Protein AF-0000000080780438 (afdb_homodimer)

Structure (mmCIF, N/CA/C/O backbone):
data_AF-0000000080780438-model_v1
#
loop_
_entity.id
_entity.type
_entity.pdbx_description
1 polymer 'aromatic-amino-acid transaminase'
#
loop_
_atom_site.group_PDB
_atom_site.id
_atom_site.type_symbol
_atom_site.label_atom_id
_atom_site.label_alt_id
_atom_site.label_comp_id
_atom_site.label_asym_id
_atom_site.label_entity_id
_atom_site.label_seq_id
_atom_site.pdbx_PDB_ins_code
_atom_site.Cartn_x
_atom_site.Cartn_y
_atom_site.Cartn_z
_atom_site.occupancy
_atom_site.B_iso_or_equiv
_atom_site.auth_seq_id
_atom_site.auth_comp_id
_atom_site.auth_asym_id
_atom_site.auth_atom_id
_atom_site.pdbx_PDB_model_num
ATOM 1 N N . MET A 1 1 ? -1.448 -32.781 14.266 1 20.44 1 MET A N 1
ATOM 2 C CA . MET A 1 1 ? -2.486 -31.969 14.883 1 20.44 1 MET A CA 1
ATOM 3 C C . MET A 1 1 ? -2.885 -30.812 13.977 1 20.44 1 MET A C 1
ATOM 5 O O . MET A 1 1 ? -2.029 -30.062 13.516 1 20.44 1 MET A O 1
ATOM 9 N N . SER A 1 2 ? -4.113 -30.984 13.312 1 22.3 2 SER A N 1
ATOM 10 C CA . SER A 1 2 ? -4.82 -30.5 12.133 1 22.3 2 SER A CA 1
ATOM 11 C C . SER A 1 2 ? -5.215 -29.031 12.289 1 22.3 2 SER A C 1
ATOM 13 O O . SER A 1 2 ? -5.73 -28.625 13.336 1 22.3 2 SER A O 1
ATOM 15 N N . PRO A 1 3 ? -4.547 -28.172 11.516 1 26.2 3 PRO A N 1
ATOM 16 C CA . PRO A 1 3 ? -4.676 -26.734 11.742 1 26.2 3 PRO A CA 1
ATOM 17 C C . PRO A 1 3 ? -6.129 -26.266 11.758 1 26.2 3 PRO A C 1
ATOM 19 O O . PRO A 1 3 ? -6.934 -26.734 10.945 1 26.2 3 PRO A O 1
ATOM 22 N N . HIS A 1 4 ? -6.723 -25.938 12.977 1 24.77 4 HIS A N 1
ATOM 23 C CA . HIS A 1 4 ? -8.016 -25.562 13.531 1 24.77 4 HIS A CA 1
ATOM 24 C C . HIS A 1 4 ? -8.609 -24.359 12.789 1 24.77 4 HIS A C 1
ATOM 26 O O . HIS A 1 4 ? -7.902 -23.391 12.516 1 24.77 4 HIS A O 1
ATOM 32 N N . ALA A 1 5 ? -9.625 -24.656 11.914 1 30.38 5 ALA A N 1
ATOM 33 C CA . ALA A 1 5 ? -10.586 -23.719 11.328 1 30.38 5 ALA A CA 1
ATOM 34 C C . ALA A 1 5 ? -11.016 -22.672 12.344 1 30.38 5 ALA A C 1
ATOM 36 O O . ALA A 1 5 ? -11.383 -23 13.469 1 30.38 5 ALA A O 1
ATOM 37 N N . ALA A 1 6 ? -10.695 -21.5 12.039 1 32.06 6 ALA A N 1
ATOM 38 C CA . ALA A 1 6 ? -11.266 -20.391 12.805 1 32.06 6 ALA A CA 1
ATOM 39 C C . ALA A 1 6 ? -12.773 -20.547 12.938 1 32.06 6 ALA A C 1
ATOM 41 O O . ALA A 1 6 ? -13.5 -20.594 11.938 1 32.06 6 ALA A O 1
ATOM 42 N N . GLN A 1 7 ? -13.336 -21.219 14.016 1 26.55 7 GLN A N 1
ATOM 43 C CA . GLN A 1 7 ? -14.727 -21.188 14.438 1 26.55 7 GLN A CA 1
ATOM 44 C C . GLN A 1 7 ? -15.281 -19.766 14.383 1 26.55 7 GLN A C 1
ATOM 46 O O . GLN A 1 7 ? -14.719 -18.844 14.992 1 26.55 7 GLN A O 1
ATOM 51 N N . ASP A 1 8 ? -15.828 -19.5 13.328 1 30.28 8 ASP A N 1
ATOM 52 C CA . ASP A 1 8 ? -16.594 -18.25 13.344 1 30.28 8 ASP A CA 1
ATOM 53 C C . ASP A 1 8 ? -17.562 -18.219 14.516 1 30.28 8 ASP A C 1
ATOM 55 O O . ASP A 1 8 ? -18.5 -19.016 14.57 1 30.28 8 ASP A O 1
ATOM 59 N N . ALA A 1 9 ? -17.234 -18.047 15.703 1 30.19 9 ALA A N 1
ATOM 60 C CA . ALA A 1 9 ? -18.156 -17.75 16.797 1 30.19 9 ALA A CA 1
ATOM 61 C C . ALA A 1 9 ? -19.188 -16.703 16.375 1 30.19 9 ALA A C 1
ATOM 63 O O . ALA A 1 9 ? -18.844 -15.578 16.016 1 30.19 9 ALA A O 1
ATOM 64 N N . ALA A 1 10 ? -20.312 -17.047 15.844 1 31.53 10 ALA A N 1
ATOM 65 C CA . ALA A 1 10 ? -21.469 -16.156 15.781 1 31.53 10 ALA A CA 1
ATOM 66 C C . ALA A 1 10 ? -21.547 -15.258 17.016 1 31.53 10 ALA A C 1
ATOM 68 O O . ALA A 1 10 ? -21.5 -15.75 18.141 1 31.53 10 ALA A O 1
ATOM 69 N N . VAL A 1 11 ? -21.297 -14.023 16.812 1 33.41 11 VAL A N 1
ATOM 70 C CA . VAL A 1 11 ? -21.531 -12.984 17.812 1 33.41 11 VAL A CA 1
ATOM 71 C C . VAL A 1 11 ? -22.906 -13.156 18.438 1 33.41 11 VAL A C 1
ATOM 73 O O . VAL A 1 11 ? -23.922 -12.93 17.766 1 33.41 11 VAL A O 1
ATOM 76 N N . GLN A 1 12 ? -23.219 -14.234 19.25 1 31.86 12 GLN A N 1
ATOM 77 C CA . GLN A 1 12 ? -24.516 -14.375 19.891 1 31.86 12 GLN A CA 1
ATOM 78 C C . GLN A 1 12 ? -24.938 -13.078 20.578 1 31.86 12 GLN A C 1
ATOM 80 O O . GLN A 1 12 ? -26.125 -12.75 20.641 1 31.86 12 GLN A O 1
ATOM 85 N N . GLY A 1 13 ? -24.156 -12.703 21.562 1 29.69 13 GLY A N 1
ATOM 86 C CA . GLY A 1 13 ? -24.781 -12.203 22.766 1 29.69 13 GLY A CA 1
ATOM 87 C C . GLY A 1 13 ? -25.344 -10.805 22.609 1 29.69 13 GLY A C 1
ATOM 88 O O . GLY A 1 13 ? -24.594 -9.852 22.406 1 29.69 13 GLY A O 1
ATOM 89 N N . ALA A 1 14 ? -26.516 -10.727 21.969 1 32.31 14 ALA A N 1
ATOM 90 C CA . ALA A 1 14 ? -27.203 -9.461 22.203 1 32.31 14 ALA A CA 1
ATOM 91 C C . ALA A 1 14 ? -27.156 -9.078 23.688 1 32.31 14 ALA A C 1
ATOM 93 O O . ALA A 1 14 ? -27.656 -9.805 24.547 1 32.31 14 ALA A O 1
ATOM 94 N N . VAL A 1 15 ? -26.094 -8.289 24.031 1 35.47 15 VAL A N 1
ATOM 95 C CA . VAL A 1 15 ? -26.094 -7.699 25.359 1 35.47 15 VAL A CA 1
ATOM 96 C C . VAL A 1 15 ? -27.484 -7.141 25.688 1 35.47 15 VAL A C 1
ATOM 98 O O . VAL A 1 15 ? -28.109 -6.488 24.844 1 35.47 15 VAL A O 1
ATOM 101 N N . ASP A 1 16 ? -28.156 -7.762 26.438 1 33.44 16 ASP A N 1
ATOM 102 C CA . ASP A 1 16 ? -29.312 -7.168 27.094 1 33.44 16 ASP A CA 1
ATOM 103 C C . ASP A 1 16 ? -29.016 -5.758 27.594 1 33.44 16 ASP A C 1
ATOM 105 O O . ASP A 1 16 ? -28.297 -5.578 28.578 1 33.44 16 ASP A O 1
ATOM 109 N N . ILE A 1 17 ? -28.969 -4.742 26.75 1 39.31 17 ILE A N 1
ATOM 110 C CA . ILE A 1 17 ? -28.734 -3.328 27.016 1 39.31 17 ILE A CA 1
ATOM 111 C C . ILE A 1 17 ? -29.797 -2.789 27.969 1 39.31 17 ILE A C 1
ATOM 113 O O . ILE A 1 17 ? -30.781 -2.189 27.531 1 39.31 17 ILE A O 1
ATOM 117 N N . THR A 1 18 ? -30.312 -3.473 28.875 1 38.44 18 THR A N 1
ATOM 118 C CA . THR A 1 18 ? -31.375 -2.902 29.688 1 38.44 18 THR A CA 1
ATOM 119 C C . THR A 1 18 ? -31.031 -1.475 30.109 1 38.44 18 THR A C 1
ATOM 121 O O . THR A 1 18 ? -31.75 -0.533 29.766 1 38.44 18 THR A O 1
ATOM 124 N N . LYS A 1 19 ? -30.812 -1.229 31.656 1 41.66 19 LYS A N 1
ATOM 125 C CA . LYS A 1 19 ? -31.125 -0.04 32.438 1 41.66 19 LYS A CA 1
ATOM 126 C C . LYS A 1 19 ? -30.125 1.083 32.156 1 41.66 19 LYS A C 1
ATOM 128 O O . LYS A 1 19 ? -30.406 2.254 32.406 1 41.66 19 LYS A O 1
ATOM 133 N N . GLU A 1 20 ? -28.844 0.999 32.594 1 46.31 20 GLU A N 1
ATOM 134 C CA . GLU A 1 20 ? -27.938 2.145 32.719 1 46.31 20 GLU A CA 1
ATOM 135 C C . GLU A 1 20 ? -27.375 2.527 31.344 1 46.31 20 GLU A C 1
ATOM 137 O O . GLU A 1 20 ? -27 1.657 30.547 1 46.31 20 GLU A O 1
ATOM 142 N N . THR A 1 21 ? -27.766 3.67 30.875 1 57.09 21 THR A N 1
ATOM 143 C CA . THR A 1 21 ? -27.203 4.246 29.656 1 57.09 21 THR A CA 1
ATOM 144 C C . THR A 1 21 ? -25.688 4.047 29.609 1 57.09 21 THR A C 1
ATOM 146 O O . THR A 1 21 ? -24.969 4.559 30.469 1 57.09 21 THR A O 1
ATOM 149 N N . PRO A 1 22 ? -25.188 3.248 28.688 1 77.38 22 PRO A N 1
ATOM 150 C CA . PRO A 1 22 ? -23.75 2.945 28.656 1 77.38 22 PRO A CA 1
ATOM 151 C C . PRO A 1 22 ? -22.906 4.176 28.359 1 77.38 22 PRO A C 1
ATOM 153 O O . PRO A 1 22 ? -23.328 5.062 27.609 1 77.38 22 PRO A O 1
ATOM 156 N N . GLU A 1 23 ? -22 4.547 29.219 1 83 23 GLU A N 1
ATOM 157 C CA . GLU A 1 23 ? -21.047 5.645 29.078 1 83 23 GLU A CA 1
ATOM 158 C C . GLU A 1 23 ? -20.047 5.387 27.953 1 83 23 GLU A C 1
ATOM 160 O O . GLU A 1 23 ? -19.75 4.234 27.641 1 83 23 GLU A O 1
ATOM 165 N N . PRO A 1 24 ? -19.703 6.578 27.312 1 86.69 24 PRO A N 1
ATOM 166 C CA . PRO A 1 24 ? -18.688 6.418 26.281 1 86.69 24 PRO A CA 1
ATOM 167 C C . PRO A 1 24 ? -17.406 5.746 26.812 1 86.69 24 PRO A C 1
ATOM 169 O O . PRO A 1 24 ? -17.125 5.832 28 1 86.69 24 PRO A O 1
ATOM 172 N N . LEU A 1 25 ? -16.734 5.16 25.953 1 94.31 25 LEU A N 1
ATOM 173 C CA . LEU A 1 25 ? -15.508 4.457 26.312 1 94.31 25 LEU A CA 1
ATOM 174 C C . LEU A 1 25 ? -14.445 5.438 26.797 1 94.31 25 LEU A C 1
ATOM 176 O O . LEU A 1 25 ? -14.227 6.484 26.172 1 94.31 25 LEU A O 1
ATOM 180 N N . THR A 1 26 ? -13.891 5.211 27.922 1 95.19 26 THR A N 1
ATOM 181 C CA . THR A 1 26 ? -12.727 5.93 28.422 1 95.19 26 THR A CA 1
ATOM 182 C C . THR A 1 26 ? -11.508 5.012 28.469 1 95.19 26 THR A C 1
ATOM 184 O O . THR A 1 26 ? -11.641 3.791 28.375 1 95.19 26 THR A O 1
ATOM 187 N N . VAL A 1 27 ? -10.336 5.621 28.562 1 96.88 27 VAL A N 1
ATOM 188 C CA . VAL A 1 27 ? -9.102 4.848 28.656 1 96.88 27 VAL A CA 1
ATOM 189 C C . VAL A 1 27 ? -9.203 3.857 29.812 1 96.88 27 VAL A C 1
ATOM 191 O O . VAL A 1 27 ? -8.812 2.695 29.672 1 96.88 27 VAL A O 1
ATOM 194 N N . ALA A 1 28 ? -9.781 4.266 30.875 1 94.69 28 ALA A N 1
ATOM 195 C CA . ALA A 1 28 ? -9.852 3.473 32.094 1 94.69 28 ALA A CA 1
ATOM 196 C C . ALA A 1 28 ? -10.758 2.256 31.922 1 94.69 28 ALA A C 1
ATOM 198 O O . ALA A 1 28 ? -10.547 1.217 32.531 1 94.69 28 ALA A O 1
ATOM 199 N N . ASN A 1 29 ? -11.711 2.303 31.047 1 94.44 29 ASN A N 1
ATOM 200 C CA . ASN A 1 29 ? -12.711 1.244 30.906 1 94.44 29 ASN A CA 1
ATOM 201 C C . ASN A 1 29 ? -12.359 0.288 29.766 1 94.44 29 ASN A C 1
ATOM 203 O O . ASN A 1 29 ? -13.078 -0.684 29.531 1 94.44 29 ASN A O 1
ATOM 207 N N . VAL A 1 30 ? -11.258 0.476 29.078 1 96.5 30 VAL A N 1
ATOM 208 C CA . VAL A 1 30 ? -10.867 -0.342 27.938 1 96.5 30 VAL A CA 1
ATOM 209 C C . VAL A 1 30 ? -10.688 -1.792 28.375 1 96.5 30 VAL A C 1
ATOM 211 O O . VAL A 1 30 ? -11.219 -2.711 27.75 1 96.5 30 VAL A O 1
ATOM 214 N N . PRO A 1 31 ? -9.961 -2.068 29.516 1 95.69 31 PRO A N 1
ATOM 215 C CA . PRO A 1 31 ? -9.781 -3.467 29.906 1 95.69 31 PRO A CA 1
ATOM 216 C C . PRO A 1 31 ? -11.102 -4.18 30.172 1 95.69 31 PRO A C 1
ATOM 218 O O . PRO A 1 31 ? -11.273 -5.336 29.781 1 95.69 31 PRO A O 1
ATOM 221 N N . ALA A 1 32 ? -12.023 -3.486 30.828 1 94.06 32 ALA A N 1
ATOM 222 C CA . ALA A 1 32 ? -13.32 -4.094 31.125 1 94.06 32 ALA A CA 1
ATOM 223 C C . ALA A 1 32 ? -14.094 -4.395 29.844 1 94.06 32 ALA A C 1
ATOM 225 O O . ALA A 1 32 ? -14.766 -5.422 29.75 1 94.06 32 ALA A O 1
ATOM 226 N N . ARG A 1 33 ? -14.039 -3.5 28.922 1 93.19 33 ARG A N 1
ATOM 227 C CA . ARG A 1 33 ? -14.695 -3.715 27.641 1 93.19 33 ARG A CA 1
ATOM 228 C C . ARG A 1 33 ? -14.07 -4.895 26.891 1 93.19 33 ARG A C 1
ATOM 230 O O . ARG A 1 33 ? -14.781 -5.727 26.328 1 93.19 33 ARG A O 1
ATOM 237 N N . ARG A 1 34 ? -12.734 -4.961 26.891 1 95.56 34 ARG A N 1
ATOM 238 C CA . ARG A 1 34 ? -12.023 -6.02 26.188 1 95.56 34 ARG A CA 1
ATOM 239 C C . ARG A 1 34 ? -12.328 -7.383 26.797 1 95.56 34 ARG A C 1
ATOM 241 O O . ARG A 1 34 ? -12.359 -8.391 26.078 1 95.56 34 ARG A O 1
ATOM 248 N N . ALA A 1 35 ? -12.539 -7.41 28.047 1 93.56 35 ALA A N 1
ATOM 249 C CA . ALA A 1 35 ? -12.852 -8.664 28.734 1 93.56 35 ALA A CA 1
ATOM 250 C C . ALA A 1 35 ? -14.18 -9.234 28.25 1 93.56 35 ALA A C 1
ATOM 252 O O . ALA A 1 35 ? -14.422 -10.438 28.359 1 93.56 35 ALA A O 1
ATOM 253 N N . LYS A 1 36 ? -14.961 -8.406 27.656 1 90.25 36 LYS A N 1
ATOM 254 C CA . LYS A 1 36 ? -16.281 -8.82 27.203 1 90.25 36 LYS A CA 1
ATOM 255 C C . LYS A 1 36 ? -16.312 -9.062 25.703 1 90.25 36 LYS A C 1
ATOM 257 O O . LYS A 1 36 ? -17.359 -9.312 25.125 1 90.25 36 LYS A O 1
ATOM 262 N N . THR A 1 37 ? -15.258 -8.859 25.125 1 90.56 37 THR A N 1
ATOM 263 C CA . THR A 1 37 ? -15.164 -8.984 23.672 1 90.56 37 THR A CA 1
ATOM 264 C C . THR A 1 37 ? -14.289 -10.18 23.297 1 90.56 37 THR A C 1
ATOM 266 O O . THR A 1 37 ? -13.266 -10.43 23.922 1 90.56 37 THR A O 1
ATOM 269 N N . THR A 1 38 ? -14.742 -10.898 22.281 1 90.56 38 THR A N 1
ATOM 270 C CA . THR A 1 38 ? -13.945 -12 21.75 1 90.56 38 THR A CA 1
ATOM 271 C C . THR A 1 38 ? -13.133 -11.555 20.547 1 90.56 38 THR A C 1
ATOM 273 O O . THR A 1 38 ? -13.68 -10.969 19.609 1 90.56 38 THR A O 1
ATOM 276 N N . MET A 1 39 ? -11.875 -11.812 20.578 1 94.31 39 MET A N 1
ATOM 277 C CA . MET A 1 39 ? -10.984 -11.469 19.484 1 94.31 39 MET A CA 1
ATOM 278 C C . MET A 1 39 ? -11.031 -12.531 18.391 1 94.31 39 MET A C 1
ATOM 280 O O . MET A 1 39 ? -10.836 -13.719 18.656 1 94.31 39 MET A O 1
ATOM 284 N N . PRO A 1 40 ? -11.438 -12.109 17.172 1 90.56 40 PRO A N 1
ATOM 285 C CA . PRO A 1 40 ? -11.289 -13.078 16.078 1 90.56 40 PRO A CA 1
ATOM 286 C C . PRO A 1 40 ? -9.867 -13.617 15.961 1 90.56 40 PRO A C 1
ATOM 288 O O . PRO A 1 40 ? -8.898 -12.852 16.047 1 90.56 40 PRO A O 1
ATOM 291 N N . THR A 1 41 ? -9.93 -14.938 15.922 1 85.31 41 THR A N 1
ATOM 292 C CA . THR A 1 41 ? -8.633 -15.586 15.797 1 85.31 41 THR A CA 1
ATOM 293 C C . THR A 1 41 ? -8.523 -16.344 14.484 1 85.31 41 THR A C 1
ATOM 295 O O . THR A 1 41 ? -9.531 -16.578 13.805 1 85.31 41 THR A O 1
ATOM 298 N N . GLY A 1 42 ? -7.512 -16.422 13.68 1 86.44 42 GLY A N 1
ATOM 299 C CA . GLY A 1 42 ? -7.293 -17.156 12.445 1 86.44 42 GLY A CA 1
ATOM 300 C C . GLY A 1 42 ? -6.73 -16.297 11.328 1 86.44 42 GLY A C 1
ATOM 301 O O . GLY A 1 42 ? -6.742 -15.062 11.43 1 86.44 42 GLY A O 1
ATOM 302 N N . VAL A 1 43 ? -6.391 -17 10.375 1 87.75 43 VAL A N 1
ATOM 303 C CA . VAL A 1 43 ? -5.855 -16.312 9.203 1 87.75 43 VAL A CA 1
ATOM 304 C C . VAL A 1 43 ? -6.992 -15.648 8.43 1 87.75 43 VAL A C 1
ATOM 306 O O . VAL A 1 43 ? -8.008 -16.281 8.141 1 87.75 43 VAL A O 1
ATOM 309 N N . ALA A 1 44 ? -6.871 -14.328 8.117 1 87.44 44 ALA A N 1
ATOM 310 C CA . ALA A 1 44 ? -7.84 -13.539 7.355 1 87.44 44 ALA A CA 1
ATOM 311 C C . ALA A 1 44 ? -9.227 -13.609 7.992 1 87.44 44 ALA A C 1
ATOM 313 O O . ALA A 1 44 ? -10.227 -13.742 7.293 1 87.44 44 ALA A O 1
ATOM 314 N N . ALA A 1 45 ? -9.242 -13.531 9.289 1 87.88 45 ALA A N 1
ATOM 315 C CA . ALA A 1 45 ? -10.523 -13.578 9.992 1 87.88 45 ALA A CA 1
ATOM 316 C C . ALA A 1 45 ? -11.328 -12.305 9.742 1 87.88 45 ALA A C 1
ATOM 318 O O . ALA A 1 45 ? -10.781 -11.203 9.75 1 87.88 45 ALA A O 1
ATOM 319 N N . SER A 1 46 ? -12.625 -12.461 9.516 1 88.94 46 SER A N 1
ATOM 320 C CA . SER A 1 46 ? -13.5 -11.312 9.336 1 88.94 46 SER A CA 1
ATOM 321 C C . SER A 1 46 ? -13.633 -10.508 10.625 1 88.94 46 SER A C 1
ATOM 323 O O . SER A 1 46 ? -13.688 -11.078 11.719 1 88.94 46 SER A O 1
ATOM 325 N N . CYS A 1 47 ? -13.625 -9.195 10.484 1 93.44 47 CYS A N 1
ATOM 326 C CA . CYS A 1 47 ? -13.82 -8.312 11.633 1 93.44 47 CYS A CA 1
ATOM 327 C C . CYS A 1 47 ? -14.352 -6.953 11.188 1 93.44 47 CYS A C 1
ATOM 329 O O . CYS A 1 47 ? -14.305 -6.625 10.008 1 93.44 47 CYS A O 1
ATOM 331 N N . HIS A 1 48 ? -14.977 -6.254 12.016 1 95.75 48 HIS A N 1
ATOM 332 C CA . HIS A 1 48 ? -15.414 -4.875 11.828 1 95.75 48 HIS A CA 1
ATOM 333 C C . HIS A 1 48 ? -15.5 -4.137 13.156 1 95.75 48 HIS A C 1
ATOM 335 O O . HIS A 1 48 ? -15.508 -4.762 14.219 1 95.75 48 HIS A O 1
ATOM 341 N N . SER A 1 49 ? -15.656 -2.861 13.125 1 97.62 49 SER A N 1
ATOM 342 C CA . SER A 1 49 ? -15.523 -1.995 14.289 1 97.62 49 SER A CA 1
ATOM 343 C C . SER A 1 49 ? -16.625 -2.266 15.305 1 97.62 49 SER A C 1
ATOM 345 O O . SER A 1 49 ? -16.438 -2.07 16.516 1 97.62 49 SER A O 1
ATOM 347 N N . ASP A 1 50 ? -17.812 -2.684 14.898 1 96.75 50 ASP A N 1
ATOM 348 C CA . ASP A 1 50 ? -18.938 -2.934 15.805 1 96.75 50 ASP A CA 1
ATOM 349 C C . ASP A 1 50 ? -18.562 -3.996 16.844 1 96.75 50 ASP A C 1
ATOM 351 O O . ASP A 1 50 ? -19.172 -4.059 17.922 1 96.75 50 ASP A O 1
ATOM 355 N N . MET A 1 51 ? -17.625 -4.832 16.5 1 95.06 51 MET A N 1
ATOM 356 C CA . MET A 1 51 ? -17.188 -5.875 17.422 1 95.06 51 MET A CA 1
ATOM 357 C C . MET A 1 51 ? -16.453 -5.27 18.625 1 95.06 51 MET A C 1
ATOM 359 O O . MET A 1 51 ? -16.312 -5.918 19.656 1 95.06 51 MET A O 1
ATOM 363 N N . PHE A 1 52 ? -15.977 -4.008 18.484 1 96.5 52 PHE A N 1
ATOM 364 C CA . PHE A 1 52 ? -15.031 -3.473 19.453 1 96.5 52 PHE A CA 1
ATOM 365 C C . PHE A 1 52 ? -15.57 -2.189 20.078 1 96.5 52 PHE A C 1
ATOM 367 O O . PHE A 1 52 ? -15.055 -1.729 21.094 1 96.5 52 PHE A O 1
ATOM 374 N N . LYS A 1 53 ? -16.594 -1.575 19.531 1 96.19 53 LYS A N 1
ATOM 375 C CA . LYS A 1 53 ? -17.203 -0.353 20.062 1 96.19 53 LYS A CA 1
ATOM 376 C C . LYS A 1 53 ? -17.906 -0.608 21.391 1 96.19 53 LYS A C 1
ATOM 378 O O . LYS A 1 53 ? -18.375 -1.719 21.641 1 96.19 53 LYS A O 1
ATOM 383 N N . SER A 1 54 ? -17.938 0.427 22.219 1 94.31 54 SER A N 1
ATOM 384 C CA . SER A 1 54 ? -18.688 0.334 23.453 1 94.31 54 SER A CA 1
ATOM 385 C C . SER A 1 54 ? -20.188 0.303 23.188 1 94.31 54 SER A C 1
ATOM 387 O O . SER A 1 54 ? -20.641 0.671 22.109 1 94.31 54 SER A O 1
ATOM 389 N N . LEU A 1 55 ? -20.922 -0.053 24.156 1 91 55 LEU A N 1
ATOM 390 C CA . LEU A 1 55 ? -22.375 -0.148 24.047 1 91 55 LEU A CA 1
ATOM 391 C C . LEU A 1 55 ? -23 1.233 23.859 1 91 55 LEU A C 1
ATOM 393 O O . LEU A 1 55 ? -24.109 1.356 23.328 1 91 55 LEU A O 1
ATOM 397 N N . ALA A 1 56 ? -22.266 2.223 24.359 1 92.19 56 ALA A N 1
ATOM 398 C CA . ALA A 1 56 ? -22.766 3.592 24.234 1 92.19 56 ALA A CA 1
ATOM 399 C C . ALA A 1 56 ? -22.953 3.982 22.766 1 92.19 56 ALA A C 1
ATOM 401 O O . ALA A 1 56 ? -23.844 4.781 22.438 1 92.19 56 ALA A O 1
ATOM 402 N N . CYS A 1 57 ? -22.219 3.436 21.875 1 93.38 57 CYS A N 1
ATOM 403 C CA . CYS A 1 57 ? -22.281 3.756 20.453 1 93.38 57 CYS A CA 1
ATOM 404 C C . CYS A 1 57 ? -23.578 3.262 19.844 1 93.38 57 CYS A C 1
ATOM 406 O O . CYS A 1 57 ? -24.141 3.904 18.953 1 93.38 57 CYS A O 1
ATOM 408 N N . ALA A 1 58 ? -24.062 2.178 20.328 1 90.94 58 ALA A N 1
ATOM 409 C CA . ALA A 1 58 ? -25.219 1.518 19.734 1 90.94 58 ALA A CA 1
ATOM 410 C C . ALA A 1 58 ? -26.5 2.32 19.984 1 90.94 58 ALA A C 1
ATOM 412 O O . ALA A 1 58 ? -27.5 2.125 19.297 1 90.94 58 ALA A O 1
ATOM 413 N N . THR A 1 59 ? -26.5 3.199 20.922 1 91.56 59 THR A N 1
ATOM 414 C CA . THR A 1 59 ? -27.688 3.965 21.297 1 91.56 59 THR A CA 1
ATOM 415 C C . THR A 1 59 ? -27.828 5.199 20.406 1 91.56 59 THR A C 1
ATOM 417 O O . THR A 1 59 ? -28.859 5.867 20.438 1 91.56 59 THR A O 1
ATOM 420 N N . LYS A 1 60 ? -26.844 5.496 19.672 1 95.88 60 LYS A N 1
ATOM 421 C CA . LYS A 1 60 ? -26.844 6.691 18.844 1 95.88 60 LYS A CA 1
ATOM 422 C C . LYS A 1 60 ? -27.578 6.453 17.531 1 95.88 60 LYS A C 1
ATOM 424 O O . LYS A 1 60 ? -27.781 5.309 17.125 1 95.88 60 LYS A O 1
ATOM 429 N N . PRO A 1 61 ? -28.047 7.543 16.875 1 96.94 61 PRO A N 1
ATOM 430 C CA . PRO A 1 61 ? -28.688 7.379 15.578 1 96.94 61 PRO A CA 1
ATOM 431 C C . PRO A 1 61 ? -27.734 6.859 14.508 1 96.94 61 PRO A C 1
ATOM 433 O O . PRO A 1 61 ? -26.516 6.91 14.68 1 96.94 61 PRO A O 1
ATOM 436 N N . LYS A 1 62 ? -28.312 6.395 13.414 1 97.56 62 LYS A N 1
ATOM 437 C CA . LYS A 1 62 ? -27.516 5.965 12.266 1 97.56 62 LYS A CA 1
ATOM 438 C C . LYS A 1 62 ? -27.156 7.148 11.367 1 97.56 62 LYS A C 1
ATOM 440 O O . LYS A 1 62 ? -27.828 8.18 11.398 1 97.56 62 LYS A O 1
ATOM 445 N N . ALA A 1 63 ? -26.172 7.008 10.594 1 97.81 63 ALA A N 1
ATOM 446 C CA . ALA A 1 63 ? -25.75 8 9.609 1 97.81 63 ALA A CA 1
ATOM 447 C C . ALA A 1 63 ? -26.719 8.062 8.438 1 97.81 63 ALA A C 1
ATOM 449 O O . ALA A 1 63 ? -27.5 7.125 8.219 1 97.81 63 ALA A O 1
ATOM 450 N N . LYS A 1 64 ? -26.641 9.18 7.699 1 97.12 64 LYS A N 1
ATOM 451 C CA . LYS A 1 64 ? -27.312 9.258 6.406 1 97.12 64 LYS A CA 1
ATOM 452 C C . LYS A 1 64 ? -26.672 8.312 5.395 1 97.12 64 LYS A C 1
ATOM 454 O O . LYS A 1 64 ? -25.562 7.824 5.613 1 97.12 64 LYS A O 1
ATOM 459 N N . ARG A 1 65 ? -27.406 8.008 4.336 1 96.19 65 ARG A N 1
ATOM 460 C CA . ARG A 1 65 ? -26.875 7.219 3.229 1 96.19 65 ARG A CA 1
ATOM 461 C C . ARG A 1 65 ? -26.406 8.125 2.092 1 96.19 65 ARG A C 1
ATOM 463 O O . ARG A 1 65 ? -27.031 9.148 1.81 1 96.19 65 ARG A O 1
ATOM 470 N N . TRP A 1 66 ? -25.375 7.754 1.429 1 96.38 66 TRP A N 1
ATOM 471 C CA . TRP A 1 66 ? -24.734 8.617 0.437 1 96.38 66 TRP A CA 1
ATOM 472 C C . TRP A 1 66 ? -24.688 7.934 -0.924 1 96.38 66 TRP A C 1
ATOM 474 O O . TRP A 1 66 ? -23.797 8.219 -1.732 1 96.38 66 TRP A O 1
ATOM 484 N N . ASP A 1 67 ? -25.547 7.055 -1.294 1 96.12 67 ASP A N 1
ATOM 485 C CA . ASP A 1 67 ? -25.578 6.242 -2.506 1 96.12 67 ASP A CA 1
ATOM 486 C C . ASP A 1 67 ? -25.453 7.109 -3.754 1 96.12 67 ASP A C 1
ATOM 488 O O . ASP A 1 67 ? -24.766 6.738 -4.707 1 96.12 67 ASP A O 1
ATOM 492 N N . LYS A 1 68 ? -26.094 8.281 -3.756 1 94.62 68 LYS A N 1
ATOM 493 C CA . LYS A 1 68 ? -26.172 9.117 -4.949 1 94.62 68 LYS A CA 1
ATOM 494 C C . LYS A 1 68 ? -24.828 9.766 -5.262 1 94.62 68 LYS A C 1
ATOM 496 O O . LYS A 1 68 ? -24.625 10.297 -6.355 1 94.62 68 LYS A O 1
ATOM 501 N N . TYR A 1 69 ? -23.922 9.68 -4.336 1 95.12 69 TYR A N 1
ATOM 502 C CA . TYR A 1 69 ? -22.656 10.391 -4.508 1 95.12 69 TYR A CA 1
ATOM 503 C C . TYR A 1 69 ? -21.531 9.43 -4.863 1 95.12 69 TYR A C 1
ATOM 505 O O . TYR A 1 69 ? -20.406 9.852 -5.137 1 95.12 69 TYR A O 1
ATOM 513 N N . LEU A 1 70 ? -21.797 8.117 -4.918 1 97.56 70 LEU A N 1
ATOM 514 C CA . LEU A 1 70 ? -20.766 7.145 -5.266 1 97.56 70 LEU A CA 1
ATOM 515 C C . LEU A 1 70 ? -20.406 7.234 -6.746 1 97.56 70 LEU A C 1
ATOM 517 O O . LEU A 1 70 ? -21.297 7.406 -7.59 1 97.56 70 LEU A O 1
ATOM 521 N N . SER A 1 71 ? -19.156 7.168 -7.078 1 98.31 71 SER A N 1
ATOM 522 C CA . SER A 1 71 ? -18.672 7.219 -8.453 1 98.31 71 SER A CA 1
ATOM 523 C C . SER A 1 71 ? -19.109 5.98 -9.234 1 98.31 71 SER A C 1
ATOM 525 O O . SER A 1 71 ? -19.547 4.988 -8.648 1 98.31 71 SER A O 1
ATOM 527 N N . VAL A 1 72 ? -18.953 6.023 -10.547 1 97.56 72 VAL A N 1
ATOM 528 C CA . VAL A 1 72 ? -19.25 4.895 -11.414 1 97.56 72 VAL A CA 1
ATOM 529 C C . VAL A 1 72 ? -18.359 3.705 -11.039 1 97.56 72 VAL A C 1
ATOM 531 O O . VAL A 1 72 ? -18.844 2.572 -10.961 1 97.56 72 VAL A O 1
ATOM 534 N N . GLU A 1 73 ? -17.109 3.963 -10.828 1 97.31 73 GLU A N 1
ATOM 535 C CA . GLU A 1 73 ? -16.172 2.908 -10.445 1 97.31 73 GLU A CA 1
ATOM 536 C C . GLU A 1 73 ? -16.594 2.252 -9.133 1 97.31 73 GLU A C 1
ATOM 538 O O . GLU A 1 73 ? -16.656 1.025 -9.031 1 97.31 73 GLU A O 1
ATOM 543 N N . SER A 1 74 ? -16.906 3.047 -8.141 1 97.06 74 SER A N 1
ATOM 544 C CA . SER A 1 74 ? -17.266 2.543 -6.82 1 97.06 74 SER A CA 1
ATOM 545 C C . SER A 1 74 ? -18.531 1.698 -6.883 1 97.06 74 SER A C 1
ATOM 547 O O . SER A 1 74 ? -18.609 0.63 -6.273 1 97.06 74 SER A O 1
ATOM 549 N N . LYS A 1 75 ? -19.531 2.162 -7.586 1 96.12 75 LYS A N 1
ATOM 550 C CA . LYS A 1 75 ? -20.781 1.439 -7.719 1 96.12 75 LYS A CA 1
ATOM 551 C C . LYS A 1 75 ? -20.578 0.087 -8.398 1 96.12 75 LYS A C 1
ATOM 553 O O . LYS A 1 75 ? -21.328 -0.86 -8.148 1 96.12 75 LYS A O 1
ATOM 558 N N . SER A 1 76 ? -19.562 0.015 -9.188 1 94.69 76 SER A N 1
ATOM 559 C CA . SER A 1 76 ? -19.312 -1.181 -9.992 1 94.69 76 SER A CA 1
ATOM 560 C C . SER A 1 76 ? -18.609 -2.256 -9.18 1 94.69 76 SER A C 1
ATOM 562 O O . SER A 1 76 ? -18.578 -3.424 -9.57 1 94.69 76 SER A O 1
ATOM 564 N N . ARG A 1 77 ? -18.016 -1.955 -8.109 1 94 77 ARG A N 1
ATOM 565 C CA . ARG A 1 77 ? -17.25 -2.914 -7.32 1 94 77 ARG A CA 1
ATOM 566 C C . ARG A 1 77 ? -18.172 -3.814 -6.508 1 94 77 ARG A C 1
ATOM 568 O O . ARG A 1 77 ? -19.141 -3.344 -5.918 1 94 77 ARG A O 1
ATOM 575 N N . LYS A 1 78 ? -17.859 -5.078 -6.598 1 88 78 LYS A N 1
ATOM 576 C CA . LYS A 1 78 ? -18.609 -6.094 -5.867 1 88 78 LYS A CA 1
ATOM 577 C C . LYS A 1 78 ? -17.719 -6.855 -4.898 1 88 78 LYS A C 1
ATOM 579 O O . LYS A 1 78 ? -16.484 -6.719 -4.941 1 88 78 LYS A O 1
ATOM 584 N N . ALA A 1 79 ? -18.391 -7.551 -4.008 1 82.88 79 ALA A N 1
ATOM 585 C CA . ALA A 1 79 ? -17.625 -8.406 -3.109 1 82.88 79 ALA A CA 1
ATOM 586 C C . ALA A 1 79 ? -16.859 -9.469 -3.889 1 82.88 79 ALA A C 1
ATOM 588 O O . ALA A 1 79 ? -17.281 -9.875 -4.98 1 82.88 79 ALA A O 1
ATOM 589 N N . SER A 1 80 ? -15.773 -9.836 -3.322 1 81.44 80 SER A N 1
ATOM 590 C CA . SER A 1 80 ? -14.898 -10.82 -3.961 1 81.44 80 SER A CA 1
ATOM 591 C C . SER A 1 80 ? -15.641 -12.125 -4.215 1 81.44 80 SER A C 1
ATOM 593 O O . SER A 1 80 ? -16.359 -12.625 -3.34 1 81.44 80 SER A O 1
ATOM 595 N N . THR A 1 81 ? -15.477 -12.625 -5.336 1 78 81 THR A N 1
ATOM 596 C CA . THR A 1 81 ? -16.062 -13.906 -5.719 1 78 81 THR A CA 1
ATOM 597 C C . THR A 1 81 ? -15.516 -15.031 -4.852 1 78 81 THR A C 1
ATOM 599 O O . THR A 1 81 ? -16.266 -15.898 -4.398 1 78 81 THR A O 1
ATOM 602 N N . LEU A 1 82 ? -14.25 -14.992 -4.633 1 77.81 82 LEU A N 1
ATOM 603 C CA . LEU A 1 82 ? -13.594 -16.062 -3.889 1 77.81 82 LEU A CA 1
ATOM 604 C C . LEU A 1 82 ? -13.984 -16.031 -2.416 1 77.81 82 LEU A C 1
ATOM 606 O O . LEU A 1 82 ? -13.977 -17.047 -1.736 1 77.81 82 LEU A O 1
ATOM 610 N N . LYS A 1 83 ? -14.273 -14.828 -1.968 1 70.94 83 LYS A N 1
ATOM 611 C CA . LYS A 1 83 ? -14.633 -14.703 -0.558 1 70.94 83 LYS A CA 1
ATOM 612 C C . LYS A 1 83 ? -16.062 -15.164 -0.306 1 70.94 83 LYS A C 1
ATOM 614 O O . LYS A 1 83 ? -16.453 -15.398 0.84 1 70.94 83 LYS A O 1
ATOM 619 N N . GLN A 1 84 ? -16.844 -15.367 -1.396 1 70.19 84 GLN A N 1
ATOM 620 C CA . GLN A 1 84 ? -18.188 -15.906 -1.272 1 70.19 84 GLN A CA 1
ATOM 621 C C . GLN A 1 84 ? -18.172 -17.297 -0.639 1 70.19 84 GLN A C 1
ATOM 623 O O . GLN A 1 84 ? -19.094 -17.656 0.085 1 70.19 84 GLN A O 1
ATOM 628 N N . ALA A 1 85 ? -17.047 -17.922 -0.886 1 75.06 85 ALA A N 1
ATOM 629 C CA . ALA A 1 85 ? -16.906 -19.281 -0.361 1 75.06 85 ALA A CA 1
ATOM 630 C C . ALA A 1 85 ? -16.641 -19.266 1.142 1 75.06 85 ALA A C 1
ATOM 632 O O . ALA A 1 85 ? -16.812 -20.281 1.819 1 75.06 85 ALA A O 1
ATOM 633 N N . ALA A 1 86 ? -16.297 -18.094 1.565 1 70.31 86 ALA A N 1
ATOM 634 C CA . ALA A 1 86 ? -15.93 -17.969 2.971 1 70.31 86 ALA A CA 1
ATOM 635 C C . ALA A 1 86 ? -17.109 -18.266 3.887 1 70.31 86 ALA A C 1
ATOM 637 O O . ALA A 1 86 ? -16.922 -18.672 5.035 1 70.31 86 ALA A O 1
ATOM 638 N N . GLU A 1 87 ? -18.328 -18.125 3.361 1 73.31 87 GLU A N 1
ATOM 639 C CA . GLU A 1 87 ? -19.516 -18.359 4.18 1 73.31 87 GLU A CA 1
ATOM 640 C C . GLU A 1 87 ? -19.609 -19.812 4.625 1 73.31 87 GLU A C 1
ATOM 642 O O . GLU A 1 87 ? -20.219 -20.125 5.648 1 73.31 87 GLU A O 1
ATOM 647 N N . TYR A 1 88 ? -18.938 -20.688 3.904 1 83.12 88 TYR A N 1
ATOM 648 C CA . TYR A 1 88 ? -19.047 -22.109 4.195 1 83.12 88 TYR A CA 1
ATOM 649 C C . TYR A 1 88 ? -17.969 -22.547 5.176 1 83.12 88 TYR A C 1
ATOM 651 O O . TYR A 1 88 ? -18.031 -23.656 5.719 1 83.12 88 TYR A O 1
ATOM 659 N N . LEU A 1 89 ? -17.031 -21.656 5.398 1 79.12 89 LEU A N 1
ATOM 660 C CA . LEU A 1 89 ? -15.883 -22.016 6.23 1 79.12 89 LEU A CA 1
ATOM 661 C C . LEU A 1 89 ? -16.312 -22.25 7.672 1 79.12 89 LEU A C 1
ATOM 663 O O . LEU A 1 89 ? -15.586 -22.875 8.445 1 79.12 89 LEU A O 1
ATOM 667 N N . LYS A 1 90 ? -17.469 -21.828 7.965 1 75 90 LYS A N 1
ATOM 668 C CA . LYS A 1 90 ? -17.984 -21.969 9.32 1 75 90 LYS A CA 1
ATOM 669 C C . LYS A 1 90 ? -18.5 -23.391 9.562 1 75 90 LYS A C 1
ATOM 671 O O . LYS A 1 90 ? -18.766 -23.781 10.703 1 75 90 LYS A O 1
ATOM 676 N N . ASN A 1 91 ? -18.672 -24.125 8.477 1 84.31 91 ASN A N 1
ATOM 677 C CA . ASN A 1 91 ? -19.172 -25.5 8.625 1 84.31 91 ASN A CA 1
ATOM 678 C C . ASN A 1 91 ? -18.172 -26.375 9.359 1 84.31 91 ASN A C 1
ATOM 680 O O . ASN A 1 91 ? -17.031 -26.531 8.922 1 84.31 91 ASN A O 1
ATOM 684 N N . PRO A 1 92 ? -18.625 -26.906 10.453 1 85.56 92 PRO A N 1
ATOM 685 C CA . PRO A 1 92 ? -17.703 -27.734 11.227 1 85.56 92 PRO A CA 1
ATOM 686 C C . PRO A 1 92 ? -17.156 -28.922 10.43 1 85.56 92 PRO A C 1
ATOM 688 O O . PRO A 1 92 ? -17.906 -29.578 9.695 1 85.56 92 PRO A O 1
ATOM 691 N N . GLY A 1 93 ? -15.93 -29.141 10.523 1 88.12 93 GLY A N 1
ATOM 692 C CA . GLY A 1 93 ? -15.312 -30.297 9.898 1 88.12 93 GLY A CA 1
ATOM 693 C C . GLY A 1 93 ? -14.977 -30.078 8.438 1 88.12 93 GLY A C 1
ATOM 694 O O . GLY A 1 93 ? -14.352 -30.922 7.797 1 88.12 93 GLY A O 1
ATOM 695 N N . LEU A 1 94 ? -15.375 -28.984 7.953 1 92.31 94 LEU A N 1
ATOM 696 C CA . LEU A 1 94 ? -15.109 -28.688 6.555 1 92.31 94 LEU A CA 1
ATOM 697 C C . LEU A 1 94 ? -13.609 -28.547 6.309 1 92.31 94 LEU A C 1
ATOM 699 O O . LEU A 1 94 ? -12.898 -27.922 7.102 1 92.31 94 LEU A O 1
ATOM 703 N N . ILE A 1 95 ? -13.062 -29.266 5.34 1 93.5 95 ILE A N 1
ATOM 704 C CA . ILE A 1 95 ? -11.695 -29.078 4.875 1 93.5 95 ILE A CA 1
ATOM 705 C C . ILE A 1 95 ? -11.68 -28.188 3.643 1 93.5 95 ILE A C 1
ATOM 707 O O . ILE A 1 95 ? -12.25 -28.531 2.607 1 93.5 95 ILE A O 1
ATOM 711 N N . SER A 1 96 ? -11.055 -27.047 3.785 1 91.12 96 SER A N 1
ATOM 712 C CA . SER A 1 96 ? -11.039 -26.094 2.674 1 91.12 96 SER A CA 1
ATOM 713 C C . SER A 1 96 ? -9.82 -26.312 1.783 1 91.12 96 SER A C 1
ATOM 715 O O . SER A 1 96 ? -8.68 -26.219 2.248 1 91.12 96 SER A O 1
ATOM 717 N N . LEU A 1 97 ? -10.023 -26.578 0.542 1 92.88 97 LEU A N 1
ATOM 718 C CA . LEU A 1 97 ? -9.008 -26.578 -0.503 1 92.88 97 LEU A CA 1
ATOM 719 C C . LEU A 1 97 ? -9.25 -25.438 -1.49 1 92.88 97 LEU A C 1
ATOM 721 O O . LEU A 1 97 ? -8.758 -25.484 -2.621 1 92.88 97 LEU A O 1
ATOM 725 N N . GLY A 1 98 ? -10.055 -24.453 -1.043 1 86.19 98 GLY A N 1
ATOM 726 C CA . GLY A 1 98 ? -10.461 -23.406 -1.962 1 86.19 98 GLY A CA 1
ATOM 727 C C . GLY A 1 98 ? -9.586 -22.172 -1.872 1 86.19 98 GLY A C 1
ATOM 728 O O . GLY A 1 98 ? -9.523 -21.375 -2.816 1 86.19 98 GLY A O 1
ATOM 729 N N . GLY A 1 99 ? -8.977 -21.891 -0.747 1 78.19 99 GLY A N 1
ATOM 730 C CA . GLY A 1 99 ? -8.242 -20.656 -0.583 1 78.19 99 GLY A CA 1
ATOM 731 C C . GLY A 1 99 ? -6.746 -20.812 -0.789 1 78.19 99 GLY A C 1
ATOM 732 O O . GLY A 1 99 ? -6.141 -21.75 -0.263 1 78.19 99 GLY A O 1
ATOM 733 N N . GLY A 1 100 ? -6.121 -20.109 -1.644 1 80.38 100 GLY A N 1
ATOM 734 C CA . GLY A 1 100 ? -4.703 -20.172 -1.956 1 80.38 100 GLY A CA 1
ATOM 735 C C . GLY A 1 100 ? -3.834 -19.484 -0.924 1 80.38 100 GLY A C 1
ATOM 736 O O . GLY A 1 100 ? -2.973 -18.672 -1.273 1 80.38 100 GLY A O 1
ATOM 737 N N . LEU A 1 101 ? -4 -19.875 0.383 1 86.62 101 LEU A N 1
ATOM 738 C CA . LEU A 1 101 ? -3.203 -19.297 1.459 1 86.62 101 LEU A CA 1
ATOM 739 C C . LEU A 1 101 ? -1.975 -20.141 1.748 1 86.62 101 LEU A C 1
ATOM 741 O O . LEU A 1 101 ? -2.096 -21.344 2.014 1 86.62 101 LEU A O 1
ATOM 745 N N . PRO A 1 102 ? -0.822 -19.516 1.729 1 92.12 102 PRO A N 1
ATOM 746 C CA . PRO A 1 102 ? 0.372 -20.297 2.059 1 92.12 102 PRO A CA 1
ATOM 747 C C . PRO A 1 102 ? 0.38 -20.781 3.508 1 92.12 102 PRO A C 1
ATOM 749 O O . PRO A 1 102 ? -0.185 -20.125 4.383 1 92.12 102 PRO A O 1
ATOM 752 N N . SER A 1 103 ? 1.018 -21.922 3.717 1 92.75 103 SER A N 1
ATOM 753 C CA . SER A 1 103 ? 1.222 -22.422 5.07 1 92.75 103 SER A CA 1
ATOM 754 C C . SER A 1 103 ? 2.26 -21.594 5.82 1 92.75 103 SER A C 1
ATOM 756 O O . SER A 1 103 ? 3.283 -21.203 5.25 1 92.75 103 SER A O 1
ATOM 758 N N . PRO A 1 104 ? 1.993 -21.312 7.094 1 93.69 104 PRO A N 1
ATOM 759 C CA . PRO A 1 104 ? 2.967 -20.547 7.871 1 93.69 104 PRO A CA 1
ATOM 760 C C . PRO A 1 104 ? 4.312 -21.266 7.996 1 93.69 104 PRO A C 1
ATOM 762 O O . PRO A 1 104 ? 5.324 -20.625 8.297 1 93.69 104 PRO A O 1
ATOM 765 N N . GLU A 1 105 ? 4.355 -22.578 7.73 1 93.5 105 GLU A N 1
ATOM 766 C CA . GLU A 1 105 ? 5.605 -23.328 7.789 1 93.5 105 GLU A CA 1
ATOM 767 C C . GLU A 1 105 ? 6.617 -22.797 6.777 1 93.5 105 GLU A C 1
ATOM 769 O O . GLU A 1 105 ? 7.82 -23 6.93 1 93.5 105 GLU A O 1
ATOM 774 N N . TYR A 1 106 ? 6.121 -22.094 5.816 1 93.94 106 TYR A N 1
ATOM 775 C CA . TYR A 1 106 ? 6.996 -21.641 4.738 1 93.94 106 TYR A CA 1
ATOM 776 C C . TYR A 1 106 ? 7.27 -20.141 4.852 1 93.94 106 TYR A C 1
ATOM 778 O O . TYR A 1 106 ? 7.648 -19.5 3.869 1 93.94 106 TYR A O 1
ATOM 786 N N . PHE A 1 107 ? 7 -19.516 5.98 1 97.56 107 PHE A N 1
ATOM 787 C CA . PHE A 1 107 ? 7.457 -18.172 6.309 1 97.56 107 PHE A CA 1
ATOM 788 C C . PHE A 1 107 ? 8.773 -18.219 7.078 1 97.56 107 PHE A C 1
ATOM 790 O O . PHE A 1 107 ? 8.82 -18.719 8.211 1 97.56 107 PHE A O 1
ATOM 797 N N . PRO A 1 108 ? 9.82 -17.672 6.543 1 98.44 108 PRO A N 1
ATOM 798 C CA . PRO A 1 108 ? 11.141 -17.859 7.148 1 98.44 108 PRO A CA 1
ATOM 799 C C . PRO A 1 108 ? 11.414 -16.875 8.281 1 98.44 108 PRO A C 1
ATOM 801 O O . PRO A 1 108 ? 12.531 -16.359 8.398 1 98.44 108 PRO A O 1
ATOM 804 N N . ILE A 1 109 ? 10.477 -16.5 9.07 1 98.75 109 ILE A N 1
ATOM 805 C CA . ILE A 1 109 ? 10.625 -15.617 10.219 1 98.75 109 ILE A CA 1
ATOM 806 C C . ILE A 1 109 ? 9.922 -16.234 11.43 1 98.75 109 ILE A C 1
ATOM 808 O O . ILE A 1 109 ? 8.695 -16.375 11.438 1 98.75 109 ILE A O 1
ATOM 812 N N . ASP A 1 110 ? 10.68 -16.562 12.398 1 98.5 110 ASP A N 1
ATOM 813 C CA . ASP A 1 110 ? 10.164 -17.219 13.594 1 98.5 110 ASP A CA 1
ATOM 814 C C . ASP A 1 110 ? 9.75 -16.203 14.648 1 98.5 110 ASP A C 1
ATOM 816 O O . ASP A 1 110 ? 8.82 -16.453 15.422 1 98.5 110 ASP A O 1
ATOM 820 N N . GLU A 1 111 ? 10.5 -15.094 14.727 1 98.69 111 GLU A N 1
ATOM 821 C CA . GLU A 1 111 ? 10.25 -14.039 15.703 1 98.69 111 GLU A CA 1
ATOM 822 C C . GLU A 1 111 ? 10.562 -12.664 15.125 1 98.69 111 GLU A C 1
ATOM 824 O O . GLU A 1 111 ? 11.469 -12.531 14.297 1 98.69 111 GLU A O 1
ATOM 829 N N . ILE A 1 112 ? 9.844 -11.688 15.531 1 98.88 112 ILE A N 1
ATOM 830 C CA . ILE A 1 112 ? 10.164 -10.273 15.367 1 98.88 112 ILE A CA 1
ATOM 831 C C . ILE A 1 112 ? 10.156 -9.578 16.734 1 98.88 112 ILE A C 1
ATOM 833 O O . ILE A 1 112 ? 9.18 -9.664 17.469 1 98.88 112 ILE A O 1
ATOM 837 N N . SER A 1 113 ? 11.219 -8.914 17.047 1 98.88 113 SER A N 1
ATOM 838 C CA . SER A 1 113 ? 11.336 -8.156 18.297 1 98.88 113 SER A CA 1
ATOM 839 C C . SER A 1 113 ? 11.609 -6.684 18.031 1 98.88 113 SER A C 1
ATOM 841 O O . SER A 1 113 ? 12.328 -6.344 17.078 1 98.88 113 SER A O 1
ATOM 843 N N . ILE A 1 114 ? 11.062 -5.859 18.859 1 98.88 114 ILE A N 1
ATOM 844 C CA . ILE A 1 114 ? 11.344 -4.434 18.766 1 98.88 114 ILE A CA 1
ATOM 845 C C . ILE A 1 114 ? 11.742 -3.898 20.141 1 98.88 114 ILE A C 1
ATOM 847 O O . ILE A 1 114 ? 11.227 -4.352 21.172 1 98.88 114 ILE A O 1
ATOM 851 N N . LYS A 1 115 ? 12.672 -2.98 20.219 1 98.81 115 LYS A N 1
ATOM 852 C CA . LYS A 1 115 ? 13.031 -2.236 21.422 1 98.81 115 LYS A CA 1
ATOM 853 C C . LYS A 1 115 ? 12.383 -0.853 21.422 1 98.81 115 LYS A C 1
ATOM 855 O O . LYS A 1 115 ? 12.602 -0.058 20.516 1 98.81 115 LYS A O 1
ATOM 860 N N . VAL A 1 116 ? 11.609 -0.494 22.453 1 98.81 116 VAL A N 1
ATOM 861 C CA . VAL A 1 116 ? 10.773 0.7 22.453 1 98.81 116 VAL A CA 1
ATOM 862 C C . VAL A 1 116 ? 10.891 1.426 23.781 1 98.81 116 VAL A C 1
ATOM 864 O O . VAL A 1 116 ? 11.367 0.853 24.766 1 98.81 116 VAL A O 1
ATOM 867 N N . PRO A 1 117 ? 10.445 2.686 23.891 1 98.56 117 PRO A N 1
ATOM 868 C CA . PRO A 1 117 ? 10.562 3.449 25.125 1 98.56 117 PRO A CA 1
ATOM 869 C C . PRO A 1 117 ? 9.641 2.924 26.234 1 98.56 117 PRO A C 1
ATOM 871 O O . PRO A 1 117 ? 8.578 2.373 25.938 1 98.56 117 PRO A O 1
ATOM 874 N N . VAL A 1 118 ? 10.07 3.146 27.453 1 98.25 118 VAL A N 1
ATOM 875 C CA . VAL A 1 118 ? 9.242 2.887 28.625 1 98.25 118 VAL A CA 1
ATOM 876 C C . VAL A 1 118 ? 8.727 4.203 29.203 1 98.25 118 VAL A C 1
ATOM 878 O O . VAL A 1 118 ? 9.516 5.051 29.641 1 98.25 118 VAL A O 1
ATOM 881 N N . ALA A 1 119 ? 7.48 4.438 29.125 1 95.44 119 ALA A N 1
ATOM 882 C CA . ALA A 1 119 ? 6.863 5.652 29.656 1 95.44 119 ALA A CA 1
ATOM 883 C C . ALA A 1 119 ? 7.246 5.879 31.109 1 95.44 119 ALA A C 1
ATOM 885 O O . ALA A 1 119 ? 7.309 4.93 31.906 1 95.44 119 ALA A O 1
ATOM 886 N N . PRO A 1 120 ? 7.516 7.078 31.469 1 94.19 120 PRO A N 1
ATOM 887 C CA . PRO A 1 120 ? 7.387 8.328 30.719 1 94.19 120 PRO A CA 1
ATOM 888 C C . PRO A 1 120 ? 8.695 8.758 30.062 1 94.19 120 PRO A C 1
ATOM 890 O O . PRO A 1 120 ? 8.844 9.922 29.672 1 94.19 120 PRO A O 1
ATOM 893 N N . ASN A 1 121 ? 9.688 7.852 30.125 1 97.12 121 ASN A N 1
ATOM 894 C CA . ASN A 1 121 ? 10.977 8.172 29.531 1 97.12 121 ASN A CA 1
ATOM 895 C C . ASN A 1 121 ? 10.992 7.879 28.031 1 97.12 121 ASN A C 1
ATOM 897 O O . ASN A 1 121 ? 11.375 6.781 27.609 1 97.12 121 ASN A O 1
ATOM 901 N N . PHE A 1 122 ? 10.789 8.93 27.234 1 97.69 122 PHE A N 1
ATOM 902 C CA . PHE A 1 122 ? 10.555 8.711 25.812 1 97.69 122 PHE A CA 1
ATOM 903 C C . PHE A 1 122 ? 11.75 9.18 24.984 1 97.69 122 PHE A C 1
ATOM 905 O O . PHE A 1 122 ? 11.742 9.086 23.75 1 97.69 122 PHE A O 1
ATOM 912 N N . SER A 1 123 ? 12.836 9.672 25.578 1 96.31 123 SER A N 1
ATOM 913 C CA . SER A 1 123 ? 13.984 10.172 24.812 1 96.31 123 SER A CA 1
ATOM 914 C C . SER A 1 123 ? 14.695 9.039 24.078 1 96.31 123 SER A C 1
ATOM 916 O O . SER A 1 123 ? 14.617 7.875 24.5 1 96.31 123 SER A O 1
ATOM 918 N N . GLU A 1 124 ? 15.344 9.359 23.047 1 95.19 124 GLU A N 1
ATOM 919 C CA . GLU A 1 124 ? 16.109 8.367 22.297 1 95.19 124 GLU A CA 1
ATOM 920 C C . GLU A 1 124 ? 17.172 7.707 23.188 1 95.19 124 GLU A C 1
ATOM 922 O O . GLU A 1 124 ? 17.359 6.492 23.125 1 95.19 124 GLU A O 1
ATOM 927 N N . GLU A 1 125 ? 17.859 8.555 23.938 1 96.31 125 GLU A N 1
ATOM 928 C CA . GLU A 1 125 ? 18.906 8.055 24.828 1 96.31 125 GLU A CA 1
ATOM 929 C C . GLU A 1 125 ? 18.328 7.07 25.844 1 96.31 125 GLU A C 1
ATOM 931 O O . GLU A 1 125 ? 18.891 5.996 26.078 1 96.31 125 GLU A O 1
ATOM 936 N N . ALA A 1 126 ? 17.234 7.453 26.453 1 97.38 126 ALA A N 1
ATOM 937 C CA . ALA A 1 126 ? 16.609 6.582 27.438 1 97.38 126 ALA A CA 1
ATOM 938 C C . ALA A 1 126 ? 16.156 5.273 26.797 1 97.38 126 ALA A C 1
ATOM 940 O O . ALA A 1 126 ? 16.25 4.207 27.422 1 97.38 126 ALA A O 1
ATOM 941 N N . THR A 1 127 ? 15.633 5.328 25.641 1 97.69 127 THR A N 1
ATOM 942 C CA . THR A 1 127 ? 15.172 4.137 24.938 1 97.69 127 THR A CA 1
ATOM 943 C C . THR A 1 127 ? 16.344 3.205 24.625 1 97.69 127 THR A C 1
ATOM 945 O O . THR A 1 127 ? 16.234 1.988 24.797 1 97.69 127 THR A O 1
ATOM 948 N N . HIS A 1 128 ? 17.406 3.803 24.094 1 97 128 HIS A N 1
ATOM 949 C CA . HIS A 1 128 ? 18.594 3.02 23.766 1 97 128 HIS A CA 1
ATOM 950 C C . HIS A 1 128 ? 19.156 2.312 25 1 97 128 HIS A C 1
ATOM 952 O O . HIS A 1 128 ? 19.5 1.134 24.938 1 97 128 HIS A O 1
ATOM 958 N N . GLU A 1 129 ? 19.172 2.939 26.109 1 97.5 129 GLU A N 1
ATOM 959 C CA . GLU A 1 129 ? 19.844 2.449 27.312 1 97.5 129 GLU A CA 1
ATOM 960 C C . GLU A 1 129 ? 18.922 1.51 28.094 1 97.5 129 GLU A C 1
ATOM 962 O O . GLU A 1 129 ? 19.391 0.499 28.625 1 97.5 129 GLU A O 1
ATOM 967 N N . SER A 1 130 ? 17.641 1.881 28.188 1 97.56 130 SER A N 1
ATOM 968 C CA . SER A 1 130 ? 16.797 1.182 29.156 1 97.56 130 SER A CA 1
ATOM 969 C C . SER A 1 130 ? 15.422 0.865 28.562 1 97.56 130 SER A C 1
ATOM 971 O O . SER A 1 130 ? 14.461 0.627 29.297 1 97.56 130 SER A O 1
ATOM 973 N N . GLY A 1 131 ? 15.281 0.95 27.297 1 98.31 131 GLY A N 1
ATOM 974 C CA . GLY A 1 131 ? 14.016 0.597 26.672 1 98.31 131 GLY A CA 1
ATOM 975 C C . GLY A 1 131 ? 13.617 -0.849 26.906 1 98.31 131 GLY A C 1
ATOM 976 O O . GLY A 1 131 ? 14.414 -1.644 27.406 1 98.31 131 GLY A O 1
ATOM 977 N N . GLN A 1 132 ? 12.414 -1.202 26.609 1 98.62 132 GLN A N 1
ATOM 978 C CA . GLN A 1 132 ? 11.938 -2.576 26.734 1 98.62 132 GLN A CA 1
ATOM 979 C C . GLN A 1 132 ? 11.867 -3.271 25.391 1 98.62 132 GLN A C 1
ATOM 981 O O . GLN A 1 132 ? 11.633 -2.627 24.359 1 98.62 132 GLN A O 1
ATOM 986 N N . VAL A 1 133 ? 12.109 -4.531 25.375 1 98.56 133 VAL A N 1
ATOM 987 C CA . VAL A 1 133 ? 12 -5.359 24.188 1 98.56 133 VAL A CA 1
ATOM 988 C C . VAL A 1 133 ? 10.711 -6.176 24.234 1 98.56 133 VAL A C 1
ATOM 990 O O . VAL A 1 133 ? 10.445 -6.855 25.234 1 98.56 133 VAL A O 1
ATOM 993 N N . VAL A 1 134 ? 9.883 -6.07 23.234 1 98.62 134 VAL A N 1
ATOM 994 C CA . VAL A 1 134 ? 8.695 -6.902 23.094 1 98.62 134 VAL A CA 1
ATOM 995 C C . VAL A 1 134 ? 8.805 -7.746 21.828 1 98.62 134 VAL A C 1
ATOM 997 O O . VAL A 1 134 ? 9.328 -7.281 20.812 1 98.62 134 VAL A O 1
ATOM 1000 N N . THR A 1 135 ? 8.297 -8.984 21.906 1 98.69 135 THR A N 1
ATOM 1001 C CA . THR A 1 135 ? 8.562 -9.961 20.859 1 98.69 135 THR A CA 1
ATOM 1002 C C . THR A 1 135 ? 7.266 -10.602 20.375 1 98.69 135 THR A C 1
ATOM 1004 O O . THR A 1 135 ? 6.387 -10.922 21.172 1 98.69 135 THR A O 1
ATOM 1007 N N . ALA A 1 136 ? 7.125 -10.672 19.078 1 98.75 136 ALA A N 1
ATOM 1008 C CA . ALA A 1 136 ? 6.074 -11.469 18.438 1 98.75 136 ALA A CA 1
ATOM 1009 C C . ALA A 1 136 ? 6.621 -12.797 17.938 1 98.75 136 ALA A C 1
ATOM 1011 O O . ALA A 1 136 ? 7.625 -12.836 17.219 1 98.75 136 ALA A O 1
ATOM 1012 N N . GLY A 1 137 ? 5.984 -13.859 18.312 1 98.38 137 GLY A N 1
ATOM 1013 C CA . GLY A 1 137 ? 6.332 -15.188 17.812 1 98.38 137 GLY A CA 1
ATOM 1014 C C . GLY A 1 137 ? 5.332 -15.734 16.812 1 98.38 137 GLY A C 1
ATOM 1015 O O . GLY A 1 137 ? 4.23 -15.203 16.672 1 98.38 137 GLY A O 1
ATOM 1016 N N . LYS A 1 138 ? 5.699 -16.75 16.094 1 96.56 138 LYS A N 1
ATOM 1017 C CA . LYS A 1 138 ? 4.895 -17.312 15.016 1 96.56 138 LYS A CA 1
ATOM 1018 C C . LYS A 1 138 ? 3.582 -17.891 15.547 1 96.56 138 LYS A C 1
ATOM 1020 O O . LYS A 1 138 ? 2.539 -17.766 14.898 1 96.56 138 LYS A O 1
ATOM 1025 N N . TYR A 1 139 ? 3.469 -18.453 16.703 1 96.88 139 TYR A N 1
ATOM 1026 C CA . TYR A 1 139 ? 2.299 -19.156 17.219 1 96.88 139 TYR A CA 1
ATOM 1027 C C . TYR A 1 139 ? 1.929 -18.672 18.609 1 96.88 139 TYR A C 1
ATOM 1029 O O . TYR A 1 139 ? 1.53 -19.469 19.469 1 96.88 139 TYR A O 1
ATOM 1037 N N . ASP A 1 140 ? 2.061 -17.375 18.797 1 97.88 140 ASP A N 1
ATOM 1038 C CA . ASP A 1 140 ? 1.799 -16.766 20.094 1 97.88 140 ASP A CA 1
ATOM 1039 C C . ASP A 1 140 ? 0.343 -16.969 20.5 1 97.88 140 ASP A C 1
ATOM 1041 O O . ASP A 1 140 ? 0.045 -17.094 21.688 1 97.88 140 ASP A O 1
ATOM 1045 N N . ILE A 1 141 ? -0.618 -16.969 19.594 1 96.5 141 ILE A N 1
ATOM 1046 C CA . ILE A 1 141 ? -2.031 -17.109 19.922 1 96.5 141 ILE A CA 1
ATOM 1047 C C . ILE A 1 141 ? -2.287 -18.5 20.5 1 96.5 141 ILE A C 1
ATOM 1049 O O . ILE A 1 141 ? -2.867 -18.625 21.594 1 96.5 141 ILE A O 1
ATOM 1053 N N . ARG A 1 142 ? -1.845 -19.5 19.828 1 94.44 142 ARG A N 1
ATOM 1054 C CA . ARG A 1 142 ? -2.059 -20.875 20.266 1 94.44 142 ARG A CA 1
ATOM 1055 C C . ARG A 1 142 ? -1.383 -21.141 21.609 1 94.44 142 ARG A C 1
ATOM 1057 O O . ARG A 1 142 ? -1.863 -21.953 22.391 1 94.44 142 ARG A O 1
ATOM 1064 N N . GLU A 1 143 ? -0.311 -20.453 21.828 1 95.62 143 GLU A N 1
ATOM 1065 C CA . GLU A 1 143 ? 0.457 -20.656 23.047 1 95.62 143 GLU A CA 1
ATOM 1066 C C . GLU A 1 143 ? -0.003 -19.719 24.156 1 95.62 143 GLU A C 1
ATOM 1068 O O . GLU A 1 143 ? 0.565 -19.703 25.25 1 95.62 143 GLU A O 1
ATOM 1073 N N . GLY A 1 144 ? -0.974 -18.922 23.891 1 95.12 144 GLY A N 1
ATOM 1074 C CA . GLY A 1 144 ? -1.568 -18.031 24.875 1 95.12 144 GLY A CA 1
ATOM 1075 C C . GLY A 1 144 ? -0.679 -16.859 25.234 1 95.12 144 GLY A C 1
ATOM 1076 O O . GLY A 1 144 ? -0.794 -16.297 26.328 1 95.12 144 GLY A O 1
ATOM 1077 N N . ARG A 1 145 ? 0.225 -16.484 24.422 1 96.5 145 ARG A N 1
ATOM 1078 C CA . ARG A 1 145 ? 1.207 -15.445 24.734 1 96.5 145 ARG A CA 1
ATOM 1079 C C . ARG A 1 145 ? 0.761 -14.086 24.219 1 96.5 145 ARG A C 1
ATOM 1081 O O . ARG A 1 145 ? 1.238 -13.047 24.672 1 96.5 145 ARG A O 1
ATOM 1088 N N . SER A 1 146 ? -0.072 -14.047 23.234 1 97.44 146 SER A N 1
ATOM 1089 C CA . SER A 1 146 ? -0.539 -12.82 22.609 1 97.44 146 SER A CA 1
ATOM 1090 C C . SER A 1 146 ? -1.825 -13.062 21.812 1 97.44 146 SER A C 1
ATOM 1092 O O . SER A 1 146 ? -2.166 -14.203 21.5 1 97.44 146 SER A O 1
ATOM 1094 N N . GLU A 1 147 ? -2.541 -12.023 21.516 1 96.31 147 GLU A N 1
ATOM 1095 C CA . GLU A 1 147 ? -3.754 -12.109 20.703 1 96.31 147 GLU A CA 1
ATOM 1096 C C . GLU A 1 147 ? -3.436 -11.969 19.219 1 96.31 147 GLU A C 1
ATOM 1098 O O . GLU A 1 147 ? -4.324 -12.094 18.375 1 96.31 147 GLU A O 1
ATOM 1103 N N . TYR A 1 148 ? -2.289 -11.727 18.875 1 97.5 148 TYR A N 1
ATOM 1104 C CA . TYR A 1 148 ? -1.804 -11.539 17.516 1 97.5 148 TYR A CA 1
ATOM 1105 C C . TYR A 1 148 ? -0.431 -12.18 17.328 1 97.5 148 TYR A C 1
ATOM 1107 O O . TYR A 1 148 ? 0.405 -12.133 18.234 1 97.5 148 TYR A O 1
ATOM 1115 N N . ASP A 1 149 ? -0.196 -12.875 16.219 1 98.19 149 ASP A N 1
ATOM 1116 C CA . ASP A 1 149 ? 1.097 -13.531 16.078 1 98.19 149 ASP A CA 1
ATOM 1117 C C . ASP A 1 149 ? 1.533 -13.555 14.609 1 98.19 149 ASP A C 1
ATOM 1119 O O . ASP A 1 149 ? 0.891 -12.945 13.75 1 98.19 149 ASP A O 1
ATOM 1123 N N . LEU A 1 150 ? 2.699 -14.156 14.375 1 98.44 150 LEU A N 1
ATOM 1124 C CA . LEU A 1 150 ? 3.324 -14.078 13.062 1 98.44 150 LEU A CA 1
ATOM 1125 C C . LEU A 1 150 ? 2.66 -15.047 12.086 1 98.44 150 LEU A C 1
ATOM 1127 O O . LEU A 1 150 ? 2.756 -14.867 10.867 1 98.44 150 LEU A O 1
ATOM 1131 N N . GLU A 1 151 ? 1.958 -16.125 12.531 1 96.69 151 GLU A N 1
ATOM 1132 C CA . GLU A 1 151 ? 1.152 -16.969 11.641 1 96.69 151 GLU A CA 1
ATOM 1133 C C . GLU A 1 151 ? 0.114 -16.141 10.898 1 96.69 151 GLU A C 1
ATOM 1135 O O . GLU A 1 151 ? -0.102 -16.328 9.695 1 96.69 151 GLU A O 1
ATOM 1140 N N . ILE A 1 152 ? -0.459 -15.188 11.562 1 96.19 152 ILE A N 1
ATOM 1141 C CA . ILE A 1 152 ? -1.528 -14.352 11.023 1 96.19 152 ILE A CA 1
ATOM 1142 C C . ILE A 1 152 ? -0.929 -13.148 10.297 1 96.19 152 ILE A C 1
ATOM 1144 O O . ILE A 1 152 ? -1.256 -12.891 9.133 1 96.19 152 ILE A O 1
ATOM 1148 N N . ALA A 1 153 ? -0.001 -12.469 10.898 1 98.06 153 ALA A N 1
ATOM 1149 C CA . ALA A 1 153 ? 0.533 -11.211 10.391 1 98.06 153 ALA A CA 1
ATOM 1150 C C . ALA A 1 153 ? 1.288 -11.422 9.086 1 98.06 153 ALA A C 1
ATOM 1152 O O . ALA A 1 153 ? 1.305 -10.547 8.219 1 98.06 153 ALA A O 1
ATOM 1153 N N . LEU A 1 154 ? 1.96 -12.539 8.961 1 98.19 154 LEU A N 1
ATOM 1154 C CA . LEU A 1 154 ? 2.793 -12.781 7.785 1 98.19 154 LEU A CA 1
ATOM 1155 C C . LEU A 1 154 ? 1.979 -13.414 6.664 1 98.19 154 LEU A C 1
ATOM 1157 O O . LEU A 1 154 ? 2.496 -13.641 5.566 1 98.19 154 LEU A O 1
ATOM 1161 N N . ASN A 1 155 ? 0.714 -13.664 6.844 1 96.38 155 ASN A N 1
ATOM 1162 C CA . ASN A 1 155 ? -0.178 -14.219 5.832 1 96.38 155 ASN A CA 1
ATOM 1163 C C . ASN A 1 155 ? -1.095 -13.148 5.246 1 96.38 155 ASN A C 1
ATOM 1165 O O . ASN A 1 155 ? -0.966 -11.969 5.574 1 96.38 155 ASN A O 1
ATOM 1169 N N . TYR A 1 156 ? -1.946 -13.539 4.301 1 92.88 156 TYR A N 1
ATOM 1170 C CA . TYR A 1 156 ? -2.975 -12.648 3.77 1 92.88 156 TYR A CA 1
ATOM 1171 C C . TYR A 1 156 ? -3.963 -12.25 4.859 1 92.88 156 TYR A C 1
ATOM 1173 O O . TYR A 1 156 ? -4.16 -12.984 5.828 1 92.88 156 TYR A O 1
ATOM 1181 N N . GLY A 1 157 ? -4.496 -11.094 4.816 1 90.19 157 GLY A N 1
ATOM 1182 C CA . GLY A 1 157 ? -5.52 -10.586 5.715 1 90.19 157 GLY A CA 1
ATOM 1183 C C . GLY A 1 157 ? -6.699 -9.977 4.988 1 90.19 157 GLY A C 1
ATOM 1184 O O . GLY A 1 157 ? -6.805 -10.078 3.766 1 90.19 157 GLY A O 1
ATOM 1185 N N . GLN A 1 158 ? -7.602 -9.461 5.75 1 92.69 158 GLN A N 1
ATOM 1186 C CA . GLN A 1 158 ? -8.727 -8.711 5.195 1 92.69 158 GLN A CA 1
ATOM 1187 C C . GLN A 1 158 ? -8.32 -7.277 4.852 1 92.69 158 GLN A C 1
ATOM 1189 O O . GLN A 1 158 ? -7.367 -6.746 5.426 1 92.69 158 GLN A O 1
ATOM 1194 N N . SER A 1 159 ? -9.086 -6.73 3.945 1 94.69 159 SER A N 1
ATOM 1195 C CA . SER A 1 159 ? -8.781 -5.359 3.549 1 94.69 159 SER A CA 1
ATOM 1196 C C . SER A 1 159 ? -8.953 -4.395 4.719 1 94.69 159 SER A C 1
ATOM 1198 O O . SER A 1 159 ? -8.336 -3.33 4.75 1 94.69 159 SER A O 1
ATOM 1200 N N . VAL A 1 160 ? -9.758 -4.758 5.699 1 97.06 160 VAL A N 1
ATOM 1201 C CA . VAL A 1 160 ? -10 -3.918 6.867 1 97.06 160 VAL A CA 1
ATOM 1202 C C . VAL A 1 160 ? -8.758 -3.893 7.75 1 97.06 160 VAL A C 1
ATOM 1204 O O . VAL A 1 160 ? -8.586 -2.986 8.57 1 97.06 160 VAL A O 1
ATOM 1207 N N . GLY A 1 161 ? -7.84 -4.816 7.586 1 96.75 161 GLY A N 1
ATOM 1208 C CA . GLY A 1 161 ? -6.668 -4.973 8.43 1 96.75 161 GLY A CA 1
ATOM 1209 C C . GLY A 1 161 ? -6.844 -6.035 9.5 1 96.75 161 GLY A C 1
ATOM 1210 O O . GLY A 1 161 ? -7.867 -6.719 9.547 1 96.75 161 GLY A O 1
ATOM 1211 N N . ALA A 1 162 ? -5.816 -6.238 10.305 1 97.06 162 ALA A N 1
ATOM 1212 C CA . ALA A 1 162 ? -5.848 -7.215 11.391 1 97.06 162 ALA A CA 1
ATOM 1213 C C . ALA A 1 162 ? -6.852 -6.801 12.469 1 97.06 162 ALA A C 1
ATOM 1215 O O . ALA A 1 162 ? -6.918 -5.633 12.844 1 97.06 162 ALA A O 1
ATOM 1216 N N . ALA A 1 163 ? -7.574 -7.758 12.953 1 97.19 163 ALA A N 1
ATOM 1217 C CA . ALA A 1 163 ? -8.602 -7.496 13.961 1 97.19 163 ALA A CA 1
ATOM 1218 C C . ALA A 1 163 ? -8.008 -6.832 15.195 1 97.19 163 ALA A C 1
ATOM 1220 O O . ALA A 1 163 ? -8.625 -5.953 15.797 1 97.19 163 ALA A O 1
ATOM 1221 N N . GLN A 1 164 ? -6.867 -7.262 15.57 1 97.12 164 GLN A N 1
ATOM 1222 C CA . GLN A 1 164 ? -6.223 -6.832 16.797 1 97.12 164 GLN A CA 1
ATOM 1223 C C . GLN A 1 164 ? -5.867 -5.348 16.75 1 97.12 164 GLN A C 1
ATOM 1225 O O . GLN A 1 164 ? -6.16 -4.605 17.688 1 97.12 164 GLN A O 1
ATOM 1230 N N . LEU A 1 165 ? -5.254 -4.922 15.672 1 98 165 LEU A N 1
ATOM 1231 C CA . LEU A 1 165 ? -4.93 -3.506 15.539 1 98 165 LEU A CA 1
ATOM 1232 C C . LEU A 1 165 ? -6.184 -2.691 15.227 1 98 165 LEU A C 1
ATOM 1234 O O . LEU A 1 165 ? -6.293 -1.534 15.633 1 98 165 LEU A O 1
ATOM 1238 N N . LEU A 1 166 ? -7.152 -3.271 14.484 1 98.25 166 LEU A N 1
ATOM 1239 C CA . LEU A 1 166 ? -8.438 -2.621 14.258 1 98.25 166 LEU A CA 1
ATOM 1240 C C . LEU A 1 166 ? -9.125 -2.301 15.578 1 98.25 166 LEU A C 1
ATOM 1242 O O . LEU A 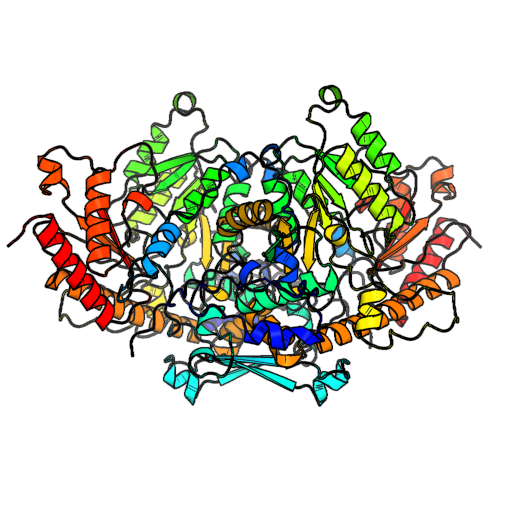1 166 ? -9.727 -1.234 15.727 1 98.25 166 LEU A O 1
ATOM 1246 N N . ARG A 1 167 ? -9.07 -3.248 16.516 1 98.12 167 ARG A N 1
ATOM 1247 C CA . ARG A 1 167 ? -9.633 -2.984 17.844 1 98.12 167 ARG A CA 1
ATOM 1248 C C . ARG A 1 167 ? -9.016 -1.736 18.469 1 98.12 167 ARG A C 1
ATOM 1250 O O . ARG A 1 167 ? -9.727 -0.87 18.969 1 98.12 167 ARG A O 1
ATOM 1257 N N . PHE A 1 168 ? -7.742 -1.641 18.422 1 98.56 168 PHE A N 1
ATOM 1258 C CA . PHE A 1 168 ? -7.043 -0.519 19.031 1 98.56 168 PHE A CA 1
ATOM 1259 C C . PHE A 1 168 ? -7.496 0.802 18.422 1 98.56 168 PHE A C 1
ATOM 1261 O O . PHE A 1 168 ? -7.812 1.748 19.156 1 98.56 168 PHE A O 1
ATOM 1268 N N . VAL A 1 169 ? -7.543 0.888 17.094 1 98.69 169 VAL A N 1
ATOM 1269 C CA . VAL A 1 169 ? -7.855 2.164 16.469 1 98.69 169 VAL A CA 1
ATOM 1270 C C . VAL A 1 169 ? -9.344 2.475 16.641 1 98.69 169 VAL A C 1
ATOM 1272 O O . VAL A 1 169 ? -9.734 3.643 16.703 1 98.69 169 VAL A O 1
ATOM 1275 N N . THR A 1 170 ? -10.172 1.445 16.656 1 98.5 170 THR A N 1
ATOM 1276 C CA . THR A 1 170 ? -11.586 1.655 16.953 1 98.5 170 THR A CA 1
ATOM 1277 C C . THR A 1 170 ? -11.773 2.266 18.328 1 98.5 170 THR A C 1
ATOM 1279 O O . THR A 1 170 ? -12.484 3.264 18.484 1 98.5 170 THR A O 1
ATOM 1282 N N . GLU A 1 171 ? -11.109 1.637 19.344 1 98.56 171 GLU A N 1
ATOM 1283 C CA . GLU A 1 171 ? -11.141 2.172 20.703 1 98.56 171 GLU A CA 1
ATOM 1284 C C . GLU A 1 171 ? -10.609 3.602 20.734 1 98.56 171 GLU A C 1
ATOM 1286 O O . GLU A 1 171 ? -11.219 4.477 21.359 1 98.56 171 GLU A O 1
ATOM 1291 N N . HIS A 1 172 ? -9.539 3.809 20.094 1 98.62 172 HIS A N 1
ATOM 1292 C CA . HIS A 1 172 ? -8.93 5.129 20.047 1 98.62 172 HIS A CA 1
ATOM 1293 C C . HIS A 1 172 ? -9.875 6.164 19.453 1 98.62 172 HIS A C 1
ATOM 1295 O O . HIS A 1 172 ? -9.984 7.281 19.953 1 98.62 172 HIS A O 1
ATOM 1301 N N . THR A 1 173 ? -10.531 5.82 18.359 1 98.56 173 THR A N 1
ATOM 1302 C CA . THR A 1 173 ? -11.484 6.707 17.703 1 98.56 173 THR A CA 1
ATOM 1303 C C . THR A 1 173 ? -12.625 7.074 18.641 1 98.56 173 THR A C 1
ATOM 1305 O O . THR A 1 173 ? -13.039 8.234 18.703 1 98.56 173 THR A O 1
ATOM 1308 N N . GLU A 1 174 ? -13.117 6.098 19.312 1 97.81 174 GLU A N 1
ATOM 1309 C CA . GLU A 1 174 ? -14.203 6.359 20.234 1 97.81 174 GLU A CA 1
ATOM 1310 C C . GLU A 1 174 ? -13.75 7.258 21.391 1 97.81 174 GLU A C 1
ATOM 1312 O O . GLU A 1 174 ? -14.461 8.195 21.766 1 97.81 174 GLU A O 1
ATOM 1317 N N . ILE A 1 175 ? -12.586 7.004 21.938 1 98 175 ILE A N 1
ATOM 1318 C CA . ILE A 1 175 ? -12.055 7.746 23.078 1 98 175 ILE A CA 1
ATOM 1319 C C . ILE A 1 175 ? -11.781 9.195 22.672 1 98 175 ILE A C 1
ATOM 1321 O O . ILE A 1 175 ? -12.133 10.125 23.406 1 98 175 ILE A O 1
ATOM 1325 N N . VAL A 1 176 ? -11.25 9.414 21.516 1 98.12 176 VAL A N 1
ATOM 1326 C CA . VAL A 1 176 ? -10.75 10.719 21.109 1 98.12 176 VAL A CA 1
ATOM 1327 C C . VAL A 1 176 ? -11.875 11.523 20.453 1 98.12 176 VAL A C 1
ATOM 1329 O O . VAL A 1 176 ? -12 12.727 20.688 1 98.12 176 VAL A O 1
ATOM 1332 N N . HIS A 1 177 ? -12.672 10.891 19.594 1 98 177 HIS A N 1
ATOM 1333 C CA . HIS A 1 177 ? -13.586 11.648 18.734 1 98 177 HIS A CA 1
ATOM 1334 C C . HIS A 1 177 ? -15.039 11.375 19.094 1 98 177 HIS A C 1
ATOM 1336 O O . HIS A 1 177 ? -15.906 12.227 18.906 1 98 177 HIS A O 1
ATOM 1342 N 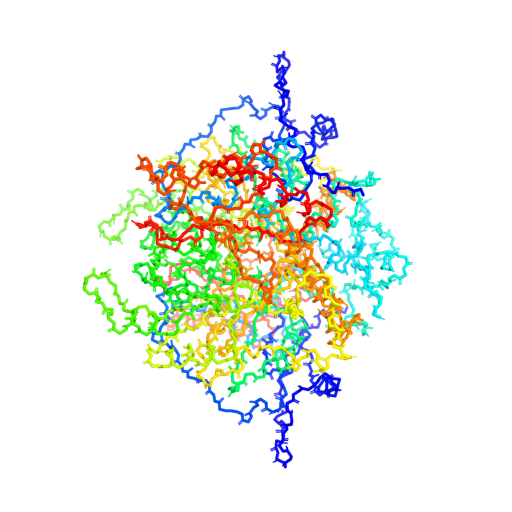N . ASN A 1 178 ? -15.336 10.125 19.5 1 97.25 178 ASN A N 1
ATOM 1343 C CA . ASN A 1 178 ? -16.688 9.758 19.906 1 97.25 178 ASN A CA 1
ATOM 1344 C C . ASN A 1 178 ? -17.719 10.242 18.891 1 97.25 178 ASN A C 1
ATOM 1346 O O . ASN A 1 178 ? -18.594 11.047 19.219 1 97.25 178 ASN A O 1
ATOM 1350 N N . PRO A 1 179 ? -17.688 9.695 17.625 1 98 179 PRO A N 1
ATOM 1351 C CA . PRO A 1 179 ? -18.625 10.156 16.609 1 98 179 PRO A CA 1
ATOM 1352 C C . PRO A 1 179 ? -20.078 10.117 17.062 1 98 179 PRO A C 1
ATOM 1354 O O . PRO A 1 179 ? -20.484 9.188 17.766 1 98 179 PRO A O 1
ATOM 1357 N N . PRO A 1 180 ? -20.969 11.094 16.656 1 97.88 180 PRO A N 1
ATOM 1358 C CA . PRO A 1 180 ? -22.344 11.203 17.172 1 97.88 180 PRO A CA 1
ATOM 1359 C C . PRO A 1 180 ? -23.328 10.312 16.422 1 97.88 180 PRO A C 1
ATOM 1361 O O . PRO A 1 180 ? -24.547 10.547 16.484 1 97.88 180 PRO A O 1
ATOM 1364 N N . TYR A 1 181 ? -22.953 9.367 15.609 1 98 181 TYR A N 1
ATOM 1365 C CA . TYR A 1 181 ? -23.781 8.352 14.961 1 98 181 TYR A CA 1
ATOM 1366 C C . TYR A 1 181 ? -23.219 6.957 15.211 1 98 181 TYR A C 1
ATOM 1368 O O . TYR A 1 181 ? -22.031 6.793 15.492 1 98 181 TYR A O 1
ATOM 1376 N N . SER A 1 182 ? -24.047 5.957 15.102 1 97.44 182 SER A N 1
ATOM 1377 C CA . SER A 1 182 ? -23.75 4.637 15.656 1 97.44 182 SER A CA 1
ATOM 1378 C C . SER A 1 182 ? -22.938 3.797 14.672 1 97.44 182 SER A C 1
ATOM 1380 O O . SER A 1 182 ? -22.094 3.006 15.086 1 97.44 182 SER A O 1
ATOM 1382 N N . ASP A 1 183 ? -23.234 3.957 13.414 1 98.38 183 ASP A N 1
ATOM 1383 C CA . ASP A 1 183 ? -22.703 3.021 12.43 1 98.38 183 ASP A CA 1
ATOM 1384 C C . ASP A 1 183 ? -21.438 3.58 11.766 1 98.38 183 ASP A C 1
ATOM 1386 O O . ASP A 1 183 ? -21.297 3.535 10.539 1 98.38 183 ASP A O 1
ATOM 1390 N N . TRP A 1 184 ? -20.594 4.164 12.609 1 98.62 184 TRP A N 1
ATOM 1391 C CA . TRP A 1 184 ? -19.266 4.488 12.102 1 98.62 184 TRP A CA 1
ATOM 1392 C C . TRP A 1 184 ? -18.344 3.27 12.164 1 98.62 184 TRP A C 1
ATOM 1394 O O . TRP A 1 184 ? -18.5 2.412 13.039 1 98.62 184 TRP A O 1
ATOM 1404 N N . HIS A 1 185 ? -17.406 3.15 11.195 1 98.75 185 HIS A N 1
ATOM 1405 C CA . HIS A 1 185 ? -16.406 2.092 11.125 1 98.75 185 HIS A CA 1
ATOM 1406 C C . HIS A 1 185 ? -15.023 2.66 10.844 1 98.75 185 HIS A C 1
ATOM 1408 O O . HIS A 1 185 ? -14.898 3.771 10.328 1 98.75 185 HIS A O 1
ATOM 1414 N N . CYS A 1 186 ? -14.055 1.913 11.289 1 98.81 186 CYS A N 1
ATOM 1415 C CA . CYS A 1 186 ? -12.672 2.146 10.906 1 98.81 186 CYS A CA 1
ATOM 1416 C C . CYS A 1 186 ? -12.195 1.102 9.906 1 98.81 186 CYS A C 1
ATOM 1418 O O . CYS A 1 186 ? -12.711 -0.019 9.883 1 98.81 186 CYS A O 1
ATOM 1420 N N . SER A 1 187 ? -11.273 1.453 9.086 1 98.62 187 SER A N 1
ATOM 1421 C CA . SER A 1 187 ? -10.453 0.551 8.289 1 98.62 187 SER A CA 1
ATOM 1422 C C . SER A 1 187 ? -8.977 0.935 8.359 1 98.62 187 SER A C 1
ATOM 1424 O O . SER A 1 187 ? -8.625 2.102 8.18 1 98.62 187 SER A O 1
ATOM 1426 N N . LEU A 1 188 ? -8.141 -0.058 8.711 1 98.62 188 LEU A N 1
ATOM 1427 C CA . LEU A 1 188 ? -6.711 0.192 8.562 1 98.62 188 LEU A CA 1
ATOM 1428 C C . LEU A 1 188 ? -6.344 0.428 7.098 1 98.62 188 LEU A C 1
ATOM 1430 O O . LEU A 1 188 ? -6.996 -0.109 6.199 1 98.62 188 LEU A O 1
ATOM 1434 N N . THR A 1 189 ? -5.34 1.274 6.883 1 98.19 189 THR A N 1
ATOM 1435 C CA . THR A 1 189 ? -4.988 1.663 5.523 1 98.19 189 THR A CA 1
ATOM 1436 C C . THR A 1 189 ? -3.473 1.668 5.34 1 98.19 189 THR A C 1
ATOM 1438 O O . THR A 1 189 ? -2.723 1.657 6.316 1 98.19 189 THR A O 1
ATOM 1441 N N . ALA A 1 190 ? -3.049 1.606 4.059 1 97.12 190 ALA A N 1
ATOM 1442 C CA . ALA A 1 190 ? -1.644 1.817 3.723 1 97.12 190 ALA A CA 1
ATOM 1443 C C . ALA A 1 190 ? -1.291 3.301 3.748 1 97.12 190 ALA A C 1
ATOM 1445 O O . ALA A 1 190 ? -0.708 3.824 2.795 1 97.12 190 ALA A O 1
ATOM 1446 N N . ALA A 1 191 ? -1.804 3.951 4.75 1 95.88 191 ALA A N 1
ATOM 1447 C CA . ALA A 1 191 ? -1.556 5.352 5.078 1 95.88 191 ALA A CA 1
ATOM 1448 C C . ALA A 1 191 ? -2.416 6.277 4.223 1 95.88 191 ALA A C 1
ATOM 1450 O O . ALA A 1 191 ? -3.152 5.816 3.346 1 95.88 191 ALA A O 1
ATOM 1451 N N . SER A 1 192 ? -2.314 7.547 4.43 1 96.56 192 SER A N 1
ATOM 1452 C CA . SER A 1 192 ? -3.307 8.523 3.994 1 96.56 192 SER A CA 1
ATOM 1453 C C . SER A 1 192 ? -3.209 8.781 2.494 1 96.56 192 SER A C 1
ATOM 1455 O O . SER A 1 192 ? -4.215 9.055 1.839 1 96.56 192 SER A O 1
ATOM 1457 N N . THR A 1 193 ? -2 8.758 1.902 1 96.25 193 THR A N 1
ATOM 1458 C CA . THR A 1 193 ? -1.876 8.969 0.465 1 96.25 193 THR A CA 1
ATOM 1459 C C . THR A 1 193 ? -2.697 7.945 -0.31 1 96.25 193 THR A C 1
ATOM 1461 O O . THR A 1 193 ? -3.449 8.305 -1.219 1 96.25 193 THR A O 1
ATOM 1464 N N . ALA A 1 194 ? -2.557 6.684 0.072 1 97.44 194 ALA A N 1
ATOM 1465 C CA . ALA A 1 194 ? -3.338 5.629 -0.57 1 97.44 194 ALA A CA 1
ATOM 1466 C C . ALA A 1 194 ? -4.832 5.824 -0.325 1 97.44 194 ALA A C 1
ATOM 1468 O O . ALA A 1 194 ? -5.648 5.617 -1.227 1 97.44 194 ALA A O 1
ATOM 1469 N N . SER A 1 195 ? -5.176 6.203 0.883 1 98.25 195 SER A N 1
ATOM 1470 C CA . SER A 1 195 ? -6.578 6.43 1.233 1 98.25 195 SER A CA 1
ATOM 1471 C C . SER A 1 195 ? -7.188 7.539 0.385 1 98.25 195 SER A C 1
ATOM 1473 O O . SER A 1 195 ? -8.32 7.414 -0.088 1 98.25 195 SER A O 1
ATOM 1475 N N . TRP A 1 196 ? -6.438 8.633 0.222 1 98.62 196 TRP A N 1
ATOM 1476 C CA . TRP A 1 196 ? -6.93 9.766 -0.553 1 98.62 196 TRP A CA 1
ATOM 1477 C C . TRP A 1 196 ? -7.164 9.367 -2.008 1 98.62 196 TRP A C 1
ATOM 1479 O O . TRP A 1 196 ? -8.195 9.711 -2.592 1 98.62 196 TRP A O 1
ATOM 1489 N N . ASP A 1 197 ? -6.262 8.656 -2.615 1 98.25 197 ASP A N 1
ATOM 1490 C CA . ASP A 1 197 ? -6.434 8.141 -3.971 1 98.25 197 ASP A CA 1
ATOM 1491 C C . ASP A 1 197 ? -7.734 7.348 -4.094 1 98.25 197 ASP A C 1
ATOM 1493 O O . ASP A 1 197 ? -8.492 7.535 -5.047 1 98.25 197 ASP A O 1
ATOM 1497 N N . MET A 1 198 ? -7.988 6.48 -3.137 1 98.31 198 MET A N 1
ATOM 1498 C CA . MET A 1 198 ? -9.164 5.617 -3.172 1 98.31 198 MET A CA 1
ATOM 1499 C C . MET A 1 198 ? -10.438 6.41 -2.887 1 98.31 198 MET A C 1
ATOM 1501 O O . MET A 1 198 ? -11.492 6.117 -3.441 1 98.31 198 MET A O 1
ATOM 1505 N N . VAL A 1 199 ? -10.344 7.398 -1.991 1 98.75 199 VAL A N 1
ATOM 1506 C CA . VAL A 1 199 ? -11.5 8.227 -1.677 1 98.75 199 VAL A CA 1
ATOM 1507 C C . VAL A 1 199 ? -11.938 9 -2.92 1 98.75 199 VAL A C 1
ATOM 1509 O O . VAL A 1 199 ? -13.133 9.141 -3.182 1 98.75 199 VAL A O 1
ATOM 1512 N N . LEU A 1 200 ? -10.953 9.523 -3.699 1 98.69 200 LEU A N 1
ATOM 1513 C CA . LEU A 1 200 ? -11.281 10.195 -4.953 1 98.69 200 LEU A CA 1
ATOM 1514 C C . LEU A 1 200 ? -12 9.25 -5.906 1 98.69 200 LEU A C 1
ATOM 1516 O O . LEU A 1 200 ? -13 9.625 -6.52 1 98.69 200 LEU A O 1
ATOM 1520 N N . ARG A 1 201 ? -11.531 8.023 -5.957 1 98.12 201 ARG A N 1
ATOM 1521 C CA . ARG A 1 201 ? -12.125 7.031 -6.844 1 98.12 201 ARG A CA 1
ATOM 1522 C C . ARG A 1 201 ? -13.5 6.602 -6.344 1 98.12 201 ARG A C 1
ATOM 1524 O O . ARG A 1 201 ? -14.352 6.18 -7.129 1 98.12 201 ARG A O 1
ATOM 1531 N N . LEU A 1 202 ? -13.773 6.703 -5.098 1 98.31 202 LEU A N 1
ATOM 1532 C CA . LEU A 1 202 ? -15.047 6.371 -4.473 1 98.31 202 LEU A CA 1
ATOM 1533 C C . LEU A 1 202 ? -16.125 7.375 -4.863 1 98.31 202 LEU A C 1
ATOM 1535 O O . LEU A 1 202 ? -17.281 7.004 -5.078 1 98.31 202 LEU A O 1
ATOM 1539 N N . PHE A 1 203 ? -15.734 8.672 -4.984 1 98.62 203 PHE A N 1
ATOM 1540 C CA . PHE A 1 203 ? -16.766 9.703 -5.027 1 98.62 203 PHE A CA 1
ATOM 1541 C C . PHE A 1 203 ? -16.75 10.438 -6.363 1 98.62 203 PHE A C 1
ATOM 1543 O O . PHE A 1 203 ? -17.75 11.039 -6.762 1 98.62 203 PHE A O 1
ATOM 1550 N N . CYS A 1 204 ? -15.594 10.438 -7.074 1 98.44 204 CYS A N 1
ATOM 1551 C CA . CYS A 1 204 ? -15.469 11.344 -8.211 1 98.44 204 CYS A CA 1
ATOM 1552 C C . CYS A 1 204 ? -15.344 10.562 -9.516 1 98.44 204 CYS A C 1
ATOM 1554 O O . CYS A 1 204 ? -14.844 9.438 -9.523 1 98.44 204 CYS A O 1
ATOM 1556 N N . ASN A 1 205 ? -15.828 11.109 -10.531 1 97.88 205 ASN A N 1
ATOM 1557 C CA . ASN A 1 205 ? -15.594 10.727 -11.922 1 97.88 205 ASN A CA 1
ATOM 1558 C C . ASN A 1 205 ? -14.758 11.766 -12.664 1 97.88 205 ASN A C 1
ATOM 1560 O O . ASN A 1 205 ? -14.664 12.914 -12.227 1 97.88 205 ASN A O 1
ATOM 1564 N N . ARG A 1 206 ? -14.031 11.32 -13.742 1 97.31 206 ARG A N 1
ATOM 1565 C CA . ARG A 1 206 ? -13.336 12.289 -14.586 1 97.31 206 ARG A CA 1
ATOM 1566 C C . ARG A 1 206 ? -14.273 13.422 -14.992 1 97.31 206 ARG A C 1
ATOM 1568 O O . ARG A 1 206 ? -15.391 13.18 -15.445 1 97.31 206 ARG A O 1
ATOM 1575 N N . GLY A 1 207 ? -13.789 14.664 -14.812 1 97.44 207 GLY A N 1
ATOM 1576 C CA . GLY A 1 207 ? -14.594 15.836 -15.125 1 97.44 207 GLY A CA 1
ATOM 1577 C C . GLY A 1 207 ? -15.156 16.516 -13.898 1 97.44 207 GLY A C 1
ATOM 1578 O O . GLY A 1 207 ? -15.5 17.703 -13.938 1 97.44 207 GLY A O 1
ATOM 1579 N N . ASP A 1 208 ? -15.266 15.812 -12.773 1 98.38 208 ASP A N 1
ATOM 1580 C CA . ASP A 1 208 ? -15.797 16.375 -11.539 1 98.38 208 ASP A CA 1
ATOM 1581 C C . ASP A 1 208 ? -14.836 17.406 -10.953 1 98.38 208 ASP A C 1
ATOM 1583 O O . ASP A 1 208 ? -13.664 17.453 -11.32 1 98.38 208 ASP A O 1
ATOM 1587 N N . TYR A 1 209 ? -15.391 18.312 -10.086 1 98.38 209 TYR A N 1
ATOM 1588 C CA . TYR A 1 209 ? -14.617 19.234 -9.266 1 98.38 209 TYR A CA 1
ATOM 1589 C C . TYR A 1 209 ? -14.594 18.781 -7.812 1 98.38 209 TYR A C 1
ATOM 1591 O O . TYR A 1 209 ? -15.562 18.188 -7.328 1 98.38 209 TYR A O 1
ATOM 1599 N N . ILE A 1 210 ? -13.508 19.062 -7.18 1 98.75 210 ILE A N 1
ATOM 1600 C CA . ILE A 1 210 ? -13.492 19 -5.723 1 98.75 210 ILE A CA 1
ATOM 1601 C C . ILE A 1 210 ? -13.18 20.375 -5.145 1 98.75 210 ILE A C 1
ATOM 1603 O O . ILE A 1 210 ? -12.539 21.203 -5.801 1 98.75 210 ILE A O 1
ATOM 1607 N N . LEU A 1 211 ? -13.742 20.625 -3.936 1 98.81 211 LEU A N 1
ATOM 1608 C CA . LEU A 1 211 ? -13.43 21.828 -3.182 1 98.81 211 LEU A CA 1
ATOM 1609 C C . LEU A 1 211 ? -12.141 21.656 -2.387 1 98.81 211 LEU A C 1
ATOM 1611 O O . LEU A 1 211 ? -11.914 20.594 -1.794 1 98.81 211 LEU A O 1
ATOM 1615 N N . THR A 1 212 ? -11.242 22.656 -2.422 1 98.31 212 THR A N 1
ATOM 1616 C CA . THR A 1 212 ? -10 22.656 -1.657 1 98.31 212 THR A CA 1
ATOM 1617 C C . THR A 1 212 ? -9.734 24.031 -1.063 1 98.31 212 THR A C 1
ATOM 1619 O O . THR A 1 212 ? -10.328 25.016 -1.489 1 98.31 212 THR A O 1
ATOM 1622 N N . GLU A 1 213 ? -8.883 24.109 -0.117 1 98.12 213 GLU A N 1
ATOM 1623 C CA . GLU A 1 213 ? -8.336 25.391 0.329 1 98.12 213 GLU A CA 1
ATOM 1624 C C . GLU A 1 213 ? -7.531 26.062 -0.777 1 98.12 213 GLU A C 1
ATOM 1626 O O . GLU A 1 213 ? -6.922 25.391 -1.608 1 98.12 213 GLU A O 1
ATOM 1631 N N . GLU A 1 214 ? -7.484 27.422 -0.767 1 96.62 214 GLU A N 1
ATOM 1632 C CA . GLU A 1 214 ? -6.793 28.188 -1.8 1 96.62 214 GLU A CA 1
ATOM 1633 C C . GLU A 1 214 ? -5.312 27.797 -1.869 1 96.62 214 GLU A C 1
ATOM 1635 O O . GLU A 1 214 ? -4.746 27.688 -2.959 1 96.62 214 GLU A O 1
ATOM 1640 N N . PHE A 1 215 ? -4.645 27.719 -0.708 1 97 215 PHE A N 1
ATOM 1641 C CA . PHE A 1 215 ? -3.35 27.078 -0.559 1 97 215 PHE A CA 1
ATOM 1642 C C . PHE A 1 215 ? -3.502 25.719 0.118 1 97 215 PHE A C 1
ATOM 1644 O O . PHE A 1 215 ? -4.086 25.609 1.199 1 97 215 PHE A O 1
ATOM 1651 N N . THR A 1 216 ? -3.059 24.672 -0.601 1 96.75 216 THR A N 1
ATOM 1652 C CA . THR A 1 216 ? -3.332 23.328 -0.083 1 96.75 216 THR A CA 1
ATOM 1653 C C . THR A 1 216 ? -2.156 22.391 -0.353 1 96.75 216 THR A C 1
ATOM 1655 O O . THR A 1 216 ? -1.164 22.797 -0.963 1 96.75 216 THR A O 1
ATOM 1658 N N . PHE A 1 217 ? -2.223 21.234 0.208 1 96 217 PHE A N 1
ATOM 1659 C CA . PHE A 1 217 ? -1.174 20.219 0.084 1 96 217 PHE A CA 1
ATOM 1660 C C . PHE A 1 217 ? -1.006 19.797 -1.368 1 96 217 PHE A C 1
ATOM 1662 O O . PHE A 1 217 ? -1.865 19.094 -1.919 1 96 217 PHE A O 1
ATOM 1669 N N . SER A 1 218 ? 0.113 20.078 -1.938 1 93.81 218 SER A N 1
ATOM 1670 C CA . SER A 1 218 ? 0.337 19.938 -3.373 1 93.81 218 SER A CA 1
ATOM 1671 C C . SER A 1 218 ? 0.206 18.484 -3.809 1 93.81 218 SER A C 1
ATOM 1673 O O . SER A 1 218 ? -0.366 18.188 -4.859 1 93.81 218 SER A O 1
ATOM 1675 N N . SER A 1 219 ? 0.718 17.516 -3.016 1 93.5 219 SER A N 1
ATOM 1676 C CA . SER A 1 219 ? 0.697 16.109 -3.404 1 93.5 219 SER A CA 1
ATOM 1677 C C . SER A 1 219 ? -0.729 15.57 -3.473 1 93.5 219 SER A C 1
ATOM 1679 O O . SER A 1 219 ? -1.028 14.688 -4.273 1 93.5 219 SER A O 1
ATOM 1681 N N . ALA A 1 220 ? -1.601 16.078 -2.598 1 96.5 220 ALA A N 1
ATOM 1682 C CA . ALA A 1 220 ? -3.004 15.688 -2.676 1 96.5 220 ALA A CA 1
ATOM 1683 C C . ALA A 1 220 ? -3.621 16.109 -4.008 1 96.5 220 ALA A C 1
ATOM 1685 O O . ALA A 1 220 ? -4.434 15.383 -4.582 1 96.5 220 ALA A O 1
ATOM 1686 N N . MET A 1 221 ? -3.246 17.281 -4.516 1 96.5 221 MET A N 1
ATOM 1687 C CA . MET A 1 221 ? -3.748 17.766 -5.801 1 96.5 221 MET A CA 1
ATOM 1688 C C . MET A 1 221 ? -3.129 16.984 -6.953 1 96.5 221 MET A C 1
ATOM 1690 O O . MET A 1 221 ? -3.791 16.719 -7.957 1 96.5 221 MET A O 1
ATOM 1694 N N . GLU A 1 222 ? -1.884 16.641 -6.738 1 95.31 222 GLU A N 1
ATOM 1695 C CA . GLU A 1 222 ? -1.195 15.844 -7.742 1 95.31 222 GLU A CA 1
ATOM 1696 C C . GLU A 1 222 ? -1.798 14.438 -7.836 1 95.31 222 GLU A C 1
ATOM 1698 O O . GLU A 1 222 ? -1.591 13.734 -8.82 1 95.31 222 GLU A O 1
ATOM 1703 N N . THR A 1 223 ? -2.508 13.984 -6.848 1 96.88 223 THR A N 1
ATOM 1704 C CA . THR A 1 223 ? -3.275 12.742 -6.887 1 96.88 223 THR A CA 1
ATOM 1705 C C . THR A 1 223 ? -4.562 12.93 -7.68 1 96.88 223 THR A C 1
ATOM 1707 O O . THR A 1 223 ? -4.93 12.078 -8.492 1 96.88 223 THR A O 1
ATOM 1710 N N . ALA A 1 224 ? -5.234 14.031 -7.543 1 97.75 224 ALA A N 1
ATOM 1711 C CA . ALA A 1 224 ? -6.566 14.289 -8.094 1 97.75 224 ALA A CA 1
ATOM 1712 C C . ALA A 1 224 ? -6.488 14.664 -9.57 1 97.75 224 ALA A C 1
ATOM 1714 O O . ALA A 1 224 ? -7.23 14.117 -10.391 1 97.75 224 ALA A O 1
ATOM 1715 N N . LEU A 1 225 ? -5.578 15.531 -9.93 1 97 225 LEU A N 1
ATOM 1716 C CA . LEU A 1 225 ? -5.555 16.188 -11.234 1 97 225 LEU A CA 1
ATOM 1717 C C . LEU A 1 225 ? -5.359 15.156 -12.352 1 97 225 LEU A C 1
ATOM 1719 O O . LEU A 1 225 ? -6.086 15.172 -13.344 1 97 225 LEU A O 1
ATOM 1723 N N . PRO A 1 226 ? -4.449 14.203 -12.164 1 97.06 226 PRO A N 1
ATOM 1724 C CA . PRO A 1 226 ? -4.266 13.227 -13.234 1 97.06 226 PRO A CA 1
ATOM 1725 C C . PRO A 1 226 ? -5.484 12.32 -13.43 1 97.06 226 PRO A C 1
ATOM 1727 O O . PRO A 1 226 ? -5.656 11.734 -14.492 1 97.06 226 PRO A O 1
ATOM 1730 N N . GLN A 1 227 ? -6.312 12.156 -12.453 1 97.38 227 GLN A N 1
ATOM 1731 C CA . GLN A 1 227 ? -7.543 11.383 -12.555 1 97.38 227 GLN A CA 1
ATOM 1732 C C . GLN A 1 227 ? -8.625 12.156 -13.289 1 97.38 227 GLN A C 1
ATOM 1734 O O . GLN A 1 227 ? -9.734 11.656 -13.492 1 97.38 227 GLN A O 1
ATOM 1739 N N . GLY A 1 228 ? -8.297 13.391 -13.727 1 97.31 228 GLY A N 1
ATOM 1740 C CA . GLY A 1 228 ? -9.227 14.234 -14.453 1 97.31 228 GLY A CA 1
ATOM 1741 C C . GLY A 1 228 ? -10.141 15.039 -13.555 1 97.31 228 GLY A C 1
ATOM 1742 O O . GLY A 1 228 ? -11.172 15.547 -13.992 1 97.31 228 GLY A O 1
ATOM 1743 N N . ILE A 1 229 ? -9.805 15.109 -12.281 1 98.12 229 ILE A N 1
ATOM 1744 C CA . ILE A 1 229 ? -10.586 15.875 -11.312 1 98.12 229 ILE A CA 1
ATOM 1745 C C . ILE A 1 229 ? -10.062 17.312 -11.25 1 98.12 229 ILE A C 1
ATOM 1747 O O . ILE A 1 229 ? -8.852 17.547 -11.203 1 98.12 229 ILE A O 1
ATOM 1751 N N . ARG A 1 230 ? -10.953 18.234 -11.297 1 97.31 230 ARG A N 1
ATOM 1752 C CA . ARG A 1 230 ? -10.625 19.641 -11.281 1 97.31 230 ARG A CA 1
ATOM 1753 C C . ARG A 1 230 ? -10.797 20.234 -9.883 1 97.31 230 ARG A C 1
ATOM 1755 O O . ARG A 1 230 ? -11.414 19.625 -9.016 1 97.31 230 ARG A O 1
ATOM 1762 N N . LEU A 1 231 ? -10.195 21.391 -9.68 1 97.62 231 LEU A N 1
ATOM 1763 C CA . LEU A 1 231 ? -10.18 21.984 -8.344 1 97.62 231 LEU A CA 1
ATOM 1764 C C . LEU A 1 231 ? -11.023 23.266 -8.297 1 97.62 231 LEU A C 1
ATOM 1766 O O . LEU A 1 231 ? -11.008 24.047 -9.242 1 97.62 231 LEU A O 1
ATOM 1770 N N . ALA A 1 232 ? -11.828 23.406 -7.332 1 97.88 232 ALA A N 1
ATOM 1771 C CA . ALA A 1 232 ? -12.531 24.625 -6.973 1 97.88 232 ALA A CA 1
ATOM 1772 C C . ALA A 1 232 ? -12 25.203 -5.66 1 97.88 232 ALA A C 1
ATOM 1774 O O . ALA A 1 232 ? -12.453 24.812 -4.578 1 97.88 232 ALA A O 1
ATOM 1775 N N . PRO A 1 233 ? -11.117 26.172 -5.707 1 97.12 233 PRO A N 1
ATOM 1776 C CA . PRO A 1 233 ? -10.477 26.672 -4.492 1 97.12 233 PRO A CA 1
ATOM 1777 C C . PRO A 1 233 ? -11.406 27.531 -3.641 1 97.12 233 PRO A C 1
ATOM 1779 O O . PRO A 1 233 ? -12.234 28.266 -4.18 1 97.12 233 PRO A O 1
ATOM 1782 N N . VAL A 1 234 ? -11.258 27.391 -2.383 1 98.12 234 VAL A N 1
ATOM 1783 C CA . VAL A 1 234 ? -11.945 28.172 -1.365 1 98.12 234 VAL A CA 1
ATOM 1784 C C . VAL A 1 234 ? -10.945 29.062 -0.637 1 98.12 234 VAL A C 1
ATOM 1786 O O . VAL A 1 234 ? -9.867 28.609 -0.238 1 98.12 234 VAL A O 1
ATOM 1789 N N . LYS A 1 235 ? -11.273 30.312 -0.417 1 97.31 235 LYS A N 1
ATOM 1790 C CA . LYS A 1 235 ? -10.375 31.25 0.235 1 97.31 235 LYS A CA 1
ATOM 1791 C C . LYS A 1 235 ? -10.125 30.859 1.688 1 97.31 235 LYS A C 1
ATOM 1793 O O . LYS A 1 235 ? -10.914 30.125 2.283 1 97.31 235 LYS A O 1
ATOM 1798 N N . MET A 1 236 ? -9.008 31.344 2.164 1 97 236 MET A N 1
ATOM 1799 C CA . MET A 1 236 ? -8.617 31.047 3.537 1 97 236 MET A CA 1
ATOM 1800 C C . MET A 1 236 ? -8.07 32.281 4.238 1 97 236 MET A C 1
ATOM 1802 O O . MET A 1 236 ? -7.73 33.281 3.586 1 97 236 MET A O 1
ATOM 1806 N N . ASP A 1 237 ? -8.047 32.25 5.523 1 96.62 237 ASP A N 1
ATOM 1807 C CA . ASP A 1 237 ? -7.332 33.219 6.352 1 96.62 237 ASP A CA 1
ATOM 1808 C C . ASP A 1 237 ? -6.406 32.531 7.34 1 96.62 237 ASP A C 1
ATOM 1810 O O . ASP A 1 237 ? -6 31.391 7.121 1 96.62 237 ASP A O 1
ATOM 1814 N N . GLU A 1 238 ? -5.914 33.188 8.328 1 95 238 GLU A N 1
ATOM 1815 C CA . GLU A 1 238 ? -4.926 32.656 9.266 1 95 238 GLU A CA 1
ATOM 1816 C C . GLU A 1 238 ? -5.492 31.484 10.055 1 95 238 GLU A C 1
ATOM 1818 O O . GLU A 1 238 ? -4.738 30.719 10.664 1 95 238 GLU A O 1
ATOM 1823 N N . GLN A 1 239 ? -6.816 31.281 9.992 1 96.12 239 GLN A N 1
ATOM 1824 C CA . GLN A 1 239 ? -7.457 30.172 10.68 1 96.12 239 GLN A CA 1
ATOM 1825 C C . GLN A 1 239 ? -7.891 29.094 9.695 1 96.12 239 GLN A C 1
ATOM 1827 O O . GLN A 1 239 ? -8.586 28.141 10.07 1 96.12 239 GLN A O 1
ATOM 1832 N N . GLY A 1 240 ? -7.508 29.234 8.461 1 96.75 240 GLY A N 1
ATOM 1833 C CA . GLY A 1 240 ? -7.812 28.203 7.484 1 96.75 240 GLY A CA 1
ATOM 1834 C C . GLY A 1 240 ? -9 28.547 6.605 1 96.75 240 GLY A C 1
ATOM 1835 O O . GLY A 1 240 ? -9.219 29.719 6.277 1 96.75 240 GLY A O 1
ATOM 1836 N N . LEU A 1 241 ? -9.719 27.594 6.164 1 97.56 241 LEU A N 1
ATOM 1837 C CA . LEU A 1 241 ? -10.805 27.641 5.195 1 97.56 241 LEU A CA 1
ATOM 1838 C C . LEU A 1 241 ? -11.914 28.578 5.668 1 97.56 241 LEU A C 1
ATOM 1840 O O . LEU A 1 241 ? -12.344 28.5 6.82 1 97.56 241 LEU A O 1
ATOM 1844 N N . LEU A 1 242 ? -12.391 29.516 4.758 1 98.62 242 LEU A N 1
ATOM 1845 C CA . LEU A 1 242 ? -13.469 30.438 5.098 1 98.62 242 LEU A CA 1
ATOM 1846 C C . LEU A 1 242 ? -14.828 29.844 4.746 1 98.62 242 LEU A C 1
ATOM 1848 O O . LEU A 1 242 ? -15.117 29.594 3.574 1 98.62 242 LEU A O 1
ATOM 1852 N N . PRO A 1 243 ? -15.703 29.672 5.758 1 98.69 243 PRO A N 1
ATOM 1853 C CA . PRO A 1 243 ? -17.031 29.125 5.469 1 98.69 243 PRO A CA 1
ATOM 1854 C C . PRO A 1 243 ? -17.828 30 4.492 1 98.69 243 PRO A C 1
ATOM 1856 O O . PRO A 1 243 ? -18.562 29.469 3.65 1 98.69 243 PRO A O 1
ATOM 1859 N N . SER A 1 244 ? -17.688 31.312 4.602 1 98.75 244 SER A N 1
ATOM 1860 C CA . SER A 1 244 ? -18.406 32.219 3.705 1 98.75 244 SER A CA 1
ATOM 1861 C C . SER A 1 244 ? -17.969 32.031 2.258 1 98.75 244 SER A C 1
ATOM 1863 O O . SER A 1 244 ? -18.797 32 1.348 1 98.75 244 SER A O 1
ATOM 1865 N N . SER A 1 245 ? -16.688 31.891 2.031 1 98.69 245 SER A N 1
ATOM 1866 C CA . SER A 1 245 ? -16.172 31.625 0.69 1 98.69 245 SER A CA 1
ATOM 1867 C C . SER A 1 245 ? -16.656 30.281 0.173 1 98.69 245 SER A C 1
ATOM 1869 O O . SER A 1 245 ? -17 30.141 -1.003 1 98.69 245 SER A O 1
ATOM 1871 N N . LEU A 1 246 ? -16.656 29.266 1.054 1 98.88 246 LEU A N 1
ATOM 1872 C CA . LEU A 1 246 ? -17.188 27.938 0.7 1 98.88 246 LEU A CA 1
ATOM 1873 C C . LEU A 1 246 ? -18.625 28.047 0.243 1 98.88 246 LEU A C 1
ATOM 1875 O O . LEU A 1 246 ? -19 27.5 -0.801 1 98.88 246 LEU A O 1
ATOM 1879 N N . ASP A 1 247 ? -19.422 28.719 1.033 1 98.88 247 ASP A N 1
ATOM 1880 C CA . ASP A 1 247 ? -20.828 28.906 0.703 1 98.88 247 ASP A CA 1
ATOM 1881 C C . ASP A 1 247 ? -20.984 29.656 -0.618 1 98.88 247 ASP A C 1
ATOM 1883 O O . ASP A 1 247 ? -21.859 29.328 -1.427 1 98.88 247 ASP A O 1
ATOM 1887 N N . GLU A 1 248 ? -20.172 30.641 -0.831 1 98.69 248 GLU A N 1
ATOM 1888 C CA . GLU A 1 248 ? -20.234 31.469 -2.035 1 98.69 248 GLU A CA 1
ATOM 1889 C C . GLU A 1 248 ? -19.922 30.641 -3.281 1 98.69 248 GLU A C 1
ATOM 1891 O O . GLU A 1 248 ? -20.641 30.719 -4.281 1 98.69 248 GLU A O 1
ATOM 1896 N N . VAL A 1 249 ? -18.828 29.875 -3.26 1 98.31 249 VAL A N 1
ATOM 1897 C CA . VAL A 1 249 ? -18.422 29.031 -4.387 1 98.31 249 VAL A CA 1
ATOM 1898 C C . VAL A 1 249 ? -19.562 28.078 -4.758 1 98.31 249 VAL A C 1
ATOM 1900 O O . VAL A 1 249 ? -19.875 27.906 -5.938 1 98.31 249 VAL A O 1
ATOM 1903 N N . LEU A 1 250 ? -20.219 27.5 -3.732 1 98.75 250 LEU A N 1
ATOM 1904 C CA . LEU A 1 250 ? -21.25 26.5 -3.951 1 98.75 250 LEU A CA 1
ATOM 1905 C C . LEU A 1 250 ? -22.547 27.141 -4.406 1 98.75 250 LEU A C 1
ATOM 1907 O O . LEU A 1 250 ? -23.203 26.641 -5.32 1 98.75 250 LEU A O 1
ATOM 1911 N N . THR A 1 251 ? -22.922 28.234 -3.75 1 98.69 251 THR A N 1
ATOM 1912 C CA . THR A 1 251 ? -24.172 28.922 -4.074 1 98.69 251 THR A CA 1
ATOM 1913 C C . THR A 1 251 ? -24.141 29.469 -5.496 1 98.69 251 THR A C 1
ATOM 1915 O O . THR A 1 251 ? -25.141 29.453 -6.199 1 98.69 251 THR A O 1
ATOM 1918 N N . ASN A 1 252 ? -23.031 29.891 -5.961 1 98.38 252 ASN A N 1
ATOM 1919 C CA . ASN A 1 252 ? -22.906 30.562 -7.25 1 98.38 252 ASN A CA 1
ATOM 1920 C C . ASN A 1 252 ? -22.359 29.625 -8.32 1 98.38 252 ASN A C 1
ATOM 1922 O O . ASN A 1 252 ? -21.938 30.062 -9.391 1 98.38 252 ASN A O 1
ATOM 1926 N N . TRP A 1 253 ? -22.375 28.359 -8.016 1 98.25 253 TRP A N 1
ATOM 1927 C CA . TRP A 1 253 ? -21.859 27.406 -8.984 1 98.25 253 TRP A CA 1
ATOM 1928 C C . TRP A 1 253 ? -22.703 27.375 -10.25 1 98.25 253 TRP A C 1
ATOM 1930 O O . TRP A 1 253 ? -23.922 27.188 -10.18 1 98.25 253 TRP A O 1
ATOM 1940 N N . ASP A 1 254 ? -22.078 27.594 -11.398 1 97.94 254 ASP A N 1
ATOM 1941 C CA . ASP A 1 254 ? -22.734 27.516 -12.703 1 97.94 254 ASP A CA 1
ATOM 1942 C C . ASP A 1 254 ? -22.281 26.266 -13.469 1 97.94 254 ASP A C 1
ATOM 1944 O O . ASP A 1 254 ? -21.266 26.312 -14.188 1 97.94 254 ASP A O 1
ATOM 1948 N N . ALA A 1 255 ? -23.047 25.234 -13.406 1 97.25 255 ALA A N 1
ATOM 1949 C CA . ALA A 1 255 ? -22.703 23.938 -14 1 97.25 255 ALA A CA 1
ATOM 1950 C C . ALA A 1 255 ? -22.438 24.078 -15.492 1 97.25 255 ALA A C 1
ATOM 1952 O O . ALA A 1 255 ? -21.562 23.391 -16.047 1 97.25 255 ALA A O 1
ATOM 1953 N N . SER A 1 256 ? -23.188 24.906 -16.125 1 97.62 256 SER A N 1
ATOM 1954 C CA . SER A 1 256 ? -23.016 25.109 -17.562 1 97.62 256 SER A CA 1
ATOM 1955 C C . SER A 1 256 ? -21.688 25.797 -17.875 1 97.62 256 SER A C 1
ATOM 1957 O O . SER A 1 256 ? -20.969 25.359 -18.766 1 97.62 256 SER A O 1
ATOM 1959 N N . ALA A 1 257 ? -21.422 26.812 -17.141 1 96.38 257 ALA A N 1
ATOM 1960 C CA . ALA A 1 257 ? -20.172 27.547 -17.359 1 96.38 257 ALA A CA 1
ATOM 1961 C C . ALA A 1 257 ? -18.953 26.719 -16.984 1 96.38 257 ALA A C 1
ATOM 1963 O O . ALA A 1 257 ? -17.906 26.812 -17.625 1 96.38 257 ALA A O 1
ATOM 1964 N N . ARG A 1 258 ? -19.094 25.922 -15.977 1 94.75 258 ARG A N 1
ATOM 1965 C CA . ARG A 1 258 ? -17.984 25.125 -15.445 1 94.75 258 ARG A CA 1
ATOM 1966 C C . ARG A 1 258 ? -17.859 23.797 -16.188 1 94.75 258 ARG A C 1
ATOM 1968 O O . ARG A 1 258 ? -16.812 23.141 -16.125 1 94.75 258 ARG A O 1
ATOM 1975 N N . GLY A 1 259 ? -18.922 23.406 -16.812 1 96.56 259 GLY A N 1
ATOM 1976 C CA . GLY A 1 259 ? -18.922 22.141 -17.531 1 96.56 259 GLY A CA 1
ATOM 1977 C C . GLY A 1 259 ? -18.953 20.938 -16.625 1 96.56 259 GLY A C 1
ATOM 1978 O O . GLY A 1 259 ? -18.422 19.875 -16.969 1 96.56 259 GLY A O 1
ATOM 1979 N N . ALA A 1 260 ? -19.453 21.047 -15.406 1 97.69 260 ALA A N 1
ATOM 1980 C CA . ALA A 1 260 ? -19.5 19.969 -14.422 1 97.69 260 ALA A CA 1
ATOM 1981 C C . ALA A 1 260 ? -20.562 20.25 -13.359 1 97.69 260 ALA A C 1
ATOM 1983 O O . ALA A 1 260 ? -20.875 21.406 -13.086 1 97.69 260 ALA A O 1
ATOM 1984 N N . ARG A 1 261 ? -21.047 19.172 -12.773 1 97.38 261 ARG A N 1
ATOM 1985 C CA . ARG A 1 261 ? -21.969 19.297 -11.656 1 97.38 261 ARG A CA 1
ATOM 1986 C C . ARG A 1 261 ? -21.312 20.016 -10.484 1 97.38 261 ARG A C 1
ATOM 1988 O O . ARG A 1 261 ? -20.094 20.109 -10.406 1 97.38 261 ARG A O 1
ATOM 1995 N N . LYS A 1 262 ? -22.188 20.594 -9.594 1 98.25 262 LYS A N 1
ATOM 1996 C CA . LYS A 1 262 ? -21.719 21.234 -8.359 1 98.25 262 LYS A CA 1
ATOM 1997 C C . LYS A 1 262 ? -20.844 20.281 -7.547 1 98.25 262 LYS A C 1
ATOM 1999 O O . LYS A 1 262 ? -21.219 19.125 -7.336 1 98.25 262 LYS A O 1
ATOM 2004 N N . PRO A 1 263 ? -19.609 20.766 -7.172 1 98.5 263 PRO A N 1
ATOM 2005 C CA . PRO A 1 263 ? -18.75 19.891 -6.375 1 98.5 263 PRO A CA 1
ATOM 2006 C C . PRO A 1 263 ? -19.391 19.484 -5.047 1 98.5 263 PRO A C 1
ATOM 2008 O O . PRO A 1 263 ? -20.125 20.281 -4.441 1 98.5 263 PRO A O 1
ATOM 2011 N N . PHE A 1 264 ? -19.078 18.297 -4.605 1 98.62 264 PHE A N 1
ATOM 2012 C CA . PHE A 1 264 ? -19.703 17.812 -3.383 1 98.62 264 PHE A CA 1
ATOM 2013 C C . PHE A 1 264 ? -18.688 17.141 -2.471 1 98.62 264 PHE A C 1
ATOM 2015 O O . PHE A 1 264 ? -19.047 16.531 -1.469 1 98.62 264 PHE A O 1
ATOM 2022 N N . VAL A 1 265 ? -17.422 17.141 -2.811 1 98.88 265 VAL A N 1
ATOM 2023 C CA . VAL A 1 265 ? -16.328 16.656 -1.966 1 98.88 265 VAL A CA 1
ATOM 2024 C C . VAL A 1 265 ? -15.414 17.812 -1.584 1 98.88 265 VAL A C 1
ATOM 2026 O O . VAL A 1 265 ? -14.898 18.516 -2.453 1 98.88 265 VAL A O 1
ATOM 2029 N N . LEU A 1 266 ? -15.227 18.047 -0.307 1 98.88 266 LEU A N 1
ATOM 2030 C CA . LEU A 1 266 ? -14.273 19.016 0.229 1 98.88 266 LEU A CA 1
ATOM 2031 C C . LEU A 1 266 ? -13.055 18.312 0.817 1 98.88 266 LEU A C 1
ATOM 2033 O O . LEU A 1 266 ? -13.195 17.469 1.713 1 98.88 266 LEU A O 1
ATOM 2037 N N . TYR A 1 267 ? -11.906 18.562 0.269 1 98.81 267 TYR A N 1
ATOM 2038 C CA . TYR A 1 267 ? -10.648 18.172 0.902 1 98.81 267 TYR A CA 1
ATOM 2039 C C . TYR A 1 267 ? -10.117 19.297 1.784 1 98.81 267 TYR A C 1
ATOM 2041 O O . TYR A 1 267 ? -9.898 20.422 1.311 1 98.81 267 TYR A O 1
ATOM 2049 N N . THR A 1 268 ? -9.875 19.047 3.094 1 98.81 268 THR A N 1
ATOM 2050 C CA . THR A 1 268 ? -9.359 20.078 3.994 1 98.81 268 THR A CA 1
ATOM 2051 C C . THR A 1 268 ? -8.406 19.469 5.02 1 98.81 268 THR A C 1
ATOM 2053 O O . THR A 1 268 ? -8.547 18.297 5.395 1 98.81 268 THR A O 1
ATOM 2056 N N . VAL A 1 269 ? -7.395 20.188 5.383 1 98.56 269 VAL A N 1
ATOM 2057 C CA . VAL A 1 269 ? -6.496 19.891 6.492 1 98.56 269 VAL A CA 1
ATOM 2058 C C . VAL A 1 269 ? -6.77 20.844 7.648 1 98.56 269 VAL A C 1
ATOM 2060 O O . VAL A 1 269 ? -6.129 21.891 7.762 1 98.56 269 VAL A O 1
ATOM 2063 N N . PRO A 1 270 ? -7.555 20.406 8.602 1 98.44 270 PRO A N 1
ATOM 2064 C CA . PRO A 1 270 ? -8.102 21.375 9.555 1 98.44 270 PRO A CA 1
ATOM 2065 C C . PRO A 1 270 ? -7.094 21.797 10.625 1 98.44 270 PRO A C 1
ATOM 2067 O O . PRO A 1 270 ? -7.254 22.844 11.258 1 98.44 270 PRO A O 1
ATOM 2070 N N . SER A 1 271 ? -6.121 20.953 10.922 1 98.31 271 SER A N 1
ATOM 2071 C CA . SER A 1 271 ? -5.125 21.25 11.953 1 98.31 271 SER A CA 1
ATOM 2072 C C . SER A 1 271 ? -3.719 21.297 11.359 1 98.31 271 SER A C 1
ATOM 2074 O O . SER A 1 271 ? -3.262 20.328 10.75 1 98.31 271 SER A O 1
ATOM 2076 N N . GLY A 1 272 ? -3.025 22.438 11.688 1 97.62 272 GLY A N 1
ATOM 2077 C CA . GLY A 1 272 ? -1.674 22.516 11.156 1 97.62 272 GLY A CA 1
ATOM 2078 C C . GLY A 1 272 ? -1.612 22.375 9.648 1 97.62 272 GLY A C 1
ATOM 2079 O O . GLY A 1 272 ? -0.801 21.625 9.125 1 97.62 272 GLY A O 1
ATOM 2080 N N . GLN A 1 273 ? -2.439 23.141 9.047 1 98 273 GLN A N 1
ATOM 2081 C CA . GLN A 1 273 ? -2.707 23.016 7.621 1 98 273 GLN A CA 1
ATOM 2082 C C . GLN A 1 273 ? -1.422 23.141 6.809 1 98 273 GLN A C 1
ATOM 2084 O O . GLN A 1 273 ? -0.591 24 7.078 1 98 273 GLN A O 1
ATOM 2089 N N . ASN A 1 274 ? -1.105 22.172 5.941 1 96.19 274 ASN A N 1
ATOM 2090 C CA . ASN A 1 274 ? -0.035 22.25 4.953 1 96.19 274 ASN A CA 1
ATOM 2091 C C . ASN A 1 274 ? -0.49 22.953 3.682 1 96.19 274 ASN A C 1
ATOM 2093 O O . ASN A 1 274 ? -1.352 22.453 2.959 1 96.19 274 ASN A O 1
ATOM 2097 N N . PRO A 1 275 ? -0.01 24.109 3.424 1 96.25 275 PRO A N 1
ATOM 2098 C CA . PRO A 1 275 ? 1.308 24.625 3.816 1 96.25 275 PRO A CA 1
ATOM 2099 C C . PRO A 1 275 ? 1.229 25.703 4.891 1 96.25 275 PRO A C 1
ATOM 2101 O O . PRO A 1 275 ? 2.258 26.109 5.434 1 96.25 275 PRO A O 1
ATOM 2104 N N . THR A 1 276 ? 0.107 26.203 5.281 1 97.19 276 THR A N 1
ATOM 2105 C CA . THR A 1 276 ? -0.015 27.516 5.891 1 97.19 276 THR A CA 1
ATOM 2106 C C . THR A 1 276 ? 0.228 27.438 7.398 1 97.19 276 THR A C 1
ATOM 2108 O O . THR A 1 276 ? 0.46 28.469 8.047 1 97.19 276 THR A O 1
ATOM 2111 N N . GLY A 1 277 ? 0.099 26.219 7.914 1 96.75 277 GLY A N 1
ATOM 2112 C CA . GLY A 1 277 ? 0.178 26.094 9.359 1 96.75 277 GLY A CA 1
ATOM 2113 C C . GLY A 1 277 ? -1.092 26.516 10.07 1 96.75 277 GLY A C 1
ATOM 2114 O O . GLY A 1 277 ? -1.187 26.438 11.297 1 96.75 277 GLY A O 1
ATOM 2115 N N . ALA A 1 278 ? -2.109 26.922 9.359 1 97.81 278 ALA A N 1
ATOM 2116 C CA . ALA A 1 278 ? -3.369 27.375 9.938 1 97.81 278 ALA A CA 1
ATOM 2117 C C . ALA A 1 278 ? -4.098 26.234 10.633 1 97.81 278 ALA A C 1
ATOM 2119 O O . ALA A 1 278 ? -4.004 25.078 10.211 1 97.81 278 ALA A O 1
ATOM 2120 N N . THR A 1 279 ? -4.824 26.562 11.672 1 98.44 279 THR A N 1
ATOM 2121 C CA . THR A 1 279 ? -5.691 25.625 12.383 1 98.44 279 THR A CA 1
ATOM 2122 C C . THR A 1 279 ? -7.098 26.219 12.531 1 98.44 279 THR A C 1
ATOM 2124 O O . THR A 1 279 ? -7.262 27.328 13.039 1 98.44 279 THR A O 1
ATOM 2127 N N . GLN A 1 280 ? -8.031 25.484 12.016 1 98.62 280 GLN A N 1
ATOM 2128 C CA . GLN A 1 280 ? -9.422 25.859 12.219 1 98.62 280 GLN A CA 1
ATOM 2129 C C . GLN A 1 280 ? -9.836 25.688 13.68 1 98.62 280 GLN A C 1
ATOM 2131 O O . GLN A 1 280 ? -9.695 24.594 14.234 1 98.62 280 GLN A O 1
ATOM 2136 N N . ASP A 1 281 ? -10.297 26.719 14.32 1 97.62 281 ASP A N 1
ATOM 2137 C CA . ASP A 1 281 ? -10.781 26.562 15.688 1 97.62 281 ASP A CA 1
ATOM 2138 C C . ASP A 1 281 ? -12.18 25.953 15.703 1 97.62 281 ASP A C 1
ATOM 2140 O O . ASP A 1 281 ? -12.719 25.594 14.656 1 97.62 281 ASP A O 1
ATOM 2144 N N . VAL A 1 282 ? -12.734 25.75 16.859 1 97.94 282 VAL A N 1
ATOM 2145 C CA . VAL A 1 282 ? -13.984 25.031 17.047 1 97.94 282 VAL A CA 1
ATOM 2146 C C . VAL A 1 282 ? -15.109 25.75 16.297 1 97.94 282 VAL A C 1
ATOM 2148 O O . VAL A 1 282 ? -15.891 25.109 15.586 1 97.94 282 VAL A O 1
ATOM 2151 N N . GLU A 1 283 ? -15.195 27.062 16.391 1 98.31 283 GLU A N 1
ATOM 2152 C CA . GLU A 1 283 ? -16.266 27.812 15.75 1 98.31 283 GLU A CA 1
ATOM 2153 C C . GLU A 1 283 ? -16.156 27.766 14.234 1 98.31 283 GLU A C 1
ATOM 2155 O O . GLU A 1 283 ? -17.172 27.609 13.539 1 98.31 283 GLU A O 1
ATOM 2160 N N . ARG A 1 284 ? -14.938 27.969 13.742 1 98.31 284 ARG A N 1
ATOM 2161 C CA . ARG A 1 284 ? -14.695 27.859 12.312 1 98.31 284 ARG A CA 1
ATOM 2162 C C . ARG A 1 284 ? -15.148 26.5 11.789 1 98.31 284 ARG A C 1
ATOM 2164 O O . ARG A 1 284 ? -15.789 26.406 10.742 1 98.31 284 ARG A O 1
ATOM 2171 N N . ARG A 1 285 ? -14.859 25.391 12.469 1 98.75 285 ARG A N 1
ATOM 2172 C CA . ARG A 1 285 ? -15.234 24.031 12.055 1 98.75 285 ARG A CA 1
ATOM 2173 C C . ARG A 1 285 ? -16.75 23.859 12.055 1 98.75 285 ARG A C 1
ATOM 2175 O O . ARG A 1 285 ? -17.312 23.25 11.141 1 98.75 285 ARG A O 1
ATOM 2182 N N . LYS A 1 286 ? -17.391 24.406 13.062 1 98.75 286 LYS A N 1
ATOM 2183 C CA . LYS A 1 286 ? -18.859 24.344 13.117 1 98.75 286 LYS A CA 1
ATOM 2184 C C . LYS A 1 286 ? -19.484 25.062 11.914 1 98.75 286 LYS A C 1
ATOM 2186 O O . LYS A 1 286 ? -20.438 24.562 11.328 1 98.75 286 LYS A O 1
ATOM 2191 N N . GLU A 1 287 ? -18.938 26.203 11.57 1 98.81 287 GLU A N 1
ATOM 2192 C CA . GLU A 1 287 ? -19.453 26.969 10.445 1 98.81 287 GLU A CA 1
ATOM 2193 C C . GLU A 1 287 ? -19.25 26.234 9.125 1 98.81 287 GLU A C 1
ATOM 2195 O O . GLU A 1 287 ? -20.141 26.203 8.273 1 98.81 287 GLU A O 1
ATOM 2200 N N . VAL A 1 288 ? -18.094 25.672 8.961 1 98.88 288 VAL A N 1
ATOM 2201 C CA . VAL A 1 288 ? -17.812 24.891 7.762 1 98.88 288 VAL A CA 1
ATOM 2202 C C . VAL A 1 288 ? -18.766 23.703 7.668 1 98.88 288 VAL A C 1
ATOM 2204 O O . VAL A 1 288 ? -19.312 23.422 6.594 1 98.88 288 VAL A O 1
ATOM 2207 N N . TYR A 1 289 ? -18.969 22.969 8.789 1 98.88 289 TYR A N 1
ATOM 2208 C CA . TYR A 1 289 ? -19.875 21.828 8.82 1 98.88 289 TYR A CA 1
ATOM 2209 C C . TYR A 1 289 ? -21.297 22.234 8.445 1 98.88 289 TYR A C 1
ATOM 2211 O O . TYR A 1 289 ? -21.984 21.516 7.723 1 98.88 289 TYR A O 1
ATOM 2219 N N . LYS A 1 290 ? -21.703 23.438 8.922 1 98.81 290 LYS A N 1
ATOM 2220 C CA . LYS A 1 290 ? -23.047 23.938 8.594 1 98.81 290 LYS A CA 1
ATOM 2221 C C . LYS A 1 290 ? -23.172 24.188 7.094 1 98.81 290 LYS A C 1
ATOM 2223 O O . LYS A 1 290 ? -24.219 23.906 6.508 1 98.81 290 LYS A O 1
ATOM 2228 N N . VAL A 1 291 ? -22.188 24.797 6.512 1 98.88 291 VAL A N 1
ATOM 2229 C CA . VAL A 1 291 ? -22.203 25 5.066 1 98.88 291 VAL A CA 1
ATOM 2230 C C . VAL A 1 291 ? -22.266 23.656 4.352 1 98.88 291 VAL A C 1
ATOM 2232 O O . VAL A 1 291 ? -22.953 23.5 3.346 1 98.88 291 VAL A O 1
ATOM 2235 N N . ALA A 1 292 ? -21.516 22.656 4.883 1 98.81 292 ALA A N 1
ATOM 2236 C CA . ALA A 1 292 ? -21.516 21.328 4.297 1 98.81 292 ALA A CA 1
ATOM 2237 C C . ALA A 1 292 ? -22.906 20.703 4.352 1 98.81 292 ALA A C 1
ATOM 2239 O O . ALA A 1 292 ? -23.328 20.031 3.408 1 98.81 292 ALA A O 1
ATOM 2240 N N . GLN A 1 293 ? -23.609 20.906 5.434 1 98.69 293 GLN A N 1
ATOM 2241 C CA . GLN A 1 293 ? -24.984 20.438 5.551 1 98.69 293 GLN A CA 1
ATOM 2242 C C . GLN A 1 293 ? -25.891 21.125 4.543 1 98.69 293 GLN A C 1
ATOM 2244 O O . GLN A 1 293 ? -26.703 20.484 3.877 1 98.69 293 GLN A O 1
ATOM 2249 N N . LYS A 1 294 ? -25.703 22.438 4.465 1 98.75 294 LYS A N 1
ATOM 2250 C CA . LYS A 1 294 ? -26.531 23.25 3.574 1 98.75 294 LYS A CA 1
ATOM 2251 C C . LYS A 1 294 ? -26.406 22.781 2.129 1 98.75 294 LYS A C 1
ATOM 2253 O O . LYS A 1 294 ? -27.406 22.719 1.401 1 98.75 294 LYS A O 1
ATOM 2258 N N . HIS A 1 295 ? -25.25 22.422 1.715 1 98.56 295 HIS A N 1
ATOM 2259 C CA . HIS A 1 295 ? -25.016 22.125 0.306 1 98.56 295 HIS A CA 1
ATOM 2260 C C . HIS A 1 295 ? -24.828 20.625 0.07 1 98.56 295 HIS A C 1
ATOM 2262 O O . HIS A 1 295 ? -24.516 20.203 -1.041 1 98.56 295 HIS A O 1
ATOM 2268 N N . ASP A 1 296 ? -24.938 19.812 1.09 1 98.06 296 ASP A N 1
ATOM 2269 C CA . ASP A 1 296 ? -24.891 18.359 1.021 1 98.06 296 ASP A CA 1
ATOM 2270 C C . ASP A 1 296 ? -23.547 17.875 0.489 1 98.06 296 ASP A C 1
ATOM 2272 O O . ASP A 1 296 ? -23.5 17.109 -0.48 1 98.06 296 ASP A O 1
ATOM 2276 N N . ILE A 1 297 ? -22.484 18.297 1.127 1 97.75 297 ILE A N 1
ATOM 2277 C CA . ILE A 1 297 ? -21.188 17.875 0.606 1 97.75 297 ILE A CA 1
ATOM 2278 C C . ILE A 1 297 ? -20.5 16.953 1.611 1 97.75 297 ILE A C 1
ATOM 2280 O O . ILE A 1 297 ? -20.828 16.969 2.799 1 97.75 297 ILE A O 1
ATOM 2284 N N . ILE A 1 298 ? -19.641 16.078 1.182 1 98.81 298 ILE A N 1
ATOM 2285 C CA . ILE A 1 298 ? -18.766 15.195 1.948 1 98.81 298 ILE A CA 1
ATOM 2286 C C . ILE A 1 298 ? -17.5 15.953 2.35 1 98.81 298 ILE A C 1
ATOM 2288 O O . ILE A 1 298 ? -16.906 16.656 1.529 1 98.81 298 ILE A O 1
ATOM 2292 N N . ILE A 1 299 ? -17.156 15.898 3.631 1 98.88 299 ILE A N 1
ATOM 2293 C CA . ILE A 1 299 ? -15.914 16.5 4.113 1 98.88 299 ILE A CA 1
ATOM 2294 C C . ILE A 1 299 ? -14.844 15.422 4.273 1 98.88 299 ILE A C 1
ATOM 2296 O O . ILE A 1 299 ? -14.992 14.508 5.082 1 98.88 299 ILE A O 1
ATOM 2300 N N . VAL A 1 300 ? -13.812 15.477 3.469 1 98.94 300 VAL A N 1
ATOM 2301 C CA . VAL A 1 300 ? -12.625 14.672 3.721 1 98.94 300 VAL A CA 1
ATOM 2302 C C . VAL A 1 300 ? -11.68 15.422 4.66 1 98.94 300 VAL A C 1
ATOM 2304 O O . VAL A 1 300 ? -11.039 16.391 4.258 1 98.94 300 VAL A O 1
ATOM 2307 N N . GLU A 1 301 ? -11.672 14.922 5.879 1 98.75 301 GLU A N 1
ATOM 2308 C CA . GLU A 1 301 ? -10.875 15.484 6.957 1 98.75 301 GLU A CA 1
ATOM 2309 C C . GLU A 1 301 ? -9.492 14.836 7.016 1 98.75 301 GLU A C 1
ATOM 2311 O O . GLU A 1 301 ? -9.32 13.797 7.652 1 98.75 301 GLU A O 1
ATOM 2316 N N . ASP A 1 302 ? -8.453 15.445 6.348 1 98.5 302 ASP A N 1
ATOM 2317 C CA . ASP A 1 302 ? -7.086 14.938 6.344 1 98.5 302 ASP A CA 1
ATOM 2318 C C . ASP A 1 302 ? -6.309 15.438 7.559 1 98.5 302 ASP A C 1
ATOM 2320 O O . ASP A 1 302 ? -5.941 16.609 7.629 1 98.5 302 ASP A O 1
ATOM 2324 N N . GLU A 1 303 ? -5.98 14.516 8.5 1 97.81 303 GLU A N 1
ATOM 2325 C CA . GLU A 1 303 ? -5.52 14.977 9.805 1 97.81 303 GLU A CA 1
ATOM 2326 C C . GLU A 1 303 ? -4.246 14.258 10.227 1 97.81 303 GLU A C 1
ATOM 2328 O O . GLU A 1 303 ? -4.207 13.625 11.281 1 97.81 303 GLU A O 1
ATOM 2333 N N . PRO A 1 304 ? -3.143 14.406 9.438 1 96.62 304 PRO A N 1
ATOM 2334 C CA . PRO A 1 304 ? -1.886 13.82 9.906 1 96.62 304 PRO A CA 1
ATOM 2335 C C . PRO A 1 304 ? -1.268 14.602 11.07 1 96.62 304 PRO A C 1
ATOM 2337 O O . PRO A 1 304 ? -0.396 14.078 11.766 1 96.62 304 PRO A O 1
ATOM 2340 N N . TYR A 1 305 ? -1.752 15.883 11.367 1 97.69 305 TYR A N 1
ATOM 2341 C CA . TYR A 1 305 ? -1.12 16.75 12.344 1 97.69 305 TYR A CA 1
ATOM 2342 C C . TYR A 1 305 ? -2.014 16.938 13.562 1 97.69 305 TYR A C 1
ATOM 2344 O O . TYR A 1 305 ? -1.729 17.781 14.43 1 97.69 305 TYR A O 1
ATOM 2352 N N . TYR A 1 306 ? -3.088 16.219 13.68 1 98.25 306 TYR A N 1
ATOM 2353 C CA . TYR A 1 306 ? -4.125 16.469 14.68 1 98.25 306 TYR A CA 1
ATOM 2354 C C . TYR A 1 306 ? -3.539 16.453 16.078 1 98.25 306 TYR A C 1
ATOM 2356 O O . TYR A 1 306 ? -3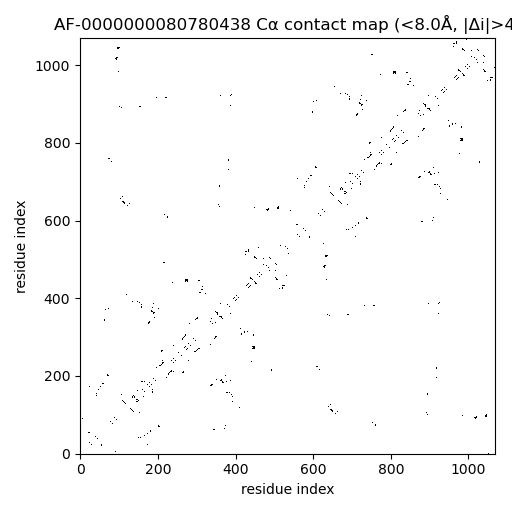.891 17.297 16.922 1 98.25 306 TYR A O 1
ATOM 2364 N N . PHE A 1 307 ? -2.623 15.594 16.344 1 98 307 PHE A N 1
ATOM 2365 C CA . PHE A 1 307 ? -2.105 15.422 17.703 1 98 307 PHE A CA 1
ATOM 2366 C C . PHE A 1 307 ? -0.87 16.281 17.922 1 98 307 PHE A C 1
ATOM 2368 O O . PHE A 1 307 ? -0.29 16.281 19.016 1 98 307 PHE A O 1
ATOM 2375 N N . LEU A 1 308 ? -0.502 17.031 16.891 1 97.5 308 LEU A N 1
ATOM 2376 C CA . LEU A 1 308 ? 0.603 17.969 17.016 1 97.5 308 LEU A CA 1
ATOM 2377 C C . LEU A 1 308 ? 0.091 19.375 17.344 1 97.5 308 LEU A C 1
ATOM 2379 O O . LEU A 1 308 ? 0.568 20.359 16.781 1 97.5 308 LEU A O 1
ATOM 2383 N N . GLN A 1 309 ? -0.975 19.469 18.078 1 97.5 309 GLN A N 1
ATOM 2384 C CA . GLN A 1 309 ? -1.466 20.75 18.578 1 97.5 309 GLN A CA 1
ATOM 2385 C C . GLN A 1 309 ? -0.578 21.266 19.703 1 97.5 309 GLN A C 1
ATOM 2387 O O . GLN A 1 309 ? -0.504 20.656 20.781 1 97.5 309 GLN A O 1
ATOM 2392 N N . MET A 1 310 ? 0.057 22.391 19.5 1 97.19 310 MET A N 1
ATOM 2393 C CA . MET A 1 310 ? 1.144 22.906 20.344 1 97.19 310 MET A CA 1
ATOM 2394 C C . MET A 1 310 ? 0.622 23.906 21.359 1 97.19 310 MET A C 1
ATOM 2396 O O . MET A 1 310 ? -0.48 24.438 21.203 1 97.19 31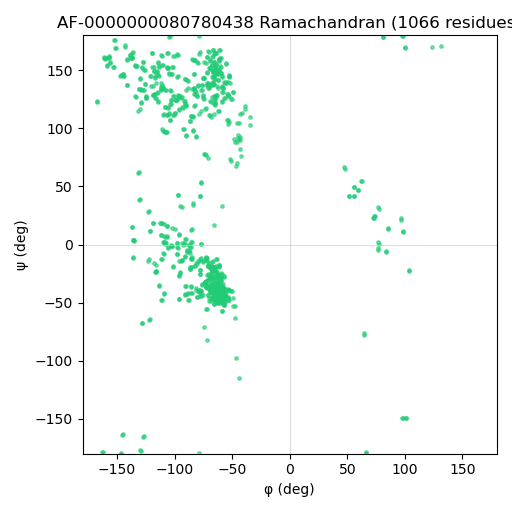0 MET A O 1
ATOM 2400 N N . GLN A 1 311 ? 1.443 24.156 22.375 1 95.56 311 GLN A N 1
ATOM 2401 C CA . GLN A 1 311 ? 1.147 25.219 23.328 1 95.56 311 GLN A CA 1
ATOM 2402 C C . GLN A 1 311 ? 1.156 26.594 22.641 1 95.56 311 GLN A C 1
ATOM 2404 O O . GLN A 1 311 ? 1.887 26.797 21.672 1 95.56 311 GLN A O 1
ATOM 2409 N N . PRO A 1 312 ? 0.315 27.469 23.109 1 94.62 312 PRO A N 1
ATOM 2410 C CA . PRO A 1 312 ? 0.313 28.812 22.5 1 94.62 312 PRO A CA 1
ATOM 2411 C C . PRO A 1 312 ? 1.688 29.469 22.531 1 94.62 312 PRO A C 1
ATOM 2413 O O . PRO A 1 312 ? 2.418 29.344 23.516 1 94.62 312 PRO A O 1
ATOM 2416 N N . TYR A 1 313 ? 2.018 30.109 21.5 1 96.12 313 TYR A N 1
ATOM 2417 C CA . TYR A 1 313 ? 3.238 30.922 21.453 1 96.12 313 TYR A CA 1
ATOM 2418 C C . TYR A 1 313 ? 3.018 32.281 22.109 1 96.12 313 TYR A C 1
ATOM 2420 O O . TYR A 1 313 ? 2.119 33.031 21.703 1 96.12 313 TYR A O 1
ATOM 2428 N N . LYS A 1 314 ? 3.826 32.719 23.047 1 94.06 314 LYS A N 1
ATOM 2429 C CA . LYS A 1 314 ? 3.633 33.938 23.812 1 94.06 314 LYS A CA 1
ATOM 2430 C C . LYS A 1 314 ? 4.789 34.906 23.594 1 94.06 314 LYS A C 1
ATOM 2432 O O . LYS A 1 314 ? 5.035 35.781 24.422 1 94.06 314 LYS A O 1
ATOM 2437 N N . GLY A 1 315 ? 5.543 34.719 22.531 1 92.19 315 GLY A N 1
ATOM 2438 C CA . GLY A 1 315 ? 6.641 35.625 22.203 1 92.19 315 GLY A CA 1
ATOM 2439 C C . GLY A 1 315 ? 7.996 35.062 22.625 1 92.19 315 GLY A C 1
ATOM 2440 O O . GLY A 1 315 ? 8.07 34.125 23.391 1 92.19 315 GLY A O 1
ATOM 2441 N N . ALA A 1 316 ? 8.969 35.812 22.094 1 88.5 316 ALA A N 1
ATOM 2442 C CA . ALA A 1 316 ? 10.336 35.375 22.406 1 88.5 316 ALA A CA 1
ATOM 2443 C C . ALA A 1 316 ? 10.602 35.469 23.906 1 88.5 316 ALA A C 1
ATOM 2445 O O . ALA A 1 316 ? 10.164 36.406 24.578 1 88.5 316 ALA A O 1
ATOM 2446 N N . ASN A 1 317 ? 11.195 34.562 24.531 1 85 317 ASN A N 1
ATOM 2447 C CA . ASN A 1 317 ? 11.664 34.531 25.922 1 85 317 ASN A CA 1
ATOM 2448 C C . ASN A 1 317 ? 10.508 34.312 26.891 1 85 317 ASN A C 1
ATOM 2450 O O . ASN A 1 317 ? 10.711 34.344 28.109 1 85 317 ASN A O 1
ATOM 2454 N N . ALA A 1 318 ? 9.281 34.281 26.328 1 90.69 318 ALA A N 1
ATOM 2455 C CA . ALA A 1 318 ? 8.172 33.938 27.234 1 90.69 318 ALA A CA 1
ATOM 2456 C C . ALA A 1 318 ? 8.266 32.5 27.719 1 90.69 318 ALA A C 1
ATOM 2458 O O . ALA A 1 318 ? 8.625 31.609 26.938 1 90.69 318 ALA A O 1
ATOM 2459 N N . PRO A 1 319 ? 7.992 32.375 28.953 1 90.62 319 PRO A N 1
ATOM 2460 C CA . PRO A 1 319 ? 8.008 31 29.422 1 90.62 319 PRO A CA 1
ATOM 2461 C C . PRO A 1 319 ? 6.953 30.141 28.734 1 90.62 319 PRO A C 1
ATOM 2463 O O . PRO A 1 319 ? 5.844 30.609 28.469 1 90.62 319 PRO A O 1
ATOM 2466 N N . GLN A 1 320 ? 7.281 28.938 28.438 1 89.88 320 GLN A N 1
ATOM 2467 C CA . GLN A 1 320 ? 6.367 27.984 27.812 1 89.88 320 GLN A CA 1
ATOM 2468 C C . GLN A 1 320 ? 5.371 27.438 28.844 1 89.88 320 GLN A C 1
ATOM 2470 O O . GLN A 1 320 ? 5.734 27.156 29.984 1 89.88 320 GLN A O 1
ATOM 2475 N N . ASP A 1 321 ? 4.113 27.328 28.469 1 92.19 321 ASP A N 1
ATOM 2476 C CA . ASP A 1 321 ? 3.133 26.688 29.328 1 92.19 321 ASP A CA 1
ATOM 2477 C C . ASP A 1 321 ? 3.539 25.25 29.625 1 92.19 321 ASP A C 1
ATOM 2479 O O . ASP A 1 321 ? 4.156 24.578 28.797 1 92.19 321 ASP A O 1
ATOM 2483 N N . PRO A 1 322 ? 3.252 24.781 30.828 1 92.19 322 PRO A N 1
ATOM 2484 C CA . PRO A 1 322 ? 3.562 23.391 31.141 1 92.19 322 PRO A CA 1
ATOM 2485 C C . PRO A 1 322 ? 2.764 22.406 30.297 1 92.19 322 PRO A C 1
ATOM 2487 O O . PRO A 1 322 ? 1.718 22.75 29.75 1 92.19 322 PRO A O 1
ATOM 2490 N N . PRO A 1 323 ? 3.291 21.234 30.141 1 93.88 323 PRO A N 1
ATOM 2491 C CA . PRO A 1 323 ? 2.488 20.203 29.484 1 93.88 323 PRO A CA 1
ATOM 2492 C C . PRO A 1 323 ? 1.2 19.891 30.234 1 93.88 323 PRO A C 1
ATOM 2494 O O . PRO A 1 323 ? 1.072 20.234 31.422 1 93.88 323 PRO A O 1
ATOM 2497 N N . PRO A 1 324 ? 0.237 19.281 29.5 1 94.19 324 PRO A N 1
ATOM 2498 C CA . PRO A 1 324 ? -0.924 18.781 30.25 1 94.19 324 PRO A CA 1
ATOM 2499 C C . PRO A 1 324 ? -0.537 17.875 31.422 1 94.19 324 PRO A C 1
ATOM 2501 O O . PRO A 1 324 ? 0.398 17.078 31.297 1 94.19 324 PRO A O 1
ATOM 2504 N N . ALA A 1 325 ? -1.286 17.969 32.469 1 93.25 325 ALA A N 1
ATOM 2505 C CA . ALA A 1 325 ? -0.955 17.234 33.688 1 93.25 325 ALA A CA 1
ATOM 2506 C C . ALA A 1 325 ? -1.105 15.734 33.5 1 93.25 325 ALA A C 1
ATOM 2508 O O . ALA A 1 325 ? -0.418 14.945 34.156 1 93.25 325 ALA A O 1
ATOM 2509 N N . ASN A 1 326 ? -2.025 15.375 32.781 1 93.5 326 ASN A N 1
ATOM 2510 C CA . ASN A 1 326 ? -2.287 13.969 32.469 1 93.5 326 ASN A CA 1
ATOM 2511 C C . ASN A 1 326 ? -2.963 13.82 31.094 1 93.5 326 ASN A C 1
ATOM 2513 O O . ASN A 1 326 ? -3.254 14.812 30.422 1 93.5 326 ASN A O 1
ATOM 2517 N N . TYR A 1 327 ? -3.18 12.578 30.672 1 93.12 327 TYR A N 1
ATOM 2518 C CA . TYR A 1 327 ? -3.711 12.312 29.344 1 93.12 327 TYR A CA 1
ATOM 2519 C C . TYR A 1 327 ? -5.145 12.82 29.219 1 93.12 327 TYR A C 1
ATOM 2521 O O . TYR A 1 327 ? -5.586 13.172 28.125 1 93.12 327 TYR A O 1
ATOM 2529 N N . ASN A 1 328 ? -5.879 12.883 30.312 1 94.69 328 ASN A N 1
ATOM 2530 C CA . ASN A 1 328 ? -7.23 13.43 30.266 1 94.69 328 ASN A CA 1
ATOM 2531 C C . ASN A 1 328 ? -7.223 14.914 29.906 1 94.69 328 ASN A C 1
ATOM 2533 O O . ASN A 1 328 ? -8.047 15.359 29.109 1 94.69 328 ASN A O 1
ATOM 2537 N N . GLU A 1 329 ? -6.324 15.648 30.562 1 96.12 329 GLU A N 1
ATOM 2538 C CA . GLU A 1 329 ? -6.18 17.062 30.234 1 96.12 329 GLU A CA 1
ATOM 2539 C C . GLU A 1 329 ? -5.715 17.25 28.797 1 96.12 329 GLU A C 1
ATOM 2541 O O . GLU A 1 329 ? -6.133 18.188 28.125 1 96.12 329 GLU A O 1
ATOM 2546 N N . PHE A 1 330 ? -4.84 16.422 28.391 1 96.94 330 PHE A N 1
ATOM 2547 C CA . PHE A 1 330 ? -4.398 16.438 27 1 96.94 330 PHE A CA 1
ATOM 2548 C C . PHE A 1 330 ? -5.582 16.266 26.047 1 96.94 330 PHE A C 1
ATOM 2550 O O . PHE A 1 330 ? -5.766 17.062 25.125 1 96.94 330 PHE A O 1
ATOM 2557 N N . LEU A 1 331 ? -6.402 15.203 26.266 1 97.19 331 LEU A N 1
ATOM 2558 C CA . LEU A 1 331 ? -7.555 14.906 25.422 1 97.19 331 LEU A CA 1
ATOM 2559 C C . LEU A 1 331 ? -8.539 16.078 25.406 1 97.19 331 LEU A C 1
ATOM 2561 O O . LEU A 1 331 ? -9.07 16.438 24.359 1 97.19 331 LEU A O 1
ATOM 2565 N N . LYS A 1 332 ? -8.734 16.703 26.562 1 95.62 332 LYS A N 1
ATOM 2566 C CA . LYS A 1 332 ? -9.68 17.812 26.703 1 95.62 332 LYS A CA 1
ATOM 2567 C C . LYS A 1 332 ? -9.195 19.047 25.953 1 95.62 332 LYS A C 1
ATOM 2569 O O . LYS A 1 332 ? -10.008 19.875 25.516 1 95.62 332 LYS A O 1
ATOM 2574 N N . ALA A 1 333 ? -7.91 19.125 25.844 1 95.69 333 ALA A N 1
ATOM 2575 C CA . ALA A 1 333 ? -7.312 20.328 25.234 1 95.69 333 ALA A CA 1
ATOM 2576 C C . ALA A 1 333 ? -7.359 20.25 23.719 1 95.69 333 ALA A C 1
ATOM 2578 O O . ALA A 1 333 ? -7.164 21.25 23.031 1 95.69 333 ALA A O 1
ATOM 2579 N N . LEU A 1 334 ? -7.586 19.094 23.141 1 97.62 334 LEU A N 1
ATOM 2580 C CA . LEU A 1 334 ? -7.629 18.953 21.688 1 97.62 334 LEU A CA 1
ATOM 2581 C C . LEU A 1 334 ? -8.859 19.641 21.109 1 97.62 334 LEU A C 1
ATOM 2583 O O . LEU A 1 334 ? -9.945 19.578 21.688 1 97.62 334 LEU A O 1
ATOM 2587 N N . ILE A 1 335 ? -8.672 20.359 20 1 97.94 335 ILE A N 1
ATOM 2588 C CA . ILE A 1 335 ? -9.789 20.938 19.281 1 97.94 335 ILE A CA 1
ATOM 2589 C C . ILE A 1 335 ? -10.688 19.828 18.734 1 97.94 335 ILE A C 1
ATOM 2591 O O . ILE A 1 335 ? -10.203 18.891 18.094 1 97.94 335 ILE A O 1
ATOM 2595 N N . PRO A 1 336 ? -11.977 19.875 18.984 1 98.19 336 PRO A N 1
ATOM 2596 C CA . PRO A 1 336 ? -12.852 18.828 18.438 1 98.19 336 PRO A CA 1
ATOM 2597 C C . PRO A 1 336 ? -12.742 18.688 16.922 1 98.19 336 PRO A C 1
ATOM 2599 O O . PRO A 1 336 ? -12.641 19.688 16.219 1 98.19 336 PRO A O 1
ATOM 2602 N N . SER A 1 337 ? -12.742 17.438 16.469 1 98.56 337 SER A N 1
ATOM 2603 C CA . SER A 1 337 ? -12.625 17.156 15.047 1 98.56 337 SER A CA 1
ATOM 2604 C C . SER A 1 337 ? -13.961 17.375 14.336 1 98.56 337 SER A C 1
ATOM 2606 O O . SER A 1 337 ? -15 17.5 14.977 1 98.56 337 SER A O 1
ATOM 2608 N N . PHE A 1 338 ? -13.977 17.484 12.938 1 98.88 338 PHE A N 1
ATOM 2609 C CA . PHE A 1 338 ? -15.211 17.406 12.164 1 98.88 338 PHE A CA 1
ATOM 2610 C C . PHE A 1 338 ? -15.961 16.125 12.469 1 98.88 338 PHE A C 1
ATOM 2612 O O . PHE A 1 338 ? -17.188 16.109 12.57 1 98.88 338 PHE A O 1
ATOM 2619 N N . LEU A 1 339 ? -15.195 15 12.594 1 98.88 339 LEU A N 1
ATOM 2620 C CA . LEU A 1 339 ? -15.797 13.703 12.875 1 98.88 339 LEU A CA 1
ATOM 2621 C C . LEU A 1 339 ? -16.609 13.75 14.172 1 98.88 339 LEU A C 1
ATOM 2623 O O . LEU A 1 339 ? -17.688 13.156 14.258 1 98.88 339 LEU A O 1
ATOM 2627 N N . SER A 1 340 ? -16.109 14.438 15.203 1 98.31 340 SER A N 1
ATOM 2628 C CA . SER A 1 340 ? -16.75 14.484 16.516 1 98.31 340 SER A CA 1
ATOM 2629 C C . SER A 1 340 ? -18.047 15.273 16.453 1 98.31 340 SER A C 1
ATOM 2631 O O . SER A 1 340 ? -18.906 15.141 17.344 1 98.31 340 SER A O 1
ATOM 2633 N N . MET A 1 341 ? -18.297 16.141 15.453 1 98.38 341 MET A N 1
ATOM 2634 C CA . MET A 1 341 ? -19.531 16.922 15.344 1 98.38 341 MET A CA 1
ATOM 2635 C C . MET A 1 341 ? -20.406 16.406 14.203 1 98.38 341 MET A C 1
ATOM 2637 O O . MET A 1 341 ? -21.391 17.047 13.852 1 98.38 341 MET A O 1
ATOM 2641 N N . ASP A 1 342 ? -20.047 15.32 13.586 1 98.81 342 ASP A N 1
ATOM 2642 C CA . ASP A 1 342 ? -20.672 14.797 12.375 1 98.81 342 ASP A CA 1
ATOM 2643 C C . ASP A 1 342 ? -21.938 14.023 12.711 1 98.81 342 ASP A C 1
ATOM 2645 O O . ASP A 1 342 ? -21.922 12.797 12.828 1 98.81 342 ASP A O 1
ATOM 2649 N N . VAL A 1 343 ? -23.047 14.664 12.68 1 98.31 343 VAL A N 1
ATOM 2650 C CA . VAL A 1 343 ? -24.312 14.016 13.016 1 98.31 343 VAL A CA 1
ATOM 2651 C C . VAL A 1 343 ? -24.875 13.328 11.781 1 98.31 343 VAL A C 1
ATOM 2653 O O . VAL A 1 343 ? -25.797 12.5 11.891 1 98.31 343 VAL A O 1
ATOM 2656 N N . ASP A 1 344 ? -24.359 13.578 10.555 1 98.44 344 ASP A N 1
ATOM 2657 C CA . ASP A 1 344 ? -24.938 13.086 9.305 1 98.44 344 ASP A CA 1
ATOM 2658 C C . ASP A 1 344 ? -24.172 11.875 8.781 1 98.44 344 ASP A C 1
ATOM 2660 O O . ASP A 1 344 ? -24.672 11.156 7.914 1 98.44 344 ASP A O 1
ATOM 2664 N N . GLY A 1 345 ? -22.969 11.641 9.211 1 98.62 345 GLY A N 1
ATOM 2665 C CA . GLY A 1 345 ? -22.094 10.633 8.625 1 98.62 345 GLY A CA 1
ATOM 2666 C C . GLY A 1 345 ? -21.484 11.07 7.305 1 98.62 345 GLY A C 1
ATOM 2667 O O . GLY A 1 345 ? -21.312 10.258 6.395 1 98.62 345 GLY A O 1
ATOM 2668 N N . ARG A 1 346 ? -21.234 12.477 7.191 1 98.62 346 ARG A N 1
ATOM 2669 C CA . ARG A 1 346 ? -20.734 13.023 5.934 1 98.62 346 ARG A CA 1
ATOM 2670 C C . ARG A 1 346 ? -19.219 13.203 5.977 1 98.62 346 ARG A C 1
ATOM 2672 O O . ARG A 1 346 ? -18.609 13.547 4.969 1 98.62 346 ARG A O 1
ATOM 2679 N N . VAL A 1 347 ? -18.531 12.906 7.117 1 98.94 347 VAL A N 1
ATOM 2680 C CA . VAL A 1 347 ? -17.094 13.133 7.285 1 98.94 347 VAL A CA 1
ATOM 2681 C C . VAL A 1 347 ? -16.344 11.844 7.012 1 98.94 347 VAL A C 1
ATOM 2683 O O . VAL A 1 347 ? -16.703 10.781 7.523 1 98.94 347 VAL A O 1
ATOM 2686 N N . VAL A 1 348 ? -15.367 11.867 6.133 1 98.94 348 VAL A N 1
ATOM 2687 C CA . VAL A 1 348 ? -14.344 10.844 5.953 1 98.94 348 VAL A CA 1
ATOM 2688 C C . VAL A 1 348 ? -13.023 11.32 6.559 1 98.94 348 VAL A C 1
ATOM 2690 O O . VAL A 1 348 ? -12.352 12.18 5.992 1 98.94 348 VAL A O 1
ATOM 2693 N N . ARG A 1 349 ? -12.688 10.742 7.656 1 98.88 349 ARG A N 1
ATOM 2694 C CA . ARG A 1 349 ? -11.469 11.164 8.336 1 98.88 349 ARG A CA 1
ATOM 2695 C C . ARG A 1 349 ? -10.297 10.258 7.977 1 98.88 349 ARG A C 1
ATOM 2697 O O . ARG A 1 349 ? -10.422 9.031 8.016 1 98.88 349 ARG A O 1
ATOM 2704 N N . LEU A 1 350 ? -9.227 10.844 7.562 1 98.75 350 LEU A N 1
ATOM 2705 C CA . LEU A 1 350 ? -7.965 10.148 7.312 1 98.75 350 LEU A CA 1
ATOM 2706 C C . LEU A 1 350 ? -6.992 10.352 8.469 1 98.75 350 LEU A C 1
ATOM 2708 O O . LEU A 1 350 ? -6.492 11.461 8.672 1 98.75 350 LEU A O 1
ATOM 2712 N N . GLU A 1 351 ? -6.746 9.219 9.203 1 97.38 351 GLU A N 1
ATOM 2713 C CA . GLU A 1 351 ? -5.797 9.195 10.312 1 97.38 351 GLU A CA 1
ATOM 2714 C C . GLU A 1 351 ? -4.484 8.547 9.898 1 97.38 351 GLU A C 1
ATOM 2716 O O . GLU A 1 351 ? -4.453 7.727 8.977 1 97.38 351 GLU A O 1
ATOM 2721 N N . SER A 1 352 ? -3.422 8.977 10.594 1 95.69 352 SER A N 1
ATOM 2722 C CA . SER A 1 352 ? -2.115 8.469 10.188 1 95.69 352 SER A CA 1
ATOM 2723 C C . SER A 1 352 ? -1.184 8.328 11.383 1 95.69 352 SER A C 1
ATOM 2725 O O . SER A 1 352 ? -1.217 9.141 12.312 1 95.69 352 SER A O 1
ATOM 2727 N N . PHE A 1 353 ? -0.341 7.344 11.391 1 97.94 353 PHE A N 1
ATOM 2728 C CA . PHE A 1 353 ? 0.729 7.199 12.367 1 97.94 353 PHE A CA 1
ATOM 2729 C C . PHE A 1 353 ? 2.004 7.875 11.883 1 97.94 353 PHE A C 1
ATOM 2731 O O . PHE A 1 353 ? 3.023 7.863 12.578 1 97.94 353 PHE A O 1
ATOM 2738 N N . SER A 1 354 ? 1.964 8.555 10.758 1 96.69 354 SER A N 1
ATOM 2739 C CA . SER A 1 354 ? 3.162 9 10.055 1 96.69 354 SER A CA 1
ATOM 2740 C C . SER A 1 354 ? 3.893 10.078 10.852 1 96.69 354 SER A C 1
ATOM 2742 O O . SER A 1 354 ? 5.125 10.102 10.898 1 96.69 354 SER A O 1
ATOM 2744 N N . LYS A 1 355 ? 3.111 11 11.445 1 96.75 355 LYS A N 1
ATOM 2745 C CA . LYS A 1 355 ? 3.738 12.172 12.039 1 96.75 355 LYS A CA 1
ATOM 2746 C C . LYS A 1 355 ? 3.924 12.008 13.539 1 96.75 355 LYS A C 1
ATOM 2748 O O . LYS A 1 355 ? 4.645 12.781 14.18 1 96.75 355 LYS A O 1
ATOM 2753 N N . VAL A 1 356 ? 3.334 10.93 14.07 1 97.56 356 VAL A N 1
ATOM 2754 C CA . VAL A 1 356 ? 3.4 10.781 15.523 1 97.56 356 VAL A CA 1
ATOM 2755 C C . VAL A 1 356 ? 4.191 9.531 15.883 1 97.56 356 VAL A C 1
ATOM 2757 O O . VAL A 1 356 ? 4.609 9.359 17.031 1 97.56 356 VAL A O 1
ATOM 2760 N N . LEU A 1 357 ? 4.398 8.578 14.945 1 98.12 357 LEU A N 1
ATOM 2761 C CA . LEU A 1 357 ? 5.18 7.371 15.188 1 98.12 357 LEU A CA 1
ATOM 2762 C C . LEU A 1 357 ? 6.25 7.191 14.117 1 98.12 357 LEU A C 1
ATOM 2764 O O . LEU A 1 357 ? 7.445 7.219 14.414 1 98.12 357 LEU A O 1
ATOM 2768 N N . SER A 1 358 ? 5.816 6.922 12.859 1 97.44 358 SER A N 1
ATOM 2769 C CA . SER A 1 358 ? 6.762 6.695 11.773 1 97.44 358 SER A CA 1
ATOM 2770 C C . SER A 1 358 ? 6.062 6.719 10.422 1 97.44 358 SER A C 1
ATOM 2772 O O . SER A 1 358 ? 5.156 5.922 10.164 1 97.44 358 SER A O 1
ATOM 2774 N N . PRO A 1 359 ? 6.562 7.648 9.539 1 96.38 359 PRO A N 1
ATOM 2775 C CA . PRO A 1 359 ? 6.008 7.602 8.188 1 96.38 359 PRO A CA 1
ATOM 2776 C C . PRO A 1 359 ? 6.316 6.293 7.465 1 96.38 359 PRO A C 1
ATOM 2778 O O . PRO A 1 359 ? 5.508 5.82 6.66 1 96.38 359 PRO A O 1
ATOM 2781 N N . GLY A 1 360 ? 7.418 5.625 7.785 1 97.44 360 GLY A N 1
ATOM 2782 C CA . GLY A 1 360 ? 7.848 4.406 7.117 1 97.44 360 GLY A CA 1
ATOM 2783 C C . GLY A 1 360 ? 6.969 3.209 7.426 1 97.44 360 GLY A C 1
ATOM 2784 O O . GLY A 1 360 ? 7.039 2.189 6.738 1 97.44 360 GLY A O 1
ATOM 2785 N N . SER A 1 361 ? 6.152 3.301 8.469 1 98.19 361 SER A N 1
ATOM 2786 C CA . SER A 1 361 ? 5.238 2.199 8.75 1 98.19 361 SER A CA 1
ATOM 2787 C C . SER A 1 361 ? 4.215 2.025 7.637 1 98.19 361 SER A C 1
ATOM 2789 O O . SER A 1 361 ? 3.715 0.92 7.41 1 98.19 361 SER A O 1
ATOM 2791 N N . ARG A 1 362 ? 3.883 3.123 6.941 1 98.06 362 ARG A N 1
ATOM 2792 C CA . ARG A 1 362 ? 2.844 3.158 5.918 1 98.06 362 ARG A CA 1
ATOM 2793 C C . ARG A 1 362 ? 1.536 2.578 6.445 1 98.06 362 ARG A C 1
ATOM 2795 O O . ARG A 1 362 ? 0.89 1.773 5.773 1 98.06 362 ARG A O 1
ATOM 2802 N N . VAL A 1 363 ? 1.2 2.936 7.707 1 98.44 363 VAL A N 1
ATOM 2803 C CA . VAL A 1 363 ? -0.059 2.5 8.297 1 98.44 363 VAL A CA 1
ATOM 2804 C C . VAL A 1 363 ? -0.826 3.709 8.828 1 98.44 363 VAL A C 1
ATOM 2806 O O . VAL A 1 363 ? -0.235 4.613 9.43 1 98.44 363 VAL A O 1
ATOM 2809 N N . GLY A 1 364 ? -2.023 3.828 8.57 1 98.12 364 GLY A N 1
ATOM 2810 C CA . GLY A 1 364 ? -3.035 4.719 9.109 1 98.12 364 GLY A CA 1
ATOM 2811 C C . GLY A 1 364 ? -4.41 4.078 9.195 1 98.12 364 GLY A C 1
ATOM 2812 O O . GLY A 1 364 ? -4.527 2.85 9.234 1 98.12 364 GLY A O 1
ATOM 2813 N N . TRP A 1 365 ? -5.402 4.852 9.352 1 98.69 365 TRP A N 1
ATOM 2814 C CA . TRP A 1 365 ? -6.758 4.316 9.273 1 98.69 365 TRP A CA 1
ATOM 2815 C C . TRP A 1 365 ? -7.742 5.391 8.828 1 98.69 365 TRP A C 1
ATOM 2817 O O . TRP A 1 365 ? -7.43 6.586 8.875 1 98.69 365 TRP A O 1
ATOM 2827 N N . LEU A 1 366 ? -8.758 4.965 8.234 1 98.69 366 LEU A N 1
ATOM 2828 C CA . LEU A 1 366 ? -9.875 5.777 7.77 1 98.69 366 LEU A CA 1
ATOM 2829 C C . LEU A 1 366 ? -11.109 5.547 8.633 1 98.69 366 LEU A C 1
ATOM 2831 O O . LEU A 1 366 ? -11.414 4.41 9 1 98.69 366 LEU A O 1
ATOM 2835 N N . VAL A 1 367 ? -11.805 6.641 9.07 1 98.88 367 VAL A N 1
ATOM 2836 C CA . VAL A 1 367 ? -13.055 6.559 9.812 1 98.88 367 VAL A CA 1
ATOM 2837 C C . VAL A 1 367 ? -14.172 7.215 9.016 1 98.88 367 VAL A C 1
ATOM 2839 O O . VAL A 1 367 ? -14.023 8.336 8.523 1 98.88 367 VAL A O 1
ATOM 2842 N N . ALA A 1 368 ? -15.242 6.605 8.82 1 98.88 368 ALA A N 1
ATOM 2843 C CA . ALA A 1 368 ? -16.438 7.105 8.148 1 98.88 368 ALA A CA 1
ATOM 2844 C C . ALA A 1 368 ? -17.656 6.254 8.484 1 98.88 368 ALA A C 1
ATOM 2846 O O . ALA A 1 368 ? -17.594 5.383 9.352 1 98.88 368 ALA A O 1
ATOM 2847 N N . SER A 1 369 ? -18.812 6.609 7.887 1 98.69 369 SER A N 1
ATOM 2848 C CA . SER A 1 369 ? -19.984 5.77 8.055 1 98.69 369 SER A CA 1
ATOM 2849 C C . SER A 1 369 ? -19.75 4.359 7.523 1 98.69 369 SER A C 1
ATOM 2851 O O . SER A 1 369 ? -18.891 4.156 6.656 1 98.69 369 SER A O 1
ATOM 2853 N N . GLU A 1 370 ? -20.469 3.41 8.07 1 98.25 370 GLU A N 1
ATOM 2854 C CA . GLU A 1 370 ? -20.359 2.012 7.668 1 98.25 370 GLU A CA 1
ATOM 2855 C C . GLU A 1 370 ? -20.484 1.864 6.152 1 98.25 370 GLU A C 1
ATOM 2857 O O . GLU A 1 370 ? -19.766 1.075 5.539 1 98.25 370 GLU A O 1
ATOM 2862 N N . GLN A 1 371 ? -21.359 2.598 5.531 1 97.94 371 GLN A N 1
ATOM 2863 C CA . GLN A 1 371 ? -21.562 2.537 4.09 1 97.94 371 GLN A CA 1
ATOM 2864 C C . GLN A 1 371 ? -20.312 2.957 3.334 1 97.94 371 GLN A C 1
ATOM 2866 O O . GLN A 1 371 ? -19.891 2.279 2.398 1 97.94 371 GLN A O 1
ATOM 2871 N N . ILE A 1 372 ? -19.781 4.098 3.719 1 98.56 372 ILE A N 1
ATOM 2872 C CA . ILE A 1 372 ? -18.594 4.641 3.043 1 98.56 372 ILE A CA 1
ATOM 2873 C C . ILE A 1 372 ? -17.406 3.705 3.238 1 98.56 372 ILE A C 1
ATOM 2875 O O . ILE A 1 372 ? -16.656 3.441 2.295 1 98.56 372 ILE A O 1
ATOM 2879 N N . VAL A 1 373 ? -17.281 3.145 4.457 1 98.56 373 VAL A N 1
ATOM 2880 C CA . VAL A 1 373 ? -16.172 2.234 4.742 1 98.56 373 VAL A CA 1
ATOM 2881 C C . VAL A 1 373 ? -16.312 0.963 3.91 1 98.56 373 VAL A C 1
ATOM 2883 O O . VAL A 1 373 ? -15.328 0.43 3.398 1 98.56 373 VAL A O 1
ATOM 2886 N N . GLU A 1 374 ? -17.547 0.47 3.803 1 97.44 374 GLU A N 1
ATOM 2887 C CA . GLU A 1 374 ? -17.766 -0.718 2.986 1 97.44 374 GLU A CA 1
ATOM 2888 C C . GLU A 1 374 ? -17.312 -0.496 1.547 1 97.44 374 GLU A C 1
ATOM 2890 O O . GLU A 1 374 ? -16.656 -1.354 0.959 1 97.44 374 GLU A O 1
ATOM 2895 N N . ARG A 1 375 ? -17.656 0.644 0.947 1 97.81 375 ARG A N 1
ATOM 2896 C CA . ARG A 1 375 ? -17.25 0.965 -0.417 1 97.81 375 ARG A CA 1
ATOM 2897 C C . ARG A 1 375 ? -15.727 1.121 -0.512 1 97.81 375 ARG A C 1
ATOM 2899 O O . ARG A 1 375 ? -15.117 0.716 -1.503 1 97.81 375 ARG A O 1
ATOM 2906 N N . PHE A 1 376 ? -15.188 1.685 0.503 1 98.12 376 PHE A N 1
ATOM 2907 C CA . PHE A 1 376 ? -13.742 1.837 0.566 1 98.12 376 PHE A CA 1
ATOM 2908 C C . PHE A 1 376 ? -13.047 0.478 0.576 1 98.12 376 PHE A C 1
ATOM 2910 O O . PHE A 1 376 ? -12.062 0.272 -0.132 1 98.12 376 PHE A O 1
ATOM 2917 N N . LEU A 1 377 ? -13.562 -0.456 1.383 1 97.06 377 LEU A N 1
ATOM 2918 C CA . LEU A 1 377 ? -12.984 -1.788 1.507 1 97.06 377 LEU A CA 1
ATOM 2919 C C . LEU A 1 377 ? -13.031 -2.527 0.174 1 97.06 377 LEU A C 1
ATOM 2921 O O . LEU A 1 377 ? -12.078 -3.223 -0.188 1 97.06 377 LEU A O 1
ATOM 2925 N N . ARG A 1 378 ? -14.125 -2.357 -0.569 1 96.25 378 ARG A N 1
ATOM 2926 C CA . ARG A 1 378 ? -14.234 -2.982 -1.884 1 96.25 378 ARG A CA 1
ATOM 2927 C C . ARG A 1 378 ? -13.133 -2.479 -2.818 1 96.25 378 ARG A C 1
ATOM 2929 O O . ARG A 1 378 ? -12.625 -3.234 -3.646 1 96.25 378 ARG A O 1
ATOM 2936 N N . ASN A 1 379 ? -12.812 -1.223 -2.691 1 96.75 379 ASN A N 1
ATOM 2937 C CA . ASN A 1 379 ? -11.727 -0.65 -3.48 1 96.75 379 ASN A CA 1
ATOM 2938 C C . ASN A 1 379 ? -10.367 -1.162 -3.018 1 96.75 379 ASN A C 1
ATOM 2940 O O . ASN A 1 379 ? -9.531 -1.552 -3.838 1 96.75 379 ASN A O 1
ATOM 2944 N N . ALA A 1 380 ? -10.18 -1.206 -1.711 1 96.31 380 ALA A N 1
ATOM 2945 C CA . ALA A 1 380 ? -8.898 -1.616 -1.129 1 96.31 380 ALA A CA 1
ATOM 2946 C C . ALA A 1 380 ? -8.578 -3.066 -1.478 1 96.31 380 ALA A C 1
ATOM 2948 O O . ALA A 1 380 ? -7.418 -3.418 -1.695 1 96.31 380 ALA A O 1
ATOM 2949 N N . GLU A 1 381 ? -9.539 -3.906 -1.564 1 94.62 381 GLU A N 1
ATOM 2950 C CA . GLU A 1 381 ? -9.375 -5.328 -1.84 1 94.62 381 GLU A CA 1
ATOM 2951 C C . GLU A 1 381 ? -8.625 -5.555 -3.15 1 94.62 381 GLU A C 1
ATOM 2953 O O . GLU A 1 381 ? -7.91 -6.547 -3.299 1 94.62 381 GLU A O 1
ATOM 2958 N N . THR A 1 382 ? -8.734 -4.613 -4.074 1 94.38 382 THR A N 1
ATOM 2959 C CA . THR A 1 382 ? -8.164 -4.801 -5.41 1 94.38 382 THR A CA 1
ATOM 2960 C C . THR A 1 382 ? -7.145 -3.713 -5.719 1 94.38 382 THR A C 1
ATOM 2962 O O . THR A 1 382 ? -6.754 -3.533 -6.875 1 94.38 382 THR A O 1
ATOM 2965 N N . CYS A 1 383 ? -6.727 -2.924 -4.723 1 94.31 383 CYS A N 1
ATOM 2966 C CA . CYS A 1 383 ? -5.734 -1.865 -4.879 1 94.31 383 CYS A CA 1
ATOM 2967 C C . CYS A 1 383 ? -4.543 -2.092 -3.955 1 94.31 383 CYS A C 1
ATOM 2969 O O . CYS A 1 383 ? -3.453 -2.432 -4.414 1 94.31 383 CYS A O 1
ATOM 2971 N N . THR A 1 384 ? -4.82 -2.037 -2.682 1 93.94 384 THR A N 1
ATOM 2972 C CA . THR A 1 384 ? -3.727 -2.201 -1.731 1 93.94 384 THR A CA 1
ATOM 2973 C C . THR A 1 384 ? -3.869 -3.512 -0.962 1 93.94 384 THR A C 1
ATOM 2975 O O . THR A 1 384 ? -2.928 -3.953 -0.299 1 93.94 384 THR A O 1
ATOM 2978 N N . GLN A 1 385 ? -5.047 -4.172 -1.057 1 92.81 385 GLN A N 1
ATOM 2979 C CA . GLN A 1 385 ? -5.387 -5.34 -0.25 1 92.81 385 GLN A CA 1
ATOM 2980 C C . GLN A 1 385 ? -5.465 -4.98 1.23 1 92.81 385 GLN A C 1
ATOM 2982 O O . GLN A 1 385 ? -6.539 -4.664 1.741 1 92.81 385 GLN A O 1
ATOM 2987 N N . ASN A 1 386 ? -4.453 -4.805 1.938 1 93.62 386 ASN A N 1
ATOM 2988 C CA . ASN A 1 386 ? -4.328 -4.371 3.326 1 93.62 386 ASN A CA 1
ATOM 2989 C C . ASN A 1 386 ? -2.941 -3.809 3.617 1 93.62 386 ASN A C 1
ATOM 2991 O O . ASN A 1 386 ? -2.014 -3.996 2.828 1 93.62 386 ASN A O 1
ATOM 2995 N N . PRO A 1 387 ? -2.811 -3.016 4.715 1 96.5 387 PRO A N 1
ATOM 2996 C CA . PRO A 1 387 ? -1.453 -2.586 5.066 1 96.5 387 PRO A CA 1
ATOM 2997 C C . PRO A 1 387 ? -0.531 -3.758 5.395 1 96.5 387 PRO A C 1
ATOM 2999 O O . PRO A 1 387 ? -1.005 -4.859 5.691 1 96.5 387 PRO A O 1
ATOM 3002 N N . SER A 1 388 ? 0.78 -3.549 5.324 1 98.06 388 SER A N 1
ATOM 3003 C CA . SER A 1 388 ? 1.779 -4.574 5.602 1 98.06 388 SER A CA 1
ATOM 3004 C C . SER A 1 388 ? 1.512 -5.258 6.941 1 98.06 388 SER A C 1
ATOM 3006 O O . SER A 1 388 ? 1.355 -4.586 7.965 1 98.06 388 SER A O 1
ATOM 3008 N N . GLY A 1 389 ? 1.417 -6.617 6.859 1 98.44 389 GLY A N 1
ATOM 3009 C CA . GLY A 1 389 ? 1.267 -7.371 8.094 1 98.44 389 GLY A CA 1
ATOM 3010 C C . GLY A 1 389 ? 2.432 -7.188 9.047 1 98.44 389 GLY A C 1
ATOM 3011 O O . GLY A 1 389 ? 2.246 -7.188 10.266 1 98.44 389 GLY A O 1
ATOM 3012 N N . MET A 1 390 ? 3.662 -7.008 8.516 1 98.81 390 MET A N 1
ATOM 3013 C CA . MET A 1 390 ? 4.844 -6.773 9.336 1 98.81 390 MET A CA 1
ATOM 3014 C C . MET A 1 390 ? 4.738 -5.449 10.086 1 98.81 390 MET A C 1
ATOM 3016 O O . MET A 1 390 ? 5.062 -5.367 11.266 1 98.81 390 MET A O 1
ATOM 3020 N N . SER A 1 391 ? 4.227 -4.41 9.398 1 98.81 391 SER A N 1
ATOM 3021 C CA . SER A 1 391 ? 4.008 -3.131 10.062 1 98.81 391 SER A CA 1
ATOM 3022 C C . SER A 1 391 ? 2.92 -3.238 11.125 1 98.81 391 SER A C 1
ATOM 3024 O O . SER A 1 391 ? 3.053 -2.672 12.219 1 98.81 391 SER A O 1
ATOM 3026 N N . GLN A 1 392 ? 1.852 -3.959 10.812 1 98.69 392 GLN A N 1
ATOM 3027 C CA . GLN A 1 392 ? 0.725 -4.055 11.734 1 98.69 392 GLN A CA 1
ATOM 3028 C C . GLN A 1 392 ? 1.127 -4.77 13.016 1 98.69 392 GLN A C 1
ATOM 3030 O O . GLN A 1 392 ? 0.753 -4.344 14.117 1 98.69 392 GLN A O 1
ATOM 3035 N N . ILE A 1 393 ? 1.897 -5.867 12.945 1 98.81 393 ILE A N 1
ATOM 3036 C CA . ILE A 1 393 ? 2.273 -6.617 14.133 1 98.81 393 ILE A CA 1
ATOM 3037 C C . ILE A 1 393 ? 3.25 -5.797 14.977 1 98.81 393 ILE A C 1
ATOM 3039 O O . ILE A 1 393 ? 3.223 -5.855 16.203 1 98.81 393 ILE A O 1
ATOM 3043 N N . ILE A 1 394 ? 4.121 -5.035 14.336 1 98.88 394 ILE A N 1
ATOM 3044 C CA . ILE A 1 394 ? 5.059 -4.176 15.047 1 98.88 394 ILE A CA 1
ATOM 3045 C C . ILE A 1 394 ? 4.293 -3.074 15.773 1 98.88 394 ILE A C 1
ATOM 3047 O O . ILE A 1 394 ? 4.531 -2.83 16.969 1 98.88 394 ILE A O 1
ATOM 3051 N N . LEU A 1 395 ? 3.348 -2.453 15.109 1 98.88 395 LEU A N 1
ATOM 3052 C CA . LEU A 1 395 ? 2.549 -1.396 15.719 1 98.88 395 LEU A CA 1
ATOM 3053 C C . LEU A 1 395 ? 1.654 -1.956 16.812 1 98.88 395 LEU A C 1
ATOM 3055 O O . LEU A 1 395 ? 1.433 -1.3 17.844 1 98.88 395 LEU A O 1
ATOM 3059 N N . PHE A 1 396 ? 1.095 -3.145 16.609 1 98.69 396 PHE A N 1
ATOM 3060 C CA . PHE A 1 396 ? 0.301 -3.795 17.641 1 98.69 396 PHE A CA 1
ATOM 3061 C C . PHE A 1 396 ? 1.126 -4.004 18.906 1 98.69 396 PHE A C 1
ATOM 3063 O O . PHE A 1 396 ? 0.668 -3.699 20.016 1 98.69 396 PHE A O 1
ATOM 3070 N N . LYS A 1 397 ? 2.363 -4.566 18.734 1 98.81 397 LYS A N 1
ATOM 3071 C CA . LYS A 1 397 ? 3.238 -4.801 19.875 1 98.81 397 LYS A CA 1
ATOM 3072 C C . LYS A 1 397 ? 3.568 -3.498 20.594 1 98.81 397 LYS A C 1
ATOM 3074 O O . LYS A 1 397 ? 3.621 -3.455 21.828 1 98.81 397 LYS A O 1
ATOM 3079 N N . LEU A 1 398 ? 3.756 -2.451 19.875 1 98.81 398 LEU A N 1
ATOM 3080 C CA . LEU A 1 398 ? 4.07 -1.147 20.453 1 98.81 398 LEU A CA 1
ATOM 3081 C C . LEU A 1 398 ? 2.848 -0.547 21.141 1 98.81 398 LEU A C 1
ATOM 3083 O O . LEU A 1 398 ? 2.881 -0.268 22.344 1 98.81 398 LEU A O 1
ATOM 3087 N N . LEU A 1 399 ? 1.74 -0.4 20.438 1 98.69 399 LEU A N 1
ATOM 3088 C CA . LEU A 1 399 ? 0.597 0.416 20.828 1 98.69 399 LEU A CA 1
ATOM 3089 C C . LEU A 1 399 ? -0.299 -0.338 21.812 1 98.69 399 LEU A C 1
ATOM 3091 O O . LEU A 1 399 ? -0.92 0.269 22.688 1 98.69 399 LEU A O 1
ATOM 3095 N N . ASP A 1 400 ? -0.429 -1.599 21.547 1 98.06 400 ASP A N 1
ATOM 3096 C CA . ASP A 1 400 ? -1.394 -2.365 22.344 1 98.06 400 ASP A CA 1
ATOM 3097 C C . ASP A 1 400 ? -0.713 -3.076 23.5 1 98.06 400 ASP A C 1
ATOM 3099 O O . ASP A 1 400 ? -1.147 -2.951 24.656 1 98.06 400 ASP A O 1
ATOM 3103 N N . GLU A 1 401 ? 0.392 -3.736 23.266 1 97.81 401 GLU A N 1
ATOM 3104 C CA . GLU A 1 401 ? 0.979 -4.586 24.297 1 97.81 401 GLU A CA 1
ATOM 3105 C C . GLU A 1 401 ? 1.986 -3.811 25.141 1 97.81 401 GLU A C 1
ATOM 3107 O O . GLU A 1 401 ? 2.018 -3.953 26.375 1 97.81 401 GLU A O 1
ATOM 3112 N N . ALA A 1 402 ? 2.828 -3.004 24.531 1 98.38 402 ALA A N 1
ATOM 3113 C CA . ALA A 1 402 ? 3.844 -2.281 25.297 1 98.38 402 ALA A CA 1
ATOM 3114 C C . ALA A 1 402 ? 3.244 -1.064 25.984 1 98.38 402 ALA A C 1
ATOM 3116 O O . ALA A 1 402 ? 3.59 -0.763 27.141 1 98.38 402 ALA A O 1
ATOM 3117 N N . TRP A 1 403 ? 2.354 -0.342 25.344 1 98.38 403 TRP A N 1
ATOM 3118 C CA . TRP A 1 403 ? 1.969 0.978 25.828 1 98.38 403 TRP A CA 1
ATOM 3119 C C . TRP A 1 403 ? 0.526 0.977 26.328 1 98.38 403 TRP A C 1
ATOM 3121 O O . TRP A 1 403 ? 0.244 1.426 27.438 1 98.38 403 TRP A O 1
ATOM 3131 N N . GLY A 1 404 ? -0.398 0.372 25.469 1 97.75 404 GLY A N 1
ATOM 3132 C CA . GLY A 1 404 ? -1.812 0.657 25.656 1 97.75 404 GLY A CA 1
ATOM 3133 C C . GLY A 1 404 ? -2.172 2.102 25.375 1 97.75 404 GLY A C 1
ATOM 3134 O O . GLY A 1 404 ? -1.302 2.912 25.047 1 97.75 404 GLY A O 1
ATOM 3135 N N . HIS A 1 405 ? -3.449 2.457 25.531 1 98.44 405 HIS A N 1
ATOM 3136 C CA . HIS A 1 405 ? -3.9 3.803 25.203 1 98.44 405 HIS A CA 1
ATOM 3137 C C . HIS A 1 405 ? -3.258 4.84 26.125 1 98.44 405 HIS A C 1
ATOM 3139 O O . HIS A 1 405 ? -2.906 5.934 25.672 1 98.44 405 HIS A O 1
ATOM 3145 N N . GLU A 1 406 ? -3.127 4.543 27.375 1 97.69 406 GLU A N 1
ATOM 3146 C CA . GLU A 1 406 ? -2.609 5.5 28.344 1 97.69 406 GLU A CA 1
ATOM 3147 C C . GLU A 1 406 ? -1.203 5.961 27.969 1 97.69 406 GLU A C 1
ATOM 3149 O O . GLU A 1 406 ? -0.951 7.16 27.844 1 97.69 406 GLU A O 1
ATOM 3154 N N . LYS A 1 407 ? -0.308 4.992 27.844 1 98.19 407 LYS A N 1
ATOM 3155 C CA . LYS A 1 407 ? 1.085 5.336 27.578 1 98.19 407 LYS A CA 1
ATOM 3156 C C . LYS A 1 407 ? 1.25 5.895 26.172 1 98.19 407 LYS A C 1
ATOM 3158 O O . LYS A 1 407 ? 2.113 6.738 25.922 1 98.19 407 LYS A O 1
ATOM 3163 N N . TYR A 1 408 ? 0.394 5.48 25.219 1 98.56 408 TYR A N 1
ATOM 3164 C CA . TYR A 1 408 ? 0.403 6.094 23.906 1 98.56 408 TYR A CA 1
ATOM 3165 C C . TYR A 1 408 ? 0.038 7.57 23.984 1 98.56 408 TYR A C 1
ATOM 3167 O O . TYR A 1 408 ? 0.664 8.406 23.328 1 98.56 408 TYR A O 1
ATOM 3175 N N . LEU A 1 409 ? -0.969 7.906 24.766 1 98.62 409 LEU A N 1
ATOM 3176 C CA . LEU A 1 409 ? -1.362 9.297 24.938 1 98.62 409 LEU A CA 1
ATOM 3177 C C . LEU A 1 409 ? -0.253 10.102 25.609 1 98.62 409 LEU A C 1
ATOM 3179 O O . LEU A 1 409 ? -0.056 11.273 25.312 1 98.62 409 LEU A O 1
ATOM 3183 N N . GLN A 1 410 ? 0.501 9.484 26.516 1 98.19 410 GLN A N 1
ATOM 3184 C CA . GLN A 1 410 ? 1.665 10.148 27.109 1 98.19 410 GLN A CA 1
ATOM 3185 C C . GLN A 1 410 ? 2.727 10.43 26.047 1 98.19 410 GLN A C 1
ATOM 3187 O O . GLN A 1 410 ? 3.373 11.477 26.078 1 98.19 410 GLN A O 1
ATOM 3192 N N . TRP A 1 411 ? 2.926 9.484 25.188 1 98.25 411 TRP A N 1
ATOM 3193 C CA . TRP A 1 411 ? 3.826 9.695 24.062 1 98.25 411 TRP A CA 1
ATOM 3194 C C . TRP A 1 411 ? 3.379 10.891 23.219 1 98.25 411 TRP A C 1
ATOM 3196 O O . TRP A 1 411 ? 4.199 11.711 22.828 1 98.25 411 TRP A O 1
ATOM 3206 N N . LEU A 1 412 ? 2.082 10.984 22.969 1 98.38 412 LEU A N 1
ATOM 3207 C CA . LEU A 1 412 ? 1.561 12.094 22.172 1 98.38 412 LEU A CA 1
ATOM 3208 C C . LEU A 1 412 ? 1.807 13.43 22.875 1 98.38 412 LEU A C 1
ATOM 3210 O O . LEU A 1 412 ? 2.078 14.438 22.219 1 98.38 412 LEU A O 1
ATOM 3214 N N . VAL A 1 413 ? 1.705 13.461 24.172 1 97.81 413 VAL A N 1
ATOM 3215 C CA . VAL A 1 413 ? 2.039 14.664 24.922 1 97.81 413 VAL A CA 1
ATOM 3216 C C . VAL A 1 413 ? 3.514 15.008 24.734 1 97.81 413 VAL A C 1
ATOM 3218 O O . VAL A 1 413 ? 3.869 16.172 24.547 1 97.81 413 VAL A O 1
ATOM 3221 N N . HIS A 1 414 ? 4.359 13.977 24.797 1 97.06 414 HIS A N 1
ATOM 3222 C CA . HIS A 1 414 ? 5.785 14.156 24.562 1 97.06 414 HIS A CA 1
ATOM 3223 C C . HIS A 1 414 ? 6.043 14.773 23.203 1 97.06 414 HIS A C 1
ATOM 3225 O O . HIS A 1 414 ? 6.844 15.703 23.062 1 97.06 414 HIS A O 1
ATOM 3231 N N . ILE A 1 415 ? 5.383 14.289 22.203 1 96.75 415 ILE A N 1
ATOM 3232 C CA . ILE A 1 415 ? 5.531 14.773 20.828 1 96.75 415 ILE A CA 1
ATOM 3233 C C . ILE A 1 415 ? 5.031 16.219 20.734 1 96.75 415 ILE A C 1
ATOM 3235 O O . ILE A 1 415 ? 5.656 17.047 20.094 1 96.75 415 ILE A O 1
ATOM 3239 N N . ARG A 1 416 ? 3.893 16.531 21.344 1 96.69 416 ARG A N 1
ATOM 3240 C CA . ARG A 1 416 ? 3.363 17.891 21.406 1 96.69 416 ARG A CA 1
ATOM 3241 C C . ARG A 1 416 ? 4.402 18.859 21.953 1 96.69 416 ARG A C 1
ATOM 3243 O O . ARG A 1 416 ? 4.633 19.922 21.375 1 96.69 416 ARG A O 1
ATOM 3250 N N . MET A 1 417 ? 5 18.5 23 1 96.25 417 MET A N 1
ATOM 3251 C CA . MET A 1 417 ? 5.973 19.375 23.656 1 96.25 417 MET A CA 1
ATOM 3252 C C . MET A 1 417 ? 7.211 19.562 22.781 1 96.25 417 MET A C 1
ATOM 3254 O O . MET A 1 417 ? 7.766 20.656 22.703 1 96.25 417 MET A O 1
ATOM 3258 N N . ALA A 1 418 ? 7.645 18.469 22.172 1 95.38 418 ALA A N 1
ATOM 3259 C CA . ALA A 1 418 ? 8.797 18.531 21.281 1 95.38 418 ALA A CA 1
ATOM 3260 C C . ALA A 1 418 ? 8.547 19.5 20.125 1 95.38 418 ALA A C 1
ATOM 3262 O O . ALA A 1 418 ? 9.383 20.344 19.828 1 95.38 418 ALA A O 1
ATOM 3263 N N . TYR A 1 419 ? 7.418 19.438 19.5 1 96.44 419 TYR A N 1
ATOM 3264 C CA . TYR A 1 419 ? 7.105 20.297 18.375 1 96.44 419 TYR A CA 1
ATOM 3265 C C . TYR A 1 419 ? 6.836 21.719 18.828 1 96.44 419 TYR A C 1
ATOM 3267 O O . TYR A 1 419 ? 7.098 22.672 18.078 1 96.44 419 TYR A O 1
ATOM 3275 N N . THR A 1 420 ? 6.285 21.922 20.062 1 97 420 THR A N 1
ATOM 3276 C CA . THR A 1 420 ? 6.168 23.25 20.625 1 97 420 THR A CA 1
ATOM 3277 C C . THR A 1 420 ? 7.531 23.938 20.703 1 97 420 THR A C 1
ATOM 3279 O O . THR A 1 420 ? 7.672 25.094 20.297 1 97 420 THR A O 1
ATOM 3282 N N . ASN A 1 421 ? 8.5 23.203 21.188 1 95.38 421 ASN A N 1
ATOM 3283 C CA . ASN A 1 421 ? 9.844 23.75 21.297 1 95.38 421 ASN A CA 1
ATOM 3284 C C . ASN A 1 421 ? 10.43 24.094 19.938 1 95.38 421 ASN A C 1
ATOM 3286 O O . ASN A 1 421 ? 11.023 25.172 19.766 1 95.38 421 ASN A O 1
ATOM 3290 N N . ARG A 1 422 ? 10.305 23.234 18.984 1 95.75 422 ARG A N 1
ATOM 3291 C CA . ARG A 1 422 ? 10.836 23.453 17.641 1 95.75 422 ARG A CA 1
ATOM 3292 C C . ARG A 1 422 ? 10.172 24.656 16.984 1 95.75 422 ARG A C 1
ATOM 3294 O O . ARG A 1 422 ? 10.844 25.5 16.359 1 95.75 422 ARG A O 1
ATOM 3301 N N . ARG A 1 423 ? 8.852 24.734 17.109 1 97.25 423 ARG A N 1
ATOM 3302 C CA . ARG A 1 423 ? 8.102 25.875 16.594 1 97.25 423 ARG A CA 1
ATOM 3303 C C . ARG A 1 423 ? 8.562 27.188 17.234 1 97.25 423 ARG A C 1
ATOM 3305 O O . ARG A 1 423 ? 8.719 28.203 16.547 1 97.25 423 ARG A O 1
ATOM 3312 N N . ASN A 1 424 ? 8.773 27.156 18.547 1 97.25 424 ASN A N 1
ATOM 3313 C CA . ASN A 1 424 ? 9.234 28.359 19.25 1 97.25 424 ASN A CA 1
ATOM 3314 C C . ASN A 1 424 ? 10.594 28.812 18.75 1 97.25 424 ASN A C 1
ATOM 3316 O O . ASN A 1 424 ? 10.836 30 18.578 1 97.25 424 ASN A O 1
ATOM 3320 N N . VAL A 1 425 ? 11.484 27.875 18.484 1 96.62 425 VAL A N 1
ATOM 3321 C CA . VAL A 1 425 ? 12.805 28.188 17.938 1 96.62 425 VAL A CA 1
ATOM 3322 C C . VAL A 1 425 ? 12.656 28.891 16.594 1 96.62 425 VAL A C 1
ATOM 3324 O O . VAL A 1 425 ? 13.32 29.906 16.344 1 96.62 425 VAL A O 1
ATOM 3327 N N . MET A 1 426 ? 11.82 28.391 15.75 1 97.5 426 MET A N 1
ATOM 3328 C CA . MET A 1 426 ? 11.539 28.984 14.445 1 97.5 426 MET A CA 1
ATOM 3329 C C . MET A 1 426 ? 11 30.406 14.586 1 97.5 426 MET A C 1
ATOM 3331 O O . MET A 1 426 ? 11.484 31.312 13.922 1 97.5 426 MET A O 1
ATOM 3335 N N . LEU A 1 427 ? 10.039 30.609 15.469 1 97.94 427 LEU A N 1
ATOM 3336 C CA . LEU A 1 427 ? 9.383 31.891 15.625 1 97.94 427 LEU A CA 1
ATOM 3337 C C . LEU A 1 427 ? 10.336 32.906 16.234 1 97.94 427 LEU A C 1
ATOM 3339 O O . LEU A 1 427 ? 10.352 34.094 15.82 1 97.94 427 LEU A O 1
ATOM 3343 N N . GLU A 1 428 ? 11.086 32.469 17.188 1 97.31 428 GLU A N 1
ATOM 3344 C CA . GLU A 1 428 ? 12.086 33.344 17.766 1 97.31 428 GLU A CA 1
ATOM 3345 C C . GLU A 1 428 ? 13.094 33.812 16.719 1 97.31 428 GLU A C 1
ATOM 3347 O O . GLU A 1 428 ? 13.484 34.969 16.688 1 97.31 428 GLU A O 1
ATOM 3352 N N . ALA A 1 429 ? 13.562 32.875 15.93 1 97.81 429 ALA A N 1
ATOM 3353 C CA . ALA A 1 429 ? 14.484 33.219 14.852 1 97.81 429 ALA A CA 1
ATOM 3354 C C . ALA A 1 429 ? 13.852 34.188 13.875 1 97.81 429 ALA A C 1
ATOM 3356 O O . ALA A 1 429 ? 14.5 35.156 13.422 1 97.81 429 ALA A O 1
ATOM 3357 N N . CYS A 1 430 ? 12.617 34.031 13.516 1 98.19 430 CYS A N 1
ATOM 3358 C CA . CYS A 1 430 ? 11.914 34.938 12.609 1 98.19 430 CYS A CA 1
ATOM 3359 C C . CYS A 1 430 ? 11.828 36.312 13.203 1 98.19 430 CYS A C 1
ATOM 3361 O O . CYS A 1 430 ? 12.086 37.312 12.508 1 98.19 430 CYS A O 1
ATOM 3363 N N . GLU A 1 431 ? 11.477 36.406 14.43 1 97.62 431 GLU A N 1
ATOM 3364 C CA . GLU A 1 431 ? 11.383 37.688 15.102 1 97.62 431 GLU A CA 1
ATOM 3365 C C . GLU A 1 431 ? 12.734 38.406 15.125 1 97.62 431 GLU A C 1
ATOM 3367 O O . GLU A 1 431 ? 12.797 39.625 14.984 1 97.62 431 GLU A O 1
ATOM 3372 N N . LYS A 1 432 ? 13.703 37.625 15.289 1 97.38 432 LYS A N 1
ATOM 3373 C CA . LYS A 1 432 ? 15.047 38.188 15.445 1 97.38 432 LYS A CA 1
ATOM 3374 C C . LYS A 1 432 ? 15.633 38.594 14.094 1 97.38 432 LYS A C 1
ATOM 3376 O O . LYS A 1 432 ? 16.312 39.594 13.992 1 97.38 432 LYS A O 1
ATOM 3381 N N . TYR A 1 433 ? 15.383 37.781 13.062 1 98.06 433 TYR A N 1
ATOM 3382 C CA . TYR A 1 433 ? 16.25 37.938 11.891 1 98.06 433 TYR A CA 1
ATOM 3383 C C . TYR A 1 433 ? 15.445 38.406 10.68 1 98.06 433 TYR A C 1
ATOM 3385 O O . TYR A 1 433 ? 16.016 38.906 9.711 1 98.06 433 TYR A O 1
ATOM 3393 N N . LEU A 1 434 ? 14.156 38.219 10.578 1 98.44 434 LEU A N 1
ATOM 3394 C CA . LEU A 1 434 ? 13.406 38.625 9.391 1 98.44 434 LEU A CA 1
ATOM 3395 C C . LEU A 1 434 ? 13.039 40.094 9.438 1 98.44 434 LEU A C 1
ATOM 3397 O O . LEU A 1 434 ? 12.641 40.594 10.492 1 98.44 434 LEU A O 1
ATOM 3401 N N . PRO A 1 435 ? 13.258 40.75 8.344 1 98.5 435 PRO A N 1
ATOM 3402 C CA . PRO A 1 435 ? 12.852 42.156 8.312 1 98.5 435 PRO A CA 1
ATOM 3403 C C . PRO A 1 435 ? 11.328 42.344 8.297 1 98.5 435 PRO A C 1
ATOM 3405 O O . PRO A 1 435 ? 10.695 42.125 7.266 1 98.5 435 PRO A O 1
ATOM 3408 N N . THR A 1 436 ? 10.711 42.844 9.289 1 97.19 436 THR A N 1
ATOM 3409 C CA . THR A 1 436 ? 9.266 42.938 9.461 1 97.19 436 THR A CA 1
ATOM 3410 C C . THR A 1 436 ? 8.68 44 8.539 1 97.19 436 THR A C 1
ATOM 3412 O O . THR A 1 436 ? 7.461 44.062 8.352 1 97.19 436 THR A O 1
ATOM 3415 N N . SER A 1 437 ? 9.555 44.781 7.93 1 97.69 437 SER A N 1
ATOM 3416 C CA . SER A 1 437 ? 9.086 45.781 6.957 1 97.69 437 SER A CA 1
ATOM 3417 C C . SER A 1 437 ? 8.547 45.094 5.703 1 97.69 437 SER A C 1
ATOM 3419 O O . SER A 1 437 ? 7.746 45.688 4.973 1 97.69 437 SER A O 1
ATOM 3421 N N . VAL A 1 438 ? 8.938 43.844 5.473 1 98.19 438 VAL A N 1
ATOM 3422 C CA . VAL A 1 438 ? 8.492 43.219 4.238 1 98.19 438 VAL A CA 1
ATOM 3423 C C . VAL A 1 438 ? 8.039 41.781 4.527 1 98.19 438 VAL A C 1
ATOM 3425 O O . VAL A 1 438 ? 7.484 41.125 3.65 1 98.19 438 VAL A O 1
ATOM 3428 N N . ALA A 1 439 ? 8.312 41.281 5.711 1 98.5 439 ALA A N 1
ATOM 3429 C CA . ALA A 1 439 ? 7.934 39.906 6.059 1 98.5 439 ALA A CA 1
ATOM 3430 C C . ALA A 1 439 ? 6.996 39.906 7.258 1 98.5 439 ALA A C 1
ATOM 3432 O O . ALA A 1 439 ? 7.172 40.656 8.211 1 98.5 439 ALA A O 1
ATOM 3433 N N . SER A 1 440 ? 5.938 39.094 7.199 1 98.25 440 SER A N 1
ATOM 3434 C CA . SER A 1 440 ? 5.016 38.875 8.305 1 98.25 440 SER A CA 1
ATOM 3435 C C . SER A 1 440 ? 4.578 37.406 8.391 1 98.25 440 SER A C 1
ATOM 3437 O O . SER A 1 440 ? 4.723 36.656 7.426 1 98.25 440 SER A O 1
ATOM 3439 N N . TRP A 1 441 ? 4.117 37 9.484 1 97.62 441 TRP A N 1
ATOM 3440 C CA . TRP A 1 441 ? 3.719 35.625 9.703 1 97.62 441 TRP A CA 1
ATOM 3441 C C . TRP A 1 441 ? 2.781 35.531 10.906 1 97.62 441 TRP A C 1
ATOM 3443 O O . TRP A 1 441 ? 2.664 36.469 11.695 1 97.62 441 TRP A O 1
ATOM 3453 N N . HIS A 1 442 ? 2.041 34.438 10.969 1 96.62 442 HIS A N 1
ATOM 3454 C CA . HIS A 1 442 ? 1.229 34.062 12.117 1 96.62 442 HIS A CA 1
ATOM 3455 C C . HIS A 1 442 ? 1.753 32.75 12.758 1 96.62 442 HIS A C 1
ATOM 3457 O O . HIS A 1 442 ? 2.076 31.812 12.047 1 96.62 442 HIS A O 1
ATOM 3463 N N . PRO A 1 443 ? 1.936 32.75 14.094 1 97 443 PRO A N 1
ATOM 3464 C CA . PRO A 1 443 ? 2.396 31.531 14.734 1 97 443 PRO A CA 1
ATOM 3465 C C . PRO A 1 443 ? 1.457 30.359 14.5 1 97 443 PRO A C 1
ATOM 3467 O O . PRO A 1 443 ? 0.267 30.438 14.812 1 97 443 PRO A O 1
ATOM 3470 N N . PRO A 1 444 ? 1.963 29.281 13.945 1 97.25 444 PRO A N 1
ATOM 3471 C CA . PRO A 1 444 ? 1.093 28.109 13.797 1 97.25 444 PRO A CA 1
ATOM 3472 C C . PRO A 1 444 ? 0.71 27.484 15.133 1 97.25 444 PRO A C 1
ATOM 3474 O O . PRO A 1 444 ? 1.532 27.438 16.062 1 97.25 444 PRO A O 1
ATOM 3477 N N . ALA A 1 445 ? -0.513 26.984 15.242 1 96.88 445 ALA A N 1
ATOM 3478 C CA . ALA A 1 445 ? -1.018 26.359 16.469 1 96.88 445 ALA A CA 1
ATOM 3479 C C . ALA A 1 445 ? -0.834 24.844 16.438 1 96.88 445 ALA A C 1
ATOM 3481 O O . ALA A 1 445 ? -0.933 24.188 17.469 1 96.88 445 ALA A O 1
ATOM 3482 N N . ALA A 1 446 ? -0.552 24.266 15.328 1 97.75 446 ALA A N 1
ATOM 3483 C CA . ALA A 1 446 ? -0.364 22.828 15.125 1 97.75 446 ALA A CA 1
ATOM 3484 C C . ALA A 1 446 ? 0.476 22.547 13.883 1 97.75 446 ALA A C 1
ATOM 3486 O O . ALA A 1 446 ? 0.676 23.438 13.055 1 97.75 446 ALA A O 1
ATOM 3487 N N . GLY A 1 447 ? 1.002 21.359 13.836 1 96.75 447 GLY A N 1
ATOM 3488 C CA . GLY A 1 447 ? 1.622 20.906 12.609 1 96.75 447 GLY A CA 1
ATOM 3489 C C . GLY A 1 447 ? 3.131 21.047 12.602 1 96.75 447 GLY A C 1
ATOM 3490 O O . GLY A 1 447 ? 3.781 20.859 13.633 1 96.75 447 GLY A O 1
ATOM 3491 N N . MET A 1 448 ? 3.676 21.266 11.383 1 97.19 448 MET A N 1
ATOM 3492 C CA . MET A 1 448 ? 5.121 21.188 11.203 1 97.19 448 MET A CA 1
ATOM 3493 C C . MET A 1 448 ? 5.629 22.344 10.352 1 97.19 448 MET A C 1
ATOM 3495 O O . MET A 1 448 ? 6.809 22.391 10 1 97.19 448 MET A O 1
ATOM 3499 N N . PHE A 1 449 ? 4.734 23.297 9.969 1 97.19 449 PHE A N 1
ATOM 3500 C CA . PHE A 1 449 ? 5.094 24.25 8.922 1 97.19 449 PHE A CA 1
ATOM 3501 C C . PHE A 1 449 ? 4.895 25.688 9.406 1 97.19 449 PHE A C 1
ATOM 3503 O O . PHE A 1 449 ? 4.09 25.938 10.305 1 97.19 449 PHE A O 1
ATOM 3510 N N . HIS A 1 450 ? 5.668 26.516 8.875 1 97.62 450 HIS A N 1
ATOM 3511 C CA . HIS A 1 450 ? 5.621 27.969 9.102 1 97.62 450 HIS A CA 1
ATOM 3512 C C . HIS A 1 450 ? 5.496 28.719 7.789 1 97.62 450 HIS A C 1
ATOM 3514 O O . HIS A 1 450 ? 6.242 28.469 6.84 1 97.62 450 HIS A O 1
ATOM 3520 N N . TRP A 1 451 ? 4.547 29.547 7.738 1 98 451 TRP A N 1
ATOM 3521 C CA . TRP A 1 451 ? 4.105 30.25 6.543 1 98 451 TRP A CA 1
ATOM 3522 C C . TRP A 1 451 ? 4.457 31.734 6.629 1 98 451 TRP A C 1
ATOM 3524 O O . TRP A 1 451 ? 3.883 32.469 7.434 1 98 451 TRP A O 1
ATOM 3534 N N . ILE A 1 452 ? 5.414 32.219 5.777 1 98.5 452 ILE A N 1
ATOM 3535 C CA . ILE A 1 452 ? 5.922 33.594 5.855 1 98.5 452 ILE A CA 1
ATOM 3536 C C . ILE A 1 452 ? 5.398 34.406 4.672 1 98.5 452 ILE A C 1
ATOM 3538 O O . ILE A 1 452 ? 5.684 34.062 3.516 1 98.5 452 ILE A O 1
ATOM 3542 N N . LYS A 1 453 ? 4.664 35.406 4.93 1 98.44 453 LYS A N 1
ATOM 3543 C CA . LYS A 1 453 ? 4.207 36.344 3.9 1 98.44 453 LYS A CA 1
ATOM 3544 C C . LYS A 1 453 ? 5.281 37.375 3.568 1 98.44 453 LYS A C 1
ATOM 3546 O O . LYS A 1 453 ? 5.914 37.938 4.469 1 98.44 453 LYS A O 1
ATOM 3551 N N . VAL A 1 454 ? 5.535 37.562 2.32 1 98.56 454 VAL A N 1
ATOM 3552 C CA . VAL A 1 454 ? 6.48 38.562 1.847 1 98.56 454 VAL A CA 1
ATOM 3553 C C . VAL A 1 454 ? 5.742 39.625 1.019 1 98.56 454 VAL A C 1
ATOM 3555 O O . VAL A 1 454 ? 5.043 39.281 0.061 1 98.56 454 VAL A O 1
ATOM 3558 N N . ASP A 1 455 ? 5.922 40.812 1.406 1 98.12 455 ASP A N 1
ATOM 3559 C CA . ASP A 1 455 ? 5.297 41.938 0.68 1 98.12 455 ASP A CA 1
ATOM 3560 C C . ASP A 1 455 ? 6.016 42.188 -0.642 1 98.12 455 ASP A C 1
ATOM 3562 O O . ASP A 1 455 ? 6.641 43.25 -0.815 1 98.12 455 ASP A O 1
ATOM 3566 N N . TRP A 1 456 ? 5.742 41.375 -1.592 1 97.69 456 TRP A N 1
ATOM 3567 C CA . TRP A 1 456 ? 6.512 41.344 -2.832 1 97.69 456 TRP A CA 1
ATOM 3568 C C . TRP A 1 456 ? 6.285 42.625 -3.641 1 97.69 456 TRP A C 1
ATOM 3570 O O . TRP A 1 456 ? 7.098 42.969 -4.496 1 97.69 456 TRP A O 1
ATOM 3580 N N . LYS A 1 457 ? 5.234 43.344 -3.377 1 96.75 457 LYS A N 1
ATOM 3581 C CA . LYS A 1 457 ? 4.938 44.594 -4.094 1 96.75 457 LYS A CA 1
ATOM 3582 C C . LYS A 1 457 ? 5.961 45.688 -3.766 1 96.75 457 LYS A C 1
ATOM 3584 O O . LYS A 1 457 ? 6.129 46.625 -4.527 1 96.75 457 LYS A O 1
ATOM 3589 N N . LYS A 1 458 ? 6.637 45.469 -2.67 1 97.19 458 LYS A N 1
ATOM 3590 C CA . LYS A 1 458 ? 7.672 46.438 -2.256 1 97.19 458 LYS A CA 1
ATOM 3591 C C . LYS A 1 458 ? 9.023 46.062 -2.869 1 97.19 458 LYS A C 1
ATOM 3593 O O . LYS A 1 458 ? 9.984 46.812 -2.744 1 97.19 458 LYS A O 1
ATOM 3598 N N . HIS A 1 459 ? 9.086 44.969 -3.504 1 97.69 459 HIS A N 1
ATOM 3599 C CA . HIS A 1 459 ? 10.328 44.562 -4.152 1 97.69 459 HIS A CA 1
ATOM 3600 C C . HIS A 1 459 ? 10.688 45.5 -5.297 1 97.69 459 HIS A C 1
ATOM 3602 O O . HIS A 1 459 ? 9.82 45.906 -6.086 1 97.69 459 HIS A O 1
ATOM 3608 N N . PRO A 1 460 ? 11.969 45.781 -5.477 1 97.19 460 PRO A N 1
ATOM 3609 C CA . PRO A 1 460 ? 12.375 46.656 -6.57 1 97.19 460 PRO A CA 1
ATOM 3610 C C . PRO A 1 460 ? 11.961 46.156 -7.941 1 97.19 460 PRO A C 1
ATOM 3612 O O . PRO A 1 460 ? 11.57 46.938 -8.812 1 97.19 460 PRO A O 1
ATOM 3615 N N . LEU A 1 461 ? 11.977 44.906 -8.125 1 96.69 461 LEU A N 1
ATOM 3616 C CA . LEU A 1 461 ? 11.578 44.312 -9.398 1 96.69 461 LEU A CA 1
ATOM 3617 C C . LEU A 1 461 ? 10.086 44.531 -9.641 1 96.69 461 LEU A C 1
ATOM 3619 O O . LEU A 1 461 ? 9.648 44.656 -10.789 1 96.69 461 LEU A O 1
ATOM 3623 N N . ALA A 1 462 ? 9.336 44.406 -8.57 1 96 462 ALA A N 1
ATOM 3624 C CA . ALA A 1 462 ? 7.902 44.656 -8.719 1 96 462 ALA A CA 1
ATOM 3625 C C . ALA A 1 462 ? 7.629 46.094 -9.164 1 96 462 ALA A C 1
ATOM 3627 O O . ALA A 1 462 ? 6.762 46.344 -10 1 96 462 ALA A O 1
ATOM 3628 N N . LEU A 1 463 ? 8.375 46.969 -8.594 1 93.5 463 LEU A N 1
ATOM 3629 C CA . LEU A 1 463 ? 8.266 48.375 -8.945 1 93.5 463 LEU A CA 1
ATOM 3630 C C . LEU A 1 463 ? 8.664 48.625 -10.398 1 93.5 463 LEU A C 1
ATOM 3632 O O . LEU A 1 463 ? 8.164 49.531 -11.039 1 93.5 463 LEU A O 1
ATOM 3636 N N . ALA A 1 464 ? 9.469 47.781 -10.898 1 96.19 464 ALA A N 1
ATOM 3637 C CA . ALA A 1 464 ? 9.938 47.875 -12.281 1 96.19 464 ALA A CA 1
ATOM 3638 C C . ALA A 1 464 ? 9 47.125 -13.227 1 96.19 464 ALA A C 1
ATOM 3640 O O . ALA A 1 464 ? 9.258 47.031 -14.43 1 96.19 464 ALA A O 1
ATOM 3641 N N . GLY A 1 465 ? 8.016 46.438 -12.727 1 95.38 465 GLY A N 1
ATOM 3642 C CA . GLY A 1 465 ? 7 45.812 -13.555 1 95.38 465 GLY A CA 1
ATOM 3643 C C . GLY A 1 465 ? 7.258 44.344 -13.797 1 95.38 465 GLY A C 1
ATOM 3644 O O . GLY A 1 465 ? 6.613 43.719 -14.656 1 95.38 465 GLY A O 1
ATOM 3645 N N . VAL A 1 466 ? 8.203 43.812 -13.047 1 95.75 466 VAL A N 1
ATOM 3646 C CA . VAL A 1 466 ? 8.508 42.406 -13.18 1 95.75 466 VAL A CA 1
ATOM 3647 C C . VAL A 1 466 ? 7.379 41.562 -12.586 1 95.75 466 VAL A C 1
ATOM 3649 O O . VAL A 1 466 ? 6.75 41.969 -11.602 1 95.75 466 VAL A O 1
ATOM 3652 N N . SER A 1 467 ? 7.109 40.375 -13.117 1 95.12 467 SER A N 1
ATOM 3653 C CA . SER A 1 467 ? 5.953 39.562 -12.773 1 95.12 467 SER A CA 1
ATOM 3654 C C . SER A 1 467 ? 6.133 38.906 -11.406 1 95.12 467 SER A C 1
ATOM 3656 O O . SER A 1 467 ? 7.262 38.719 -10.945 1 95.12 467 SER A O 1
ATOM 3658 N N . TYR A 1 468 ? 4.973 38.531 -10.766 1 96.19 468 TYR A N 1
ATOM 3659 C CA . TYR A 1 468 ? 4.926 37.812 -9.516 1 96.19 468 TYR A CA 1
ATOM 3660 C C . TYR A 1 468 ? 5.848 36.594 -9.555 1 96.19 468 TYR A C 1
ATOM 3662 O O . TYR A 1 468 ? 6.695 36.406 -8.672 1 96.19 468 TYR A O 1
ATOM 3670 N N . ASP A 1 469 ? 5.699 35.75 -10.57 1 95.25 469 ASP A N 1
ATOM 3671 C CA . ASP A 1 469 ? 6.422 34.5 -10.695 1 95.25 469 ASP A CA 1
ATOM 3672 C C . ASP A 1 469 ? 7.93 34.719 -10.742 1 95.25 469 ASP A C 1
ATOM 3674 O O . ASP A 1 469 ? 8.695 34 -10.109 1 95.25 469 ASP A O 1
ATOM 3678 N N . SER A 1 470 ? 8.305 35.719 -11.469 1 96.5 470 SER A N 1
ATOM 3679 C CA . SER A 1 470 ? 9.727 36.031 -11.609 1 96.5 470 SER A CA 1
ATOM 3680 C C . SER A 1 470 ? 10.32 36.531 -10.289 1 96.5 470 SER A C 1
ATOM 3682 O O . SER A 1 470 ? 11.461 36.188 -9.953 1 96.5 470 SER A O 1
ATOM 3684 N N . ILE A 1 471 ? 9.539 37.281 -9.617 1 97.88 471 ILE A N 1
ATOM 3685 C CA . ILE A 1 471 ? 10.008 37.844 -8.352 1 97.88 471 ILE A CA 1
ATOM 3686 C C . ILE A 1 471 ? 10.133 36.719 -7.324 1 97.88 471 ILE A C 1
ATOM 3688 O O . ILE A 1 471 ? 11.125 36.625 -6.602 1 97.88 471 ILE A O 1
ATOM 3692 N N . GLU A 1 472 ? 9.078 35.906 -7.23 1 97.81 472 GLU A N 1
ATOM 3693 C CA . GLU A 1 472 ? 9.133 34.781 -6.305 1 97.81 472 GLU A CA 1
ATOM 3694 C C . GLU A 1 472 ? 10.336 33.875 -6.59 1 97.81 472 GLU A C 1
ATOM 3696 O O . GLU A 1 472 ? 11.039 33.438 -5.668 1 97.81 472 GLU A O 1
ATOM 3701 N N . GLU A 1 473 ? 10.57 33.594 -7.855 1 96.38 473 GLU A N 1
ATOM 3702 C CA . GLU A 1 473 ? 11.695 32.75 -8.266 1 96.38 473 GLU A CA 1
ATOM 3703 C C . GLU A 1 473 ? 13.023 33.406 -7.887 1 96.38 473 GLU A C 1
ATOM 3705 O O . GLU A 1 473 ? 13.953 32.719 -7.457 1 96.38 473 GLU A O 1
ATOM 3710 N N . ALA A 1 474 ? 13.102 34.688 -8.102 1 97.75 474 ALA A N 1
ATOM 3711 C CA . ALA A 1 474 ? 14.328 35.406 -7.766 1 97.75 474 ALA A CA 1
ATOM 3712 C C . ALA A 1 474 ? 14.641 35.312 -6.277 1 97.75 474 ALA A C 1
ATOM 3714 O O . ALA A 1 474 ? 15.789 35.062 -5.898 1 97.75 474 ALA A O 1
ATOM 3715 N N . ILE A 1 475 ? 13.641 35.531 -5.477 1 98.38 475 ILE A N 1
ATOM 3716 C CA . ILE A 1 475 ? 13.828 35.438 -4.035 1 98.38 475 ILE A CA 1
ATOM 3717 C C . ILE A 1 475 ? 14.219 34.031 -3.646 1 98.38 475 ILE A C 1
ATOM 3719 O O . ILE A 1 475 ? 15.133 33.812 -2.852 1 98.38 475 ILE A O 1
ATOM 3723 N N . PHE A 1 476 ? 13.523 33.062 -4.195 1 97.19 476 PHE A N 1
ATOM 3724 C CA . PHE A 1 476 ? 13.781 31.641 -3.936 1 97.19 476 PHE A CA 1
ATOM 3725 C C . PHE A 1 476 ? 15.219 31.281 -4.289 1 97.19 476 PHE A C 1
ATOM 3727 O O . PHE A 1 476 ? 15.938 30.703 -3.469 1 97.19 476 PHE A O 1
ATOM 3734 N N . LYS A 1 477 ? 15.625 31.641 -5.469 1 96.69 477 LYS A N 1
ATOM 3735 C CA . LYS A 1 477 ? 16.969 31.328 -5.938 1 96.69 477 LYS A CA 1
ATOM 3736 C C . LYS A 1 477 ? 18.031 32.031 -5.102 1 96.69 477 LYS A C 1
ATOM 3738 O O . LYS A 1 477 ? 19.094 31.484 -4.832 1 96.69 477 LYS A O 1
ATOM 3743 N N . ALA A 1 478 ? 17.766 33.25 -4.773 1 97.94 478 ALA A N 1
ATOM 3744 C CA . ALA A 1 478 ? 18.688 34 -3.912 1 97.94 478 ALA A CA 1
ATOM 3745 C C . ALA A 1 478 ? 18.844 33.312 -2.561 1 97.94 478 ALA A C 1
ATOM 3747 O O . ALA A 1 478 ? 19.953 33.25 -2.014 1 97.94 478 ALA A O 1
ATOM 3748 N N . ALA A 1 479 ? 17.75 32.875 -1.987 1 97.88 479 ALA A N 1
ATOM 3749 C CA . ALA A 1 479 ? 17.797 32.125 -0.721 1 97.88 479 ALA A CA 1
ATOM 3750 C C . ALA A 1 479 ? 18.656 30.875 -0.845 1 97.88 479 ALA A C 1
ATOM 3752 O O . ALA A 1 479 ? 19.5 30.609 0.016 1 97.88 479 ALA A O 1
ATOM 3753 N N . VAL A 1 480 ? 18.406 30.094 -1.916 1 96.44 480 VAL A N 1
ATOM 3754 C CA . VAL A 1 480 ? 19.203 28.906 -2.184 1 96.44 480 VAL A CA 1
ATOM 3755 C C . VAL A 1 480 ? 20.688 29.281 -2.275 1 96.44 480 VAL A C 1
ATOM 3757 O O . VAL A 1 480 ? 21.547 28.594 -1.725 1 96.44 480 VAL A O 1
ATOM 3760 N N . GLY A 1 481 ? 20.922 30.344 -2.971 1 96 481 GLY A N 1
ATOM 3761 C CA . GLY A 1 481 ? 22.281 30.828 -3.1 1 96 481 GLY A CA 1
ATOM 3762 C C . GLY A 1 481 ? 22.938 31.172 -1.766 1 96 481 GLY A C 1
ATOM 3763 O O . GLY A 1 481 ? 24.141 31.031 -1.605 1 96 481 GLY A O 1
ATOM 3764 N N . GLU A 1 482 ? 22.125 31.609 -0.842 1 96.5 482 GLU A N 1
ATOM 3765 C CA . GLU A 1 482 ? 22.594 31.953 0.494 1 96.5 482 GLU A CA 1
ATOM 3766 C C . GLU A 1 482 ? 22.625 30.734 1.401 1 96.5 482 GLU A C 1
ATOM 3768 O O . GLU A 1 482 ? 22.938 30.828 2.588 1 96.5 482 GLU A O 1
ATOM 3773 N N . GLY A 1 483 ? 22.203 29.625 0.879 1 95.81 483 GLY A N 1
ATOM 3774 C CA . GLY A 1 483 ? 22.375 28.375 1.584 1 95.81 483 GLY A CA 1
ATOM 3775 C C . GLY A 1 483 ? 21.141 27.953 2.373 1 95.81 483 GLY A C 1
ATOM 3776 O O . GLY A 1 483 ? 21.25 27.234 3.361 1 95.81 483 GLY A O 1
ATOM 3777 N N . VAL A 1 484 ? 20.016 28.438 2.043 1 96.44 484 VAL A N 1
ATOM 3778 C CA . VAL A 1 484 ? 18.797 28.016 2.725 1 96.44 484 VAL A CA 1
ATOM 3779 C C . VAL A 1 484 ? 17.734 27.641 1.697 1 96.44 484 VAL A C 1
ATOM 3781 O O . VAL A 1 484 ? 17.578 28.328 0.685 1 96.44 484 VAL A O 1
ATOM 3784 N N . LEU A 1 485 ? 17.109 26.516 1.935 1 95 485 LEU A N 1
ATOM 3785 C CA . LEU A 1 485 ? 16 26.078 1.076 1 95 485 LEU A CA 1
ATOM 3786 C C . LEU A 1 485 ? 14.664 26.25 1.782 1 95 485 LEU A C 1
ATOM 3788 O O . LEU A 1 485 ? 14.414 25.609 2.805 1 95 485 LEU A O 1
ATOM 3792 N N . VAL A 1 486 ? 13.859 27.141 1.339 1 95.44 486 VAL A N 1
ATOM 3793 C CA . VAL A 1 486 ? 12.453 27.297 1.701 1 95.44 486 VAL A CA 1
ATOM 3794 C C . VAL A 1 486 ? 11.578 27.031 0.483 1 95.44 486 VAL A C 1
ATOM 3796 O O . VAL A 1 486 ? 12.039 27.094 -0.656 1 95.44 486 VAL A O 1
ATOM 3799 N N . SER A 1 487 ? 10.336 26.672 0.703 1 95 487 SER A N 1
ATOM 3800 C CA . SER A 1 487 ? 9.453 26.344 -0.413 1 95 487 SER A CA 1
ATOM 3801 C C . SER A 1 487 ? 8.688 27.578 -0.892 1 95 487 SER A C 1
ATOM 3803 O O . SER A 1 487 ? 8.266 28.406 -0.084 1 95 487 SER A O 1
ATOM 3805 N N . ARG A 1 488 ? 8.508 27.656 -2.205 1 95.44 488 ARG A N 1
ATOM 3806 C CA . ARG A 1 488 ? 7.695 28.719 -2.785 1 95.44 488 ARG A CA 1
ATOM 3807 C C . ARG A 1 488 ? 6.219 28.5 -2.479 1 95.44 488 ARG A C 1
ATOM 3809 O O . ARG A 1 488 ? 5.707 27.375 -2.605 1 95.44 488 ARG A O 1
ATOM 3816 N N . GLY A 1 489 ? 5.547 29.562 -2.078 1 95.75 489 GLY A N 1
ATOM 3817 C CA . GLY A 1 489 ? 4.121 29.469 -1.813 1 95.75 489 GLY A CA 1
ATOM 3818 C C . GLY A 1 489 ? 3.314 29.062 -3.029 1 95.75 489 GLY A C 1
ATOM 3819 O O . GLY A 1 489 ? 2.297 28.375 -2.9 1 95.75 489 GLY A O 1
ATOM 3820 N N . SER A 1 490 ? 3.762 29.391 -4.211 1 94.62 490 SER A N 1
ATOM 3821 C CA . SER A 1 490 ? 3.041 29.125 -5.453 1 94.62 490 SER A CA 1
ATOM 3822 C C . SER A 1 490 ? 2.941 27.641 -5.734 1 94.62 490 SER A C 1
ATOM 3824 O O . SER A 1 490 ? 2.057 27.188 -6.473 1 94.62 490 SER A O 1
ATOM 3826 N N . TRP A 1 491 ? 3.83 26.859 -5.133 1 93.44 491 TRP A N 1
ATOM 3827 C CA . TRP A 1 491 ? 3.793 25.406 -5.32 1 93.44 491 TRP A CA 1
ATOM 3828 C C . TRP A 1 491 ? 2.531 24.812 -4.711 1 93.44 491 TRP A C 1
ATOM 3830 O O . TRP A 1 491 ? 2.137 23.703 -5.051 1 93.44 491 TRP A O 1
ATOM 3840 N N . PHE A 1 492 ? 1.924 25.562 -3.799 1 95.56 492 PHE A N 1
ATOM 3841 C CA . PHE A 1 492 ? 0.794 25.062 -3.029 1 95.56 492 PHE A CA 1
ATOM 3842 C C . PHE A 1 492 ? -0.503 25.734 -3.461 1 95.56 492 PHE A C 1
ATOM 3844 O O . PHE A 1 492 ? -1.559 25.484 -2.873 1 95.56 492 PHE A O 1
ATOM 3851 N N . PHE A 1 493 ? -0.401 26.609 -4.43 1 94.75 493 PHE A N 1
ATOM 3852 C CA . PHE A 1 493 ? -1.575 27.328 -4.906 1 94.75 493 PHE A CA 1
ATOM 3853 C C . PHE A 1 493 ? -2.463 26.422 -5.75 1 94.75 493 PHE A C 1
ATOM 3855 O O . PHE A 1 493 ? -1.989 25.766 -6.684 1 94.75 493 PHE A O 1
ATOM 3862 N N . ALA A 1 494 ? -3.729 26.297 -5.418 1 92.62 494 ALA A N 1
ATOM 3863 C CA . ALA A 1 494 ? -4.641 25.359 -6.086 1 92.62 494 ALA A CA 1
ATOM 3864 C C . ALA A 1 494 ? -4.98 25.844 -7.488 1 92.62 494 ALA A C 1
ATOM 3866 O O . ALA A 1 494 ? -5.164 25.047 -8.406 1 92.62 494 ALA A O 1
ATOM 3867 N N . ASP A 1 495 ? -5.129 27.125 -7.691 1 89.38 495 ASP A N 1
ATOM 3868 C CA . ASP A 1 495 ? -5.473 27.688 -8.992 1 89.38 495 ASP A CA 1
ATOM 3869 C C . ASP A 1 495 ? -4.219 28.078 -9.773 1 89.38 495 ASP A C 1
ATOM 3871 O O . ASP A 1 495 ? -3.701 29.188 -9.633 1 89.38 495 ASP A O 1
ATOM 3875 N N . LYS A 1 496 ? -3.824 27.266 -10.648 1 83.38 496 LYS A N 1
ATOM 3876 C CA . LYS A 1 496 ? -2.582 27.516 -11.375 1 83.38 496 LYS A CA 1
ATOM 3877 C C . LYS A 1 496 ? -2.814 28.422 -12.578 1 83.38 496 LYS A C 1
ATOM 3879 O O . LYS A 1 496 ? -1.864 28.828 -13.25 1 83.38 496 LYS A O 1
ATOM 3884 N N . SER A 1 497 ? -4.031 28.859 -12.734 1 83.19 497 SER A N 1
ATOM 3885 C CA . SER A 1 497 ? -4.367 29.703 -13.883 1 83.19 497 SER A CA 1
ATOM 3886 C C . SER A 1 497 ? -4.258 31.188 -13.539 1 83.19 497 SER A C 1
ATOM 3888 O O . SER A 1 497 ? -4.254 32.031 -14.43 1 83.19 497 SER A O 1
ATOM 3890 N N . THR A 1 498 ? -4.172 31.453 -12.266 1 84.81 498 THR A N 1
ATOM 3891 C CA . THR A 1 498 ? -4.062 32.844 -11.836 1 84.81 498 THR A CA 1
ATOM 3892 C C . THR A 1 498 ? -2.869 33.031 -10.898 1 84.81 498 THR A C 1
ATOM 3894 O O . THR A 1 498 ? -2.402 32.062 -10.289 1 84.81 498 THR A O 1
ATOM 3897 N N . GLU A 1 499 ? -2.393 34.219 -10.93 1 85.75 499 GLU A N 1
ATOM 3898 C CA . GLU A 1 499 ? -1.339 34.562 -9.969 1 85.75 499 GLU A CA 1
ATOM 3899 C C . GLU A 1 499 ? -1.922 34.875 -8.594 1 85.75 499 GLU A C 1
ATOM 3901 O O . GLU A 1 499 ? -2.953 35.531 -8.484 1 85.75 499 GLU A O 1
ATOM 3906 N N . PRO A 1 500 ? -1.253 34.344 -7.648 1 89.75 500 PRO A N 1
ATOM 3907 C CA . PRO A 1 500 ? -1.72 34.719 -6.309 1 89.75 500 PRO A CA 1
ATOM 3908 C C . PRO A 1 500 ? -1.551 36.188 -6.023 1 89.75 500 PRO A C 1
ATOM 3910 O O . PRO A 1 500 ? -0.691 36.844 -6.617 1 89.75 500 PRO A O 1
ATOM 3913 N N . THR A 1 501 ? -2.41 36.625 -5.148 1 90.88 501 THR A N 1
ATOM 3914 C CA . THR A 1 501 ? -2.326 38.031 -4.746 1 90.88 501 THR A CA 1
ATOM 3915 C C . THR A 1 501 ? -1.166 38.219 -3.775 1 90.88 501 THR A C 1
ATOM 3917 O O . THR A 1 501 ? -0.444 39.219 -3.873 1 90.88 501 THR A O 1
ATOM 3920 N N . ASP A 1 502 ? -1.042 37.344 -2.891 1 95.31 502 ASP A N 1
ATOM 3921 C CA . ASP A 1 502 ? -0.011 37.438 -1.86 1 95.31 502 ASP A CA 1
ATOM 3922 C C . ASP A 1 502 ? 1.104 36.438 -2.117 1 95.31 502 ASP A C 1
ATOM 3924 O O . ASP A 1 502 ? 0.885 35.406 -2.771 1 95.31 502 ASP A O 1
ATOM 3928 N N . MET A 1 503 ? 2.303 36.812 -1.632 1 97.81 503 MET A N 1
ATOM 3929 C CA . MET A 1 503 ? 3.451 35.906 -1.793 1 97.81 503 MET A CA 1
ATOM 3930 C C . MET A 1 503 ? 3.861 35.312 -0.455 1 97.81 503 MET A C 1
ATOM 3932 O O . MET A 1 503 ? 3.891 36 0.563 1 97.81 503 MET A O 1
ATOM 3936 N N . PHE A 1 504 ? 4.086 34.062 -0.533 1 97.88 504 PHE A N 1
ATOM 3937 C CA . PHE A 1 504 ? 4.457 33.344 0.685 1 97.88 504 PHE A CA 1
ATOM 3938 C C . PHE A 1 504 ? 5.637 32.406 0.433 1 97.88 504 PHE A C 1
ATOM 3940 O O . PHE A 1 504 ? 5.887 32 -0.706 1 97.88 504 PHE A O 1
ATOM 3947 N N . PHE A 1 505 ? 6.375 32.125 1.472 1 98 505 PHE A N 1
ATOM 3948 C CA . PHE A 1 505 ? 7.355 31.062 1.526 1 98 505 PHE A CA 1
ATOM 3949 C C . PHE A 1 505 ? 7.094 30.141 2.723 1 98 505 PHE A C 1
ATOM 3951 O O . PHE A 1 505 ? 6.758 30.625 3.809 1 98 505 PHE A O 1
ATOM 3958 N N . ARG A 1 506 ? 7.211 28.844 2.525 1 97.06 506 ARG A N 1
ATOM 3959 C CA . ARG A 1 506 ? 6.977 27.875 3.602 1 97.06 506 ARG A CA 1
ATOM 3960 C C . ARG A 1 506 ? 8.297 27.328 4.137 1 97.06 506 ARG A C 1
ATOM 3962 O O . ARG A 1 506 ? 9.164 26.922 3.361 1 97.06 506 ARG A O 1
ATOM 3969 N N . ALA A 1 507 ? 8.438 27.297 5.402 1 96.88 507 ALA A N 1
ATOM 3970 C CA . ALA A 1 507 ? 9.516 26.609 6.105 1 96.88 507 ALA A CA 1
ATOM 3971 C C . ALA A 1 507 ? 8.969 25.531 7.027 1 96.88 507 ALA A C 1
ATOM 3973 O O . ALA A 1 507 ? 7.809 25.594 7.445 1 96.88 507 ALA A O 1
ATOM 3974 N N . THR A 1 508 ? 9.75 24.531 7.266 1 96.25 508 THR A N 1
ATOM 3975 C CA . THR A 1 508 ? 9.367 23.5 8.219 1 96.25 508 THR A CA 1
ATOM 3976 C C . THR A 1 508 ? 10.297 23.516 9.43 1 96.25 508 THR A C 1
ATOM 3978 O O . THR A 1 508 ? 11.484 23.828 9.305 1 96.25 508 THR A O 1
ATOM 3981 N N . PHE A 1 509 ? 9.797 23.234 10.617 1 96.12 509 PHE A N 1
ATOM 3982 C CA . PHE A 1 509 ? 10.617 23.094 11.812 1 96.12 509 PHE A CA 1
ATOM 3983 C C . PHE A 1 509 ? 10.68 21.641 12.266 1 96.12 509 PHE A C 1
ATOM 3985 O O . PHE A 1 509 ? 11.039 21.359 13.406 1 96.12 509 PHE A O 1
ATOM 3992 N N . ALA A 1 510 ? 10.344 20.719 11.398 1 91.19 510 ALA A N 1
ATOM 3993 C CA . ALA A 1 510 ? 10.195 19.312 11.742 1 91.19 510 ALA A CA 1
ATOM 3994 C C . ALA A 1 510 ? 11.555 18.625 11.852 1 91.19 510 ALA A C 1
ATOM 3996 O O . ALA A 1 510 ? 11.758 17.781 12.727 1 91.19 510 ALA A O 1
ATOM 3997 N N . ALA A 1 511 ? 12.461 18.938 10.961 1 81.06 511 ALA A N 1
ATOM 3998 C CA . ALA A 1 511 ? 13.586 18.016 10.797 1 81.06 511 ALA A CA 1
ATOM 3999 C C . ALA A 1 511 ? 14.875 18.625 11.336 1 81.06 511 ALA A C 1
ATOM 4001 O O . ALA A 1 511 ? 15.633 17.953 12.047 1 81.06 511 ALA A O 1
ATOM 4002 N N . ALA A 1 512 ? 15.148 19.906 11.086 1 86.06 512 ALA A N 1
ATOM 4003 C CA . ALA A 1 512 ? 16.438 20.516 11.367 1 86.06 512 ALA A CA 1
ATOM 4004 C C . ALA A 1 512 ? 16.609 20.781 12.859 1 86.06 512 ALA A C 1
ATOM 4006 O O . ALA A 1 512 ? 15.656 21.125 13.555 1 86.06 512 ALA A O 1
ATOM 4007 N N . PRO A 1 513 ? 17.797 20.594 13.305 1 91.12 513 PRO A N 1
ATOM 4008 C CA . PRO A 1 513 ? 18.062 20.969 14.688 1 91.12 513 PRO A CA 1
ATOM 4009 C C . PRO A 1 513 ? 17.906 22.469 14.93 1 91.12 513 PRO A C 1
ATOM 4011 O O . PRO A 1 513 ? 17.922 23.266 13.984 1 91.12 513 PRO A O 1
ATOM 4014 N N . ALA A 1 514 ? 17.828 22.828 16.172 1 93.88 514 ALA A N 1
ATOM 4015 C CA . ALA A 1 514 ? 17.516 24.188 16.594 1 93.88 514 ALA A CA 1
ATOM 4016 C C . ALA A 1 514 ? 18.516 25.188 16.031 1 93.88 514 ALA A C 1
ATOM 4018 O O . ALA A 1 514 ? 18.141 26.25 15.539 1 93.88 514 ALA A O 1
ATOM 4019 N N . ASP A 1 515 ? 19.75 24.875 16.141 1 96 515 ASP A N 1
ATOM 4020 C CA . ASP A 1 515 ? 20.797 25.797 15.688 1 96 515 ASP A CA 1
ATOM 4021 C C . ASP A 1 515 ? 20.734 25.984 14.172 1 96 515 ASP A C 1
ATOM 4023 O O . ASP A 1 515 ? 20.969 27.094 13.672 1 96 515 ASP A O 1
ATOM 4027 N N . LYS A 1 516 ? 20.391 24.938 13.477 1 95.38 516 LYS A N 1
ATOM 4028 C CA . LYS A 1 516 ? 20.281 25.016 12.023 1 95.38 516 LYS A CA 1
ATOM 4029 C C . LYS A 1 516 ? 19.047 25.797 11.609 1 95.38 516 LYS A C 1
ATOM 4031 O O . LYS A 1 516 ? 19.062 26.516 10.602 1 95.38 516 LYS A O 1
ATOM 4036 N N . ILE A 1 517 ? 18 25.703 12.383 1 96.44 517 ILE A N 1
ATOM 4037 C CA . ILE A 1 517 ? 16.797 26.5 12.117 1 96.44 517 ILE A CA 1
ATOM 4038 C C . ILE A 1 517 ? 17.125 27.984 12.242 1 96.44 517 ILE A C 1
ATOM 4040 O O . ILE A 1 517 ? 16.781 28.781 11.367 1 96.44 517 ILE A O 1
ATOM 4044 N N . GLN A 1 518 ? 17.828 28.328 13.25 1 97.31 518 GLN A N 1
ATOM 4045 C CA . GLN A 1 518 ? 18.203 29.719 13.469 1 97.31 518 GLN A CA 1
ATOM 4046 C C . GLN A 1 518 ? 19.078 30.234 12.336 1 97.31 518 GLN A C 1
ATOM 4048 O O . GLN A 1 518 ? 18.844 31.328 11.812 1 97.31 518 GLN A O 1
ATOM 4053 N N . GLN A 1 519 ? 20.031 29.438 12.016 1 98 519 GLN A N 1
ATOM 4054 C CA . GLN A 1 519 ? 20.938 29.828 10.938 1 98 519 GLN A CA 1
ATOM 4055 C C . GLN A 1 519 ? 20.188 29.969 9.617 1 98 519 GLN A C 1
ATOM 4057 O O . GLN A 1 519 ? 20.438 30.906 8.859 1 98 519 GLN A O 1
ATOM 4062 N N . ALA A 1 520 ? 19.344 29.047 9.328 1 97.81 520 ALA A N 1
ATOM 4063 C CA . ALA A 1 520 ? 18.578 29.078 8.078 1 97.81 520 ALA A CA 1
ATOM 4064 C C . ALA A 1 520 ? 17.703 30.312 8 1 97.81 520 ALA A C 1
ATOM 4066 O O . ALA A 1 520 ? 17.625 30.969 6.957 1 97.81 520 ALA A O 1
ATOM 4067 N N . ILE A 1 521 ? 17.062 30.656 9.07 1 98.38 521 ILE A N 1
ATOM 4068 C CA . ILE A 1 521 ? 16.172 31.812 9.086 1 98.38 521 ILE A CA 1
ATOM 4069 C C . ILE A 1 521 ? 17 33.094 8.984 1 98.38 521 ILE A C 1
ATOM 4071 O O . ILE A 1 521 ? 16.578 34.062 8.336 1 98.38 521 ILE A O 1
ATOM 4075 N N . LYS A 1 522 ? 18.141 33.094 9.633 1 98.56 522 LYS A N 1
ATOM 4076 C CA . LYS A 1 522 ? 19.031 34.25 9.477 1 98.56 522 LYS A CA 1
ATOM 4077 C C . LYS A 1 522 ? 19.422 34.438 8.016 1 98.56 522 LYS A C 1
ATOM 4079 O O . LYS A 1 522 ? 19.375 35.562 7.508 1 98.56 522 LYS A O 1
ATOM 4084 N N . ARG A 1 523 ? 19.781 33.406 7.395 1 98.44 523 ARG A N 1
ATOM 4085 C CA . ARG A 1 523 ? 20.156 33.469 5.984 1 98.44 523 ARG A CA 1
ATOM 4086 C C . ARG A 1 523 ? 18.984 33.969 5.133 1 98.44 523 ARG A C 1
ATOM 4088 O O . ARG A 1 523 ? 19.188 34.75 4.203 1 98.44 523 ARG A O 1
ATOM 4095 N N . PHE A 1 524 ? 17.828 33.531 5.406 1 98.5 524 PHE A N 1
ATOM 4096 C CA . PHE A 1 524 ? 16.656 33.969 4.664 1 98.5 524 PHE A CA 1
ATOM 4097 C C . PHE A 1 524 ? 16.391 35.438 4.906 1 98.5 524 PHE A C 1
ATOM 4099 O O . PHE A 1 524 ? 16.016 36.156 3.98 1 98.5 524 PHE A O 1
ATOM 4106 N N . GLY A 1 525 ? 16.531 35.844 6.16 1 98.5 525 GLY A N 1
ATOM 4107 C CA . GLY A 1 525 ? 16.422 37.281 6.465 1 98.5 525 GLY A CA 1
ATOM 4108 C C . GLY A 1 525 ? 17.406 38.125 5.688 1 98.5 525 GLY A C 1
ATOM 4109 O O . GLY A 1 525 ? 17.047 39.188 5.152 1 98.5 525 GLY A O 1
ATOM 4110 N N . ASP A 1 526 ? 18.672 37.656 5.648 1 98.31 526 ASP A N 1
ATOM 4111 C CA . ASP A 1 526 ? 19.688 38.344 4.871 1 98.31 526 ASP A CA 1
ATOM 4112 C C . ASP A 1 526 ? 19.312 38.406 3.396 1 98.31 526 ASP A C 1
ATOM 4114 O O . ASP A 1 526 ? 19.531 39.438 2.736 1 98.31 526 ASP A O 1
ATOM 4118 N N . THR A 1 527 ? 18.781 37.375 2.914 1 98.5 527 THR A N 1
ATOM 4119 C CA . THR A 1 527 ? 18.328 37.312 1.533 1 98.5 527 THR A CA 1
ATOM 4120 C C . THR A 1 527 ? 17.25 38.375 1.28 1 98.5 527 THR A C 1
ATOM 4122 O O . THR A 1 527 ? 17.312 39.094 0.283 1 98.5 527 THR A O 1
ATOM 4125 N N . LEU A 1 528 ? 16.25 38.438 2.174 1 98.56 528 LEU A N 1
ATOM 4126 C CA . LEU A 1 528 ? 15.18 39.406 2.01 1 98.56 528 LEU A CA 1
ATOM 4127 C C . LEU A 1 528 ? 15.727 40.844 2.064 1 98.56 528 LEU A C 1
ATOM 4129 O O . LEU A 1 528 ? 15.32 41.688 1.277 1 98.56 528 LEU A O 1
ATOM 4133 N N . ARG A 1 529 ? 16.672 41.094 2.965 1 98.38 529 ARG A N 1
ATOM 4134 C CA . ARG A 1 529 ? 17.25 42.406 3.062 1 98.38 529 ARG A CA 1
ATOM 4135 C C . ARG A 1 529 ? 17.969 42.781 1.77 1 98.38 529 ARG A C 1
ATOM 4137 O O . ARG A 1 529 ? 17.844 43.938 1.295 1 98.38 529 ARG A O 1
ATOM 4144 N N . ALA A 1 530 ? 18.641 41.812 1.246 1 98.12 530 ALA A N 1
ATOM 4145 C CA . ALA A 1 530 ? 19.359 42.062 -0.002 1 98.12 530 ALA A CA 1
ATOM 4146 C C . ALA A 1 530 ? 18.375 42.281 -1.157 1 98.12 530 ALA A C 1
ATOM 4148 O O . ALA A 1 530 ? 18.547 43.219 -1.949 1 98.12 530 ALA A O 1
ATOM 4149 N N . GLN A 1 531 ? 17.391 41.375 -1.269 1 97.81 531 GLN A N 1
ATOM 4150 C CA . GLN A 1 531 ? 16.438 41.406 -2.369 1 97.81 531 GLN A CA 1
ATOM 4151 C C . GLN A 1 531 ? 15.617 42.719 -2.35 1 97.81 531 GLN A C 1
ATOM 4153 O O . GLN A 1 531 ? 15.258 43.25 -3.402 1 97.81 531 GLN A O 1
ATOM 4158 N N . PHE A 1 532 ? 15.359 43.219 -1.195 1 97.69 532 PHE A N 1
ATOM 4159 C CA . PHE A 1 532 ? 14.508 44.375 -1.05 1 97.69 532 PHE A CA 1
ATOM 4160 C C . PHE A 1 532 ? 15.352 45.625 -0.801 1 97.69 532 PHE A C 1
ATOM 4162 O O . PHE A 1 532 ? 14.812 46.719 -0.604 1 97.69 532 PHE A O 1
ATOM 4169 N N . GLN A 1 533 ? 16.688 45.438 -0.737 1 96.69 533 GLN A N 1
ATOM 4170 C CA . GLN A 1 533 ? 17.625 46.531 -0.542 1 96.69 533 GLN A CA 1
ATOM 4171 C C . GLN A 1 533 ? 17.344 47.25 0.764 1 96.69 533 GLN A C 1
ATOM 4173 O O . GLN A 1 533 ? 17.219 48.5 0.777 1 96.69 533 GLN A O 1
ATOM 4178 N N . LEU A 1 534 ? 17.188 46.469 1.713 1 94.69 534 LEU A N 1
ATOM 4179 C CA . LEU A 1 534 ? 16.938 47.031 3.041 1 94.69 534 LEU A CA 1
ATOM 4180 C C . LEU A 1 534 ? 18.25 47.281 3.781 1 94.69 534 LEU A C 1
ATOM 4182 O O . LEU A 1 534 ? 19.234 46.562 3.57 1 94.69 534 LEU A O 1
ATOM 4186 N N . GLN A 1 535 ? 18.328 48.406 4.547 1 82.44 535 GLN A N 1
ATOM 4187 C CA . GLN A 1 535 ? 19.5 48.75 5.348 1 82.44 535 GLN A CA 1
ATOM 4188 C C . GLN A 1 535 ? 19.578 47.875 6.594 1 82.44 535 GLN A C 1
ATOM 4190 O O . GLN A 1 535 ? 18.562 47.438 7.133 1 82.44 535 GLN A O 1
ATOM 4195 N N . MET B 1 1 ? 26.094 17.625 16.75 1 20.58 1 MET B N 1
ATOM 4196 C CA . MET B 1 1 ? 26.609 17.172 15.461 1 20.58 1 MET B CA 1
ATOM 4197 C C . MET B 1 1 ? 25.469 16.938 14.477 1 20.58 1 MET B C 1
ATOM 4199 O O . MET B 1 1 ? 24.531 16.219 14.773 1 20.58 1 MET B O 1
ATOM 4203 N N . SER B 1 2 ? 25.312 17.953 13.531 1 22.3 2 SER B N 1
ATOM 4204 C CA . SER B 1 2 ? 24.312 18.469 12.602 1 22.3 2 SER B CA 1
ATOM 4205 C C . SER B 1 2 ? 24.016 17.453 11.5 1 22.3 2 SER B C 1
ATOM 4207 O O . SER B 1 2 ? 24.938 16.859 10.938 1 22.3 2 SER B O 1
ATOM 4209 N N . PRO B 1 3 ? 22.797 16.906 11.5 1 27.14 3 PRO B N 1
ATOM 4210 C CA . PRO B 1 3 ? 22.5 15.758 10.641 1 27.14 3 PRO B CA 1
ATOM 4211 C C . PRO B 1 3 ? 22.844 16.016 9.172 1 27.14 3 PRO B C 1
ATOM 4213 O O . PRO B 1 3 ? 22.609 17.109 8.664 1 27.14 3 PRO B O 1
ATOM 4216 N N . HIS B 1 4 ? 23.953 15.391 8.602 1 25.09 4 HIS B N 1
ATOM 4217 C CA . HIS B 1 4 ? 24.734 15.359 7.363 1 25.09 4 HIS B CA 1
ATOM 4218 C C . HIS B 1 4 ? 23.828 15.078 6.164 1 25.09 4 HIS B C 1
ATOM 4220 O O . HIS B 1 4 ? 22.953 14.211 6.223 1 25.09 4 HIS B O 1
ATOM 4226 N N . ALA B 1 5 ? 23.594 16.141 5.355 1 30.89 5 ALA B N 1
ATOM 4227 C CA . ALA B 1 5 ? 23.062 16.141 3.992 1 30.89 5 ALA B CA 1
ATOM 4228 C C . ALA B 1 5 ? 23.625 14.961 3.193 1 30.89 5 ALA B C 1
ATOM 4230 O O . ALA B 1 5 ? 24.828 14.719 3.203 1 30.89 5 ALA B O 1
ATOM 4231 N N . ALA B 1 6 ? 22.766 14.156 2.775 1 32.44 6 ALA B N 1
ATOM 4232 C CA . ALA B 1 6 ? 23.109 13.156 1.771 1 32.44 6 ALA B CA 1
ATOM 4233 C C . ALA B 1 6 ? 23.875 13.781 0.609 1 32.44 6 ALA B C 1
ATOM 4235 O O . ALA B 1 6 ? 23.375 14.68 -0.061 1 32.44 6 ALA B O 1
ATOM 4236 N N . GLN B 1 7 ? 25.25 13.898 0.654 1 26.72 7 GLN B N 1
ATOM 4237 C CA . GLN B 1 7 ? 26.094 14.195 -0.499 1 26.72 7 GLN B CA 1
ATOM 4238 C C . GLN B 1 7 ? 25.672 13.367 -1.713 1 26.72 7 GLN B C 1
ATOM 4240 O O . GLN B 1 7 ? 25.625 12.141 -1.647 1 26.72 7 GLN B O 1
ATOM 4245 N N . ASP B 1 8 ? 24.844 13.914 -2.43 1 30.97 8 ASP B N 1
ATOM 4246 C CA . ASP B 1 8 ? 24.641 13.266 -3.723 1 30.97 8 ASP B CA 1
ATOM 4247 C C . ASP B 1 8 ? 25.969 13.039 -4.438 1 30.97 8 ASP B C 1
ATOM 4249 O O . ASP B 1 8 ? 26.656 13.992 -4.824 1 30.97 8 ASP B O 1
ATOM 4253 N N . ALA B 1 9 ? 26.844 12.195 -4.121 1 29.48 9 ALA B N 1
ATOM 4254 C CA . ALA B 1 9 ? 27.969 11.812 -4.961 1 29.48 9 ALA B CA 1
ATOM 4255 C C . ALA B 1 9 ? 27.531 11.555 -6.398 1 29.48 9 ALA B C 1
ATOM 4257 O O . ALA B 1 9 ? 26.703 10.68 -6.645 1 29.48 9 ALA B O 1
ATOM 4258 N N . ALA B 1 10 ? 27.484 12.492 -7.258 1 31.25 10 ALA B N 1
ATOM 4259 C CA . ALA B 1 10 ? 27.469 12.242 -8.695 1 31.25 10 ALA B CA 1
ATOM 4260 C C . ALA B 1 10 ? 28.312 11.016 -9.047 1 31.25 10 ALA B C 1
ATOM 4262 O O . ALA B 1 10 ? 29.5 10.953 -8.719 1 31.25 10 ALA B O 1
ATOM 4263 N N . VAL B 1 11 ? 27.688 9.938 -9.305 1 33.34 11 VAL B N 1
ATOM 4264 C CA . VAL B 1 11 ? 28.312 8.742 -9.859 1 33.34 11 VAL B CA 1
ATOM 4265 C C . VAL B 1 11 ? 29.219 9.125 -11.031 1 33.34 11 VAL B C 1
ATOM 4267 O O . VAL B 1 11 ? 28.719 9.57 -12.078 1 33.34 11 VAL B O 1
ATOM 4270 N N . GLN B 1 12 ? 30.391 9.805 -10.852 1 32.34 12 GLN B N 1
ATOM 4271 C CA . GLN B 1 12 ? 31.312 10.102 -11.938 1 32.34 12 GLN B CA 1
ATOM 4272 C C . GLN B 1 12 ? 31.609 8.852 -12.766 1 32.34 12 GLN B C 1
ATOM 4274 O O . GLN B 1 12 ? 32.156 8.945 -13.875 1 32.34 12 GLN B O 1
ATOM 4279 N N . GLY B 1 13 ? 31.875 7.762 -12.086 1 30.66 13 GLY B N 1
ATOM 4280 C CA . GLY B 1 13 ? 32.875 6.926 -12.719 1 30.66 13 GLY B CA 1
ATOM 4281 C C . GLY B 1 13 ? 32.375 6.238 -13.977 1 30.66 13 GLY B C 1
ATOM 4282 O O . GLY B 1 13 ? 31.5 5.375 -13.906 1 30.66 13 GLY B O 1
ATOM 4283 N N . ALA B 1 14 ? 32.25 7.008 -15.055 1 33.19 14 ALA B N 1
ATOM 4284 C CA . ALA B 1 14 ? 32.188 6.23 -16.297 1 33.19 14 ALA B CA 1
ATOM 4285 C C . ALA B 1 14 ? 33.25 5.129 -16.312 1 33.19 14 ALA B C 1
ATOM 4287 O O . ALA B 1 14 ? 34.438 5.402 -16.234 1 33.19 14 ALA B O 1
ATOM 4288 N N . VAL B 1 15 ? 32.812 3.898 -15.867 1 35.69 15 VAL B N 1
ATOM 4289 C CA . VAL B 1 15 ? 33.688 2.738 -16.062 1 35.69 15 VAL B CA 1
ATOM 4290 C C . VAL B 1 15 ? 34.25 2.734 -17.469 1 35.69 15 VAL B C 1
ATOM 4292 O O . VAL B 1 15 ? 33.531 2.982 -18.438 1 35.69 15 VAL B O 1
ATOM 4295 N N . ASP B 1 16 ? 35.406 3.061 -17.625 1 34.25 16 ASP B N 1
ATOM 4296 C CA . ASP B 1 16 ? 36.125 2.771 -18.859 1 34.25 16 ASP B CA 1
ATOM 4297 C C . ASP B 1 16 ? 35.844 1.35 -19.328 1 34.25 16 ASP B C 1
ATOM 4299 O O . ASP B 1 16 ? 36.344 0.384 -18.75 1 34.25 16 ASP B O 1
ATOM 4303 N N . ILE B 1 17 ? 34.781 1.042 -20 1 40.28 17 ILE B N 1
ATOM 4304 C CA .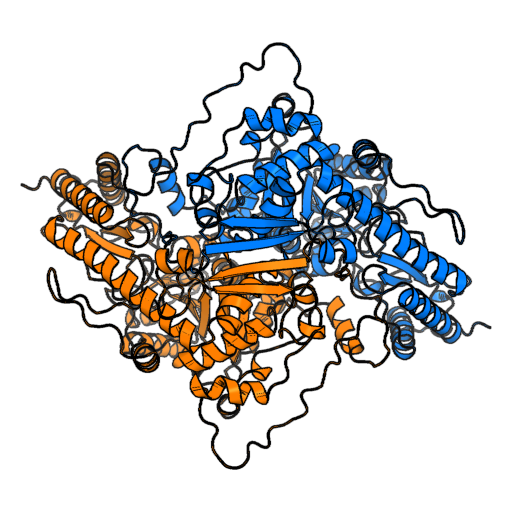 ILE B 1 17 ? 34.281 -0.225 -20.531 1 40.28 17 ILE B CA 1
ATOM 4305 C C . ILE B 1 17 ? 35.25 -0.709 -21.625 1 40.28 17 ILE B C 1
ATOM 4307 O O . ILE B 1 17 ? 34.875 -0.711 -22.812 1 40.28 17 ILE B O 1
ATOM 4311 N N . THR B 1 18 ? 36.438 -0.283 -21.781 1 39.53 18 THR B N 1
ATOM 4312 C CA . THR B 1 18 ? 37.188 -0.656 -22.969 1 39.53 18 THR B CA 1
ATOM 4313 C C . THR B 1 18 ? 37.062 -2.152 -23.234 1 39.53 18 THR B C 1
ATOM 4315 O O . THR B 1 18 ? 36.75 -2.561 -24.359 1 39.53 18 THR B O 1
ATOM 4318 N N . LYS B 1 19 ? 38.219 -3.029 -22.719 1 43.06 19 LYS B N 1
ATOM 4319 C CA . LYS B 1 19 ? 38.688 -4.25 -23.375 1 43.06 19 LYS B CA 1
ATOM 4320 C C . LYS B 1 19 ? 37.656 -5.375 -23.203 1 43.06 19 LYS B C 1
ATOM 4322 O O . LYS B 1 19 ? 37.469 -6.18 -24.125 1 43.06 19 LYS B O 1
ATOM 4327 N N . GLU B 1 20 ? 37.594 -6.145 -22.047 1 47.34 20 GLU B N 1
ATOM 4328 C CA . GLU B 1 20 ? 36.938 -7.441 -21.875 1 47.34 20 GLU B CA 1
ATOM 4329 C C . GLU B 1 20 ? 35.438 -7.281 -21.75 1 47.34 20 GLU B C 1
ATOM 4331 O O . GLU B 1 20 ? 34.938 -6.352 -21.109 1 47.34 20 GLU B O 1
ATOM 4336 N N . THR B 1 21 ? 34.719 -7.789 -22.703 1 57.19 21 THR B N 1
ATOM 4337 C CA . THR B 1 21 ? 33.25 -7.832 -22.672 1 57.19 21 THR B CA 1
ATOM 4338 C C . THR B 1 21 ? 32.75 -8.25 -21.297 1 57.19 21 THR B C 1
ATOM 4340 O O . THR B 1 21 ? 33.031 -9.367 -20.844 1 57.19 21 THR B O 1
ATOM 4343 N N . PRO B 1 22 ? 32.094 -7.363 -20.562 1 77.62 22 PRO B N 1
ATOM 4344 C CA . PRO B 1 22 ? 31.688 -7.684 -19.203 1 77.62 22 PRO B CA 1
ATOM 4345 C C . PRO B 1 22 ? 30.656 -8.805 -19.141 1 77.62 22 PRO B C 1
ATOM 4347 O O . PRO B 1 22 ? 29.828 -8.93 -20.031 1 77.62 22 PRO B O 1
ATOM 4350 N N . GLU B 1 23 ? 30.922 -9.883 -18.469 1 82.94 23 GLU B N 1
ATOM 4351 C CA . GLU B 1 23 ? 30.047 -11.039 -18.234 1 82.94 23 GLU B CA 1
ATOM 4352 C C . GLU B 1 23 ? 28.844 -10.656 -17.375 1 82.94 23 GLU B C 1
ATOM 4354 O O . GLU B 1 23 ? 28.938 -9.742 -16.547 1 82.94 23 GLU B O 1
ATOM 4359 N N . PRO B 1 24 ? 27.703 -11.375 -17.766 1 86.75 24 PRO B N 1
ATOM 4360 C CA . PRO B 1 24 ? 26.547 -11.133 -16.922 1 86.75 24 PRO B CA 1
ATOM 4361 C C . PRO B 1 24 ? 26.828 -11.398 -15.438 1 86.75 24 PRO B C 1
ATOM 4363 O O . PRO B 1 24 ? 27.703 -12.195 -15.109 1 86.75 24 PRO B O 1
ATOM 4366 N N . LEU B 1 25 ? 26.094 -10.797 -14.641 1 94.44 25 LEU B N 1
ATOM 4367 C CA . LEU B 1 25 ? 26.25 -10.938 -13.195 1 94.44 25 LEU B CA 1
ATOM 4368 C C . LEU B 1 25 ? 25.891 -12.352 -12.75 1 94.44 25 LEU B C 1
ATOM 4370 O O . LEU B 1 25 ? 24.891 -12.914 -13.188 1 94.44 25 LEU B O 1
ATOM 4374 N N . THR B 1 26 ? 26.766 -12.992 -12.047 1 95.31 26 THR B N 1
ATOM 4375 C CA . THR B 1 26 ? 26.5 -14.258 -11.375 1 95.31 26 THR B CA 1
ATOM 4376 C C . THR B 1 26 ? 26.484 -14.078 -9.867 1 95.31 26 THR B C 1
ATOM 4378 O O . THR B 1 26 ? 26.938 -13.055 -9.352 1 95.31 26 THR B O 1
ATOM 4381 N N . VAL B 1 27 ? 25.906 -15.055 -9.18 1 96.94 27 VAL B N 1
ATOM 4382 C CA . VAL B 1 27 ? 25.875 -15.008 -7.727 1 96.94 27 VAL B CA 1
ATOM 4383 C C . VAL B 1 27 ? 27.281 -14.82 -7.176 1 96.94 27 VAL B C 1
ATOM 4385 O O . VAL B 1 27 ? 27.5 -14.031 -6.258 1 96.94 27 VAL B O 1
ATOM 4388 N N . ALA B 1 28 ? 28.234 -15.445 -7.777 1 94.69 28 ALA B N 1
ATOM 4389 C CA . ALA B 1 28 ? 29.609 -15.453 -7.305 1 94.69 28 ALA B CA 1
ATOM 4390 C C . ALA B 1 28 ? 30.25 -14.078 -7.457 1 94.69 28 ALA B C 1
ATOM 4392 O O . ALA B 1 28 ? 31.125 -13.703 -6.68 1 94.69 28 ALA B O 1
ATOM 4393 N N . ASN B 1 29 ? 29.828 -13.273 -8.391 1 94.19 29 ASN B N 1
ATOM 4394 C CA . ASN B 1 29 ? 30.484 -12.008 -8.695 1 94.19 29 ASN B CA 1
ATOM 4395 C C . ASN B 1 29 ? 29.781 -10.836 -8.023 1 94.19 29 ASN B C 1
ATOM 4397 O O . ASN B 1 29 ? 30.203 -9.688 -8.164 1 94.19 29 ASN B O 1
ATOM 4401 N N . VAL B 1 30 ? 28.734 -11.062 -7.258 1 96.5 30 VAL B N 1
ATOM 4402 C CA . VAL B 1 30 ? 27.953 -10 -6.621 1 96.5 30 VAL B CA 1
ATOM 4403 C C . VAL B 1 30 ? 28.844 -9.203 -5.672 1 96.5 30 VAL B C 1
ATOM 4405 O O . VAL B 1 30 ? 28.859 -7.973 -5.719 1 96.5 30 VAL B O 1
ATOM 4408 N N . PRO B 1 31 ? 29.656 -9.867 -4.797 1 95.69 31 PRO B N 1
ATOM 4409 C CA . PRO B 1 31 ? 30.5 -9.086 -3.877 1 95.69 31 PRO B CA 1
ATOM 4410 C C . PRO B 1 31 ? 31.469 -8.164 -4.605 1 95.69 31 PRO B C 1
ATOM 4412 O O . PRO B 1 31 ? 31.656 -7.012 -4.199 1 95.69 31 PRO B O 1
ATOM 4415 N N . ALA B 1 32 ? 32.062 -8.664 -5.688 1 93.94 32 ALA B N 1
ATOM 4416 C CA . ALA B 1 32 ? 33 -7.844 -6.441 1 93.94 32 ALA B CA 1
ATOM 4417 C C . ALA B 1 32 ? 32.312 -6.641 -7.07 1 93.94 32 ALA B C 1
ATOM 4419 O O . ALA B 1 32 ? 32.875 -5.547 -7.125 1 93.94 32 ALA B O 1
ATOM 4420 N N . ARG B 1 33 ? 31.156 -6.852 -7.586 1 93.12 33 ARG B N 1
ATOM 4421 C CA . ARG B 1 33 ? 30.375 -5.758 -8.164 1 93.12 33 ARG B CA 1
ATOM 4422 C C . ARG B 1 33 ? 30 -4.73 -7.098 1 93.12 33 ARG B C 1
ATOM 4424 O O . ARG B 1 33 ? 30.109 -3.523 -7.332 1 93.12 33 ARG B O 1
ATOM 4431 N N . ARG B 1 34 ? 29.562 -5.215 -5.93 1 95.56 34 ARG B N 1
ATOM 4432 C CA . ARG B 1 34 ? 29.156 -4.328 -4.848 1 95.56 34 ARG B CA 1
ATOM 4433 C C . ARG B 1 34 ? 30.312 -3.49 -4.344 1 95.56 34 ARG B C 1
ATOM 4435 O O . ARG B 1 34 ? 30.125 -2.348 -3.918 1 95.56 34 ARG B O 1
ATOM 4442 N N . ALA B 1 35 ? 31.469 -4.039 -4.375 1 93.56 35 ALA 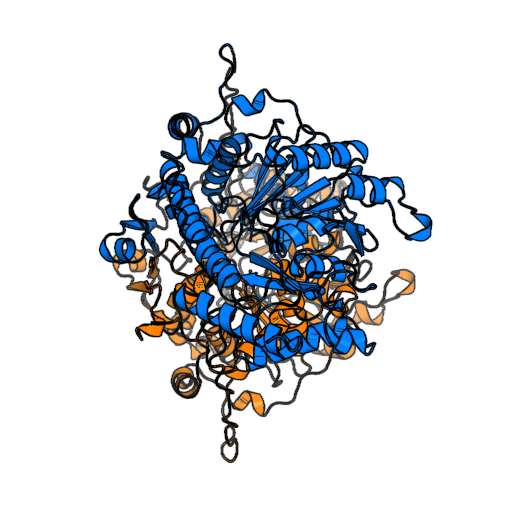B N 1
ATOM 4443 C CA . ALA B 1 35 ? 32.656 -3.326 -3.928 1 93.56 35 ALA B CA 1
ATOM 4444 C C . ALA B 1 35 ? 32.938 -2.107 -4.805 1 93.56 35 ALA B C 1
ATOM 4446 O O . ALA B 1 35 ? 33.594 -1.158 -4.371 1 93.56 35 ALA B O 1
ATOM 4447 N N . LYS B 1 36 ? 32.375 -2.119 -5.953 1 90.19 36 LYS B N 1
ATOM 4448 C CA . LYS B 1 36 ? 32.625 -1.042 -6.906 1 90.19 36 LYS B CA 1
ATOM 4449 C C . LYS B 1 36 ? 31.438 -0.076 -6.953 1 90.19 36 LYS B C 1
ATOM 4451 O O . LYS B 1 36 ? 31.406 0.839 -7.777 1 90.19 36 LYS B O 1
ATOM 4456 N N . THR B 1 37 ? 30.484 -0.348 -6.223 1 90.69 37 THR B N 1
ATOM 4457 C CA . THR B 1 37 ? 29.266 0.45 -6.227 1 90.69 37 THR B CA 1
ATOM 4458 C C . THR B 1 37 ? 29.125 1.219 -4.918 1 90.69 37 THR B C 1
ATOM 4460 O O . THR B 1 37 ? 29.406 0.687 -3.844 1 90.69 37 THR B O 1
ATOM 4463 N N . THR B 1 38 ? 28.719 2.471 -5.043 1 90.62 38 THR B N 1
ATOM 4464 C CA . THR B 1 38 ? 28.438 3.271 -3.855 1 90.62 38 THR B CA 1
ATOM 4465 C C . THR B 1 38 ? 26.938 3.23 -3.516 1 90.62 38 THR B C 1
ATOM 4467 O O . THR B 1 38 ? 26.094 3.482 -4.375 1 90.62 38 THR B O 1
ATOM 4470 N N . MET B 1 39 ? 26.656 2.906 -2.305 1 94.25 39 MET B N 1
ATOM 4471 C CA . MET B 1 39 ? 25.266 2.857 -1.831 1 94.25 39 MET B CA 1
ATOM 4472 C C . MET B 1 39 ? 24.781 4.25 -1.44 1 94.25 39 MET B C 1
ATOM 4474 O O . MET B 1 39 ? 25.422 4.934 -0.637 1 94.25 39 MET B O 1
ATOM 4478 N N . PRO B 1 40 ? 23.703 4.719 -2.129 1 90.5 40 PRO B N 1
ATOM 4479 C CA . PRO B 1 40 ? 23.109 5.957 -1.616 1 90.5 40 PRO B CA 1
ATOM 4480 C C . PRO B 1 40 ? 22.734 5.859 -0.141 1 90.5 40 PRO B C 1
ATOM 4482 O O . PRO B 1 40 ? 22.172 4.852 0.288 1 90.5 40 PRO B O 1
ATOM 4485 N N . THR B 1 41 ? 23.234 6.895 0.491 1 85.44 41 THR B N 1
ATOM 4486 C CA . THR B 1 41 ? 22.922 6.934 1.917 1 85.44 41 THR B CA 1
ATOM 4487 C C . THR B 1 41 ? 22.062 8.148 2.25 1 85.44 41 THR B C 1
ATOM 4489 O O . THR B 1 41 ? 21.906 9.047 1.421 1 85.44 41 THR B O 1
ATOM 4492 N N . GLY B 1 42 ? 21.141 8.234 3.15 1 86.38 42 GLY B N 1
ATOM 4493 C CA . GLY B 1 42 ? 20.297 9.344 3.58 1 86.38 42 GLY B CA 1
ATOM 4494 C C . GLY B 1 42 ? 18.812 9.047 3.494 1 86.38 42 GLY B C 1
ATOM 4495 O O . GLY B 1 42 ? 18.406 8.07 2.857 1 86.38 42 GLY B O 1
ATOM 4496 N N . VAL B 1 43 ? 18.156 9.914 4.043 1 87.69 43 VAL B N 1
ATOM 4497 C CA . VAL B 1 43 ? 16.703 9.797 4.027 1 87.69 43 VAL B CA 1
ATOM 4498 C C . VAL B 1 43 ? 16.156 10.156 2.645 1 87.69 43 VAL B C 1
ATOM 4500 O O . VAL B 1 43 ? 16.531 11.188 2.082 1 87.69 43 VAL B O 1
ATOM 4503 N N . ALA B 1 44 ? 15.32 9.273 2.029 1 87.31 44 ALA B N 1
ATOM 4504 C CA . ALA B 1 44 ? 14.688 9.453 0.724 1 87.31 44 ALA B CA 1
ATOM 4505 C C . ALA B 1 44 ? 15.734 9.727 -0.356 1 87.31 44 ALA B C 1
ATOM 4507 O O . ALA B 1 44 ? 15.531 10.578 -1.222 1 87.31 44 ALA B O 1
ATOM 4508 N N . ALA B 1 45 ? 16.812 9.016 -0.286 1 87.81 45 ALA B N 1
ATOM 4509 C CA . ALA B 1 45 ? 17.859 9.195 -1.282 1 87.81 45 ALA B CA 1
ATOM 4510 C C . ALA B 1 45 ? 17.422 8.672 -2.646 1 87.81 45 ALA B C 1
ATOM 4512 O O . ALA B 1 45 ? 16.797 7.609 -2.738 1 87.81 45 ALA B O 1
ATOM 4513 N N . SER B 1 46 ? 17.719 9.422 -3.695 1 89 46 SER B N 1
ATOM 4514 C CA . SER B 1 46 ? 17.406 8.977 -5.051 1 89 46 SER B CA 1
ATOM 4515 C C . SER B 1 46 ? 18.234 7.758 -5.441 1 89 46 SER B C 1
ATOM 4517 O O . SER B 1 46 ? 19.406 7.656 -5.086 1 89 46 SER B O 1
ATOM 4519 N N . CYS B 1 47 ? 17.594 6.836 -6.121 1 93.38 47 CYS B N 1
ATOM 4520 C CA . CYS B 1 47 ? 18.281 5.656 -6.629 1 93.38 47 CYS B CA 1
ATOM 4521 C C . CYS B 1 47 ? 17.547 5.062 -7.82 1 93.38 47 CYS B C 1
ATOM 4523 O O . CYS B 1 47 ? 16.391 5.395 -8.07 1 93.38 47 CYS B O 1
ATOM 4525 N N . HIS B 1 48 ? 18.188 4.355 -8.641 1 95.69 48 HIS B N 1
ATOM 4526 C CA . HIS B 1 48 ? 17.625 3.584 -9.742 1 95.69 48 HIS B CA 1
ATOM 4527 C C . HIS B 1 48 ? 18.484 2.369 -10.055 1 95.69 48 HIS B C 1
ATOM 4529 O O . HIS B 1 48 ? 19.641 2.297 -9.633 1 95.69 48 HIS B O 1
ATOM 4535 N N . SER B 1 49 ? 18 1.489 -10.859 1 97.56 49 SER B N 1
ATOM 4536 C CA . SER B 1 49 ? 18.594 0.175 -11.07 1 97.56 49 SER B CA 1
ATOM 4537 C C . SER B 1 49 ? 19.953 0.29 -11.773 1 97.56 49 SER B C 1
ATOM 4539 O O . SER B 1 49 ? 20.828 -0.558 -11.586 1 97.56 49 SER B O 1
ATOM 4541 N N . ASP B 1 50 ? 20.172 1.301 -12.609 1 96.75 50 ASP B N 1
ATOM 4542 C CA . ASP B 1 50 ? 21.422 1.461 -13.344 1 96.75 50 ASP B CA 1
ATOM 4543 C C . ASP B 1 50 ? 22.609 1.584 -12.383 1 96.75 50 ASP B C 1
ATOM 4545 O O . ASP B 1 50 ? 23.75 1.308 -12.75 1 96.75 50 ASP B O 1
ATOM 4549 N N . MET B 1 51 ? 22.344 2.014 -11.188 1 95.06 51 MET B N 1
ATOM 4550 C CA . MET B 1 51 ? 23.391 2.15 -10.18 1 95.06 51 MET B CA 1
ATOM 4551 C C . MET B 1 51 ? 23.922 0.783 -9.75 1 95.06 51 MET B C 1
ATOM 4553 O O . MET B 1 51 ? 25.016 0.68 -9.195 1 95.06 51 MET B O 1
ATOM 4557 N N . PHE B 1 52 ? 23.125 -0.288 -10 1 96.5 52 PHE B N 1
ATOM 4558 C CA . PHE B 1 52 ? 23.422 -1.572 -9.375 1 96.5 52 PHE B CA 1
ATOM 4559 C C . PHE B 1 52 ? 23.625 -2.654 -10.43 1 96.5 52 PHE B C 1
ATOM 4561 O O . PHE B 1 52 ? 24.125 -3.74 -10.125 1 96.5 52 PHE B O 1
ATOM 4568 N N . LYS B 1 53 ? 23.281 -2.428 -11.688 1 96.12 53 LYS B N 1
ATOM 4569 C CA . LYS B 1 53 ? 23.438 -3.385 -12.773 1 96.12 53 LYS B CA 1
ATOM 4570 C C . LYS B 1 53 ? 24.906 -3.604 -13.109 1 96.12 53 LYS B C 1
ATOM 4572 O O . LYS B 1 53 ? 25.734 -2.711 -12.906 1 96.12 53 LYS B O 1
ATOM 4577 N N . SER B 1 54 ? 25.203 -4.793 -13.602 1 94.19 54 SER B N 1
ATOM 4578 C CA . SER B 1 54 ? 26.562 -5.062 -14.07 1 94.19 54 SER B CA 1
ATOM 4579 C C . SER B 1 54 ? 26.859 -4.301 -15.359 1 94.19 54 SER B C 1
ATOM 4581 O O . SER B 1 54 ? 25.938 -3.83 -16.031 1 94.19 54 SER B O 1
ATOM 4583 N N . LEU B 1 55 ? 28.078 -4.242 -15.703 1 90.94 55 LEU B N 1
ATOM 4584 C CA . LEU B 1 55 ? 28.516 -3.531 -16.906 1 90.94 55 LEU B CA 1
ATOM 4585 C C . LEU B 1 55 ? 28.031 -4.234 -18.156 1 90.94 55 LEU B C 1
ATOM 4587 O O . LEU B 1 55 ? 27.906 -3.609 -19.219 1 90.94 55 LEU B O 1
ATOM 4591 N N . ALA B 1 56 ? 27.797 -5.527 -18 1 92.19 56 ALA B N 1
ATOM 4592 C CA . ALA B 1 56 ? 27.312 -6.305 -19.125 1 92.19 56 ALA B CA 1
ATOM 4593 C C . ALA B 1 56 ? 25.984 -5.766 -19.641 1 92.19 56 ALA B C 1
ATOM 4595 O O . ALA B 1 56 ? 25.688 -5.844 -20.828 1 92.19 56 ALA B O 1
ATOM 4596 N N . CYS B 1 57 ? 25.188 -5.199 -18.812 1 93.38 57 CYS B N 1
ATOM 4597 C CA . CYS B 1 57 ? 23.875 -4.68 -19.172 1 93.38 57 CYS B CA 1
ATOM 4598 C C . CYS B 1 57 ? 24 -3.467 -20.094 1 93.38 57 CYS B C 1
ATOM 4600 O O . CYS B 1 57 ? 23.188 -3.268 -20.984 1 93.38 57 CYS B O 1
ATOM 4602 N N . ALA B 1 58 ? 25.016 -2.695 -19.891 1 90.94 58 ALA B N 1
ATOM 4603 C CA . ALA B 1 58 ? 25.172 -1.425 -20.594 1 90.94 58 ALA B CA 1
ATOM 4604 C C . ALA B 1 58 ? 25.5 -1.648 -22.062 1 90.94 58 ALA B C 1
ATOM 4606 O O . ALA B 1 58 ? 25.344 -0.742 -22.875 1 90.94 58 ALA B O 1
ATOM 4607 N N . THR B 1 59 ? 25.953 -2.811 -22.438 1 91.62 59 THR B N 1
ATOM 4608 C CA . THR B 1 59 ? 26.359 -3.107 -23.797 1 91.62 59 THR B CA 1
ATOM 4609 C C . THR B 1 59 ? 25.172 -3.523 -24.656 1 91.62 59 THR B C 1
ATOM 4611 O O . THR B 1 59 ? 25.281 -3.631 -25.875 1 91.62 59 THR B O 1
ATOM 4614 N N . LYS B 1 60 ? 24.078 -3.748 -24.031 1 95.94 60 LYS B N 1
ATOM 4615 C CA . LYS B 1 60 ? 22.891 -4.227 -24.734 1 95.94 60 LYS B CA 1
ATOM 4616 C C . LYS B 1 60 ? 22.125 -3.074 -25.375 1 95.94 60 LYS B C 1
ATOM 4618 O O . LYS B 1 60 ? 22.297 -1.915 -24.984 1 95.94 60 LYS B O 1
ATOM 4623 N N . PRO B 1 61 ? 21.297 -3.383 -26.391 1 97 61 PRO B N 1
ATOM 4624 C CA . PRO B 1 61 ? 20.484 -2.328 -26.984 1 97 61 PRO B CA 1
ATOM 4625 C C . PRO B 1 61 ? 19.438 -1.762 -26.016 1 97 61 PRO B C 1
ATOM 4627 O O . PRO B 1 61 ? 19.156 -2.379 -24.984 1 97 61 PRO B O 1
ATOM 4630 N N . LYS B 1 62 ? 18.906 -0.615 -26.359 1 97.62 62 LYS B N 1
ATOM 4631 C CA . LYS B 1 62 ? 17.828 -0.015 -25.578 1 97.62 62 LYS B CA 1
ATOM 4632 C C . LYS B 1 62 ? 16.469 -0.592 -25.984 1 97.62 62 LYS B C 1
ATOM 4634 O O . LYS B 1 62 ? 16.312 -1.124 -27.078 1 97.62 62 LYS B O 1
ATOM 4639 N N . ALA B 1 63 ? 15.531 -0.484 -25.141 1 97.88 63 ALA B N 1
ATOM 4640 C CA . ALA B 1 63 ? 14.148 -0.897 -25.391 1 97.88 63 ALA B CA 1
ATOM 4641 C C . ALA B 1 63 ? 13.461 0.053 -26.375 1 97.88 63 ALA B C 1
ATOM 4643 O O . ALA B 1 63 ? 13.914 1.183 -26.578 1 97.88 63 ALA B O 1
ATOM 4644 N N . LYS B 1 64 ? 12.367 -0.438 -26.969 1 97.25 64 LYS B N 1
ATOM 4645 C CA . LYS B 1 64 ? 11.469 0.442 -27.703 1 97.25 64 LYS B CA 1
ATOM 4646 C C . LYS B 1 64 ? 10.766 1.419 -26.766 1 97.25 64 LYS B C 1
ATOM 4648 O O . LYS B 1 64 ? 10.766 1.229 -25.547 1 97.25 64 LYS B O 1
ATOM 4653 N N . ARG B 1 65 ? 10.227 2.486 -27.344 1 96.25 65 ARG B N 1
ATOM 4654 C CA . ARG B 1 65 ? 9.414 3.443 -26.594 1 96.25 65 ARG B CA 1
ATOM 4655 C C . ARG B 1 65 ? 7.926 3.164 -26.766 1 96.25 65 ARG B C 1
ATOM 4657 O O . ARG B 1 65 ? 7.488 2.791 -27.859 1 96.25 65 ARG B O 1
ATOM 4664 N N . TRP B 1 66 ? 7.16 3.359 -25.766 1 96.44 66 TRP B N 1
ATOM 4665 C CA . TRP B 1 66 ? 5.754 2.963 -25.766 1 96.44 66 TRP B CA 1
ATOM 4666 C C . TRP B 1 66 ? 4.848 4.16 -25.5 1 96.44 66 TRP B C 1
ATOM 4668 O O . TRP B 1 66 ? 3.744 4.008 -24.984 1 96.44 66 TRP B O 1
ATOM 4678 N N . ASP B 1 67 ? 5.176 5.359 -25.828 1 96.12 67 ASP B N 1
ATOM 4679 C CA . ASP B 1 67 ? 4.48 6.617 -25.562 1 96.12 67 ASP B CA 1
ATOM 4680 C C . ASP B 1 67 ? 3.027 6.547 -26.031 1 96.12 67 ASP B C 1
ATOM 4682 O O . ASP B 1 67 ? 2.129 7.043 -25.344 1 96.12 67 ASP B O 1
ATOM 4686 N N . LYS B 1 68 ? 2.777 5.914 -27.172 1 94.69 68 LYS B N 1
ATOM 4687 C CA . LYS B 1 68 ? 1.457 5.926 -27.797 1 94.69 68 LYS B CA 1
ATOM 4688 C C . LYS B 1 68 ? 0.474 5.059 -27.016 1 94.69 68 LYS B C 1
ATOM 4690 O O . LYS B 1 68 ? -0.737 5.137 -27.234 1 94.69 68 LYS B O 1
ATOM 4695 N N . TYR B 1 69 ? 0.987 4.281 -26.109 1 95.19 69 TYR B N 1
ATOM 4696 C CA . TYR B 1 69 ? 0.126 3.328 -25.422 1 95.19 69 TYR B CA 1
ATOM 4697 C C . TYR B 1 69 ? -0.173 3.789 -24 1 95.19 69 TYR B C 1
ATOM 4699 O O . TYR B 1 69 ? -0.956 3.156 -23.281 1 95.19 69 TYR B O 1
ATOM 4707 N N . LEU B 1 70 ? 0.393 4.918 -23.562 1 97.62 70 LEU B N 1
ATOM 4708 C CA . LEU B 1 70 ? 0.13 5.422 -22.219 1 97.62 70 LEU B CA 1
ATOM 4709 C C . LEU B 1 70 ? -1.287 5.977 -22.109 1 97.62 70 LEU B C 1
ATOM 4711 O O . LEU B 1 70 ? -1.771 6.633 -23.031 1 97.62 70 LEU B O 1
ATOM 4715 N N . SER B 1 71 ? -1.974 5.699 -21.047 1 98.38 71 SER B N 1
ATOM 4716 C CA . SER B 1 71 ? -3.328 6.18 -20.797 1 98.38 71 SER B CA 1
ATOM 4717 C C . SER B 1 71 ? -3.352 7.695 -20.609 1 98.38 71 SER B C 1
ATOM 4719 O O . SER B 1 71 ? -2.305 8.312 -20.406 1 98.38 71 SER B O 1
ATOM 4721 N N . VAL B 1 72 ? -4.527 8.281 -20.625 1 97.62 72 VAL B N 1
ATOM 4722 C CA . VAL B 1 72 ? -4.715 9.711 -20.391 1 97.62 72 VAL B CA 1
ATOM 4723 C C . VAL B 1 72 ? -4.223 10.062 -18.984 1 97.62 72 VAL B C 1
ATOM 4725 O O . VAL B 1 72 ? -3.531 11.07 -18.797 1 97.62 72 VAL B O 1
ATOM 4728 N N . GLU B 1 73 ? -4.582 9.258 -18.016 1 97.44 73 GLU B N 1
ATOM 4729 C CA . GLU B 1 73 ? -4.145 9.484 -16.641 1 97.44 73 GLU B CA 1
ATOM 4730 C C . GLU B 1 73 ? -2.625 9.469 -16.531 1 97.44 73 GLU B C 1
ATOM 4732 O O . GLU B 1 73 ? -2.029 10.375 -15.945 1 97.44 73 GLU B O 1
ATOM 4737 N N . SER B 1 74 ? -2.006 8.477 -17.094 1 97.19 74 SER B N 1
ATOM 4738 C CA . SER B 1 74 ? -0.558 8.32 -17.016 1 97.19 74 SER B CA 1
ATOM 4739 C C . SER B 1 74 ? 0.166 9.492 -17.672 1 97.19 74 SER B C 1
ATOM 4741 O O . SER B 1 74 ? 1.142 10.008 -17.125 1 97.19 74 SER B O 1
ATOM 4743 N N . LYS B 1 75 ? -0.27 9.898 -18.828 1 96.25 75 LYS B N 1
ATOM 4744 C CA . LYS B 1 75 ? 0.339 11.016 -19.531 1 96.25 75 LYS B CA 1
ATOM 4745 C C . LYS B 1 75 ? 0.238 12.312 -18.734 1 96.25 75 LYS B C 1
ATOM 4747 O O . LYS B 1 75 ? 1.089 13.195 -18.859 1 96.25 75 LYS B O 1
ATOM 4752 N N . SER B 1 76 ? -0.751 12.375 -17.906 1 94.81 76 SER B N 1
ATOM 4753 C CA . SER B 1 76 ? -1.033 13.602 -17.172 1 94.81 76 SER B CA 1
ATOM 4754 C C . SER B 1 76 ? -0.156 13.711 -15.922 1 94.81 76 SER B C 1
ATOM 4756 O O . SER B 1 76 ? -0.021 14.789 -15.344 1 94.81 76 SER B O 1
ATOM 4758 N N . ARG B 1 77 ? 0.412 12.68 -15.461 1 94.12 77 ARG B N 1
ATOM 4759 C CA . ARG B 1 77 ? 1.206 12.695 -14.234 1 94.12 77 ARG B CA 1
ATOM 4760 C C . ARG B 1 77 ? 2.572 13.32 -14.477 1 94.12 77 ARG B C 1
ATOM 4762 O O . ARG B 1 77 ? 3.219 13.055 -15.484 1 94.12 77 ARG B O 1
ATOM 4769 N N . LYS B 1 78 ? 2.898 14.203 -13.555 1 88.25 78 LYS B N 1
ATOM 4770 C CA . LYS B 1 78 ? 4.184 14.898 -13.594 1 88.25 78 LYS B CA 1
ATOM 4771 C C . LYS B 1 78 ? 5 14.617 -12.336 1 88.25 78 LYS B C 1
ATOM 4773 O O . LYS B 1 78 ? 4.488 14.047 -11.375 1 88.25 78 LYS B O 1
ATOM 4778 N N . ALA B 1 79 ? 6.262 14.945 -12.469 1 83.12 79 ALA B N 1
ATOM 4779 C CA . ALA B 1 79 ? 7.102 14.82 -11.273 1 83.12 79 ALA B CA 1
ATOM 4780 C C . ALA B 1 79 ? 6.598 15.727 -10.156 1 83.12 79 ALA B C 1
ATOM 4782 O O . ALA B 1 79 ? 5.973 16.766 -10.414 1 83.12 79 ALA B O 1
ATOM 4783 N N . SER B 1 80 ? 6.844 15.281 -8.984 1 81.56 80 SER B N 1
ATOM 4784 C CA . SER B 1 80 ? 6.395 16.016 -7.805 1 81.56 80 SER B CA 1
ATOM 4785 C C . SER B 1 80 ? 6.961 17.422 -7.777 1 81.56 80 SER B C 1
ATOM 4787 O O . SER B 1 80 ? 8.148 17.625 -8.023 1 81.56 80 SER B O 1
ATOM 4789 N N . THR B 1 81 ? 6.152 18.312 -7.488 1 78.06 81 THR B N 1
ATOM 4790 C CA . THR B 1 81 ? 6.543 19.719 -7.363 1 78.06 81 THR B CA 1
ATOM 4791 C C . THR B 1 81 ? 7.543 19.906 -6.227 1 78.06 81 THR B C 1
ATOM 4793 O O . THR B 1 81 ? 8.531 20.625 -6.371 1 78.06 81 THR B O 1
ATOM 4796 N N . LEU B 1 82 ? 7.273 19.25 -5.152 1 78.06 82 LEU B N 1
ATOM 4797 C CA . LEU B 1 82 ? 8.109 19.406 -3.965 1 78.06 82 LEU B CA 1
ATOM 4798 C C . LEU B 1 82 ? 9.477 18.766 -4.168 1 78.06 82 LEU B C 1
ATOM 4800 O O . LEU B 1 82 ? 10.461 19.188 -3.555 1 78.06 82 LEU B O 1
ATOM 4804 N N . LYS B 1 83 ? 9.477 17.75 -4.977 1 71.19 83 LYS B N 1
ATOM 4805 C CA . LYS B 1 83 ? 10.742 17.047 -5.199 1 71.19 83 LYS B CA 1
ATOM 4806 C C . LYS B 1 83 ? 11.633 17.828 -6.152 1 71.19 83 LYS B C 1
ATOM 4808 O O . LYS B 1 83 ? 12.836 17.578 -6.242 1 71.19 83 LYS B O 1
ATOM 4813 N N . GLN B 1 84 ? 11.062 18.859 -6.832 1 70.19 84 GLN B N 1
ATOM 4814 C CA . GLN B 1 84 ? 11.852 19.734 -7.695 1 70.19 84 GLN B CA 1
ATOM 4815 C C . GLN B 1 84 ? 12.938 20.453 -6.906 1 70.19 84 GLN B C 1
ATOM 4817 O O . GLN B 1 84 ? 14.016 20.734 -7.438 1 70.19 84 GLN B O 1
ATOM 4822 N N . ALA B 1 85 ? 12.594 20.625 -5.645 1 74.69 85 ALA B N 1
ATOM 4823 C CA . ALA B 1 85 ? 13.539 21.328 -4.789 1 74.69 85 ALA B CA 1
ATOM 4824 C C . ALA B 1 85 ? 14.727 20.438 -4.418 1 74.69 85 ALA B C 1
ATOM 4826 O O . ALA B 1 85 ? 15.766 20.938 -3.975 1 74.69 85 ALA B O 1
ATOM 4827 N N . ALA B 1 86 ? 14.5 19.203 -4.691 1 70.25 86 ALA B N 1
ATOM 4828 C CA . ALA B 1 86 ? 15.516 18.234 -4.297 1 70.25 86 ALA B CA 1
ATOM 4829 C C . ALA B 1 86 ? 16.812 18.453 -5.051 1 70.25 86 ALA B C 1
ATOM 4831 O O . ALA B 1 86 ? 17.891 18.109 -4.566 1 70.25 86 ALA B O 1
ATOM 4832 N N . GLU B 1 87 ? 16.734 19.109 -6.215 1 73.19 87 GLU B N 1
ATOM 4833 C CA . GLU B 1 87 ? 17.922 19.328 -7.023 1 73.19 87 GLU B CA 1
ATOM 4834 C C . GLU B 1 87 ? 18.922 20.234 -6.297 1 73.19 87 GLU B C 1
ATOM 4836 O O . GLU B 1 87 ? 20.125 20.188 -6.559 1 73.19 87 GLU B O 1
ATOM 4841 N N . TYR B 1 88 ? 18.422 21.016 -5.355 1 82.62 88 TYR B N 1
ATOM 4842 C CA . TYR B 1 88 ? 19.281 21.984 -4.684 1 82.62 88 TYR B CA 1
ATOM 4843 C C . TYR B 1 88 ? 19.922 21.375 -3.438 1 82.62 88 TYR B C 1
ATOM 4845 O O . TYR B 1 88 ? 20.844 21.953 -2.859 1 82.62 88 TYR B O 1
ATOM 4853 N N . LEU B 1 89 ? 19.438 20.203 -3.086 1 79.12 89 LEU B N 1
ATOM 4854 C CA . LEU B 1 89 ? 19.891 19.594 -1.843 1 79.12 89 LEU B CA 1
ATOM 4855 C C . LEU B 1 89 ? 21.359 19.203 -1.937 1 79.12 89 LEU B C 1
ATOM 4857 O O . LEU B 1 89 ? 22.016 18.984 -0.915 1 79.12 89 LEU B O 1
ATOM 4861 N N . LYS B 1 90 ? 21.828 19.188 -3.111 1 74.94 90 LYS B N 1
ATOM 4862 C CA . LYS B 1 90 ? 23.234 18.812 -3.33 1 74.94 90 LYS B CA 1
ATOM 4863 C C . LYS B 1 90 ? 24.172 19.969 -3.016 1 74.94 90 LYS B C 1
ATOM 4865 O O . LYS B 1 90 ? 25.391 19.781 -2.92 1 74.94 90 LYS B O 1
ATOM 4870 N N . ASN B 1 91 ? 23.609 21.156 -2.896 1 84.19 91 ASN B N 1
ATOM 4871 C CA . ASN B 1 91 ? 24.438 22.312 -2.596 1 84.19 91 ASN B CA 1
ATOM 4872 C C . ASN B 1 91 ? 25.078 22.203 -1.213 1 84.19 91 ASN B C 1
ATOM 4874 O O . ASN B 1 91 ? 24.375 22.078 -0.209 1 84.19 91 ASN B O 1
ATOM 4878 N N . PRO B 1 92 ? 26.391 22.219 -1.218 1 85.5 92 PRO B N 1
ATOM 4879 C CA . PRO B 1 92 ? 27.047 22.078 0.078 1 85.5 92 PRO B CA 1
ATOM 4880 C C . PRO B 1 92 ? 26.656 23.172 1.071 1 85.5 92 PRO B C 1
ATOM 4882 O O . PRO B 1 92 ? 26.547 24.344 0.699 1 85.5 92 PRO B O 1
ATOM 4885 N N . GLY B 1 93 ? 26.406 22.797 2.236 1 88.19 93 GLY B N 1
ATOM 4886 C CA . GLY B 1 93 ? 26.125 23.75 3.297 1 88.19 93 GLY B CA 1
ATOM 4887 C C . GLY B 1 93 ? 24.672 24.203 3.318 1 88.19 93 GLY B C 1
ATOM 4888 O O . GLY B 1 93 ? 24.266 24.938 4.227 1 88.19 93 GLY B O 1
ATOM 4889 N N . LEU B 1 94 ? 23.969 23.797 2.365 1 92.31 94 LEU B N 1
ATOM 4890 C CA . LEU B 1 94 ? 22.562 24.172 2.295 1 92.31 94 LEU B CA 1
ATOM 4891 C C . LEU B 1 94 ? 21.781 23.594 3.473 1 92.31 94 LEU B C 1
ATOM 4893 O O . LEU B 1 94 ? 21.969 22.438 3.83 1 92.31 94 LEU B O 1
ATOM 4897 N N . ILE B 1 95 ? 21.062 24.422 4.203 1 93.56 95 ILE B N 1
ATOM 4898 C CA . ILE B 1 95 ? 20.125 23.984 5.23 1 93.56 95 ILE B CA 1
ATOM 4899 C C . ILE B 1 95 ? 18.703 23.938 4.652 1 93.56 95 ILE B C 1
ATOM 4901 O O . ILE B 1 95 ? 18.156 24.953 4.242 1 93.56 95 ILE B O 1
ATOM 4905 N N . SER B 1 96 ? 18.156 22.75 4.609 1 91.19 96 SER B N 1
ATOM 4906 C CA . SER B 1 96 ? 16.828 22.594 4.023 1 91.19 96 SER B CA 1
ATOM 4907 C C . SER B 1 96 ? 15.734 22.734 5.082 1 91.19 96 SER B C 1
ATOM 4909 O O . SER B 1 96 ? 15.703 21.984 6.051 1 91.19 96 SER B O 1
ATOM 4911 N N . LEU B 1 97 ? 14.867 23.672 4.91 1 92.94 97 LEU B N 1
ATOM 4912 C CA . LEU B 1 97 ? 13.625 23.797 5.668 1 92.94 97 LEU B CA 1
ATOM 4913 C C . LEU B 1 97 ? 12.414 23.547 4.773 1 92.94 97 LEU B C 1
ATOM 4915 O O . LEU B 1 97 ? 11.297 23.953 5.098 1 92.94 97 LEU B O 1
ATOM 4919 N N . GLY B 1 98 ? 12.672 22.891 3.621 1 86.31 98 GLY B N 1
ATOM 4920 C CA . GLY B 1 98 ? 11.609 22.734 2.641 1 86.31 98 GLY B CA 1
ATOM 4921 C C . GLY B 1 98 ? 10.898 21.391 2.75 1 86.31 98 GLY B C 1
ATOM 4922 O O . GLY B 1 98 ? 9.758 21.25 2.301 1 86.31 98 GLY B O 1
ATOM 4923 N N . GLY B 1 99 ? 11.539 20.375 3.25 1 78.19 99 GLY B N 1
ATOM 4924 C CA . GLY B 1 99 ? 10.93 19.047 3.252 1 78.19 99 GLY B CA 1
ATOM 4925 C C . GLY B 1 99 ? 10.305 18.688 4.582 1 78.19 99 GLY B C 1
ATOM 4926 O O . GLY B 1 99 ? 10.914 18.875 5.637 1 78.19 99 GLY B O 1
ATOM 4927 N N . GLY B 1 100 ? 9.094 18.344 4.66 1 80.38 100 GLY B N 1
ATOM 4928 C CA . GLY B 1 100 ? 8.359 17.984 5.863 1 80.38 100 GLY B CA 1
ATOM 4929 C C . GLY B 1 100 ? 8.672 16.578 6.352 1 80.38 100 GLY B C 1
ATOM 4930 O O . GLY B 1 100 ? 7.762 15.797 6.633 1 80.38 100 GLY B O 1
ATOM 4931 N N . LEU B 1 101 ? 9.992 16.266 6.539 1 86.75 101 LEU B N 1
ATOM 4932 C CA . LEU B 1 101 ? 10.406 14.953 7.023 1 86.75 101 LEU B CA 1
ATOM 4933 C C . LEU B 1 101 ? 10.578 14.961 8.539 1 86.75 101 LEU B C 1
ATOM 4935 O O . LEU B 1 101 ? 11.344 15.766 9.078 1 86.75 101 LEU B O 1
ATOM 4939 N N . PRO B 1 102 ? 9.914 14.055 9.195 1 92.06 102 PRO B N 1
ATOM 4940 C CA . PRO B 1 102 ? 10.094 14.008 10.648 1 92.06 102 PRO B CA 1
ATOM 4941 C C . PRO B 1 102 ? 11.508 13.617 11.055 1 92.06 102 PRO B C 1
ATOM 4943 O O . PRO B 1 102 ? 12.18 12.875 10.336 1 92.06 102 PRO B O 1
ATOM 4946 N N . SER B 1 103 ? 11.93 14.133 12.203 1 92.69 103 SER B N 1
ATOM 4947 C CA . SER B 1 103 ? 13.203 13.734 12.781 1 92.69 103 SER B CA 1
ATOM 4948 C C . SER B 1 103 ? 13.148 12.305 13.312 1 92.69 103 SER B C 1
ATOM 4950 O O . SER B 1 103 ? 12.156 11.906 13.922 1 92.69 103 SER B O 1
ATOM 4952 N N . PRO B 1 104 ? 14.219 11.539 13.078 1 93.75 104 PRO B N 1
ATOM 4953 C CA . PRO B 1 104 ? 14.234 10.172 13.594 1 93.75 104 PRO B CA 1
ATOM 4954 C C . PRO B 1 104 ? 14.156 10.102 15.117 1 93.75 104 PRO B C 1
ATOM 4956 O O . PRO B 1 104 ? 13.805 9.062 15.672 1 93.75 104 PRO B O 1
ATOM 4959 N N . GLU B 1 105 ? 14.445 11.227 15.812 1 93.5 105 GLU B N 1
ATOM 4960 C CA . GLU B 1 105 ? 14.359 11.258 17.266 1 93.5 105 GLU B CA 1
ATOM 4961 C C . GLU B 1 105 ? 12.938 10.984 17.75 1 93.5 105 GLU B C 1
ATOM 4963 O O . GLU B 1 105 ? 12.734 10.578 18.891 1 93.5 105 GLU B O 1
ATOM 4968 N N . TYR B 1 106 ? 12.008 11.148 16.844 1 93.94 106 TYR B N 1
ATOM 4969 C CA . TYR B 1 106 ? 10.609 11.016 17.25 1 93.94 106 TYR B CA 1
ATOM 4970 C C . TYR B 1 106 ? 10.023 9.711 16.719 1 93.94 106 TYR B C 1
ATOM 4972 O O . TYR B 1 106 ? 8.797 9.57 16.625 1 93.94 106 TYR B O 1
ATOM 4980 N N . PHE B 1 107 ? 10.82 8.758 16.281 1 97.56 107 PHE B N 1
ATOM 4981 C CA . PHE B 1 107 ? 10.398 7.391 16.016 1 97.56 107 PHE B CA 1
ATOM 4982 C C . PHE B 1 107 ? 10.625 6.504 17.234 1 97.56 107 PHE B C 1
ATOM 4984 O O . PHE B 1 107 ? 11.766 6.289 17.641 1 97.56 107 PHE B O 1
ATOM 4991 N N . PRO B 1 108 ? 9.602 5.941 17.781 1 98.44 108 PRO B N 1
ATOM 4992 C CA . PRO B 1 108 ? 9.742 5.254 19.062 1 98.44 108 PRO B CA 1
ATOM 4993 C C . PRO B 1 108 ? 10.234 3.814 18.906 1 98.44 108 PRO B C 1
ATOM 4995 O O . PRO B 1 108 ? 9.766 2.92 19.625 1 98.44 108 PRO B O 1
ATOM 4998 N N . ILE B 1 109 ? 11.039 3.492 17.984 1 98.75 109 ILE B N 1
ATOM 4999 C CA . ILE B 1 109 ? 11.625 2.17 17.781 1 98.75 109 ILE B CA 1
ATOM 5000 C C . ILE B 1 109 ? 13.141 2.293 17.609 1 98.75 109 ILE B C 1
ATOM 5002 O O . ILE B 1 109 ? 13.617 2.891 16.641 1 98.75 109 ILE B O 1
ATOM 5006 N N . ASP B 1 110 ? 13.828 1.729 18.516 1 98.5 110 ASP B N 1
ATOM 5007 C CA . ASP B 1 110 ? 15.289 1.821 18.547 1 98.5 110 ASP B CA 1
ATOM 5008 C C . ASP B 1 110 ? 15.922 0.668 17.781 1 98.5 110 ASP B C 1
ATOM 5010 O O . ASP B 1 110 ? 17 0.826 17.188 1 98.5 110 ASP B O 1
ATOM 5014 N N . GLU B 1 111 ? 15.289 -0.503 17.859 1 98.69 111 GLU B N 1
ATOM 5015 C CA . GLU B 1 111 ? 15.781 -1.709 17.203 1 98.69 111 GLU B CA 1
ATOM 5016 C C . GLU B 1 111 ? 14.633 -2.58 16.703 1 98.69 111 GLU B C 1
ATOM 5018 O O . GLU B 1 111 ? 13.562 -2.619 17.312 1 98.69 111 GLU B O 1
ATOM 5023 N N . ILE B 1 112 ? 14.844 -3.25 15.625 1 98.88 112 ILE B N 1
ATOM 5024 C CA . ILE B 1 112 ? 14.031 -4.363 15.148 1 98.88 112 ILE B CA 1
ATOM 5025 C C . ILE B 1 112 ? 14.922 -5.59 14.922 1 98.88 112 ILE B C 1
ATOM 5027 O O . ILE B 1 112 ? 15.922 -5.516 14.211 1 98.88 112 ILE B O 1
ATOM 5031 N N . SER B 1 113 ? 14.562 -6.684 15.523 1 98.88 113 SER B N 1
ATOM 5032 C CA . SER B 1 113 ? 15.281 -7.941 15.352 1 98.88 113 SER B CA 1
ATOM 5033 C C . SER B 1 113 ? 14.367 -9.031 14.797 1 98.88 113 SER B C 1
ATOM 5035 O O . SER B 1 113 ? 13.18 -9.078 15.133 1 98.88 113 SER B O 1
ATOM 5037 N N . ILE B 1 114 ? 14.945 -9.867 13.992 1 98.88 114 ILE B N 1
ATOM 5038 C CA . ILE B 1 114 ? 14.195 -11.016 13.484 1 98.88 114 ILE B CA 1
ATOM 5039 C C . ILE B 1 114 ? 15.016 -12.289 13.688 1 98.88 114 ILE B C 1
ATOM 5041 O O . ILE B 1 114 ? 16.25 -12.266 13.586 1 98.88 114 ILE B O 1
ATOM 5045 N N . LYS B 1 115 ? 14.391 -13.391 14.016 1 98.75 115 LYS B N 1
ATOM 5046 C CA . LYS B 1 115 ? 14.992 -14.719 14.055 1 98.75 115 LYS B CA 1
ATOM 5047 C C . LYS B 1 115 ? 14.664 -15.508 12.789 1 98.75 115 LYS B C 1
ATOM 5049 O O . LYS B 1 115 ? 13.492 -15.734 12.484 1 98.75 115 LYS B O 1
ATOM 5054 N N . VAL B 1 116 ? 15.664 -16.016 12.047 1 98.81 116 VAL B N 1
ATOM 5055 C CA . VAL B 1 116 ? 15.469 -16.578 10.719 1 98.81 116 VAL B CA 1
ATOM 5056 C C . VAL B 1 116 ? 16.266 -17.859 10.578 1 98.81 116 VAL B C 1
ATOM 5058 O O . VAL B 1 116 ? 17.172 -18.125 11.375 1 98.81 116 VAL B O 1
ATOM 5061 N N . PRO B 1 117 ? 16 -18.688 9.562 1 98.56 117 PRO B N 1
ATOM 5062 C CA . PRO B 1 117 ? 16.719 -19.953 9.391 1 98.56 117 PRO B CA 1
ATOM 5063 C C . PRO B 1 117 ? 18.172 -19.766 8.992 1 98.56 117 PRO B C 1
ATOM 5065 O O . PRO B 1 117 ? 18.516 -18.766 8.344 1 98.56 117 PRO B O 1
ATOM 5068 N N . VAL B 1 118 ? 18.984 -20.734 9.359 1 98.25 118 VAL B N 1
ATOM 5069 C CA . VAL B 1 118 ? 20.375 -20.812 8.906 1 98.25 118 VAL B CA 1
ATOM 5070 C C . VAL B 1 118 ? 20.5 -21.906 7.844 1 98.25 118 VAL B C 1
ATOM 5072 O O . VAL B 1 118 ? 20.25 -23.078 8.117 1 98.25 118 VAL B O 1
ATOM 5075 N N . ALA B 1 119 ? 20.781 -21.547 6.66 1 95.38 119 ALA B N 1
ATOM 5076 C CA . ALA B 1 119 ? 20.953 -22.5 5.562 1 95.38 119 ALA B CA 1
ATOM 5077 C C . ALA B 1 119 ? 21.969 -23.578 5.922 1 95.38 119 ALA B C 1
ATOM 5079 O O . ALA B 1 119 ? 23 -23.281 6.543 1 95.38 119 ALA B O 1
ATOM 5080 N N . PRO B 1 120 ? 21.703 -24.766 5.562 1 94.12 120 PRO B N 1
ATOM 5081 C CA . PRO B 1 120 ? 20.609 -25.281 4.734 1 94.12 120 PRO B CA 1
ATOM 5082 C C . PRO B 1 120 ? 19.438 -25.797 5.562 1 94.12 120 PRO B C 1
ATOM 5084 O O . PRO B 1 120 ? 18.594 -26.531 5.051 1 94.12 120 PRO B O 1
ATOM 5087 N N . ASN B 1 121 ? 19.5 -25.531 6.875 1 97.12 121 ASN B N 1
ATOM 5088 C CA . ASN B 1 121 ? 18.438 -25.969 7.754 1 97.12 121 ASN B CA 1
ATOM 5089 C C . ASN B 1 121 ? 17.266 -24.984 7.766 1 97.12 121 ASN B C 1
ATOM 5091 O O . ASN B 1 121 ? 17.219 -24.094 8.617 1 97.12 121 ASN B O 1
ATOM 5095 N N . PHE B 1 122 ? 16.25 -25.297 6.965 1 97.75 122 PHE B N 1
ATOM 5096 C CA . PHE B 1 122 ? 15.211 -24.312 6.73 1 97.75 122 PHE B CA 1
ATOM 5097 C C . PHE B 1 122 ? 13.914 -24.719 7.422 1 97.75 122 PHE B C 1
ATOM 5099 O O . PHE B 1 122 ? 12.906 -24.016 7.336 1 97.75 122 PHE B O 1
ATOM 5106 N N . SER B 1 123 ? 13.844 -25.828 8.156 1 96.38 123 SER B N 1
ATOM 5107 C CA . SER B 1 123 ? 12.609 -26.266 8.805 1 96.38 123 SER B CA 1
ATOM 5108 C C . SER B 1 123 ? 12.195 -25.312 9.914 1 96.38 123 SER B C 1
ATOM 5110 O O . SER B 1 123 ? 13.039 -24.609 10.484 1 96.38 123 SER B O 1
ATOM 5112 N N . GLU B 1 124 ? 10.961 -25.281 10.203 1 95.25 124 GLU B N 1
ATOM 5113 C CA . GLU B 1 124 ? 10.461 -24.453 11.297 1 95.25 124 GLU B CA 1
ATOM 5114 C C . GLU B 1 124 ? 11.109 -24.828 12.617 1 95.25 124 GLU B C 1
ATOM 5116 O O . GLU B 1 124 ? 11.477 -23.953 13.406 1 95.25 124 GLU B O 1
ATOM 5121 N N . GLU B 1 125 ? 11.188 -26.125 12.859 1 96.38 125 GLU B N 1
ATOM 5122 C CA . GLU B 1 125 ? 11.789 -26.625 14.094 1 96.38 125 GLU B CA 1
ATOM 5123 C C . GLU B 1 125 ? 13.242 -26.172 14.219 1 96.38 125 GLU B C 1
ATOM 5125 O O . GLU B 1 125 ? 13.664 -25.703 15.273 1 96.38 125 GLU B O 1
ATOM 5130 N N . ALA B 1 126 ? 13.984 -26.344 13.156 1 97.38 126 ALA B N 1
ATOM 5131 C CA . ALA B 1 126 ? 15.383 -25.938 13.164 1 97.38 126 ALA B CA 1
ATOM 5132 C C . ALA B 1 126 ? 15.516 -24.438 13.391 1 97.38 126 ALA B C 1
ATOM 5134 O O . ALA B 1 126 ? 16.438 -23.984 14.086 1 97.38 126 ALA B O 1
ATOM 5135 N N . THR B 1 127 ? 14.68 -23.672 12.812 1 97.69 127 THR B N 1
ATOM 5136 C CA . THR B 1 127 ? 14.711 -22.234 12.961 1 97.69 127 THR B CA 1
ATOM 5137 C C . THR B 1 127 ? 14.414 -21.828 14.406 1 97.69 127 THR B C 1
ATOM 5139 O O . THR B 1 127 ? 15.086 -20.953 14.961 1 97.69 127 THR B O 1
ATOM 5142 N N . HIS B 1 128 ? 13.359 -22.438 14.953 1 97.06 128 HIS B N 1
ATOM 5143 C CA . HIS B 1 128 ? 12.984 -22.156 16.328 1 97.06 128 HIS B CA 1
ATOM 5144 C C . HIS B 1 128 ? 14.133 -22.469 17.297 1 97.06 128 HIS B C 1
ATOM 5146 O O . HIS B 1 128 ? 14.422 -21.688 18.203 1 97.06 128 HIS B O 1
ATOM 5152 N N . GLU B 1 129 ? 14.812 -23.516 17.094 1 97.56 129 GLU B N 1
ATOM 5153 C CA . GLU B 1 129 ? 15.805 -24.031 18.031 1 97.56 129 GLU B CA 1
ATOM 5154 C C . GLU B 1 129 ? 17.156 -23.359 17.828 1 97.56 129 GLU B C 1
ATOM 5156 O O . GLU B 1 129 ? 17.859 -23.047 18.797 1 97.56 129 GLU B O 1
ATOM 5161 N N . SER B 1 130 ? 17.531 -23.172 16.547 1 97.62 130 SER B N 1
ATOM 5162 C CA . SER B 1 130 ? 18.922 -22.797 16.281 1 97.62 130 SER B CA 1
ATOM 5163 C C . SER B 1 130 ? 19.016 -21.703 15.219 1 97.62 130 SER B C 1
ATOM 5165 O O . SER B 1 130 ? 20.062 -21.516 14.594 1 97.62 130 SER B O 1
ATOM 5167 N N . GLY B 1 131 ? 17.938 -21.062 14.93 1 98.31 131 GLY B N 1
ATOM 5168 C CA . GLY B 1 131 ? 17.984 -19.969 13.969 1 98.31 131 GLY B CA 1
ATOM 5169 C C . GLY B 1 131 ? 18.891 -18.828 14.398 1 98.31 131 GLY B C 1
ATOM 5170 O O . GLY B 1 131 ? 19.359 -18.797 15.539 1 98.31 131 GLY B O 1
ATOM 5171 N N . GLN B 1 132 ? 19.203 -17.938 13.523 1 98.62 132 GLN B N 1
ATOM 5172 C CA . GLN B 1 132 ? 20.031 -16.781 13.836 1 98.62 132 GLN B CA 1
ATOM 5173 C C . GLN B 1 132 ? 19.172 -15.523 14.008 1 98.62 132 GLN B C 1
ATOM 5175 O O . GLN B 1 132 ? 18.125 -15.391 13.375 1 98.62 132 GLN B O 1
ATOM 5180 N N . VAL B 1 133 ? 19.578 -14.656 14.859 1 98.56 133 VAL B N 1
ATOM 5181 C CA . VAL B 1 133 ? 18.938 -13.367 15.078 1 98.56 133 VAL B CA 1
ATOM 5182 C C . VAL B 1 133 ? 19.75 -12.258 14.406 1 98.56 133 VAL B C 1
ATOM 5184 O O . VAL B 1 133 ? 20.953 -12.148 14.633 1 98.56 133 VAL B O 1
ATOM 5187 N N . VAL B 1 134 ? 19.156 -11.492 13.547 1 98.62 134 VAL B N 1
ATOM 5188 C CA . VAL B 1 134 ? 19.766 -10.312 12.953 1 98.62 134 VAL B CA 1
ATOM 5189 C C . VAL B 1 134 ? 18.984 -9.062 13.352 1 98.62 134 VAL B C 1
ATOM 5191 O O . VAL B 1 134 ? 17.766 -9.102 13.453 1 98.62 134 VAL B O 1
ATOM 5194 N N . THR B 1 135 ? 19.719 -7.969 13.57 1 98.69 135 THR B N 1
ATOM 5195 C CA . THR B 1 135 ? 19.125 -6.789 14.195 1 98.69 135 THR B CA 1
ATOM 5196 C C . THR B 1 135 ? 19.422 -5.539 13.367 1 98.69 135 THR B C 1
ATOM 5198 O O . THR B 1 135 ? 20.531 -5.363 12.867 1 98.69 135 THR B O 1
ATOM 5201 N N . ALA B 1 136 ? 18.406 -4.754 13.156 1 98.75 136 ALA B N 1
ATOM 5202 C CA . ALA B 1 136 ? 18.547 -3.408 12.602 1 98.75 136 ALA B CA 1
ATOM 5203 C C . ALA B 1 136 ? 18.453 -2.354 13.703 1 98.75 136 ALA B C 1
ATOM 5205 O O . ALA B 1 136 ? 17.516 -2.354 14.5 1 98.75 136 ALA B O 1
ATOM 5206 N N . GLY B 1 137 ? 19.406 -1.493 13.75 1 98.38 137 GLY B N 1
ATOM 5207 C CA . GLY B 1 137 ? 19.406 -0.376 14.68 1 98.38 137 GLY B CA 1
ATOM 5208 C C . GLY B 1 137 ? 19.109 0.954 14.016 1 98.38 137 GLY B C 1
ATOM 5209 O O . GLY B 1 137 ? 19.141 1.063 12.789 1 98.38 137 GLY B O 1
ATOM 5210 N N . LYS B 1 138 ? 18.781 1.961 14.773 1 96.38 138 LYS B N 1
ATOM 5211 C CA . LYS B 1 138 ? 18.359 3.266 14.273 1 96.38 138 LYS B CA 1
ATOM 5212 C C . LYS B 1 138 ? 19.484 3.947 13.5 1 96.38 138 LYS B C 1
ATOM 5214 O O . LYS B 1 138 ? 19.234 4.613 12.492 1 96.38 138 LYS B O 1
ATOM 5219 N N . TYR B 1 139 ? 20.734 3.824 13.797 1 96.81 139 TYR B N 1
ATOM 5220 C CA . TYR B 1 139 ? 21.844 4.566 13.219 1 96.81 139 TYR B CA 1
ATOM 5221 C C . TYR B 1 139 ? 22.969 3.625 12.789 1 96.81 139 TYR B C 1
ATOM 5223 O O . TYR B 1 139 ? 24.141 3.947 12.938 1 96.81 139 TYR B O 1
ATOM 5231 N N . ASP B 1 140 ? 22.547 2.494 12.258 1 97.88 140 ASP B N 1
ATOM 5232 C CA . ASP B 1 140 ? 23.5 1.465 11.852 1 97.88 140 ASP B CA 1
ATOM 5233 C C . ASP B 1 140 ? 24.438 1.977 10.75 1 97.88 140 ASP B C 1
ATOM 5235 O O . ASP B 1 140 ? 25.609 1.588 10.688 1 97.88 140 ASP B O 1
ATOM 5239 N N . ILE B 1 141 ? 24 2.824 9.844 1 96.5 141 ILE B N 1
ATOM 5240 C CA . ILE B 1 141 ? 24.812 3.33 8.75 1 96.5 141 ILE B CA 1
ATOM 5241 C C . ILE B 1 141 ? 25.953 4.188 9.305 1 96.5 141 ILE B C 1
ATOM 5243 O O . ILE B 1 141 ? 27.125 3.963 8.984 1 96.5 141 ILE B O 1
ATOM 5247 N N . ARG B 1 142 ? 25.609 5.121 10.133 1 94.44 142 ARG B N 1
ATOM 5248 C CA . ARG B 1 142 ? 26.609 6.027 10.711 1 94.44 142 ARG B CA 1
ATOM 5249 C C . ARG B 1 142 ? 27.625 5.266 11.547 1 94.44 142 ARG B C 1
ATOM 5251 O O . ARG B 1 142 ? 28.781 5.664 11.633 1 94.44 142 ARG B O 1
ATOM 5258 N N . GLU B 1 143 ? 27.188 4.199 12.125 1 95.5 143 GLU B N 1
ATOM 5259 C CA . GLU B 1 143 ? 28.047 3.42 13.008 1 95.5 143 GLU B CA 1
ATOM 5260 C C . GLU B 1 143 ? 28.766 2.316 12.234 1 95.5 143 GLU B C 1
ATOM 5262 O O . GLU B 1 143 ? 29.5 1.521 12.828 1 95.5 143 GLU B O 1
ATOM 5267 N N . GLY B 1 144 ? 28.547 2.236 10.977 1 95.12 144 GLY B N 1
ATOM 5268 C CA . GLY B 1 144 ? 29.234 1.287 10.117 1 95.12 144 GLY B CA 1
ATOM 5269 C C . GLY B 1 144 ? 28.766 -0.142 10.312 1 95.12 144 GLY B C 1
ATOM 5270 O O . GLY B 1 144 ? 29.5 -1.087 10.031 1 95.12 144 GLY B O 1
ATOM 5271 N N . ARG B 1 145 ? 27.609 -0.364 10.812 1 96.44 145 ARG B N 1
ATOM 5272 C CA . ARG B 1 145 ? 27.125 -1.698 11.148 1 96.44 145 ARG B CA 1
ATOM 5273 C C . ARG B 1 145 ? 26.297 -2.283 10.016 1 96.44 145 ARG B C 1
ATOM 5275 O O . ARG B 1 145 ? 26.109 -3.5 9.93 1 96.44 145 ARG B O 1
ATOM 5282 N N . SER B 1 146 ? 25.734 -1.481 9.195 1 97.38 146 SER B N 1
ATOM 5283 C CA . SER B 1 146 ? 24.859 -1.9 8.102 1 97.38 146 SER B CA 1
ATOM 5284 C C . SER B 1 146 ? 24.734 -0.804 7.055 1 97.38 146 SER B C 1
ATOM 5286 O O . SER B 1 146 ? 25.031 0.362 7.324 1 97.38 146 SER B O 1
ATOM 5288 N N . GLU B 1 147 ? 24.328 -1.152 5.871 1 96.31 147 GLU B N 1
ATOM 5289 C CA . GLU B 1 147 ? 24.078 -0.189 4.801 1 96.31 147 GLU B CA 1
ATOM 5290 C C . GLU B 1 147 ? 22.656 0.351 4.852 1 96.31 147 GLU B C 1
ATOM 5292 O O . GLU B 1 147 ? 22.297 1.24 4.074 1 96.31 147 GLU B O 1
ATOM 5297 N N . TYR B 1 148 ? 21.859 -0.108 5.664 1 97.5 148 TYR B N 1
ATOM 5298 C CA . TYR B 1 148 ? 20.469 0.265 5.844 1 97.5 148 TYR B CA 1
ATOM 5299 C C . TYR B 1 148 ? 20.094 0.293 7.324 1 97.5 148 TYR B C 1
ATOM 5301 O O . TYR B 1 148 ? 20.562 -0.542 8.102 1 97.5 148 TYR B O 1
ATOM 5309 N N . ASP B 1 149 ? 19.344 1.304 7.773 1 98.19 149 ASP B N 1
ATOM 5310 C CA . ASP B 1 149 ? 19.047 1.369 9.203 1 98.19 149 ASP B CA 1
ATOM 5311 C C . ASP B 1 149 ? 17.656 1.969 9.438 1 98.19 149 ASP B C 1
ATOM 5313 O O . ASP B 1 149 ? 16.906 2.207 8.492 1 98.19 149 ASP B O 1
ATOM 5317 N N . LEU B 1 150 ? 17.297 2.072 10.719 1 98.44 150 LEU B N 1
ATOM 5318 C CA . LEU B 1 150 ? 15.938 2.443 11.078 1 98.44 150 LEU B CA 1
ATOM 5319 C C . LEU B 1 150 ? 15.719 3.943 10.914 1 98.44 150 LEU B C 1
ATOM 5321 O O . LEU B 1 150 ? 14.578 4.402 10.789 1 98.44 150 LEU B O 1
ATOM 5325 N N . GLU B 1 151 ? 16.766 4.824 10.922 1 96.62 151 GLU B N 1
ATOM 5326 C CA . GLU B 1 151 ? 16.625 6.234 10.578 1 96.62 151 GLU B CA 1
ATOM 5327 C C . GLU B 1 151 ? 16.016 6.406 9.195 1 96.62 151 GLU B C 1
ATOM 5329 O O . GLU B 1 151 ? 15.148 7.262 8.992 1 96.62 151 GLU B O 1
ATOM 5334 N N . ILE B 1 152 ? 16.406 5.574 8.273 1 96.19 152 ILE B N 1
ATOM 5335 C CA . ILE B 1 152 ? 15.977 5.652 6.883 1 96.19 152 ILE B CA 1
ATOM 5336 C C . ILE B 1 152 ? 14.672 4.879 6.699 1 96.19 152 ILE B C 1
ATOM 5338 O O . ILE B 1 152 ? 13.688 5.414 6.176 1 96.19 152 ILE B O 1
ATOM 5342 N N . ALA B 1 153 ? 14.602 3.67 7.199 1 98.06 153 ALA B N 1
ATOM 5343 C CA . ALA B 1 153 ? 13.477 2.764 6.953 1 98.06 153 ALA B CA 1
ATOM 5344 C C . ALA B 1 153 ? 12.195 3.301 7.574 1 98.06 153 ALA B C 1
ATOM 5346 O O . ALA B 1 153 ? 11.102 3.072 7.051 1 98.06 153 ALA B O 1
ATOM 5347 N N . LEU B 1 154 ? 12.305 3.939 8.711 1 98.19 154 LEU B N 1
ATOM 5348 C CA . LEU B 1 154 ? 11.117 4.398 9.43 1 98.19 154 LEU B CA 1
ATOM 5349 C C . LEU B 1 154 ? 10.688 5.781 8.945 1 98.19 154 LEU B C 1
ATOM 5351 O O . LEU B 1 154 ? 9.672 6.312 9.391 1 98.19 154 LEU B O 1
ATOM 5355 N N . ASN B 1 155 ? 11.375 6.379 8.008 1 96.38 155 ASN B N 1
ATOM 5356 C CA . ASN B 1 155 ? 11.039 7.676 7.434 1 96.38 155 ASN B CA 1
ATOM 5357 C C . ASN B 1 155 ? 10.43 7.535 6.043 1 96.38 155 ASN B C 1
ATOM 5359 O O . ASN B 1 155 ? 10.188 6.418 5.578 1 96.38 155 ASN B O 1
ATOM 5363 N N . TYR B 1 156 ? 10.062 8.656 5.426 1 92.88 156 TYR B N 1
ATOM 5364 C CA . TYR B 1 156 ? 9.609 8.672 4.039 1 92.88 156 TYR B CA 1
ATOM 5365 C C . TYR B 1 156 ? 10.719 8.195 3.102 1 92.88 156 TYR B C 1
ATOM 5367 O O . TYR B 1 156 ? 11.906 8.344 3.41 1 92.88 156 TYR B O 1
ATOM 5375 N N . GLY B 1 157 ? 10.406 7.555 2.062 1 90.06 157 GLY B N 1
ATOM 5376 C CA . GLY B 1 157 ? 11.32 7.113 1.021 1 90.06 157 GLY B CA 1
ATOM 5377 C C . GLY B 1 157 ? 10.867 7.496 -0.375 1 90.06 157 GLY B C 1
ATOM 5378 O O . GLY B 1 157 ? 9.906 8.25 -0.535 1 90.06 157 GLY B O 1
ATOM 5379 N N . GLN B 1 158 ? 11.633 7.078 -1.336 1 92.62 158 GLN B N 1
ATOM 5380 C CA . GLN B 1 158 ? 11.25 7.242 -2.734 1 92.62 158 GLN B CA 1
ATOM 5381 C C . GLN B 1 158 ? 10.242 6.176 -3.16 1 92.62 158 GLN B C 1
ATOM 5383 O O . GLN B 1 158 ? 10.195 5.094 -2.572 1 92.62 158 GLN B O 1
ATOM 5388 N N . SER B 1 159 ? 9.516 6.527 -4.18 1 94.69 159 SER B N 1
ATOM 5389 C CA . SER B 1 159 ? 8.523 5.574 -4.676 1 94.69 159 SER B CA 1
ATOM 5390 C C . SER B 1 159 ? 9.188 4.309 -5.199 1 94.69 159 SER B C 1
ATOM 5392 O O . SER B 1 159 ? 8.578 3.236 -5.207 1 94.69 159 SER B O 1
ATOM 5394 N N . VAL B 1 160 ? 10.445 4.406 -5.594 1 97.06 160 VAL B N 1
ATOM 5395 C CA . VAL B 1 160 ? 11.188 3.262 -6.117 1 97.06 160 VAL B CA 1
ATOM 5396 C C . VAL B 1 160 ? 11.5 2.291 -4.984 1 97.06 160 VAL B C 1
ATOM 5398 O O . VAL B 1 160 ? 11.781 1.112 -5.227 1 97.06 160 VAL B O 1
ATOM 5401 N N . GLY B 1 161 ? 11.43 2.705 -3.744 1 96.75 161 GLY B N 1
ATOM 5402 C CA . GLY B 1 161 ? 11.812 1.915 -2.584 1 96.75 161 GLY B CA 1
ATOM 5403 C C . GLY B 1 161 ? 13.203 2.234 -2.08 1 96.75 161 GLY B C 1
ATOM 5404 O O . GLY B 1 161 ? 13.867 3.141 -2.594 1 96.75 161 GLY B O 1
ATOM 5405 N N . ALA B 1 162 ? 13.609 1.572 -1.021 1 97.06 162 ALA B N 1
ATOM 5406 C CA . ALA B 1 162 ? 14.938 1.762 -0.438 1 97.06 162 ALA B CA 1
ATOM 5407 C C . ALA B 1 162 ? 16.031 1.293 -1.396 1 97.06 162 ALA B C 1
ATOM 5409 O O . ALA B 1 162 ? 15.906 0.234 -2.018 1 97.06 162 ALA B O 1
ATOM 5410 N N . ALA B 1 163 ? 17.078 2.053 -1.478 1 97.19 163 ALA B N 1
ATOM 5411 C CA . ALA B 1 163 ? 18.172 1.746 -2.389 1 97.19 163 ALA B CA 1
ATOM 5412 C C . ALA B 1 163 ? 18.75 0.365 -2.102 1 97.19 163 ALA B C 1
ATOM 5414 O O . ALA B 1 163 ? 19.125 -0.365 -3.023 1 97.19 163 ALA B O 1
ATOM 5415 N N . GLN B 1 164 ? 18.859 0.033 -0.873 1 97.12 164 GLN B N 1
ATOM 5416 C CA . GLN B 1 164 ? 19.516 -1.189 -0.423 1 97.12 164 GLN B CA 1
ATOM 5417 C C . GLN B 1 164 ? 18.75 -2.428 -0.893 1 97.12 164 GLN B C 1
ATOM 5419 O O . GLN B 1 164 ? 19.344 -3.361 -1.432 1 97.12 164 GLN B O 1
ATOM 5424 N N . LEU B 1 165 ? 17.453 -2.434 -0.695 1 98 165 LEU B N 1
ATOM 5425 C CA . LEU B 1 165 ? 16.656 -3.562 -1.165 1 98 165 LEU B CA 1
ATOM 5426 C C . LEU B 1 165 ? 16.5 -3.516 -2.68 1 98 165 LEU B C 1
ATOM 5428 O O . LEU B 1 165 ? 16.422 -4.559 -3.332 1 98 165 LEU B O 1
ATOM 5432 N N . LEU B 1 166 ? 16.438 -2.309 -3.277 1 98.25 166 LEU B N 1
ATOM 5433 C CA . LEU B 1 166 ? 16.406 -2.172 -4.73 1 98.25 166 LEU B CA 1
ATOM 5434 C C . LEU B 1 166 ? 17.641 -2.822 -5.352 1 98.25 166 LEU B C 1
ATOM 5436 O O . LEU B 1 166 ? 17.547 -3.465 -6.398 1 98.25 166 LEU B O 1
ATOM 5440 N N . ARG B 1 167 ? 18.797 -2.607 -4.727 1 98.19 167 ARG B N 1
ATOM 5441 C CA . ARG B 1 167 ? 20.016 -3.264 -5.211 1 98.19 167 ARG B CA 1
ATOM 5442 C C . ARG B 1 167 ? 19.828 -4.777 -5.27 1 98.19 167 ARG B C 1
ATOM 5444 O O . ARG B 1 167 ? 20.156 -5.41 -6.273 1 98.19 167 ARG B O 1
ATOM 5451 N N . PHE B 1 168 ? 19.328 -5.332 -4.234 1 98.56 168 PHE B N 1
ATOM 5452 C CA . PHE B 1 168 ? 19.156 -6.777 -4.156 1 98.56 168 PHE B CA 1
ATOM 5453 C C . PHE B 1 168 ? 18.266 -7.285 -5.285 1 98.56 168 PHE B C 1
ATOM 5455 O O . PHE B 1 168 ? 18.609 -8.25 -5.973 1 98.56 168 PHE B O 1
ATOM 5462 N N . VAL B 1 169 ? 17.109 -6.652 -5.504 1 98.69 169 VAL B N 1
ATOM 5463 C CA . VAL B 1 169 ? 16.172 -7.168 -6.492 1 98.69 169 VAL B CA 1
ATOM 5464 C C . VAL B 1 169 ? 16.703 -6.898 -7.898 1 98.69 169 VAL B C 1
ATOM 5466 O O . VAL B 1 169 ? 16.422 -7.656 -8.828 1 98.69 169 VAL B O 1
ATOM 5469 N N . THR B 1 170 ? 17.422 -5.793 -8.07 1 98.5 170 THR B N 1
ATOM 5470 C CA . THR B 1 170 ? 18.062 -5.535 -9.359 1 98.5 170 THR B CA 1
ATOM 5471 C C . THR B 1 170 ? 19.062 -6.637 -9.695 1 98.5 170 THR B C 1
ATOM 5473 O O . THR B 1 170 ? 19.031 -7.191 -10.797 1 98.5 170 THR B O 1
ATOM 5476 N N . GLU B 1 171 ? 19.938 -6.949 -8.703 1 98.56 171 GLU B N 1
ATOM 5477 C CA . GLU B 1 171 ? 20.891 -8.039 -8.875 1 98.56 171 GLU B CA 1
ATOM 5478 C C . GLU B 1 171 ? 20.172 -9.359 -9.156 1 98.56 171 GLU B C 1
ATOM 5480 O O . GLU B 1 171 ? 20.562 -10.102 -10.062 1 98.56 171 GLU B O 1
ATOM 5485 N N . HIS B 1 172 ? 19.172 -9.609 -8.422 1 98.62 172 HIS B N 1
ATOM 5486 C CA . HIS B 1 172 ? 18.406 -10.836 -8.586 1 98.62 172 HIS B CA 1
ATOM 5487 C C . HIS B 1 172 ? 17.812 -10.93 -9.984 1 98.62 172 HIS B C 1
ATOM 5489 O O . HIS B 1 172 ? 17.828 -11.992 -10.602 1 98.62 172 HIS B O 1
ATOM 5495 N N . THR B 1 173 ? 17.234 -9.852 -10.469 1 98.56 173 THR B N 1
ATOM 5496 C CA . THR B 1 173 ? 16.656 -9.797 -11.805 1 98.56 173 THR B CA 1
ATOM 5497 C C . THR B 1 173 ? 17.703 -10.109 -12.867 1 98.56 173 THR B C 1
ATOM 5499 O O . THR B 1 173 ? 17.422 -10.852 -13.812 1 98.56 173 THR B O 1
ATOM 5502 N N . GLU B 1 174 ? 18.812 -9.508 -12.719 1 97.81 174 GLU B N 1
ATOM 5503 C CA . GLU B 1 174 ? 19.891 -9.75 -13.695 1 97.81 174 GLU B CA 1
ATOM 5504 C C . GLU B 1 174 ? 20.344 -11.203 -13.656 1 97.81 174 GLU B C 1
ATOM 5506 O O . GLU B 1 174 ? 20.547 -11.828 -14.703 1 97.81 174 GLU B O 1
ATOM 5511 N N . ILE B 1 175 ? 20.516 -11.766 -12.477 1 98 175 ILE B N 1
ATOM 5512 C CA . ILE B 1 175 ? 21 -13.133 -12.289 1 98 175 ILE B CA 1
ATOM 5513 C C . ILE B 1 175 ? 19.984 -14.125 -12.852 1 98 175 ILE B C 1
ATOM 5515 O O . ILE B 1 175 ? 20.344 -15.062 -13.562 1 98 175 ILE B O 1
ATOM 5519 N N . VAL B 1 176 ? 18.734 -13.898 -12.609 1 98.12 176 VAL B N 1
ATOM 5520 C CA . VAL B 1 176 ? 17.703 -14.883 -12.906 1 98.12 176 VAL B CA 1
ATOM 5521 C C . VAL B 1 176 ? 17.203 -14.703 -14.336 1 98.12 176 VAL B C 1
ATOM 5523 O O . VAL B 1 176 ? 16.953 -15.68 -15.047 1 98.12 176 VAL B O 1
ATOM 5526 N N . HIS B 1 177 ? 17 -13.461 -14.781 1 98.06 177 HIS B N 1
ATOM 5527 C CA . HIS B 1 177 ? 16.281 -13.227 -16.031 1 98.06 177 HIS B CA 1
ATOM 5528 C C . HIS B 1 177 ? 17.203 -12.625 -17.094 1 98.06 177 HIS B C 1
ATOM 5530 O O . HIS B 1 177 ? 17 -12.836 -18.297 1 98.06 177 HIS B O 1
ATOM 5536 N N . ASN B 1 178 ? 18.141 -11.773 -16.672 1 97.25 178 ASN B N 1
ATOM 5537 C CA . ASN B 1 178 ? 19.078 -11.148 -17.578 1 97.25 178 ASN B CA 1
ATOM 5538 C C . ASN B 1 178 ? 18.375 -10.586 -18.812 1 97.25 178 ASN B C 1
ATOM 5540 O O . ASN B 1 178 ? 18.641 -11.016 -19.938 1 97.25 178 ASN B O 1
ATOM 5544 N N . PRO B 1 179 ? 17.516 -9.531 -18.641 1 98 179 PRO B N 1
ATOM 5545 C CA . PRO B 1 179 ? 16.781 -8.977 -19.766 1 98 179 PRO B CA 1
ATOM 5546 C C . PRO B 1 179 ? 17.703 -8.609 -20.938 1 98 179 PRO B C 1
ATOM 5548 O O . PRO B 1 179 ? 18.812 -8.109 -20.734 1 98 179 PRO B O 1
ATOM 5551 N N . PRO B 1 180 ? 17.266 -8.773 -22.234 1 97.88 180 PRO B N 1
ATOM 5552 C CA . PRO B 1 180 ? 18.125 -8.578 -23.406 1 97.88 180 PRO B CA 1
ATOM 5553 C C . PRO B 1 180 ? 18.188 -7.121 -23.859 1 97.88 180 PRO B C 1
ATOM 5555 O O . PRO B 1 180 ? 18.594 -6.836 -24.984 1 97.88 180 PRO B O 1
ATOM 5558 N N . TYR B 1 181 ? 17.734 -6.141 -23.125 1 98 181 TYR B N 1
ATOM 5559 C CA . TYR B 1 181 ? 17.875 -4.711 -23.375 1 98 181 TYR B CA 1
ATOM 5560 C C . TYR B 1 181 ? 18.453 -4.004 -22.156 1 98 181 TYR B C 1
ATOM 5562 O O . TYR B 1 181 ? 18.344 -4.504 -21.031 1 98 181 TYR B O 1
ATOM 5570 N N . SER B 1 182 ? 19.047 -2.865 -22.344 1 97.5 182 SER B N 1
ATOM 5571 C CA . SER B 1 182 ? 19.938 -2.268 -21.359 1 97.5 182 SER B CA 1
ATOM 5572 C C . SER B 1 182 ? 19.172 -1.45 -20.328 1 97.5 182 SER B C 1
ATOM 5574 O O . SER B 1 182 ? 19.531 -1.41 -19.156 1 97.5 182 SER B O 1
ATOM 5576 N N . ASP B 1 183 ? 18.141 -0.792 -20.781 1 98.38 183 ASP B N 1
ATOM 5577 C CA . ASP B 1 183 ? 17.484 0.212 -19.938 1 98.38 183 ASP B CA 1
ATOM 5578 C C . ASP B 1 183 ? 16.266 -0.373 -19.234 1 98.38 183 ASP B C 1
ATOM 5580 O O . ASP B 1 183 ? 15.203 0.241 -19.203 1 98.38 183 ASP B O 1
ATOM 5584 N N . TRP B 1 184 ? 16.469 -1.594 -18.734 1 98.62 184 TRP B N 1
ATOM 5585 C CA . TRP B 1 184 ? 15.453 -2.113 -17.828 1 98.62 184 TRP B CA 1
ATOM 5586 C C . TRP B 1 184 ? 15.68 -1.586 -16.406 1 98.62 184 TRP B C 1
ATOM 5588 O O . TRP B 1 184 ? 16.812 -1.321 -16.016 1 98.62 184 TRP B O 1
ATOM 5598 N N . HIS B 1 185 ? 14.57 -1.373 -15.648 1 98.75 185 HIS B N 1
ATOM 5599 C CA . HIS B 1 185 ? 14.594 -0.934 -14.258 1 98.75 185 HIS B CA 1
ATOM 5600 C C . HIS B 1 185 ? 13.648 -1.771 -13.398 1 98.75 185 HIS B C 1
ATOM 5602 O O . HIS B 1 185 ? 12.719 -2.391 -13.922 1 98.75 185 HIS B O 1
ATOM 5608 N N . CYS B 1 186 ? 14 -1.817 -12.148 1 98.81 186 CYS B N 1
ATOM 5609 C CA . CYS B 1 186 ? 13.109 -2.35 -11.125 1 98.81 186 CYS B CA 1
ATOM 5610 C C . CYS B 1 186 ? 12.508 -1.229 -10.281 1 98.81 186 CYS B C 1
ATOM 5612 O O . CYS B 1 186 ? 13.117 -0.163 -10.141 1 98.81 186 CYS B O 1
ATOM 5614 N N . SER B 1 187 ? 11.359 -1.447 -9.758 1 98.62 187 SER B N 1
ATOM 5615 C CA . SER B 1 187 ? 10.766 -0.68 -8.672 1 98.62 187 SER B CA 1
ATOM 5616 C C . SER B 1 187 ? 10.164 -1.598 -7.613 1 98.62 187 SER B C 1
ATOM 5618 O O . SER B 1 187 ? 9.422 -2.527 -7.938 1 98.62 187 SER B O 1
ATOM 5620 N N . LEU B 1 188 ? 10.57 -1.363 -6.348 1 98.62 188 LEU B N 1
ATOM 5621 C CA . LEU B 1 188 ? 9.852 -2.045 -5.277 1 98.62 188 LEU B CA 1
ATOM 5622 C C . LEU B 1 188 ? 8.391 -1.613 -5.238 1 98.62 188 LEU B C 1
ATOM 5624 O O . LEU B 1 188 ? 8.062 -0.483 -5.609 1 98.62 188 LEU B O 1
ATOM 5628 N N . THR B 1 189 ? 7.527 -2.535 -4.844 1 98.12 189 THR B N 1
ATOM 5629 C CA . THR B 1 189 ? 6.094 -2.27 -4.879 1 98.12 189 THR B CA 1
ATOM 5630 C C . THR B 1 189 ? 5.414 -2.777 -3.609 1 98.12 189 THR B C 1
ATOM 5632 O O . THR B 1 189 ? 6 -3.566 -2.863 1 98.12 189 THR B O 1
ATOM 5635 N N . ALA B 1 190 ? 4.203 -2.24 -3.352 1 97.12 190 ALA B N 1
ATOM 5636 C CA . ALA B 1 190 ? 3.35 -2.787 -2.299 1 97.12 190 ALA B CA 1
ATOM 5637 C C . ALA B 1 190 ? 2.658 -4.066 -2.764 1 97.12 190 ALA B C 1
ATOM 5639 O O . ALA B 1 190 ? 1.44 -4.203 -2.633 1 97.12 190 ALA B O 1
ATOM 5640 N N . ALA B 1 191 ? 3.426 -4.863 -3.43 1 95.94 191 ALA B N 1
ATOM 5641 C CA . ALA B 1 191 ? 3.061 -6.195 -3.906 1 95.94 191 ALA B CA 1
ATOM 5642 C C . ALA B 1 191 ? 2.252 -6.113 -5.199 1 95.94 191 ALA B C 1
ATOM 5644 O O . ALA B 1 191 ? 1.948 -5.02 -5.68 1 95.94 191 ALA B O 1
ATOM 5645 N N . SER B 1 192 ? 1.877 -7.227 -5.75 1 96.5 192 SER B N 1
ATOM 5646 C CA . SER B 1 192 ? 1.451 -7.344 -7.141 1 96.5 192 SER B CA 1
ATOM 5647 C C . SER B 1 192 ? 0.039 -6.805 -7.336 1 96.5 192 SER B C 1
ATOM 5649 O O . SER B 1 192 ? -0.29 -6.281 -8.398 1 96.5 192 SER B O 1
ATOM 5651 N N . THR B 1 193 ? -0.855 -6.953 -6.344 1 96.25 193 THR B N 1
ATOM 5652 C CA . THR B 1 193 ? -2.207 -6.426 -6.488 1 96.25 193 THR B CA 1
ATOM 5653 C C . THR B 1 193 ? -2.174 -4.922 -6.742 1 96.25 193 THR B C 1
ATOM 5655 O O . THR B 1 193 ? -2.83 -4.426 -7.66 1 96.25 193 THR B O 1
ATOM 5658 N N . ALA B 1 194 ? -1.392 -4.219 -5.938 1 97.44 194 ALA B N 1
ATOM 5659 C CA . ALA B 1 194 ? -1.249 -2.779 -6.125 1 97.44 194 ALA B CA 1
ATOM 5660 C C . ALA B 1 194 ? -0.61 -2.463 -7.473 1 97.44 194 ALA B C 1
ATOM 5662 O O . ALA B 1 194 ? -1.017 -1.518 -8.156 1 97.44 194 ALA B O 1
ATOM 5663 N N . SER B 1 195 ? 0.383 -3.238 -7.844 1 98.25 195 SER B N 1
ATOM 5664 C CA . SER B 1 195 ? 1.072 -3.031 -9.109 1 98.25 195 SER B CA 1
ATOM 5665 C C . SER B 1 195 ? 0.119 -3.195 -10.289 1 98.25 195 SER B C 1
ATOM 5667 O O . SER B 1 195 ? 0.154 -2.408 -11.242 1 98.25 195 SER B O 1
ATOM 5669 N N . TRP B 1 196 ? -0.711 -4.227 -10.234 1 98.62 196 TRP B N 1
ATOM 5670 C CA . TRP B 1 196 ? -1.653 -4.496 -11.32 1 98.62 196 TRP B CA 1
ATOM 5671 C C . TRP B 1 196 ? -2.652 -3.354 -11.461 1 98.62 196 TRP B C 1
ATOM 5673 O O . TRP B 1 196 ? -2.936 -2.906 -12.578 1 98.62 196 TRP B O 1
ATOM 5683 N N . ASP B 1 197 ? -3.197 -2.857 -10.383 1 98.25 197 ASP B N 1
ATOM 5684 C CA . ASP B 1 197 ? -4.086 -1.699 -10.398 1 98.25 197 ASP B CA 1
ATOM 5685 C C . ASP B 1 197 ? -3.428 -0.518 -11.117 1 98.25 197 ASP B C 1
ATOM 5687 O O . ASP B 1 197 ? -4.055 0.131 -11.953 1 98.25 197 ASP B O 1
ATOM 5691 N N . MET B 1 198 ? -2.186 -0.256 -10.789 1 98.31 198 MET B N 1
ATOM 5692 C CA . MET B 1 198 ? -1.465 0.885 -11.344 1 98.31 198 MET B CA 1
ATOM 5693 C C . MET B 1 198 ? -1.104 0.641 -12.812 1 98.31 198 MET B C 1
ATOM 5695 O O . MET B 1 198 ? -1.094 1.573 -13.617 1 98.31 198 MET B O 1
ATOM 5699 N N . VAL B 1 199 ? -0.766 -0.608 -13.141 1 98.75 199 VAL B N 1
ATOM 5700 C CA . VAL B 1 199 ? -0.43 -0.935 -14.523 1 98.75 199 VAL B CA 1
ATOM 5701 C C . VAL B 1 199 ? -1.645 -0.706 -15.422 1 98.75 199 VAL B C 1
ATOM 5703 O O . VAL B 1 199 ? -1.514 -0.202 -16.531 1 98.75 199 VAL B O 1
ATOM 5706 N N . LEU B 1 200 ? -2.854 -1.098 -14.938 1 98.69 200 LEU B N 1
ATOM 5707 C CA . LEU B 1 200 ? -4.078 -0.832 -15.688 1 98.69 200 LEU B CA 1
ATOM 5708 C C . LEU B 1 200 ? -4.266 0.665 -15.906 1 98.69 200 LEU B C 1
ATOM 5710 O O . LEU B 1 200 ? -4.598 1.095 -17.016 1 98.69 200 LEU B O 1
ATOM 5714 N N . ARG B 1 201 ? -3.977 1.435 -14.891 1 98.19 201 ARG B N 1
ATOM 5715 C CA . ARG B 1 201 ? -4.129 2.885 -14.969 1 98.19 201 ARG B CA 1
ATOM 5716 C C . ARG B 1 201 ? -3.061 3.498 -15.867 1 98.19 201 ARG B C 1
ATOM 5718 O O . ARG B 1 201 ? -3.27 4.562 -16.453 1 98.19 201 ARG B O 1
ATOM 5725 N N . LEU B 1 202 ? -1.953 2.883 -16.016 1 98.31 202 LEU B N 1
ATOM 5726 C CA . LEU B 1 202 ? -0.851 3.322 -16.875 1 98.31 202 LEU B CA 1
ATOM 5727 C C . LEU B 1 202 ? -1.215 3.191 -18.344 1 98.31 202 LEU B C 1
ATOM 5729 O O . LEU B 1 202 ? -0.854 4.047 -19.156 1 98.31 202 LEU B O 1
ATOM 5733 N N . PHE B 1 203 ? -1.964 2.119 -18.703 1 98.62 203 PHE B N 1
ATOM 5734 C CA . PHE B 1 203 ? -2.059 1.771 -20.109 1 98.62 203 PHE B CA 1
ATOM 5735 C C . PHE B 1 203 ? -3.494 1.901 -20.609 1 98.62 203 PHE B C 1
ATOM 5737 O O . PHE B 1 203 ? -3.73 2.053 -21.812 1 98.62 203 PHE B O 1
ATOM 5744 N N . CYS B 1 204 ? -4.488 1.807 -19.688 1 98.44 204 CYS B N 1
ATOM 5745 C CA . CYS B 1 204 ? -5.859 1.656 -20.172 1 98.44 204 CYS B CA 1
ATOM 5746 C C . CYS B 1 204 ? -6.703 2.867 -19.797 1 98.44 204 CYS B C 1
ATOM 5748 O O . CYS B 1 204 ? -6.43 3.533 -18.797 1 98.44 204 CYS B O 1
ATOM 5750 N N . ASN B 1 205 ? -7.629 3.162 -20.594 1 97.88 205 ASN B N 1
ATOM 5751 C CA . ASN B 1 205 ? -8.734 4.078 -20.344 1 97.88 205 ASN B CA 1
ATOM 5752 C C . ASN B 1 205 ? -10.062 3.334 -20.25 1 97.88 205 ASN B C 1
ATOM 5754 O O . ASN B 1 205 ? -10.188 2.207 -20.734 1 97.88 205 ASN B O 1
ATOM 5758 N N . ARG B 1 206 ? -11.055 3.939 -19.5 1 97.25 206 ARG B N 1
ATOM 5759 C CA . ARG B 1 206 ? -12.398 3.361 -19.5 1 97.25 206 ARG B CA 1
ATOM 5760 C C . ARG B 1 206 ? -12.875 3.086 -20.922 1 97.25 206 ARG B C 1
ATOM 5762 O O . ARG B 1 206 ? -12.781 3.953 -21.781 1 97.25 206 ARG B O 1
ATOM 5769 N N . GLY B 1 207 ? -13.383 1.858 -21.125 1 97.44 207 GLY B N 1
ATOM 5770 C CA . GLY B 1 207 ? -13.844 1.455 -22.453 1 97.44 207 GLY B CA 1
ATOM 5771 C C . GLY B 1 207 ? -12.875 0.525 -23.156 1 97.44 207 GLY B C 1
ATOM 5772 O O . GLY B 1 207 ? -13.266 -0.218 -24.062 1 97.44 207 GLY B O 1
ATOM 5773 N N . ASP B 1 208 ? -11.602 0.536 -22.781 1 98.38 208 ASP B N 1
ATOM 5774 C CA . ASP B 1 208 ? -10.594 -0.319 -23.406 1 98.38 208 ASP B CA 1
ATOM 5775 C C . ASP B 1 208 ? -10.828 -1.788 -23.047 1 98.38 208 ASP B C 1
ATOM 5777 O O . ASP B 1 208 ? -11.555 -2.098 -22.109 1 98.38 208 ASP B O 1
ATOM 5781 N N . TYR B 1 209 ? -10.273 -2.703 -23.906 1 98.38 209 TYR B N 1
ATOM 5782 C CA . TYR B 1 209 ? -10.211 -4.133 -23.641 1 98.38 209 TYR B CA 1
ATOM 5783 C C . TYR B 1 209 ? -8.797 -4.551 -23.25 1 98.38 209 TYR B C 1
ATOM 5785 O O . TYR B 1 209 ? -7.816 -3.967 -23.719 1 98.38 209 TYR B O 1
ATOM 5793 N N . ILE B 1 210 ? -8.734 -5.516 -22.391 1 98.75 210 ILE B N 1
ATOM 5794 C CA . ILE B 1 210 ? -7.473 -6.223 -22.203 1 98.75 210 ILE B CA 1
ATOM 5795 C C . ILE B 1 210 ? -7.637 -7.691 -22.578 1 98.75 210 ILE B C 1
ATOM 5797 O O . ILE B 1 210 ? -8.75 -8.234 -22.531 1 98.75 210 ILE B O 1
ATOM 5801 N N . LEU B 1 211 ? -6.508 -8.266 -23.062 1 98.81 211 LEU B N 1
ATOM 5802 C CA . LEU B 1 211 ? -6.457 -9.695 -23.344 1 98.81 211 LEU B CA 1
ATOM 5803 C C . LEU B 1 211 ? -6.152 -10.484 -22.078 1 98.81 211 LEU B C 1
ATOM 5805 O O . LEU B 1 211 ? -5.309 -10.086 -21.281 1 98.81 211 LEU B O 1
ATOM 5809 N N . THR B 1 212 ? -6.895 -11.594 -21.844 1 98.31 212 THR B N 1
ATOM 5810 C CA . THR B 1 212 ? -6.668 -12.492 -20.703 1 98.31 212 THR B CA 1
ATOM 5811 C C . THR B 1 212 ? -6.809 -13.953 -21.141 1 98.31 212 THR B C 1
ATOM 5813 O O . THR B 1 212 ? -7.359 -14.242 -22.203 1 98.31 212 THR B O 1
ATOM 5816 N N . GLU B 1 213 ? -6.324 -14.844 -20.359 1 98.12 213 GLU B N 1
ATOM 5817 C CA . GLU B 1 213 ? -6.652 -16.25 -20.516 1 98.12 213 GLU B CA 1
ATOM 5818 C C . GLU B 1 213 ? -8.141 -16.5 -20.297 1 98.12 213 GLU B C 1
ATOM 5820 O O . GLU B 1 213 ? -8.781 -15.805 -19.516 1 98.12 213 GLU B O 1
ATOM 5825 N N . GLU B 1 214 ? -8.688 -17.547 -20.953 1 96.69 214 GLU B N 1
ATOM 5826 C CA . GLU B 1 214 ? -10.117 -17.859 -20.875 1 96.69 214 GLU B CA 1
ATOM 5827 C C . GLU B 1 214 ? -10.523 -18.141 -19.422 1 96.69 214 GLU B C 1
ATOM 5829 O O . GLU B 1 214 ? -11.602 -17.719 -18.984 1 96.69 214 GLU B O 1
ATOM 5834 N N . PHE B 1 215 ? -9.742 -18.953 -18.703 1 97 215 PHE B N 1
ATOM 5835 C CA . PHE B 1 215 ? -9.797 -19.062 -17.25 1 97 215 PHE B CA 1
ATOM 5836 C C . PHE B 1 215 ? -8.633 -18.312 -16.609 1 97 215 PHE B C 1
ATOM 5838 O O . PHE B 1 215 ? -7.469 -18.562 -16.938 1 97 215 PHE B O 1
ATOM 5845 N N . THR B 1 216 ? -8.969 -17.328 -15.766 1 96.75 216 THR B N 1
ATOM 5846 C CA . THR B 1 216 ? -7.906 -16.469 -15.266 1 96.75 216 THR B CA 1
ATOM 5847 C C . THR B 1 216 ? -8.164 -16.078 -13.805 1 96.75 216 THR B C 1
ATOM 5849 O O . THR B 1 216 ? -9.188 -16.469 -13.234 1 96.75 216 THR B O 1
ATOM 5852 N N . PHE B 1 217 ? -7.184 -15.484 -13.195 1 96 217 PHE B N 1
ATOM 5853 C CA . PHE B 1 217 ? -7.246 -15.078 -11.789 1 96 217 PHE B CA 1
ATOM 5854 C C . PHE B 1 217 ? -8.367 -14.07 -11.57 1 96 217 PHE B C 1
ATOM 5856 O O . PHE B 1 217 ? -8.266 -12.922 -12 1 96 217 PHE B O 1
ATOM 5863 N N . SER B 1 218 ? -9.352 -14.43 -10.828 1 93.88 218 SER B N 1
ATOM 5864 C CA . SER B 1 218 ? -10.586 -13.664 -10.695 1 93.88 218 SER B CA 1
ATOM 5865 C C . SER B 1 218 ? -10.336 -12.289 -10.094 1 93.88 218 SER B C 1
ATOM 5867 O O . SER B 1 218 ? -10.922 -11.297 -10.539 1 93.88 218 SER B O 1
ATOM 5869 N N . SER B 1 219 ? -9.453 -12.18 -9.086 1 93.5 219 SER B N 1
ATOM 5870 C CA . SER B 1 219 ? -9.211 -10.906 -8.406 1 93.5 219 SER B CA 1
ATOM 5871 C C . SER B 1 219 ? -8.57 -9.898 -9.344 1 93.5 219 SER B C 1
ATOM 5873 O O . SER B 1 219 ? -8.797 -8.695 -9.219 1 93.5 219 SER B O 1
ATOM 5875 N N . ALA B 1 220 ? -7.727 -10.383 -10.266 1 96.56 220 ALA B N 1
ATOM 5876 C CA . ALA B 1 220 ? -7.156 -9.477 -11.266 1 96.56 220 ALA B CA 1
ATOM 5877 C C . ALA B 1 220 ? -8.242 -8.867 -12.141 1 96.56 220 ALA B C 1
ATOM 5879 O O . ALA B 1 220 ? -8.172 -7.691 -12.508 1 96.56 220 ALA B O 1
ATOM 5880 N N . MET B 1 221 ? -9.266 -9.633 -12.477 1 96.5 221 MET B N 1
ATOM 5881 C CA . MET B 1 221 ? -10.375 -9.133 -13.281 1 96.5 221 MET B CA 1
ATOM 5882 C C . MET B 1 221 ? -11.258 -8.195 -12.461 1 96.5 221 MET B C 1
ATOM 5884 O O . MET B 1 221 ? -11.781 -7.215 -12.992 1 96.5 221 MET B O 1
ATOM 5888 N N . GLU B 1 222 ? -11.375 -8.555 -11.211 1 95.25 222 GLU B N 1
ATOM 5889 C CA . GLU B 1 222 ? -12.148 -7.703 -10.312 1 95.25 222 GLU B CA 1
ATOM 5890 C C . GLU B 1 222 ? -11.469 -6.352 -10.109 1 95.25 222 GLU B C 1
ATOM 5892 O O . GLU B 1 222 ? -12.094 -5.391 -9.664 1 95.25 222 GLU B O 1
ATOM 5897 N N . THR B 1 223 ? -10.203 -6.23 -10.383 1 96.88 223 THR B N 1
ATOM 5898 C CA . THR B 1 223 ? -9.477 -4.969 -10.391 1 96.88 223 THR B CA 1
ATOM 5899 C C . THR B 1 223 ? -9.781 -4.18 -11.664 1 96.88 223 THR B C 1
ATOM 5901 O O . THR B 1 223 ? -10 -2.967 -11.617 1 96.88 223 THR B O 1
ATOM 5904 N N . ALA B 1 224 ? -9.875 -4.812 -12.797 1 97.75 224 ALA B N 1
ATOM 5905 C CA . ALA B 1 224 ? -9.984 -4.188 -14.109 1 97.75 224 ALA B CA 1
ATOM 5906 C C . ALA B 1 224 ? -11.422 -3.74 -14.391 1 97.75 224 ALA B C 1
ATOM 5908 O O . ALA B 1 224 ? -11.648 -2.611 -14.828 1 97.75 224 ALA B O 1
ATOM 5909 N N . LEU B 1 225 ? -12.383 -4.578 -14.102 1 96.94 225 LEU B N 1
ATOM 5910 C CA . LEU B 1 225 ? -13.758 -4.406 -14.547 1 96.94 225 LEU B CA 1
ATOM 5911 C C . LEU B 1 225 ? -14.367 -3.135 -13.961 1 96.94 225 LEU B C 1
ATOM 5913 O O . LEU B 1 225 ? -14.969 -2.338 -14.688 1 96.94 225 LEU B O 1
ATOM 5917 N N . PRO B 1 226 ? -14.133 -2.871 -12.672 1 97 226 PRO B N 1
ATOM 5918 C CA . PRO B 1 226 ? -14.719 -1.647 -12.117 1 97 226 PRO B CA 1
ATOM 5919 C C . PRO B 1 226 ? -14.102 -0.38 -12.703 1 97 226 PRO B C 1
ATOM 5921 O O . PRO B 1 226 ? -14.711 0.69 -12.656 1 97 226 PRO B O 1
ATOM 5924 N N . GLN B 1 227 ? -12.93 -0.434 -13.227 1 97.38 227 GLN B N 1
ATOM 5925 C CA . GLN B 1 227 ? -12.281 0.699 -13.883 1 97.38 227 GLN B CA 1
ATOM 5926 C C . GLN B 1 227 ? -12.844 0.924 -15.281 1 97.38 227 GLN B C 1
ATOM 5928 O O . GLN B 1 227 ? -12.43 1.845 -15.984 1 97.38 227 GLN B O 1
ATOM 5933 N N . GLY B 1 228 ? -13.82 0.093 -15.68 1 97.31 228 GLY B N 1
ATOM 5934 C CA . GLY B 1 228 ? -14.461 0.203 -16.984 1 97.31 228 GLY B CA 1
ATOM 5935 C C . GLY B 1 228 ? -13.711 -0.517 -18.078 1 97.31 228 GLY B C 1
ATOM 5936 O O . GLY B 1 228 ? -13.938 -0.257 -19.266 1 97.31 228 GLY B O 1
ATOM 5937 N N . ILE B 1 229 ? -12.766 -1.356 -17.703 1 98.12 229 ILE B N 1
ATOM 5938 C CA . ILE B 1 229 ? -11.992 -2.129 -18.672 1 98.12 229 ILE B CA 1
ATOM 5939 C C . ILE B 1 229 ? -12.703 -3.447 -18.969 1 98.12 229 ILE B C 1
ATOM 5941 O O . ILE B 1 229 ? -13.195 -4.113 -18.062 1 98.12 229 ILE B O 1
ATOM 5945 N N . ARG B 1 230 ? -12.773 -3.777 -20.203 1 97.38 230 ARG B N 1
ATOM 5946 C CA . ARG B 1 230 ? -13.438 -4.992 -20.656 1 97.38 230 ARG B CA 1
ATOM 5947 C C . ARG B 1 230 ? -12.43 -6.09 -20.969 1 97.38 230 ARG B C 1
ATOM 5949 O O . ARG B 1 230 ? -11.234 -5.824 -21.094 1 97.38 230 ARG B O 1
ATOM 5956 N N . LEU B 1 231 ? -12.93 -7.324 -21.031 1 97.69 231 LEU B N 1
ATOM 5957 C CA . LEU B 1 231 ? -12.039 -8.469 -21.188 1 97.69 231 LEU B CA 1
ATOM 5958 C C . LEU B 1 231 ? -12.219 -9.117 -22.562 1 97.69 231 LEU B C 1
ATOM 5960 O O . LEU B 1 231 ? -13.344 -9.242 -23.047 1 97.69 231 LEU B O 1
ATOM 5964 N N . ALA B 1 232 ? -11.164 -9.398 -23.219 1 97.88 232 ALA B N 1
ATOM 5965 C CA . ALA B 1 232 ? -11.109 -10.234 -24.422 1 97.88 232 ALA B CA 1
ATOM 5966 C C . ALA B 1 232 ? -10.398 -11.555 -24.125 1 97.88 232 ALA B C 1
ATOM 5968 O O . ALA B 1 232 ? -9.164 -11.625 -24.188 1 97.88 232 ALA B O 1
ATOM 5969 N N . PRO B 1 233 ? -11.133 -12.617 -23.906 1 97.19 233 PRO B N 1
ATOM 5970 C CA . PRO B 1 233 ? -10.516 -13.883 -23.484 1 97.19 233 PRO B CA 1
ATOM 5971 C C . PRO B 1 233 ? -9.812 -14.594 -24.641 1 97.19 233 PRO B C 1
ATOM 5973 O O . PRO B 1 233 ? -10.281 -14.547 -25.781 1 97.19 233 PRO B O 1
ATOM 5976 N N . VAL B 1 234 ? -8.727 -15.195 -24.312 1 98.12 234 VAL B N 1
ATOM 5977 C CA . VAL B 1 234 ? -7.941 -16.047 -25.203 1 98.12 234 VAL B CA 1
ATOM 5978 C C . VAL B 1 234 ? -8.023 -17.5 -24.734 1 98.12 234 VAL B C 1
ATOM 5980 O O . VAL B 1 234 ? -7.871 -17.781 -23.547 1 98.12 234 VAL B O 1
ATOM 5983 N N . LYS B 1 235 ? -8.227 -18.422 -25.641 1 97.25 235 LYS B N 1
ATOM 5984 C CA . LYS B 1 235 ? -8.359 -19.828 -25.297 1 97.25 235 LYS B CA 1
ATOM 5985 C C . LYS B 1 235 ? -7.051 -20.391 -24.734 1 97.25 235 LYS B C 1
ATOM 5987 O O . LYS B 1 235 ? -5.98 -19.812 -24.969 1 97.25 235 LYS B O 1
ATOM 5992 N N . MET B 1 236 ? -7.219 -21.453 -24 1 97 236 MET B N 1
ATOM 5993 C CA . MET B 1 236 ? -6.059 -22.078 -23.375 1 97 236 MET B CA 1
ATOM 5994 C C . MET B 1 236 ? -6.145 -23.594 -23.469 1 97 236 MET B C 1
ATOM 5996 O O . MET B 1 236 ? -7.207 -24.141 -23.766 1 97 236 MET B O 1
ATOM 6000 N N . ASP B 1 237 ? -5.047 -24.25 -23.312 1 96.69 237 ASP B N 1
ATOM 6001 C CA . ASP B 1 237 ? -4.977 -25.688 -23.125 1 96.69 237 ASP B CA 1
ATOM 6002 C C . ASP B 1 237 ? -4.18 -26.047 -21.859 1 96.69 237 ASP B C 1
ATOM 6004 O O . ASP B 1 237 ? -4.059 -25.234 -20.953 1 96.69 237 ASP B O 1
ATOM 6008 N N . GLU B 1 238 ? -3.771 -27.25 -21.688 1 95.06 238 GLU B N 1
ATOM 6009 C CA . GLU B 1 238 ? -3.109 -27.719 -20.484 1 95.06 238 GLU B CA 1
ATOM 6010 C C . GLU B 1 238 ? -1.777 -27.016 -20.266 1 95.06 238 GLU B C 1
ATOM 6012 O O . GLU B 1 238 ? -1.217 -27.047 -19.156 1 95.06 238 GLU B O 1
ATOM 6017 N N . GLN B 1 239 ? -1.282 -26.297 -21.281 1 96.12 239 GLN B N 1
ATOM 6018 C CA . GLN B 1 239 ? -0.033 -25.547 -21.172 1 96.12 239 GLN B CA 1
ATOM 6019 C C . GLN B 1 239 ? -0.295 -24.047 -21.078 1 96.12 239 GLN B C 1
ATOM 6021 O O . GLN B 1 239 ? 0.639 -23.25 -21.141 1 96.12 239 GLN B O 1
ATOM 6026 N N . GLY B 1 240 ? -1.538 -23.688 -20.969 1 96.75 240 GLY B N 1
ATOM 6027 C CA . GLY B 1 240 ? -1.856 -22.281 -20.797 1 96.75 240 GLY B CA 1
ATOM 6028 C C . GLY B 1 240 ? -2.328 -21.609 -22.062 1 96.75 240 GLY B C 1
ATOM 6029 O O . GLY B 1 240 ? -2.994 -22.234 -22.891 1 96.75 240 GLY B O 1
ATOM 6030 N N . LEU B 1 241 ? -2.082 -20.375 -22.234 1 97.5 241 LEU B N 1
ATOM 6031 C CA . LEU B 1 241 ? -2.537 -19.469 -23.281 1 97.5 241 LEU B CA 1
ATOM 6032 C C . LEU B 1 241 ? -2.131 -19.984 -24.656 1 97.5 241 LEU B C 1
ATOM 6034 O O . LEU B 1 241 ? -0.977 -20.375 -24.875 1 97.5 241 LEU B O 1
ATOM 6038 N N . LEU B 1 242 ? -3.111 -20.031 -25.641 1 98.62 242 LEU B N 1
ATOM 6039 C CA . LEU B 1 242 ? -2.818 -20.469 -27 1 98.62 242 LEU B CA 1
ATOM 6040 C C . LEU B 1 242 ? -2.414 -19.297 -27.875 1 98.62 242 LEU B C 1
ATOM 6042 O O . LEU B 1 242 ? -3.215 -18.391 -28.109 1 98.62 242 LEU B O 1
ATOM 6046 N N . PRO B 1 243 ? -1.188 -19.344 -28.438 1 98.69 243 PRO B N 1
ATOM 6047 C CA . PRO B 1 243 ? -0.762 -18.25 -29.312 1 98.69 243 PRO B CA 1
ATOM 6048 C C . PRO B 1 243 ? -1.669 -18.094 -30.531 1 98.69 243 PRO B C 1
ATOM 6050 O O . PRO B 1 243 ? -1.921 -16.969 -30.984 1 98.69 243 PRO B O 1
ATOM 6053 N N . SER B 1 244 ? -2.152 -19.203 -31.078 1 98.75 244 SER B N 1
ATOM 6054 C CA . SER B 1 244 ? -3.025 -19.141 -32.25 1 98.75 244 SER B CA 1
ATOM 6055 C C . SER B 1 244 ? -4.332 -18.422 -31.922 1 98.75 244 SER B C 1
ATOM 6057 O O . SER B 1 244 ? -4.816 -17.609 -32.719 1 98.75 244 SER B O 1
ATOM 6059 N N . SER B 1 245 ? -4.906 -18.719 -30.797 1 98.69 245 SER B N 1
ATOM 6060 C CA . SER B 1 245 ? -6.113 -18.016 -30.359 1 98.69 245 SER B CA 1
ATOM 6061 C C . SER B 1 245 ? -5.852 -16.531 -30.125 1 98.69 245 SER B C 1
ATOM 6063 O O . SER B 1 245 ? -6.68 -15.695 -30.469 1 98.69 245 SER B O 1
ATOM 6065 N N . LEU B 1 246 ? -4.707 -16.219 -29.516 1 98.88 246 LEU B N 1
ATOM 6066 C CA . LEU B 1 246 ? -4.305 -14.828 -29.312 1 98.88 246 LEU B CA 1
ATOM 6067 C C . LEU B 1 246 ? -4.234 -14.094 -30.656 1 98.88 246 LEU B C 1
ATOM 6069 O O . LEU B 1 246 ? -4.777 -12.992 -30.781 1 98.88 246 LEU B O 1
ATOM 6073 N N . ASP B 1 247 ? -3.555 -14.703 -31.594 1 98.88 247 ASP B N 1
ATOM 6074 C CA . ASP B 1 247 ? -3.428 -14.117 -32.906 1 98.88 247 ASP B CA 1
ATOM 6075 C C . ASP B 1 247 ? -4.797 -13.938 -33.562 1 98.88 247 ASP B C 1
ATOM 6077 O O . ASP B 1 247 ? -5.055 -12.922 -34.219 1 98.88 247 ASP B O 1
ATOM 6081 N N . GLU B 1 248 ? -5.652 -14.898 -33.406 1 98.69 248 GLU B N 1
ATOM 6082 C CA . GLU B 1 248 ? -6.984 -14.875 -34 1 98.69 248 GLU B CA 1
ATOM 6083 C C . GLU B 1 248 ? -7.824 -13.734 -33.438 1 98.69 248 GLU B C 1
ATOM 6085 O O . GLU B 1 248 ? -8.461 -12.992 -34.188 1 98.69 248 GLU B O 1
ATOM 6090 N N . VAL B 1 249 ? -7.871 -13.594 -32.094 1 98.31 249 VAL B N 1
ATOM 6091 C CA . VAL B 1 249 ? -8.633 -12.539 -31.453 1 98.31 249 VAL B CA 1
ATOM 6092 C C . VAL B 1 249 ? -8.188 -11.18 -31.953 1 98.31 249 VAL B C 1
ATOM 6094 O O . VAL B 1 249 ? -9.016 -10.312 -32.25 1 98.31 249 VAL B O 1
ATOM 6097 N N . LEU B 1 250 ? -6.863 -11.008 -32.125 1 98.75 250 LEU B N 1
ATOM 6098 C CA . LEU B 1 250 ? -6.297 -9.719 -32.5 1 98.75 250 LEU B CA 1
ATOM 6099 C C . LEU B 1 250 ? -6.492 -9.461 -34 1 98.75 250 LEU B C 1
ATOM 6101 O O . LEU B 1 250 ? -6.84 -8.344 -34.375 1 98.75 250 LEU B O 1
ATOM 6105 N N . THR B 1 251 ? -6.238 -10.469 -34.781 1 98.69 251 THR B N 1
ATOM 6106 C CA . THR B 1 251 ? -6.359 -10.328 -36.25 1 98.69 251 THR B CA 1
ATOM 6107 C C . THR B 1 251 ? -7.801 -10.023 -36.625 1 98.69 251 THR B C 1
ATOM 6109 O O . THR B 1 251 ? -8.047 -9.25 -37.562 1 98.69 251 THR B O 1
ATOM 6112 N N . ASN B 1 252 ? -8.75 -10.555 -35.969 1 98.38 252 ASN B N 1
ATOM 6113 C CA . ASN B 1 252 ? -10.156 -10.445 -36.312 1 98.38 252 ASN B CA 1
ATOM 6114 C C . ASN B 1 252 ? -10.875 -9.398 -35.5 1 98.38 252 ASN B C 1
ATOM 6116 O O . ASN B 1 252 ? -12.109 -9.344 -35.469 1 98.38 252 ASN B O 1
ATOM 6120 N N . TRP B 1 253 ? -10.117 -8.594 -34.844 1 98.25 253 TRP B N 1
ATOM 6121 C CA . TRP B 1 253 ? -10.742 -7.578 -34 1 98.25 253 TRP B CA 1
ATOM 6122 C C . TRP B 1 253 ? -11.516 -6.566 -34.812 1 98.25 253 TRP B C 1
ATOM 6124 O O . TRP B 1 253 ? -10.961 -5.969 -35.75 1 98.25 253 TRP B O 1
ATOM 6134 N N . ASP B 1 254 ? -12.789 -6.375 -34.5 1 97.94 254 ASP B N 1
ATOM 6135 C CA . ASP B 1 254 ? -13.648 -5.383 -35.156 1 97.94 254 ASP B CA 1
ATOM 6136 C C . ASP B 1 254 ? -13.961 -4.23 -34.188 1 97.94 254 ASP B C 1
ATOM 6138 O O . ASP B 1 254 ? -14.93 -4.289 -33.438 1 97.94 254 ASP B O 1
ATOM 6142 N N . ALA B 1 255 ? -13.227 -3.172 -34.312 1 97.25 255 ALA B N 1
ATOM 6143 C CA . ALA B 1 255 ? -13.328 -2.033 -33.406 1 97.25 255 ALA B CA 1
ATOM 6144 C C . ALA B 1 255 ? -14.75 -1.466 -33.406 1 97.25 255 ALA B C 1
ATOM 6146 O O . ALA B 1 255 ? -15.234 -1.006 -32.375 1 97.25 255 ALA B O 1
ATOM 6147 N N . SER B 1 256 ? -15.359 -1.467 -34.531 1 97.62 256 SER B N 1
ATOM 6148 C CA . SER B 1 256 ? -16.719 -0.94 -34.656 1 97.62 256 SER B CA 1
ATOM 6149 C C . SER B 1 256 ? -17.719 -1.819 -33.906 1 97.62 256 SER B C 1
ATOM 6151 O O . SER B 1 256 ? -18.547 -1.318 -33.156 1 97.62 256 SER B O 1
ATOM 6153 N N . ALA B 1 257 ? -17.594 -3.084 -34.125 1 96.38 257 ALA B N 1
ATOM 6154 C CA . ALA B 1 257 ? -18.5 -4.023 -33.469 1 96.38 257 ALA B CA 1
ATOM 6155 C C . ALA B 1 257 ? -18.266 -4.074 -31.969 1 96.38 257 ALA B C 1
ATOM 6157 O O . ALA B 1 257 ? -19.203 -4.227 -31.188 1 96.38 257 ALA B O 1
ATOM 6158 N N . ARG B 1 258 ? -17.047 -3.943 -31.562 1 94.75 258 ARG B N 1
ATOM 6159 C CA . ARG B 1 258 ? -16.656 -4.066 -30.156 1 94.75 258 ARG B CA 1
ATOM 6160 C C . ARG B 1 258 ? -16.797 -2.727 -29.438 1 94.75 258 ARG B C 1
ATOM 6162 O O . ARG B 1 258 ? -16.844 -2.682 -28.219 1 94.75 258 ARG B O 1
ATOM 6169 N N . GLY B 1 259 ? -16.797 -1.679 -30.203 1 96.56 259 GLY B N 1
ATOM 6170 C CA . GLY B 1 259 ? -16.906 -0.346 -29.625 1 96.56 259 GLY B CA 1
ATOM 6171 C C . GLY B 1 259 ? -15.633 0.109 -28.938 1 96.56 259 GLY B C 1
ATOM 6172 O O . GLY B 1 259 ? -15.688 0.872 -27.969 1 96.56 259 GLY B O 1
ATOM 6173 N N . ALA B 1 260 ? -14.484 -0.402 -29.297 1 97.62 260 ALA B N 1
ATOM 6174 C CA . ALA B 1 260 ? -13.203 -0.079 -28.688 1 97.62 260 ALA B CA 1
ATOM 6175 C C . ALA B 1 260 ? -12.047 -0.419 -29.625 1 97.62 260 ALA B C 1
ATOM 6177 O O . ALA B 1 260 ? -12.164 -1.311 -30.469 1 97.62 260 ALA B O 1
ATOM 6178 N N . ARG B 1 261 ? -10.945 0.303 -29.438 1 97.31 261 ARG B N 1
ATOM 6179 C CA . ARG B 1 261 ? -9.727 -0.009 -30.188 1 97.31 261 ARG B CA 1
ATOM 6180 C C . ARG B 1 261 ? -9.242 -1.423 -29.875 1 97.31 261 ARG B C 1
ATOM 6182 O O . ARG B 1 261 ? -9.641 -2.014 -28.859 1 97.31 261 ARG B O 1
ATOM 6189 N N . LYS B 1 262 ? -8.43 -1.979 -30.812 1 98.25 262 LYS B N 1
ATOM 6190 C CA . LYS B 1 262 ? -7.797 -3.281 -30.625 1 98.25 262 LYS B CA 1
ATOM 6191 C C . LYS B 1 262 ? -7.027 -3.328 -29.297 1 98.25 262 LYS B C 1
ATOM 6193 O O . LYS B 1 262 ? -6.266 -2.41 -28.984 1 98.25 262 LYS B O 1
ATOM 6198 N N . PRO B 1 263 ? -7.324 -4.391 -28.453 1 98.44 263 PRO B N 1
ATOM 6199 C CA . PRO B 1 263 ? -6.59 -4.477 -27.188 1 98.44 263 PRO B CA 1
ATOM 6200 C C . PRO B 1 263 ? -5.082 -4.594 -27.391 1 98.44 263 PRO B C 1
ATOM 6202 O O . PRO B 1 263 ? -4.629 -5.215 -28.359 1 98.44 263 PRO B O 1
ATOM 6205 N N . PHE B 1 264 ? -4.336 -4.031 -26.469 1 98.62 264 PHE B N 1
ATOM 6206 C CA . PHE B 1 264 ? -2.887 -4.043 -26.625 1 98.62 264 PHE B CA 1
ATOM 6207 C C . PHE B 1 264 ? -2.199 -4.422 -25.328 1 98.62 264 PHE B C 1
ATOM 6209 O O . PHE B 1 264 ? -0.975 -4.328 -25.219 1 98.62 264 PHE B O 1
ATOM 6216 N N . VAL B 1 265 ? -2.922 -4.75 -24.281 1 98.88 265 VAL B N 1
ATOM 6217 C CA . VAL B 1 265 ? -2.379 -5.246 -23.016 1 98.88 265 VAL B CA 1
ATOM 6218 C C . VAL B 1 265 ? -2.83 -6.688 -22.797 1 98.88 265 VAL B C 1
ATOM 6220 O O . VAL B 1 265 ? -4.027 -6.98 -22.797 1 98.88 265 VAL B O 1
ATOM 6223 N N . LEU B 1 266 ? -1.897 -7.59 -22.625 1 98.88 266 LEU B N 1
ATOM 6224 C CA . LEU B 1 266 ? -2.15 -8.977 -22.266 1 98.88 266 LEU B CA 1
ATOM 6225 C C . LEU B 1 266 ? -1.784 -9.234 -20.812 1 98.88 266 LEU B C 1
ATOM 6227 O O . LEU B 1 266 ? -0.641 -9.016 -20.406 1 98.88 266 LEU B O 1
ATOM 6231 N N . TYR B 1 267 ? -2.744 -9.617 -20.016 1 98.81 267 TYR B N 1
ATOM 6232 C CA . TYR B 1 267 ? -2.484 -10.156 -18.688 1 98.81 267 TYR B CA 1
ATOM 6233 C C . TYR B 1 267 ? -2.359 -11.672 -18.734 1 98.81 267 TYR B C 1
ATOM 6235 O O . TYR B 1 267 ? -3.283 -12.367 -19.172 1 98.81 267 TYR B O 1
ATOM 6243 N N . THR B 1 268 ? -1.23 -12.242 -18.266 1 98.75 268 THR B N 1
ATOM 6244 C CA . THR B 1 268 ? -1.049 -13.695 -18.266 1 98.75 268 THR B CA 1
ATOM 6245 C C . THR B 1 268 ? -0.264 -14.141 -17.031 1 98.75 268 THR B C 1
ATOM 6247 O O . THR B 1 268 ? 0.566 -13.391 -16.516 1 98.75 268 THR B O 1
ATOM 6250 N N . VAL B 1 269 ? -0.595 -15.281 -16.516 1 98.56 269 VAL B N 1
ATOM 6251 C CA . VAL B 1 269 ? 0.158 -15.984 -15.484 1 98.56 269 VAL B CA 1
ATOM 6252 C C . VAL B 1 269 ? 0.854 -17.203 -16.094 1 98.56 269 VAL B C 1
ATOM 6254 O O . VAL B 1 269 ? 0.311 -18.312 -16.078 1 98.56 269 VAL B O 1
ATOM 6257 N N . PRO B 1 270 ? 2.121 -17.047 -16.453 1 98.44 270 PRO B N 1
ATOM 6258 C CA . PRO B 1 270 ? 2.732 -18.062 -17.312 1 98.44 270 PRO B CA 1
ATOM 6259 C C . PRO B 1 270 ? 3.131 -19.328 -16.562 1 98.44 270 PRO B C 1
ATOM 6261 O O . PRO B 1 270 ? 3.297 -20.375 -17.172 1 98.44 270 PRO B O 1
ATOM 6264 N N . SER B 1 271 ? 3.377 -19.234 -15.273 1 98.31 271 SER B N 1
ATOM 6265 C CA . SER B 1 271 ? 3.793 -20.375 -14.469 1 98.31 271 SER B CA 1
ATOM 6266 C C . SER B 1 271 ? 2.785 -20.672 -13.367 1 98.31 271 SER B C 1
ATOM 6268 O O . SER B 1 271 ? 2.496 -19.812 -12.539 1 98.31 271 SER B O 1
ATOM 6270 N N . GLY B 1 272 ? 2.371 -21.984 -13.328 1 97.62 272 GLY B N 1
ATOM 6271 C CA . GLY B 1 272 ? 1.422 -22.312 -12.273 1 97.62 272 GLY B CA 1
ATOM 6272 C C . GLY B 1 272 ? 0.173 -21.453 -12.305 1 97.62 272 GLY B C 1
ATOM 6273 O O . GLY B 1 272 ? -0.247 -20.922 -11.273 1 97.62 272 GLY B O 1
ATOM 6274 N N . GLN B 1 273 ? -0.353 -21.391 -13.461 1 98 273 GLN B N 1
ATOM 6275 C CA . GLN B 1 273 ? -1.423 -20.438 -13.766 1 98 273 GLN B CA 1
ATOM 6276 C C . GLN B 1 273 ? -2.607 -20.625 -12.828 1 98 273 GLN B C 1
ATOM 6278 O O . GLN B 1 273 ? -3.008 -21.766 -12.539 1 98 273 GLN B O 1
ATOM 6283 N N . ASN B 1 274 ? -3.07 -19.578 -12.148 1 96.19 274 ASN B N 1
ATOM 6284 C CA . ASN B 1 274 ? -4.305 -19.547 -11.367 1 96.19 274 ASN B CA 1
ATOM 6285 C C . ASN B 1 274 ? -5.512 -19.25 -12.25 1 96.19 274 ASN B C 1
ATOM 6287 O O . ASN B 1 274 ? -5.633 -18.156 -12.797 1 96.19 274 ASN B O 1
ATOM 6291 N N . PRO B 1 275 ? -6.359 -20.188 -12.477 1 96.25 275 PRO B N 1
ATOM 6292 C CA . PRO B 1 275 ? -6.684 -21.297 -11.578 1 96.25 275 PRO B CA 1
ATOM 6293 C C . PRO B 1 275 ? -6.18 -22.641 -12.094 1 96.25 275 PRO B C 1
ATOM 6295 O O . PRO B 1 275 ? -6.246 -23.641 -11.375 1 96.25 275 PRO B O 1
ATOM 6298 N N . THR B 1 276 ? -5.66 -22.766 -13.258 1 97.25 276 THR B N 1
ATOM 6299 C CA . THR B 1 276 ? -5.625 -24.031 -13.977 1 97.25 276 THR B CA 1
ATOM 6300 C C . THR B 1 276 ? -4.398 -24.844 -13.578 1 97.25 276 THR B C 1
ATOM 6302 O O . THR B 1 276 ? -4.332 -26.047 -13.844 1 97.25 276 THR B O 1
ATOM 6305 N N . GLY B 1 277 ? -3.428 -24.156 -13.008 1 96.75 277 GLY B N 1
ATOM 6306 C CA . GLY B 1 277 ? -2.174 -24.828 -12.727 1 96.75 277 GLY B CA 1
ATOM 6307 C C . GLY B 1 277 ? -1.307 -25.016 -13.961 1 96.75 277 GLY B C 1
ATOM 6308 O O . GLY B 1 277 ? -0.196 -25.547 -13.867 1 96.75 277 GLY B O 1
ATOM 6309 N N . ALA B 1 278 ? -1.715 -24.547 -15.094 1 97.81 278 ALA B N 1
ATOM 6310 C CA . ALA B 1 278 ? -0.969 -24.688 -16.344 1 97.81 278 ALA B CA 1
ATOM 6311 C C . ALA B 1 278 ? 0.33 -23.891 -16.297 1 97.81 278 ALA B C 1
ATOM 6313 O O . ALA B 1 278 ? 0.396 -22.844 -15.664 1 97.81 278 ALA B O 1
ATOM 6314 N N . THR B 1 279 ? 1.329 -24.391 -16.984 1 98.44 279 THR B N 1
ATOM 6315 C CA . THR B 1 279 ? 2.602 -23.703 -17.172 1 98.44 279 THR B CA 1
ATOM 6316 C C . THR B 1 279 ? 2.984 -23.656 -18.641 1 98.44 279 THR B C 1
ATOM 6318 O O . THR B 1 279 ? 3.033 -24.688 -19.312 1 98.44 279 THR B O 1
ATOM 6321 N N . GLN B 1 280 ? 3.156 -22.453 -19.109 1 98.62 280 GLN B N 1
ATOM 6322 C CA . GLN B 1 280 ? 3.658 -22.297 -20.469 1 98.62 280 GLN B CA 1
ATOM 6323 C C . GLN B 1 280 ? 5.113 -22.734 -20.578 1 98.62 280 GLN B C 1
ATOM 6325 O O . GLN B 1 280 ? 5.973 -22.266 -19.828 1 98.62 280 GLN B O 1
ATOM 6330 N N . ASP B 1 281 ? 5.406 -23.672 -21.453 1 97.62 281 ASP B N 1
ATOM 6331 C CA . ASP B 1 281 ? 6.801 -24.062 -21.625 1 97.62 281 ASP B CA 1
ATOM 6332 C C . ASP B 1 281 ? 7.539 -23.047 -22.5 1 97.62 281 ASP B C 1
ATOM 6334 O O . ASP B 1 281 ? 6.977 -22.016 -22.875 1 97.62 281 ASP B O 1
ATOM 6338 N N . VAL B 1 282 ? 8.789 -23.281 -22.75 1 97.94 282 VAL B N 1
ATOM 6339 C CA . VAL B 1 282 ? 9.664 -22.312 -23.422 1 97.94 282 VAL B CA 1
ATOM 6340 C C . VAL B 1 282 ? 9.125 -22.016 -24.812 1 97.94 282 VAL B C 1
ATOM 6342 O O . VAL B 1 282 ? 9.055 -20.859 -25.234 1 97.94 282 VAL B O 1
ATOM 6345 N N . GLU B 1 283 ? 8.719 -23.031 -25.562 1 98.25 283 GLU B N 1
ATOM 6346 C CA . GLU B 1 283 ? 8.25 -22.859 -26.938 1 98.25 283 GLU B CA 1
ATOM 6347 C C . GLU B 1 283 ? 6.938 -22.078 -26.969 1 98.25 283 GLU B C 1
ATOM 6349 O O . GLU B 1 283 ? 6.754 -21.203 -27.828 1 98.25 283 GLU B O 1
ATOM 6354 N N . ARG B 1 284 ? 6.016 -22.484 -26.094 1 98.31 284 ARG B N 1
ATOM 6355 C CA . ARG B 1 284 ? 4.758 -21.75 -25.969 1 98.31 284 ARG B CA 1
ATOM 6356 C C . ARG B 1 284 ? 5.012 -20.266 -25.719 1 98.31 284 ARG B C 1
ATOM 6358 O O . ARG B 1 284 ? 4.367 -19.406 -26.328 1 98.31 284 ARG B O 1
ATOM 6365 N N . ARG B 1 285 ? 5.922 -19.875 -24.828 1 98.75 285 ARG B N 1
ATOM 6366 C CA . ARG B 1 285 ? 6.234 -18.5 -24.484 1 98.75 285 ARG B CA 1
ATOM 6367 C C . ARG B 1 285 ? 6.824 -17.766 -25.688 1 98.75 285 ARG B C 1
ATOM 6369 O O . ARG B 1 285 ? 6.484 -16.594 -25.938 1 98.75 285 ARG B O 1
ATOM 6376 N N . LYS B 1 286 ? 7.699 -18.438 -26.422 1 98.75 286 LYS B N 1
ATOM 6377 C CA . LYS B 1 286 ? 8.266 -17.828 -27.625 1 98.75 286 LYS B CA 1
ATOM 6378 C C . LYS B 1 286 ? 7.18 -17.5 -28.641 1 98.75 286 LYS B C 1
ATOM 6380 O O . LYS B 1 286 ? 7.207 -16.438 -29.266 1 98.75 286 LYS B O 1
ATOM 6385 N N . GLU B 1 287 ? 6.242 -18.406 -28.812 1 98.81 287 GLU B N 1
ATOM 6386 C CA . GLU B 1 287 ? 5.156 -18.203 -29.766 1 98.81 287 GLU B CA 1
ATOM 6387 C C . GLU B 1 287 ? 4.254 -17.062 -29.344 1 98.81 287 GLU B C 1
ATOM 6389 O O . GLU B 1 287 ? 3.842 -16.25 -30.172 1 98.81 287 GLU B O 1
ATOM 6394 N N . VAL B 1 288 ? 3.947 -17 -28.078 1 98.88 288 VAL B N 1
ATOM 6395 C CA . VAL B 1 288 ? 3.135 -15.906 -27.547 1 98.88 288 VAL B CA 1
ATOM 6396 C C . VAL B 1 288 ? 3.854 -14.578 -27.766 1 98.88 288 VAL B C 1
ATOM 6398 O O . VAL B 1 288 ? 3.24 -13.594 -28.188 1 98.88 288 VAL B O 1
ATOM 6401 N N . TYR B 1 289 ? 5.176 -14.508 -27.453 1 98.88 289 TYR B N 1
ATOM 6402 C CA . TYR B 1 289 ? 5.961 -13.297 -27.625 1 98.88 289 TYR B CA 1
ATOM 6403 C C . TYR B 1 289 ? 5.969 -12.852 -29.078 1 98.88 289 TYR B C 1
ATOM 6405 O O . TYR B 1 289 ? 5.875 -11.656 -29.375 1 98.88 289 TYR B O 1
ATOM 6413 N N . LYS B 1 290 ? 6.035 -13.844 -30 1 98.81 290 LYS B N 1
ATOM 6414 C CA . LYS B 1 290 ? 6.012 -13.523 -31.422 1 98.81 290 LYS B CA 1
ATOM 6415 C C . LYS B 1 290 ? 4.684 -12.883 -31.828 1 98.81 290 LYS B C 1
ATOM 6417 O O . LYS B 1 290 ? 4.656 -11.953 -32.625 1 98.81 290 LYS B O 1
ATOM 6422 N N . VAL B 1 291 ? 3.607 -13.43 -31.344 1 98.88 291 VAL B N 1
ATOM 6423 C CA . VAL B 1 291 ? 2.303 -12.844 -31.609 1 98.88 291 VAL B CA 1
ATOM 6424 C C . VAL B 1 291 ? 2.244 -11.43 -31.031 1 98.88 291 VAL B C 1
ATOM 6426 O O . VAL B 1 291 ? 1.688 -10.516 -31.656 1 98.88 291 VAL B O 1
ATOM 6429 N N . ALA B 1 292 ? 2.836 -11.258 -29.828 1 98.81 292 ALA B N 1
ATOM 6430 C CA . ALA B 1 292 ? 2.867 -9.938 -29.203 1 98.81 292 ALA B CA 1
ATOM 6431 C C . ALA B 1 292 ? 3.637 -8.938 -30.062 1 98.81 292 ALA B C 1
ATOM 6433 O O . ALA B 1 292 ? 3.248 -7.773 -30.156 1 98.81 292 ALA B O 1
ATOM 6434 N N . GLN B 1 293 ? 4.719 -9.367 -30.656 1 98.69 293 GLN B N 1
ATOM 6435 C CA . GLN B 1 293 ? 5.48 -8.516 -31.562 1 98.69 293 GLN B CA 1
ATOM 6436 C C . GLN B 1 293 ? 4.66 -8.164 -32.812 1 98.69 293 GLN B C 1
ATOM 6438 O O . GLN B 1 293 ? 4.629 -7.008 -33.219 1 98.69 293 GLN B O 1
ATOM 6443 N N . LYS B 1 294 ? 4.004 -9.195 -33.312 1 98.75 294 LYS B N 1
ATOM 6444 C CA . LYS B 1 294 ? 3.205 -9.023 -34.531 1 98.75 294 LYS B CA 1
ATOM 6445 C C . LYS B 1 294 ? 2.123 -7.965 -34.344 1 98.75 294 LYS B C 1
ATOM 6447 O O . LYS B 1 294 ? 1.868 -7.152 -35.219 1 98.75 294 LYS B O 1
ATOM 6452 N N . HIS B 1 295 ? 1.521 -7.945 -33.219 1 98.56 295 HIS B N 1
ATOM 6453 C CA . HIS B 1 295 ? 0.35 -7.102 -33 1 98.56 295 HIS B CA 1
ATOM 6454 C C . HIS B 1 295 ? 0.682 -5.914 -32.094 1 98.56 295 HIS B C 1
ATOM 6456 O O . HIS B 1 295 ? -0.208 -5.148 -31.719 1 98.56 295 HIS B O 1
ATOM 6462 N N . ASP B 1 296 ? 1.912 -5.773 -31.656 1 98.12 296 ASP B N 1
ATOM 6463 C CA . ASP B 1 296 ? 2.416 -4.648 -30.875 1 98.12 296 ASP B CA 1
ATOM 6464 C C . ASP B 1 296 ? 1.693 -4.547 -29.531 1 98.12 296 ASP B C 1
ATOM 6466 O O . ASP B 1 296 ? 1.151 -3.492 -29.188 1 98.12 296 ASP B O 1
ATOM 6470 N N . ILE B 1 297 ? 1.706 -5.633 -28.781 1 97.69 297 ILE B N 1
ATOM 6471 C CA . ILE B 1 297 ? 0.985 -5.566 -27.516 1 97.69 297 ILE B CA 1
ATOM 6472 C C . ILE B 1 297 ? 1.973 -5.66 -26.359 1 97.69 297 ILE B C 1
ATOM 6474 O O . ILE B 1 297 ? 3.092 -6.152 -26.516 1 97.69 297 ILE B O 1
ATOM 6478 N N . ILE B 1 298 ? 1.665 -5.109 -25.219 1 98.81 298 ILE B N 1
ATOM 6479 C CA . ILE B 1 298 ? 2.365 -5.188 -23.938 1 98.81 298 ILE B CA 1
ATOM 6480 C C . ILE B 1 298 ? 1.976 -6.473 -23.219 1 98.81 298 ILE B C 1
ATOM 6482 O O . ILE B 1 298 ? 0.794 -6.824 -23.156 1 98.81 298 ILE B O 1
ATOM 6486 N N . ILE B 1 299 ? 2.969 -7.227 -22.766 1 98.88 299 ILE B N 1
ATOM 6487 C CA . ILE B 1 299 ? 2.717 -8.43 -21.969 1 98.88 299 ILE B CA 1
ATOM 6488 C C . ILE B 1 299 ? 2.91 -8.125 -20.484 1 98.88 299 ILE B C 1
ATOM 6490 O O . ILE B 1 299 ? 4.012 -7.781 -20.062 1 98.88 299 ILE B O 1
ATOM 6494 N N . VAL B 1 300 ? 1.848 -8.164 -19.719 1 98.94 300 VAL B N 1
ATOM 6495 C CA . VAL B 1 300 ? 1.973 -8.164 -18.266 1 98.94 300 VAL B CA 1
ATOM 6496 C C . VAL B 1 300 ? 2.152 -9.594 -17.766 1 98.94 300 VAL B C 1
ATOM 6498 O O . VAL B 1 300 ? 1.202 -10.375 -17.75 1 98.94 300 VAL B O 1
ATOM 6501 N N . GLU B 1 301 ? 3.391 -9.844 -17.375 1 98.75 301 GLU B N 1
ATOM 6502 C CA . GLU B 1 301 ? 3.814 -11.148 -16.875 1 98.75 301 GLU B CA 1
ATOM 6503 C C . GLU B 1 301 ? 3.648 -11.234 -15.367 1 98.75 301 GLU B C 1
ATOM 6505 O O . GLU B 1 301 ? 4.543 -10.844 -14.609 1 98.75 301 GLU B O 1
ATOM 6510 N N . ASP B 1 302 ? 2.473 -11.773 -14.867 1 98.5 302 ASP B N 1
ATOM 6511 C CA . ASP B 1 302 ? 2.201 -11.93 -13.438 1 98.5 302 ASP B CA 1
ATOM 6512 C C . ASP B 1 302 ? 2.773 -13.25 -12.914 1 98.5 302 ASP B C 1
ATOM 6514 O O . ASP B 1 302 ? 2.238 -14.32 -13.203 1 98.5 302 ASP B O 1
ATOM 6518 N N . GLU B 1 303 ? 3.832 -13.156 -12.062 1 97.81 303 GLU B N 1
ATOM 6519 C CA . GLU B 1 303 ? 4.598 -14.367 -11.773 1 97.81 303 GLU B CA 1
ATOM 6520 C C . GLU B 1 303 ? 4.805 -14.547 -10.273 1 97.81 303 GLU B C 1
ATOM 6522 O O . GLU B 1 303 ? 5.945 -14.617 -9.805 1 97.81 303 GLU B O 1
ATOM 6527 N N . PRO B 1 304 ? 3.691 -14.703 -9.508 1 96.62 304 PRO B N 1
ATOM 6528 C CA . PRO B 1 304 ? 3.893 -15 -8.086 1 96.62 304 PRO B CA 1
ATOM 6529 C C . PRO B 1 304 ? 4.359 -16.438 -7.848 1 96.62 304 PRO B C 1
ATOM 6531 O O . PRO B 1 304 ? 4.867 -16.75 -6.766 1 96.62 304 PRO B O 1
ATOM 6534 N N . TYR B 1 305 ? 4.273 -17.359 -8.891 1 97.62 305 TYR B N 1
ATOM 6535 C CA . TYR B 1 305 ? 4.543 -18.781 -8.703 1 97.62 305 TYR B CA 1
ATOM 6536 C C . TYR B 1 305 ? 5.812 -19.203 -9.438 1 97.62 305 TYR B C 1
ATOM 6538 O O . TYR B 1 305 ? 6.117 -20.391 -9.547 1 97.62 305 TYR B O 1
ATOM 6546 N N . TYR B 1 306 ? 6.562 -18.281 -9.969 1 98.25 306 TYR B N 1
ATOM 6547 C CA . TYR B 1 306 ? 7.668 -18.562 -10.875 1 98.25 306 TYR B CA 1
ATOM 6548 C C . TYR B 1 306 ? 8.664 -19.516 -10.234 1 98.25 306 TYR B C 1
ATOM 6550 O O . TYR B 1 306 ? 9.156 -20.438 -10.891 1 98.25 306 TYR B O 1
ATOM 6558 N N . PHE B 1 307 ? 8.93 -19.375 -8.984 1 97.94 307 PHE B N 1
ATOM 6559 C CA . PHE B 1 307 ? 9.969 -20.156 -8.328 1 97.94 307 PHE B CA 1
ATOM 6560 C C . PHE B 1 307 ? 9.391 -21.422 -7.707 1 97.94 307 PHE B C 1
ATOM 6562 O O . PHE B 1 307 ? 10.117 -22.219 -7.117 1 97.94 307 PHE B O 1
ATOM 6569 N N . LEU B 1 308 ? 8.094 -21.594 -7.859 1 97.5 308 LEU B N 1
ATOM 6570 C CA . LEU B 1 308 ? 7.441 -22.812 -7.402 1 97.5 308 LEU B CA 1
ATOM 6571 C C . LEU B 1 308 ? 7.348 -23.844 -8.531 1 97.5 308 LEU B C 1
ATOM 6573 O O . LEU B 1 308 ? 6.316 -24.484 -8.703 1 97.5 308 LEU B O 1
ATOM 6577 N N . GLN B 1 309 ? 8.297 -23.859 -9.406 1 97.5 309 GLN B N 1
ATOM 6578 C CA . GLN B 1 309 ? 8.391 -24.891 -10.438 1 97.5 309 GLN B CA 1
ATOM 6579 C C . GLN B 1 309 ? 8.836 -26.219 -9.852 1 97.5 309 GLN B C 1
ATOM 6581 O O . GLN B 1 309 ? 9.961 -26.344 -9.367 1 97.5 309 GLN B O 1
ATOM 6586 N N . MET B 1 310 ? 8 -27.234 -9.93 1 97.19 310 MET B N 1
ATOM 6587 C CA . MET B 1 310 ? 8.133 -28.484 -9.18 1 97.19 310 MET B CA 1
ATOM 6588 C C . MET B 1 310 ? 8.773 -29.562 -10.039 1 97.19 310 MET B C 1
ATOM 6590 O O . MET B 1 310 ? 8.805 -29.453 -11.266 1 97.19 310 MET B O 1
ATOM 6594 N N . GLN B 1 311 ? 9.242 -30.609 -9.367 1 95.62 311 GLN B N 1
ATOM 6595 C CA . GLN B 1 311 ? 9.727 -31.797 -10.07 1 95.62 311 GLN B CA 1
ATOM 6596 C C . GLN B 1 311 ? 8.594 -32.469 -10.844 1 95.62 311 GLN B C 1
ATOM 6598 O O . GLN B 1 311 ? 7.438 -32.406 -10.43 1 95.62 311 GLN B O 1
ATOM 6603 N N . PRO B 1 312 ? 8.938 -33.062 -11.961 1 94.62 312 PRO B N 1
ATOM 6604 C CA . PRO B 1 312 ? 7.883 -33.75 -12.711 1 94.62 312 PRO B CA 1
ATOM 6605 C C . PRO B 1 312 ? 7.172 -34.812 -11.883 1 94.62 312 PRO B C 1
ATOM 6607 O O . PRO B 1 312 ? 7.809 -35.5 -11.094 1 94.62 312 PRO B O 1
ATOM 6610 N N . TYR B 1 313 ? 5.922 -34.875 -12.039 1 96.25 313 TYR B N 1
ATOM 6611 C CA . TYR B 1 313 ? 5.152 -35.969 -11.422 1 96.25 313 TYR B CA 1
ATOM 6612 C C . TYR B 1 313 ? 5.234 -37.25 -12.25 1 96.25 313 TYR B C 1
ATOM 6614 O O . TYR B 1 313 ? 4.906 -37.25 -13.438 1 96.25 313 TYR B O 1
ATOM 6622 N N . LYS B 1 314 ? 5.582 -38.375 -11.688 1 94.06 314 LYS B N 1
ATOM 6623 C CA . LYS B 1 314 ? 5.805 -39.625 -12.406 1 94.06 314 LYS B CA 1
ATOM 6624 C C . LYS B 1 314 ? 4.836 -40.719 -11.953 1 94.06 314 LYS B C 1
ATOM 6626 O O . LYS B 1 314 ? 5.105 -41.906 -12.117 1 94.06 314 LYS B O 1
ATOM 6631 N N . GLY B 1 315 ? 3.752 -40.312 -11.312 1 92.31 315 GLY B N 1
ATOM 6632 C CA . GLY B 1 315 ? 2.742 -41.25 -10.875 1 92.31 315 GLY B CA 1
ATOM 6633 C C . GLY B 1 315 ? 2.854 -41.594 -9.398 1 92.31 315 GLY B C 1
ATOM 6634 O O . GLY B 1 315 ? 3.863 -41.312 -8.758 1 92.31 315 GLY B O 1
ATOM 6635 N N . ALA B 1 316 ? 1.783 -42.281 -9 1 88.62 316 ALA B N 1
ATOM 6636 C CA . ALA B 1 316 ? 1.745 -42.688 -7.594 1 88.62 316 ALA B CA 1
ATOM 6637 C C . ALA B 1 316 ? 2.895 -43.625 -7.258 1 88.62 316 ALA B C 1
ATOM 6639 O O . ALA B 1 316 ? 3.236 -44.5 -8.055 1 88.62 316 ALA B O 1
ATOM 6640 N N . ASN B 1 317 ? 3.588 -43.5 -6.23 1 85.06 317 ASN B N 1
ATOM 6641 C CA . ASN B 1 317 ? 4.621 -44.375 -5.668 1 85.06 317 ASN B CA 1
ATOM 6642 C C . ASN B 1 317 ? 5.93 -44.25 -6.445 1 85.06 317 ASN B C 1
ATOM 6644 O O . ASN B 1 317 ? 6.887 -44.969 -6.164 1 85.06 317 ASN B O 1
ATOM 6648 N N . ALA B 1 318 ? 5.895 -43.438 -7.516 1 90.69 318 ALA B N 1
ATOM 6649 C CA . ALA B 1 318 ? 7.168 -43.188 -8.195 1 90.69 318 ALA B CA 1
ATOM 6650 C C . ALA B 1 318 ? 8.117 -42.406 -7.32 1 90.69 318 ALA B C 1
ATOM 6652 O O . ALA B 1 318 ? 7.699 -41.469 -6.625 1 90.69 318 ALA B O 1
ATOM 6653 N N . PRO B 1 319 ? 9.32 -42.844 -7.363 1 90.56 319 PRO B N 1
ATOM 6654 C CA . PRO B 1 319 ? 10.266 -42.031 -6.586 1 90.56 319 PRO B CA 1
ATOM 6655 C C . PRO B 1 319 ? 10.391 -40.594 -7.098 1 90.56 319 PRO B C 1
ATOM 6657 O O . PRO B 1 319 ? 10.359 -40.375 -8.312 1 90.56 319 PRO B O 1
ATOM 6660 N N . GLN B 1 320 ? 10.5 -39.688 -6.23 1 89.56 320 GLN B N 1
ATOM 6661 C CA . GLN B 1 320 ? 10.664 -38.281 -6.578 1 89.56 320 GLN B CA 1
ATOM 6662 C C . GLN B 1 320 ? 12.094 -38 -7.047 1 89.56 320 GLN B C 1
ATOM 6664 O O . GLN B 1 320 ? 13.055 -38.531 -6.484 1 89.56 320 GLN B O 1
ATOM 6669 N N . ASP B 1 321 ? 12.242 -37.219 -8.102 1 92.12 321 ASP B N 1
ATOM 6670 C CA . ASP B 1 321 ? 13.57 -36.781 -8.516 1 92.12 321 ASP B CA 1
ATOM 6671 C C . ASP B 1 321 ? 14.258 -36 -7.398 1 92.12 321 ASP B C 1
ATOM 6673 O O . ASP B 1 321 ? 13.602 -35.312 -6.617 1 92.12 321 ASP B O 1
ATOM 6677 N N . PRO B 1 322 ? 15.547 -36.156 -7.277 1 92.19 322 PRO B N 1
ATOM 6678 C CA . PRO B 1 322 ? 16.266 -35.375 -6.262 1 92.19 322 PRO B CA 1
ATOM 6679 C C . PRO B 1 322 ? 16.219 -33.875 -6.52 1 92.19 322 PRO B C 1
ATOM 6681 O O . PRO B 1 322 ? 15.961 -33.438 -7.645 1 92.19 322 PRO B O 1
ATOM 6684 N N . PRO B 1 323 ? 16.359 -33.125 -5.492 1 93.88 323 PRO B N 1
ATOM 6685 C CA . PRO B 1 323 ? 16.5 -31.688 -5.711 1 93.88 323 PRO B CA 1
ATOM 6686 C C . PRO B 1 323 ? 17.703 -31.328 -6.57 1 93.88 323 PRO B C 1
ATOM 6688 O O . PRO B 1 323 ? 18.609 -32.156 -6.742 1 93.88 323 PRO B O 1
ATOM 6691 N N . PRO B 1 324 ? 17.656 -30.094 -7.152 1 94.12 324 PRO B N 1
ATOM 6692 C CA . PRO B 1 324 ? 18.891 -29.641 -7.816 1 94.12 324 PRO B CA 1
ATOM 6693 C C . PRO B 1 324 ? 20.109 -29.734 -6.906 1 94.12 324 PRO B C 1
ATOM 6695 O O . PRO B 1 324 ? 20.016 -29.438 -5.711 1 94.12 324 PRO B O 1
ATOM 6698 N N . ALA B 1 325 ? 21.219 -30.031 -7.473 1 93.38 325 ALA B N 1
ATOM 6699 C CA . ALA B 1 325 ? 22.438 -30.25 -6.703 1 93.38 325 ALA B CA 1
ATOM 6700 C C . ALA B 1 325 ? 22.938 -28.953 -6.062 1 93.38 325 ALA B C 1
ATOM 6702 O O . ALA B 1 325 ? 23.562 -28.969 -5.008 1 93.38 325 ALA B O 1
ATOM 6703 N N . ASN B 1 326 ? 22.766 -27.922 -6.734 1 93.62 326 ASN B N 1
ATOM 6704 C CA . ASN B 1 326 ? 23.156 -26.594 -6.258 1 93.62 326 ASN B CA 1
ATOM 6705 C C . ASN B 1 326 ? 22.281 -25.5 -6.883 1 93.62 326 ASN B C 1
ATOM 6707 O O . ASN B 1 326 ? 21.422 -25.797 -7.711 1 93.62 326 ASN B O 1
ATOM 6711 N N . TYR B 1 327 ? 22.5 -24.266 -6.461 1 93.38 327 TYR B N 1
ATOM 6712 C CA . TYR B 1 327 ? 21.656 -23.156 -6.906 1 93.38 327 TYR B CA 1
ATOM 6713 C C . TYR B 1 327 ? 21.844 -22.906 -8.398 1 93.38 327 TYR B C 1
ATOM 6715 O O . TYR B 1 327 ? 20.922 -22.422 -9.07 1 93.38 327 TYR B O 1
ATOM 6723 N N . ASN B 1 328 ? 23 -23.219 -8.945 1 94.81 328 ASN B N 1
ATOM 6724 C CA . ASN B 1 328 ? 23.203 -23.062 -10.383 1 94.81 328 ASN B CA 1
ATOM 6725 C C . ASN B 1 328 ? 22.312 -24 -11.18 1 94.81 328 ASN B C 1
ATOM 6727 O O . ASN B 1 328 ? 21.734 -23.609 -12.195 1 94.81 328 ASN B O 1
ATOM 6731 N N . GLU B 1 329 ? 22.266 -25.25 -10.734 1 96.19 329 GLU B N 1
ATOM 6732 C CA . GLU B 1 329 ? 21.375 -26.219 -11.375 1 96.19 329 GLU B CA 1
ATOM 6733 C C . GLU B 1 329 ? 19.922 -25.797 -11.227 1 96.19 329 GLU B C 1
ATOM 6735 O O . GLU B 1 329 ? 19.109 -26 -12.141 1 96.19 329 GLU B O 1
ATOM 6740 N N . PHE B 1 330 ? 19.594 -25.312 -10.094 1 96.94 330 PHE B N 1
ATOM 6741 C CA . PHE B 1 330 ? 18.25 -24.797 -9.875 1 96.94 330 PHE B CA 1
ATOM 6742 C C . PHE B 1 330 ? 17.922 -23.703 -10.883 1 96.94 330 PHE B C 1
ATOM 6744 O O . PHE B 1 330 ? 16.891 -23.75 -11.547 1 96.94 330 PHE B O 1
ATOM 6751 N N . LEU B 1 331 ? 18.812 -22.672 -11.016 1 97.25 331 LEU B N 1
ATOM 6752 C CA . LEU B 1 331 ? 18.609 -21.547 -11.922 1 97.25 331 LEU B CA 1
ATOM 6753 C C . LEU B 1 331 ? 18.469 -22.031 -13.359 1 97.25 331 LEU B C 1
ATOM 6755 O O . LEU B 1 331 ? 17.625 -21.547 -14.102 1 97.25 331 LEU B O 1
ATOM 6759 N N . LYS B 1 332 ? 19.281 -23.016 -13.734 1 95.75 332 LYS B N 1
ATOM 6760 C CA . LYS B 1 332 ? 19.281 -23.547 -15.102 1 95.75 332 LYS B CA 1
ATOM 6761 C C . LYS B 1 332 ? 17.984 -24.297 -15.406 1 95.75 332 LYS B C 1
ATOM 6763 O O . LYS B 1 332 ? 17.562 -24.359 -16.562 1 95.75 332 LYS B O 1
ATOM 6768 N N . ALA B 1 333 ? 17.422 -24.812 -14.367 1 95.69 333 ALA B N 1
ATOM 6769 C CA . ALA B 1 333 ? 16.219 -25.641 -14.539 1 95.69 333 ALA B CA 1
ATOM 6770 C C . ALA B 1 333 ? 14.977 -24.766 -14.695 1 95.69 333 ALA B C 1
ATOM 6772 O O . ALA B 1 333 ? 13.922 -25.25 -15.117 1 95.69 333 ALA B O 1
ATOM 6773 N N . LEU B 1 334 ? 15.016 -23.516 -14.352 1 97.69 334 LEU B N 1
ATOM 6774 C CA . LEU B 1 334 ? 13.859 -22.641 -14.445 1 97.69 334 LEU B CA 1
ATOM 6775 C C . LEU B 1 334 ? 13.5 -22.375 -15.906 1 97.69 334 LEU B C 1
ATOM 6777 O O . LEU B 1 334 ? 14.391 -22.188 -16.734 1 97.69 334 LEU B O 1
ATOM 6781 N N . ILE B 1 335 ? 12.219 -22.422 -16.219 1 97.94 335 ILE B N 1
ATOM 6782 C CA . ILE B 1 335 ? 11.742 -22.047 -17.547 1 97.94 335 ILE B CA 1
ATOM 6783 C C . ILE B 1 335 ? 12.039 -20.562 -17.797 1 97.94 335 ILE B C 1
ATOM 6785 O O . ILE B 1 335 ? 11.703 -19.719 -16.953 1 97.94 335 ILE B O 1
ATOM 6789 N N . PRO B 1 336 ? 12.664 -20.219 -18.891 1 98.19 336 PRO B N 1
ATOM 6790 C CA . PRO B 1 336 ? 12.93 -18.797 -19.156 1 98.19 336 PRO B CA 1
ATOM 6791 C C . PRO B 1 336 ? 11.656 -17.953 -19.141 1 98.19 336 PRO B C 1
ATOM 6793 O O . PRO B 1 336 ? 10.617 -18.375 -19.641 1 98.19 336 PRO B O 1
ATOM 6796 N N . SER B 1 337 ? 11.766 -16.766 -18.531 1 98.56 337 SER B N 1
ATOM 6797 C CA . SER B 1 337 ? 10.625 -15.875 -18.438 1 98.56 337 SER B CA 1
ATOM 6798 C C . SER B 1 337 ? 10.383 -15.141 -19.75 1 98.56 337 SER B C 1
ATOM 6800 O O . SER B 1 337 ? 11.242 -15.148 -20.641 1 98.56 337 SER B O 1
ATOM 6802 N N . PHE B 1 338 ? 9.164 -14.484 -19.953 1 98.88 338 PHE B N 1
ATOM 6803 C CA . PHE B 1 338 ? 8.961 -13.539 -21.047 1 98.88 338 PHE B CA 1
ATOM 6804 C C . PHE B 1 338 ? 9.984 -12.414 -20.984 1 98.88 338 PHE B C 1
ATOM 6806 O O . PHE B 1 338 ? 10.492 -11.977 -22.016 1 98.88 338 PHE B O 1
ATOM 6813 N N . LEU B 1 339 ? 10.273 -11.945 -19.75 1 98.88 339 LEU B N 1
ATOM 6814 C CA . LEU B 1 339 ? 11.242 -10.867 -19.562 1 98.88 339 LEU B CA 1
ATOM 6815 C C . LEU B 1 339 ? 12.594 -11.25 -20.141 1 98.88 339 LEU B C 1
ATOM 6817 O O . LEU B 1 339 ? 13.273 -10.414 -20.75 1 98.88 339 LEU B O 1
ATOM 6821 N N . SER B 1 340 ? 13.031 -12.508 -19.969 1 98.31 340 SER B N 1
ATOM 6822 C CA . SER B 1 340 ? 14.344 -12.961 -20.406 1 98.31 340 SER B CA 1
ATOM 6823 C C . SER B 1 340 ? 14.43 -13.008 -21.938 1 98.31 340 SER B C 1
ATOM 6825 O O . SER B 1 340 ? 15.523 -13.023 -22.5 1 98.31 340 SER B O 1
ATOM 6827 N N . MET B 1 341 ? 13.32 -13.039 -22.688 1 98.38 341 MET B N 1
ATOM 6828 C CA . MET B 1 341 ? 13.336 -13.086 -24.141 1 98.38 341 MET B CA 1
ATOM 6829 C C . MET B 1 341 ? 12.867 -11.766 -24.734 1 98.38 341 MET B C 1
ATOM 6831 O O . MET B 1 341 ? 12.648 -11.664 -25.953 1 98.38 341 MET B O 1
ATOM 6835 N N . ASP B 1 342 ? 12.664 -10.766 -23.922 1 98.81 342 ASP B N 1
ATOM 6836 C CA . ASP B 1 342 ? 12.055 -9.492 -24.312 1 98.81 342 ASP B CA 1
ATOM 6837 C C . ASP B 1 342 ? 13.078 -8.562 -24.969 1 98.81 342 ASP B C 1
ATOM 6839 O O . ASP B 1 342 ? 13.656 -7.707 -24.297 1 98.81 342 ASP B O 1
ATOM 6843 N N . VAL B 1 343 ? 13.18 -8.594 -26.234 1 98.31 343 VAL B N 1
ATOM 6844 C CA . VAL B 1 343 ? 14.156 -7.777 -26.938 1 98.31 343 VAL B CA 1
ATOM 6845 C C . VAL B 1 343 ? 13.578 -6.387 -27.188 1 98.31 343 VAL B C 1
ATOM 6847 O O . VAL B 1 343 ? 14.312 -5.453 -27.531 1 98.31 343 VAL B O 1
ATOM 6850 N N . ASP B 1 344 ? 12.25 -6.148 -27 1 98.44 344 ASP B N 1
ATOM 6851 C CA . ASP B 1 344 ? 11.586 -4.902 -27.359 1 98.44 344 ASP B CA 1
ATOM 6852 C C . ASP B 1 344 ? 11.359 -4.023 -26.141 1 98.44 344 ASP B C 1
ATOM 6854 O O . ASP B 1 344 ? 11.07 -2.83 -26.266 1 98.44 344 ASP B O 1
ATOM 6858 N N . GLY B 1 345 ? 11.398 -4.555 -24.938 1 98.62 345 GLY B N 1
ATOM 6859 C CA . GLY B 1 345 ? 11 -3.838 -23.75 1 98.62 345 GLY B CA 1
ATOM 6860 C C . GLY B 1 345 ? 9.492 -3.738 -23.578 1 98.62 345 GLY B C 1
ATOM 6861 O O . GLY B 1 345 ? 8.984 -2.725 -23.094 1 98.62 345 GLY B O 1
ATOM 6862 N N . ARG B 1 346 ? 8.75 -4.832 -24.109 1 98.62 346 ARG B N 1
ATOM 6863 C CA . ARG B 1 346 ? 7.293 -4.797 -24.094 1 98.62 346 ARG B CA 1
ATOM 6864 C C . ARG B 1 346 ? 6.738 -5.555 -22.891 1 98.62 346 ARG B C 1
ATOM 6866 O O . ARG B 1 346 ? 5.531 -5.539 -22.641 1 98.62 346 ARG B O 1
ATOM 6873 N N . VAL B 1 347 ? 7.59 -6.203 -22.047 1 98.94 347 VAL B N 1
ATOM 6874 C CA . VAL B 1 347 ? 7.152 -7.035 -20.922 1 98.94 347 VAL B CA 1
ATOM 6875 C C . VAL B 1 347 ? 7.176 -6.219 -19.641 1 98.94 347 VAL B C 1
ATOM 6877 O O . VAL B 1 347 ? 8.164 -5.535 -19.344 1 98.94 347 VAL B O 1
ATOM 6880 N N . VAL B 1 348 ? 6.09 -6.176 -18.906 1 98.94 348 VAL B N 1
ATOM 6881 C CA . VAL B 1 348 ? 5.996 -5.719 -17.531 1 98.94 348 VAL B CA 1
ATOM 6882 C C . VAL B 1 348 ? 5.871 -6.922 -16.594 1 98.94 348 VAL B C 1
ATOM 6884 O O . VAL B 1 348 ? 4.816 -7.555 -16.531 1 98.94 348 VAL B O 1
ATOM 6887 N N . ARG B 1 349 ? 6.918 -7.184 -15.898 1 98.88 349 ARG B N 1
ATOM 6888 C CA . ARG B 1 349 ? 6.906 -8.344 -15.016 1 98.88 349 ARG B CA 1
ATOM 6889 C C . ARG B 1 349 ? 6.562 -7.938 -13.586 1 98.88 349 ARG B C 1
ATOM 6891 O O . ARG B 1 349 ? 7.133 -6.984 -13.047 1 98.88 349 ARG B O 1
ATOM 6898 N N . LEU B 1 350 ? 5.605 -8.594 -13.016 1 98.75 350 LEU B N 1
ATOM 6899 C CA . LEU B 1 350 ? 5.242 -8.438 -11.609 1 98.75 350 LEU B CA 1
ATOM 6900 C C . LEU B 1 350 ? 5.809 -9.586 -10.773 1 98.75 350 LEU B C 1
ATOM 6902 O O . LEU B 1 350 ? 5.363 -10.727 -10.898 1 98.75 350 LEU B O 1
ATOM 6906 N N . GLU B 1 351 ? 6.812 -9.203 -9.914 1 97.38 351 GLU B N 1
ATOM 6907 C CA . GLU B 1 351 ? 7.445 -10.141 -8.992 1 97.38 351 GLU B CA 1
ATOM 6908 C C . GLU B 1 351 ? 6.902 -9.969 -7.574 1 97.38 351 GLU B C 1
ATOM 6910 O O . GLU B 1 351 ? 6.426 -8.891 -7.215 1 97.38 351 GLU B O 1
ATOM 6915 N N . SER B 1 352 ? 6.965 -11.086 -6.836 1 95.5 352 SER B N 1
ATOM 6916 C CA . SER B 1 352 ? 6.371 -11.023 -5.504 1 95.5 352 SER B CA 1
ATOM 6917 C C . SER B 1 352 ? 7.137 -11.898 -4.52 1 95.5 352 SER B C 1
ATOM 6919 O O . SER B 1 352 ? 7.629 -12.969 -4.883 1 95.5 352 SER B O 1
ATOM 6921 N N . PHE B 1 353 ? 7.23 -11.492 -3.297 1 97.88 353 PHE B N 1
ATOM 6922 C CA . PHE B 1 353 ? 7.758 -12.312 -2.211 1 97.88 353 PHE B CA 1
ATOM 6923 C C . PHE B 1 353 ? 6.637 -13.086 -1.525 1 97.88 353 PHE B C 1
ATOM 6925 O O . PHE B 1 353 ? 6.887 -13.844 -0.586 1 97.88 353 PHE B O 1
ATOM 6932 N N . SER B 1 354 ? 5.43 -13.008 -2.012 1 96.62 354 SER B N 1
ATOM 6933 C CA . SER B 1 354 ? 4.246 -13.461 -1.289 1 96.62 354 SER B CA 1
ATOM 6934 C C . SER B 1 354 ? 4.234 -14.977 -1.142 1 96.62 354 SER B C 1
ATOM 6936 O O . SER B 1 354 ? 3.846 -15.5 -0.097 1 96.62 354 SER B O 1
ATOM 6938 N N . LYS B 1 355 ? 4.645 -15.664 -2.219 1 96.69 355 LYS B N 1
ATOM 6939 C CA . LYS B 1 355 ? 4.461 -17.109 -2.229 1 96.69 355 LYS B CA 1
ATOM 6940 C C . LYS B 1 355 ? 5.746 -17.828 -1.831 1 96.69 355 LYS B C 1
ATOM 6942 O O . LYS B 1 355 ? 5.73 -19.031 -1.561 1 96.69 355 LYS B O 1
ATOM 6947 N N . VAL B 1 356 ? 6.824 -17.047 -1.715 1 97.5 356 VAL B N 1
ATOM 6948 C CA . VAL B 1 356 ? 8.094 -17.719 -1.436 1 97.5 356 VAL B CA 1
ATOM 6949 C C . VAL B 1 356 ? 8.633 -17.25 -0.082 1 97.5 356 VAL B C 1
ATOM 6951 O O . VAL B 1 356 ? 9.531 -17.891 0.48 1 97.5 356 VAL B O 1
ATOM 6954 N N . LEU B 1 357 ? 8.141 -16.141 0.482 1 98.12 357 LEU B N 1
ATOM 6955 C CA . LEU B 1 357 ? 8.555 -15.648 1.794 1 98.12 357 LEU B CA 1
ATOM 6956 C C . LEU B 1 357 ? 7.348 -15.391 2.686 1 98.12 357 LEU B C 1
ATOM 6958 O O . LEU B 1 357 ? 7.184 -16.031 3.725 1 98.12 357 LEU B O 1
ATOM 6962 N N . SER B 1 358 ? 6.539 -14.367 2.322 1 97.44 358 SER B N 1
ATOM 6963 C CA . SER B 1 358 ? 5.379 -14.008 3.131 1 97.44 358 SER B CA 1
ATOM 6964 C C . SER B 1 358 ? 4.457 -13.055 2.383 1 97.44 358 SER B C 1
ATOM 6966 O O . SER B 1 358 ? 4.875 -11.961 1.992 1 97.44 358 SER B O 1
ATOM 6968 N N . PRO B 1 359 ? 3.16 -13.5 2.246 1 96.38 359 PRO B N 1
ATOM 6969 C CA . PRO B 1 359 ? 2.215 -12.547 1.661 1 96.38 359 PRO B CA 1
ATOM 6970 C C . PRO B 1 359 ? 2.02 -11.305 2.529 1 96.38 359 PRO B C 1
ATOM 6972 O O . PRO B 1 359 ? 1.796 -10.211 2.004 1 96.38 359 PRO B O 1
ATOM 6975 N N . GLY B 1 360 ? 2.188 -11.398 3.842 1 97.44 360 GLY B N 1
ATOM 6976 C CA . GLY B 1 360 ? 1.952 -10.305 4.773 1 97.44 360 GLY B CA 1
ATOM 6977 C C . GLY B 1 360 ? 2.996 -9.203 4.676 1 97.44 360 GLY B C 1
ATOM 6978 O O . GLY B 1 360 ? 2.795 -8.102 5.191 1 97.44 360 GLY B O 1
ATOM 6979 N N . SER B 1 361 ? 4.125 -9.484 4.031 1 98.19 361 SER B N 1
ATOM 6980 C CA . SER B 1 361 ? 5.121 -8.438 3.855 1 98.19 361 SER B CA 1
ATOM 6981 C C . SER B 1 361 ? 4.594 -7.32 2.963 1 98.19 361 SER B C 1
ATOM 6983 O O . SER B 1 361 ? 5.016 -6.168 3.086 1 98.19 361 SER B O 1
ATOM 6985 N N . ARG B 1 362 ? 3.678 -7.656 2.055 1 98 362 ARG B N 1
ATOM 6986 C CA . ARG B 1 362 ? 3.146 -6.738 1.052 1 98 362 ARG B CA 1
ATOM 6987 C C . ARG B 1 362 ? 4.273 -6.043 0.294 1 98 362 ARG B C 1
ATOM 6989 O O . ARG B 1 362 ? 4.238 -4.828 0.095 1 98 362 ARG B O 1
ATOM 6996 N N . VAL B 1 363 ? 5.316 -6.824 -0.05 1 98.38 363 VAL B N 1
ATOM 6997 C CA . VAL B 1 363 ? 6.426 -6.293 -0.835 1 98.38 363 VAL B CA 1
ATOM 6998 C C . VAL B 1 363 ? 6.664 -7.184 -2.055 1 98.38 363 VAL B C 1
ATOM 7000 O O . VAL B 1 363 ? 6.605 -8.406 -1.958 1 98.38 363 VAL B O 1
ATOM 7003 N N . GLY B 1 364 ? 6.801 -6.652 -3.162 1 98.06 364 GLY B N 1
ATOM 7004 C CA . GLY B 1 364 ? 7.258 -7.211 -4.426 1 98.06 364 GLY B CA 1
ATOM 7005 C C . GLY B 1 364 ? 8.062 -6.223 -5.254 1 98.06 364 GLY B C 1
ATOM 7006 O O . GLY B 1 364 ? 8.625 -5.266 -4.719 1 98.06 364 GLY B O 1
ATOM 7007 N N . TRP B 1 365 ? 8.219 -6.5 -6.488 1 98.69 365 TRP B N 1
ATOM 7008 C CA . TRP B 1 365 ? 8.828 -5.512 -7.371 1 98.69 365 TRP B CA 1
ATOM 7009 C C . TRP B 1 365 ? 8.359 -5.707 -8.812 1 98.69 365 TRP B C 1
ATOM 7011 O O . TRP B 1 365 ? 7.816 -6.758 -9.156 1 98.69 365 TRP B O 1
ATOM 7021 N N . LEU B 1 366 ? 8.375 -4.672 -9.516 1 98.69 366 LEU B N 1
ATOM 7022 C CA . LEU B 1 366 ? 8.039 -4.605 -10.93 1 98.69 366 LEU B CA 1
ATOM 7023 C C . LEU B 1 366 ? 9.289 -4.379 -11.781 1 98.69 366 LEU B C 1
ATOM 7025 O O . LEU B 1 366 ? 10.156 -3.584 -11.414 1 98.69 366 LEU B O 1
ATOM 7029 N N . VAL B 1 367 ? 9.453 -5.156 -12.883 1 98.88 367 VAL B N 1
ATOM 7030 C CA . VAL B 1 367 ? 10.547 -4.977 -13.836 1 98.88 367 VAL B CA 1
ATOM 7031 C C . VAL B 1 367 ? 9.984 -4.609 -15.203 1 98.88 367 VAL B C 1
ATOM 7033 O O . VAL B 1 367 ? 9.062 -5.266 -15.703 1 98.88 367 VAL B O 1
ATOM 7036 N N . ALA B 1 368 ? 10.438 -3.625 -15.812 1 98.88 368 ALA B N 1
ATOM 7037 C CA . ALA B 1 368 ? 10.07 -3.182 -17.156 1 98.88 368 ALA B CA 1
ATOM 7038 C C . ALA B 1 368 ? 11.109 -2.221 -17.719 1 98.88 368 ALA B C 1
ATOM 7040 O O . ALA B 1 368 ? 12.172 -2.031 -17.125 1 98.88 368 ALA B O 1
ATOM 7041 N N . SER B 1 369 ? 10.852 -1.722 -18.953 1 98.69 369 SER B N 1
ATOM 7042 C CA . SER B 1 369 ? 11.727 -0.697 -19.5 1 98.69 369 SER B CA 1
ATOM 7043 C C . SER B 1 369 ? 11.758 0.545 -18.609 1 98.69 369 SER B C 1
ATOM 7045 O O . SER B 1 369 ? 10.805 0.805 -17.875 1 98.69 369 SER B O 1
ATOM 7047 N N . GLU B 1 370 ? 12.852 1.26 -18.672 1 98.25 370 GLU B N 1
ATOM 7048 C CA . GLU B 1 370 ? 13.031 2.488 -17.906 1 98.25 370 GLU B CA 1
ATOM 7049 C C . GLU B 1 370 ? 11.844 3.432 -18.094 1 98.25 370 GLU B C 1
ATOM 7051 O O . GLU B 1 370 ? 11.391 4.059 -17.141 1 98.25 370 GLU B O 1
ATOM 7056 N N . GLN B 1 371 ? 11.32 3.549 -19.281 1 97.94 371 GLN B N 1
ATOM 7057 C CA . GLN B 1 371 ? 10.188 4.426 -19.578 1 97.94 371 GLN B CA 1
ATOM 7058 C C . GLN B 1 371 ? 8.945 3.992 -18.797 1 97.94 371 GLN B C 1
ATOM 7060 O O . GLN B 1 371 ? 8.273 4.82 -18.172 1 97.94 371 GLN B O 1
ATOM 7065 N N . ILE B 1 372 ? 8.633 2.715 -18.875 1 98.56 372 ILE B N 1
ATOM 7066 C CA . ILE B 1 372 ? 7.441 2.182 -18.234 1 98.56 372 ILE B CA 1
ATOM 7067 C C . ILE B 1 372 ? 7.574 2.316 -16.719 1 98.56 372 ILE B C 1
ATOM 7069 O O . ILE B 1 372 ? 6.621 2.701 -16.031 1 98.56 372 ILE B O 1
ATOM 7073 N N . VAL B 1 373 ? 8.781 2.057 -16.188 1 98.56 373 VAL B N 1
ATOM 7074 C CA . VAL B 1 373 ? 9.008 2.156 -14.75 1 98.56 373 VAL B CA 1
ATOM 7075 C C . VAL B 1 373 ? 8.859 3.607 -14.305 1 98.56 373 VAL B C 1
ATOM 7077 O O . VAL B 1 373 ? 8.297 3.881 -13.234 1 98.56 373 VAL B O 1
ATOM 7080 N N . GLU B 1 374 ? 9.391 4.523 -15.102 1 97.5 374 GLU B N 1
ATOM 7081 C CA . GLU B 1 374 ? 9.25 5.938 -14.758 1 97.5 374 GLU B CA 1
ATOM 7082 C C . GLU B 1 374 ? 7.777 6.332 -14.633 1 97.5 374 GLU B C 1
ATOM 7084 O O . GLU B 1 374 ? 7.395 7.023 -13.688 1 97.5 374 GLU B O 1
ATOM 7089 N N . ARG B 1 375 ? 6.926 5.922 -15.562 1 97.81 375 ARG B N 1
ATOM 7090 C CA . ARG B 1 375 ? 5.496 6.219 -15.516 1 97.81 375 ARG B CA 1
ATOM 7091 C C . ARG B 1 375 ? 4.836 5.543 -14.32 1 97.81 375 ARG B C 1
ATOM 7093 O O . ARG B 1 375 ? 3.939 6.113 -13.695 1 97.81 375 ARG B O 1
ATOM 7100 N N . PHE B 1 376 ? 5.293 4.355 -14.062 1 98.06 376 PHE B N 1
ATOM 7101 C CA . PHE B 1 376 ? 4.789 3.627 -12.898 1 98.06 376 PHE B CA 1
ATOM 7102 C C . PHE B 1 376 ? 5.105 4.379 -11.609 1 98.06 376 PHE B C 1
ATOM 7104 O O . PHE B 1 376 ? 4.25 4.508 -10.734 1 98.06 376 PHE B O 1
ATOM 7111 N N . LEU B 1 377 ? 6.328 4.883 -11.492 1 97.06 377 LEU B N 1
ATOM 7112 C CA . LEU B 1 377 ? 6.77 5.598 -10.297 1 97.06 377 LEU B CA 1
ATOM 7113 C C . LEU B 1 377 ? 5.945 6.867 -10.086 1 97.06 377 LEU B C 1
ATOM 7115 O O . LEU B 1 377 ? 5.59 7.199 -8.953 1 97.06 377 LEU B O 1
ATOM 7119 N N . ARG B 1 378 ? 5.633 7.566 -11.172 1 96.25 378 ARG B N 1
ATOM 7120 C CA . ARG B 1 378 ? 4.801 8.758 -11.078 1 96.25 378 ARG B CA 1
ATOM 7121 C C . ARG B 1 378 ? 3.43 8.422 -10.5 1 96.25 378 ARG B C 1
ATOM 7123 O O . ARG B 1 378 ? 2.848 9.227 -9.758 1 96.25 378 ARG B O 1
ATOM 7130 N N . ASN B 1 379 ? 2.928 7.273 -10.852 1 96.75 379 ASN B N 1
ATOM 7131 C CA . ASN B 1 379 ? 1.657 6.816 -10.297 1 96.75 379 ASN B CA 1
ATOM 7132 C C . ASN B 1 379 ? 1.791 6.426 -8.828 1 96.75 379 ASN B C 1
ATOM 7134 O O . ASN B 1 379 ? 0.964 6.816 -8 1 96.75 379 ASN B O 1
ATOM 7138 N N . ALA B 1 380 ? 2.861 5.707 -8.516 1 96.31 380 ALA B N 1
ATOM 7139 C CA . ALA B 1 380 ? 3.084 5.215 -7.16 1 96.31 380 ALA B CA 1
ATOM 7140 C C . ALA B 1 380 ? 3.256 6.367 -6.18 1 96.31 380 ALA B C 1
ATOM 7142 O O . ALA B 1 380 ? 2.812 6.285 -5.031 1 96.31 380 ALA B O 1
ATOM 7143 N N . GLU B 1 381 ? 3.842 7.434 -6.574 1 94.62 381 GLU B N 1
ATOM 7144 C CA . GLU B 1 381 ? 4.121 8.594 -5.73 1 94.62 381 GLU B CA 1
ATOM 7145 C C . GLU B 1 381 ? 2.84 9.148 -5.113 1 94.62 381 GLU B C 1
ATOM 7147 O O . GLU B 1 381 ? 2.863 9.695 -4.008 1 94.62 381 GLU B O 1
ATOM 7152 N N . THR B 1 382 ? 1.715 8.953 -5.773 1 94.44 382 THR B N 1
ATOM 7153 C CA . THR B 1 382 ? 0.463 9.555 -5.336 1 94.44 382 THR B CA 1
ATOM 7154 C C . THR B 1 382 ? -0.59 8.484 -5.059 1 94.44 382 THR B C 1
ATOM 7156 O O . THR B 1 382 ? -1.78 8.789 -4.953 1 94.44 382 THR B O 1
ATOM 7159 N N . CYS B 1 383 ? -0.199 7.211 -5.008 1 94.38 383 CYS B N 1
ATOM 7160 C CA . CYS B 1 383 ? -1.096 6.098 -4.715 1 94.38 383 CYS B CA 1
ATOM 7161 C C . CYS B 1 383 ? -0.622 5.32 -3.494 1 94.38 383 CYS B C 1
ATOM 7163 O O . CYS B 1 383 ? -1.214 5.426 -2.418 1 94.38 383 CYS B O 1
ATOM 7165 N N . THR B 1 384 ? 0.527 4.711 -3.639 1 93.94 384 THR B N 1
ATOM 7166 C CA . THR B 1 384 ? 1.027 3.906 -2.529 1 93.94 384 THR B CA 1
ATOM 7167 C C . THR B 1 384 ? 2.256 4.559 -1.9 1 93.94 384 THR B C 1
ATOM 7169 O O . THR B 1 384 ? 2.678 4.172 -0.808 1 93.94 384 THR B O 1
ATOM 7172 N N . GLN B 1 385 ? 2.848 5.574 -2.57 1 92.81 385 GLN B N 1
ATOM 7173 C CA . GLN B 1 385 ? 4.117 6.176 -2.176 1 92.81 385 GLN B CA 1
ATOM 7174 C C . GLN B 1 385 ? 5.258 5.172 -2.283 1 92.81 385 GLN B C 1
ATOM 7176 O O . GLN B 1 385 ? 5.922 5.082 -3.32 1 92.81 385 GLN B O 1
ATOM 7181 N N . ASN B 1 386 ? 5.461 4.289 -1.431 1 93.69 386 ASN B N 1
ATOM 7182 C CA . ASN B 1 386 ? 6.426 3.193 -1.415 1 93.69 386 ASN B CA 1
ATOM 7183 C C . ASN B 1 386 ? 5.973 2.061 -0.501 1 93.69 386 ASN B C 1
ATOM 7185 O O . ASN B 1 386 ? 5.062 2.238 0.313 1 93.69 386 ASN B O 1
ATOM 7189 N N . PRO B 1 387 ? 6.543 0.833 -0.693 1 96.5 387 PRO B N 1
ATOM 7190 C CA . PRO B 1 387 ? 6.207 -0.216 0.272 1 96.5 387 PRO B CA 1
ATOM 7191 C C . PRO B 1 387 ? 6.641 0.13 1.695 1 96.5 387 PRO B C 1
ATOM 7193 O O . PRO B 1 387 ? 7.5 0.993 1.889 1 96.5 387 PRO B O 1
ATOM 7196 N N . SER B 1 388 ? 6.047 -0.506 2.693 1 98.06 388 SER B N 1
ATOM 7197 C CA . SER B 1 388 ? 6.352 -0.274 4.102 1 98.06 388 SER B CA 1
ATOM 7198 C C . SER B 1 388 ? 7.852 -0.348 4.363 1 98.06 388 SER B C 1
ATOM 7200 O O . SER B 1 388 ? 8.508 -1.323 3.986 1 98.06 388 SER B O 1
ATOM 7202 N N . GLY B 1 389 ? 8.359 0.768 4.969 1 98.44 389 GLY B N 1
ATOM 7203 C CA . GLY B 1 389 ? 9.758 0.756 5.355 1 98.44 389 GLY B CA 1
ATOM 7204 C C . GLY B 1 389 ? 10.094 -0.34 6.348 1 98.44 389 GLY B C 1
ATOM 7205 O O . GLY B 1 389 ? 11.195 -0.9 6.316 1 98.44 389 GLY B O 1
ATOM 7206 N N . MET B 1 390 ? 9.148 -0.689 7.246 1 98.81 390 MET B N 1
ATOM 7207 C CA . MET B 1 390 ? 9.344 -1.766 8.211 1 98.81 390 MET B CA 1
ATOM 7208 C C . MET B 1 390 ? 9.484 -3.111 7.508 1 98.81 390 MET B C 1
ATOM 7210 O O . MET B 1 390 ? 10.352 -3.914 7.863 1 98.81 390 MET B O 1
ATOM 7214 N N . SER B 1 391 ? 8.664 -3.344 6.473 1 98.81 391 SER B N 1
ATOM 7215 C CA . SER B 1 391 ? 8.797 -4.57 5.695 1 98.81 391 SER B CA 1
ATOM 7216 C C . SER B 1 391 ? 10.117 -4.609 4.934 1 98.81 391 SER B C 1
ATOM 7218 O O . SER B 1 391 ? 10.766 -5.652 4.863 1 98.81 391 SER B O 1
ATOM 7220 N N . GLN B 1 392 ? 10.492 -3.463 4.363 1 98.69 392 GLN B N 1
ATOM 7221 C CA . GLN B 1 392 ? 11.703 -3.416 3.547 1 98.69 392 GLN B CA 1
ATOM 7222 C C . GLN B 1 392 ? 12.945 -3.701 4.387 1 98.69 392 GLN B C 1
ATOM 7224 O O . GLN B 1 392 ? 13.836 -4.441 3.959 1 98.69 392 GLN B O 1
ATOM 7229 N N . ILE B 1 393 ? 13.055 -3.145 5.609 1 98.81 393 ILE B N 1
ATOM 7230 C CA . ILE B 1 393 ? 14.242 -3.346 6.438 1 98.81 393 ILE B CA 1
ATOM 7231 C C . ILE B 1 393 ? 14.289 -4.793 6.926 1 98.81 393 ILE B C 1
ATOM 7233 O O . ILE B 1 393 ? 15.367 -5.375 7.051 1 98.81 393 ILE B O 1
ATOM 7237 N N . ILE B 1 394 ? 13.148 -5.383 7.207 1 98.88 394 ILE B N 1
ATOM 7238 C CA . ILE B 1 394 ? 13.086 -6.781 7.629 1 98.88 394 ILE B CA 1
ATOM 7239 C C . ILE B 1 394 ? 13.531 -7.688 6.484 1 98.88 394 ILE B C 1
ATOM 7241 O O . ILE B 1 394 ? 14.359 -8.578 6.676 1 98.88 394 ILE B O 1
ATOM 7245 N N . LEU B 1 395 ? 13.039 -7.43 5.293 1 98.88 395 LEU B N 1
ATOM 7246 C CA . LEU B 1 395 ? 13.414 -8.227 4.129 1 98.88 395 LEU B CA 1
ATOM 7247 C C . LEU B 1 395 ? 14.875 -8.016 3.766 1 98.88 395 LEU B C 1
ATOM 7249 O O . LEU B 1 395 ? 15.562 -8.953 3.342 1 98.88 395 LEU B O 1
ATOM 7253 N N . PHE B 1 396 ? 15.367 -6.773 3.881 1 98.69 396 PHE B N 1
ATOM 7254 C CA . PHE B 1 396 ? 16.781 -6.5 3.643 1 98.69 396 PHE B CA 1
ATOM 7255 C C . PHE B 1 396 ? 17.656 -7.324 4.574 1 98.69 396 PHE B C 1
ATOM 7257 O O . PHE B 1 396 ? 18.625 -7.941 4.137 1 98.69 396 PHE B O 1
ATOM 7264 N N . LYS B 1 397 ? 17.297 -7.316 5.898 1 98.81 397 LYS B N 1
ATOM 7265 C CA . LYS B 1 397 ? 18.062 -8.078 6.879 1 98.81 397 LYS B CA 1
ATOM 7266 C C . LYS B 1 397 ? 18.047 -9.57 6.559 1 98.81 397 LYS B C 1
ATOM 7268 O O . LYS B 1 397 ? 19.062 -10.258 6.703 1 98.81 397 LYS B O 1
ATOM 7273 N N . LEU B 1 398 ? 16.953 -10.062 6.109 1 98.81 398 LEU B N 1
ATOM 7274 C CA . LEU B 1 398 ? 16.828 -11.469 5.762 1 98.81 398 LEU B CA 1
ATOM 7275 C C . LEU B 1 398 ? 17.578 -11.797 4.48 1 98.81 398 LEU B C 1
ATOM 7277 O O . LEU B 1 398 ? 18.484 -12.641 4.484 1 98.81 398 LEU B O 1
ATOM 7281 N N . LEU B 1 399 ? 17.297 -11.102 3.389 1 98.69 399 LEU B N 1
ATOM 7282 C CA . LEU B 1 399 ? 17.703 -11.469 2.035 1 98.69 399 LEU B CA 1
ATOM 7283 C C . LEU B 1 399 ? 19.141 -11.039 1.759 1 98.69 399 LEU B C 1
ATOM 7285 O O . LEU B 1 399 ? 19.844 -11.703 1.002 1 98.69 399 LEU B O 1
ATOM 7289 N N . ASP B 1 400 ? 19.469 -9.898 2.285 1 98.06 400 ASP B N 1
ATOM 7290 C CA . ASP B 1 400 ? 20.781 -9.336 1.939 1 98.06 400 ASP B CA 1
ATOM 7291 C C . ASP B 1 400 ? 21.812 -9.672 3.002 1 98.06 400 ASP B C 1
ATOM 7293 O O . ASP B 1 400 ? 22.891 -10.195 2.686 1 98.06 400 ASP B O 1
ATOM 7297 N N . GLU B 1 401 ? 21.5 -9.492 4.258 1 97.75 401 GLU B N 1
ATOM 7298 C CA . GLU B 1 401 ? 22.516 -9.617 5.301 1 97.75 401 GLU B CA 1
ATOM 7299 C C . GLU B 1 401 ? 22.594 -11.039 5.844 1 97.75 401 GLU B C 1
ATOM 7301 O O . GLU B 1 401 ? 23.672 -11.578 6.07 1 97.75 401 GLU B O 1
ATOM 7306 N N . ALA B 1 402 ? 21.453 -11.68 6.074 1 98.31 402 ALA B N 1
ATOM 7307 C CA . ALA B 1 402 ? 21.469 -13.023 6.645 1 98.31 402 ALA B CA 1
ATOM 7308 C C . ALA B 1 402 ? 21.781 -14.07 5.578 1 98.31 402 ALA B C 1
ATOM 7310 O O . ALA B 1 402 ? 22.516 -15.023 5.832 1 98.31 402 ALA B O 1
ATOM 7311 N N . TRP B 1 403 ? 21.234 -13.922 4.387 1 98.38 403 TRP B N 1
ATOM 7312 C CA . TRP B 1 403 ? 21.25 -15.023 3.43 1 98.38 403 TRP B CA 1
ATOM 7313 C C . TRP B 1 403 ? 22.172 -14.711 2.252 1 98.38 403 TRP B C 1
ATOM 7315 O O . TRP B 1 403 ? 23.031 -15.508 1.894 1 98.38 403 TRP B O 1
ATOM 7325 N N . GLY B 1 404 ? 22 -13.438 1.681 1 97.75 404 GLY B N 1
ATOM 7326 C CA . GLY B 1 404 ? 22.531 -13.188 0.351 1 97.75 404 GLY B CA 1
ATOM 7327 C C . GLY B 1 404 ? 21.828 -13.992 -0.731 1 97.75 404 GLY B C 1
ATOM 7328 O O . GLY B 1 404 ? 20.922 -14.781 -0.442 1 97.75 404 GLY B O 1
ATOM 7329 N N . HIS B 1 405 ? 22.266 -13.844 -1.979 1 98.44 405 HIS B N 1
ATOM 7330 C CA . HIS B 1 405 ? 21.609 -14.508 -3.09 1 98.44 405 HIS B CA 1
ATOM 7331 C C . HIS B 1 405 ? 21.75 -16.031 -2.988 1 98.44 405 HIS B C 1
ATOM 7333 O O . HIS B 1 405 ? 20.812 -16.766 -3.295 1 98.44 405 HIS B O 1
ATOM 7339 N N . GLU B 1 406 ? 22.891 -16.5 -2.604 1 97.69 406 GLU B N 1
ATOM 7340 C CA . GLU B 1 406 ? 23.156 -17.938 -2.561 1 97.69 406 GLU B CA 1
ATOM 7341 C C . GLU B 1 406 ? 22.172 -18.656 -1.64 1 97.69 406 GLU B C 1
ATOM 7343 O O . GLU B 1 406 ? 21.484 -19.594 -2.057 1 97.69 406 GLU B O 1
ATOM 7348 N N . LYS B 1 407 ? 22.141 -18.219 -0.387 1 98.19 407 LYS B N 1
ATOM 7349 C CA . LYS B 1 407 ? 21.297 -18.891 0.594 1 98.19 407 LYS B CA 1
ATOM 7350 C C . LYS B 1 407 ? 19.828 -18.656 0.307 1 98.19 407 LYS B C 1
ATOM 7352 O O . LYS B 1 407 ? 18.984 -19.5 0.582 1 98.19 407 LYS B O 1
ATOM 7357 N N . TYR B 1 408 ? 19.469 -17.5 -0.301 1 98.56 408 TYR B N 1
ATOM 7358 C CA . TYR B 1 408 ? 18.109 -17.281 -0.742 1 98.56 408 TYR B CA 1
ATOM 7359 C C . TYR B 1 408 ? 17.703 -18.297 -1.808 1 98.56 408 TYR B C 1
ATOM 7361 O O . TYR B 1 408 ? 16.594 -18.844 -1.772 1 98.56 408 TYR B O 1
ATOM 7369 N N . LEU B 1 409 ? 18.594 -18.562 -2.756 1 98.62 409 LEU B N 1
ATOM 7370 C CA . LEU B 1 409 ? 18.312 -19.547 -3.793 1 98.62 409 LEU B CA 1
ATOM 7371 C C . LEU B 1 409 ? 18.188 -20.953 -3.195 1 98.62 409 LEU B C 1
ATOM 7373 O O . LEU B 1 409 ? 17.391 -21.766 -3.668 1 98.62 409 LEU B O 1
ATOM 7377 N N . GLN B 1 410 ? 18.938 -21.25 -2.154 1 98.25 410 GLN B N 1
ATOM 7378 C CA . GLN B 1 410 ? 18.781 -22.516 -1.447 1 98.25 410 GLN B CA 1
ATOM 7379 C C . GLN B 1 410 ? 17.406 -22.609 -0.793 1 98.25 410 GLN B C 1
ATOM 7381 O O . GLN B 1 410 ? 16.781 -23.672 -0.781 1 98.25 410 GLN B O 1
ATOM 7386 N N . TRP B 1 411 ? 16.984 -21.531 -0.215 1 98.31 411 TRP B N 1
ATOM 7387 C CA . TRP B 1 411 ? 15.633 -21.469 0.331 1 98.31 411 TRP B CA 1
ATOM 7388 C C . TRP B 1 411 ? 14.594 -21.75 -0.749 1 98.31 411 TRP B C 1
ATOM 7390 O O . TRP B 1 411 ? 13.641 -22.5 -0.518 1 98.31 411 TRP B O 1
ATOM 7400 N N . LEU B 1 412 ? 14.781 -21.172 -1.928 1 98.38 412 LEU B N 1
ATOM 7401 C CA . LEU B 1 412 ? 13.836 -21.391 -3.021 1 98.38 412 LEU B CA 1
ATOM 7402 C C . LEU B 1 412 ? 13.812 -22.859 -3.432 1 98.38 412 LEU B C 1
ATOM 7404 O O . LEU B 1 412 ? 12.758 -23.391 -3.783 1 98.38 412 LEU B O 1
ATOM 7408 N N . VAL B 1 413 ? 14.945 -23.516 -3.414 1 97.81 413 VAL B N 1
ATOM 7409 C CA . VAL B 1 413 ? 14.992 -24.953 -3.676 1 97.81 413 VAL B CA 1
ATOM 7410 C C . VAL B 1 413 ? 14.188 -25.703 -2.617 1 97.81 413 VAL B C 1
ATOM 7412 O O . VAL B 1 413 ? 13.438 -26.625 -2.939 1 97.81 413 VAL B O 1
ATOM 7415 N N . HIS B 1 414 ? 14.367 -25.297 -1.361 1 97.06 414 HIS B N 1
ATOM 7416 C CA . HIS B 1 414 ? 13.602 -25.875 -0.265 1 97.06 414 HIS B CA 1
ATOM 7417 C C . HIS B 1 414 ? 12.102 -25.734 -0.498 1 97.06 414 HIS B C 1
ATOM 7419 O O . HIS B 1 414 ? 11.352 -26.703 -0.315 1 97.06 414 HIS B O 1
ATOM 7425 N N . ILE B 1 415 ? 11.68 -24.594 -0.906 1 96.75 415 ILE B N 1
ATOM 7426 C CA . ILE B 1 415 ? 10.266 -24.312 -1.165 1 96.75 415 ILE B CA 1
ATOM 7427 C C . ILE B 1 415 ? 9.781 -25.156 -2.344 1 96.75 415 ILE B C 1
ATOM 7429 O O . ILE B 1 415 ? 8.68 -25.719 -2.309 1 96.75 415 ILE B O 1
ATOM 7433 N N . ARG B 1 416 ? 10.555 -25.25 -3.414 1 96.69 416 ARG B N 1
ATOM 7434 C CA . ARG B 1 416 ? 10.242 -26.094 -4.562 1 96.69 416 ARG B CA 1
ATOM 7435 C C . ARG B 1 416 ? 9.969 -27.531 -4.129 1 96.69 416 ARG B C 1
ATOM 7437 O O . ARG B 1 416 ? 8.977 -28.141 -4.543 1 96.69 416 ARG B O 1
ATOM 7444 N N . MET B 1 417 ? 10.812 -28.047 -3.336 1 96.25 417 MET B N 1
ATOM 7445 C CA . MET B 1 417 ? 10.68 -29.438 -2.904 1 96.25 417 MET B CA 1
ATOM 7446 C C . MET B 1 417 ? 9.445 -29.625 -2.027 1 96.25 417 MET B C 1
ATOM 7448 O O . MET B 1 417 ? 8.75 -30.625 -2.131 1 96.25 417 MET B O 1
ATOM 7452 N N . ALA B 1 418 ? 9.211 -28.656 -1.154 1 95.25 418 ALA B N 1
ATOM 7453 C CA . ALA B 1 418 ? 8.031 -28.719 -0.298 1 95.25 418 ALA B CA 1
ATOM 7454 C C . ALA B 1 418 ? 6.75 -28.75 -1.129 1 95.25 418 ALA B C 1
ATOM 7456 O O . ALA B 1 418 ? 5.867 -29.578 -0.887 1 95.25 418 ALA B O 1
ATOM 7457 N N . TYR B 1 419 ? 6.637 -27.922 -2.115 1 96.44 419 TYR B N 1
ATOM 7458 C CA . TYR B 1 419 ? 5.434 -27.859 -2.938 1 96.44 419 TYR B CA 1
ATOM 7459 C C . TYR B 1 419 ? 5.344 -29.078 -3.863 1 96.44 419 TYR B C 1
ATOM 7461 O O . TYR B 1 419 ? 4.246 -29.516 -4.203 1 96.44 419 TYR B O 1
ATOM 7469 N N . THR B 1 420 ? 6.512 -29.641 -4.312 1 96.94 420 THR B N 1
ATOM 7470 C CA . THR B 1 420 ? 6.5 -30.891 -5.051 1 96.94 420 THR B CA 1
ATOM 7471 C C . THR B 1 420 ? 5.82 -32 -4.238 1 96.94 420 THR B C 1
ATOM 7473 O O . THR B 1 420 ? 4.969 -32.719 -4.758 1 96.94 420 THR B O 1
ATOM 7476 N N . ASN B 1 421 ? 6.195 -32.094 -2.99 1 95.31 421 ASN B N 1
ATOM 7477 C CA . ASN B 1 421 ? 5.621 -33.094 -2.117 1 95.31 421 ASN B CA 1
ATOM 7478 C C . ASN B 1 421 ? 4.121 -32.906 -1.934 1 95.31 421 ASN B C 1
ATOM 7480 O O . ASN B 1 421 ? 3.346 -33.844 -2.004 1 95.31 421 ASN B O 1
ATOM 7484 N N . ARG B 1 422 ? 3.691 -31.703 -1.686 1 95.62 422 ARG B N 1
ATOM 7485 C CA . ARG B 1 422 ? 2.279 -31.391 -1.481 1 95.62 422 ARG B CA 1
ATOM 7486 C C . ARG B 1 422 ? 1.467 -31.688 -2.736 1 95.62 422 ARG B C 1
ATOM 7488 O O . ARG B 1 422 ? 0.383 -32.281 -2.654 1 95.62 422 ARG B O 1
ATOM 7495 N N . ARG B 1 423 ? 1.989 -31.297 -3.885 1 97.19 423 ARG B N 1
ATOM 7496 C CA . ARG B 1 423 ? 1.353 -31.594 -5.164 1 97.19 423 ARG B CA 1
ATOM 7497 C C . ARG B 1 423 ? 1.225 -33.094 -5.383 1 97.19 423 ARG B C 1
ATOM 7499 O O . ARG B 1 423 ? 0.186 -33.562 -5.84 1 97.19 423 ARG B O 1
ATOM 7506 N N . ASN B 1 424 ? 2.293 -33.844 -5.066 1 97.25 424 ASN B N 1
ATOM 7507 C CA . ASN B 1 424 ? 2.256 -35.281 -5.223 1 97.25 424 ASN B CA 1
ATOM 7508 C C . ASN B 1 424 ? 1.177 -35.906 -4.348 1 97.25 424 ASN B C 1
ATOM 7510 O O . ASN B 1 424 ? 0.475 -36.812 -4.781 1 97.25 424 ASN B O 1
ATOM 7514 N N . VAL B 1 425 ? 1.021 -35.438 -3.137 1 96.56 425 VAL B N 1
ATOM 7515 C CA . VAL B 1 425 ? -0.017 -35.906 -2.234 1 96.56 425 VAL B CA 1
ATOM 7516 C C . VAL B 1 425 ? -1.393 -35.688 -2.859 1 96.56 425 VAL B C 1
ATOM 7518 O O . VAL B 1 425 ? -2.24 -36.594 -2.844 1 96.56 425 VAL B O 1
ATOM 7521 N N . MET B 1 426 ? -1.63 -34.562 -3.389 1 97.44 426 MET B N 1
ATOM 7522 C CA . MET B 1 426 ? -2.881 -34.219 -4.059 1 97.44 426 MET B CA 1
ATOM 7523 C C . MET B 1 426 ? -3.143 -35.156 -5.234 1 97.44 426 MET B C 1
ATOM 7525 O O . MET B 1 426 ? -4.242 -35.688 -5.371 1 97.44 426 MET B O 1
ATOM 7529 N N . LEU B 1 427 ? -2.143 -35.375 -6.078 1 97.94 427 LEU B N 1
ATOM 7530 C CA . LEU B 1 427 ? -2.303 -36.156 -7.289 1 97.94 427 LEU B CA 1
ATOM 7531 C C . LEU B 1 427 ? -2.521 -37.625 -6.945 1 97.94 427 LEU B C 1
ATOM 7533 O O . LEU B 1 427 ? -3.342 -38.312 -7.574 1 97.94 427 LEU B O 1
ATOM 7537 N N . GLU B 1 428 ? -1.79 -38.062 -5.973 1 97.31 428 GLU B N 1
ATOM 7538 C CA . GLU B 1 428 ? -1.989 -39.438 -5.523 1 97.31 428 GLU B CA 1
ATOM 7539 C C . GLU B 1 428 ? -3.408 -39.656 -5.008 1 97.31 428 GLU B C 1
ATOM 7541 O O . GLU B 1 428 ? -4.031 -40.688 -5.285 1 97.31 428 GLU B O 1
ATOM 7546 N N . ALA B 1 429 ? -3.863 -38.719 -4.195 1 97.81 429 ALA B N 1
ATOM 7547 C CA . ALA B 1 429 ? -5.234 -38.781 -3.697 1 97.81 429 ALA B CA 1
ATOM 7548 C C . ALA B 1 429 ? -6.238 -38.781 -4.848 1 97.81 429 ALA B C 1
ATOM 7550 O O . ALA B 1 429 ? -7.219 -39.531 -4.828 1 97.81 429 ALA B O 1
ATOM 7551 N N . CYS B 1 430 ? -6.055 -37.969 -5.844 1 98.19 430 CYS B N 1
ATOM 7552 C CA . CYS B 1 430 ? -6.945 -37.906 -7 1 98.19 430 CYS B CA 1
ATOM 7553 C C . CYS B 1 430 ? -6.973 -39.219 -7.738 1 98.19 430 CYS B C 1
ATOM 7555 O O . CYS B 1 430 ? -8.047 -39.719 -8.094 1 98.19 430 CYS B O 1
ATOM 7557 N N . GLU B 1 431 ? -5.832 -39.781 -7.953 1 97.69 431 GLU B N 1
ATOM 7558 C CA . GLU B 1 431 ? -5.742 -41.062 -8.633 1 97.69 431 GLU B CA 1
ATOM 7559 C C . GLU B 1 431 ? -6.469 -42.156 -7.852 1 97.69 431 GLU B C 1
ATOM 7561 O O . GLU B 1 431 ? -7.098 -43.031 -8.445 1 97.69 431 GLU B O 1
ATOM 7566 N N . LYS B 1 432 ? -6.355 -42.062 -6.609 1 97.44 432 LYS B N 1
ATOM 7567 C CA . LYS B 1 432 ? -6.902 -43.094 -5.734 1 97.44 432 LYS B CA 1
ATOM 7568 C C . LYS B 1 432 ? -8.414 -42.938 -5.578 1 97.44 432 LYS B C 1
ATOM 7570 O O . LYS B 1 432 ? -9.148 -43.906 -5.547 1 97.44 432 LYS B O 1
ATOM 7575 N N . TYR B 1 433 ? -8.883 -41.688 -5.488 1 98.06 433 TYR B N 1
ATOM 7576 C CA . TYR B 1 433 ? -10.227 -41.531 -4.945 1 98.06 433 TYR B CA 1
ATOM 7577 C C . TYR B 1 433 ? -11.172 -40.938 -5.988 1 98.06 433 TYR B C 1
ATOM 7579 O O . TYR B 1 433 ? -12.398 -41.062 -5.859 1 98.06 433 TYR B O 1
ATOM 7587 N N . LEU B 1 434 ? -10.758 -40.25 -7.004 1 98.5 434 LEU B N 1
ATOM 7588 C CA . LEU B 1 434 ? -11.664 -39.625 -7.965 1 98.5 434 LEU B CA 1
ATOM 7589 C C . LEU B 1 434 ? -12.078 -40.625 -9.039 1 98.5 434 LEU B C 1
ATOM 7591 O O . LEU B 1 434 ? -11.25 -41.406 -9.523 1 98.5 434 LEU B O 1
ATOM 7595 N N . PRO B 1 435 ? -13.344 -40.656 -9.312 1 98.5 435 PRO B N 1
ATOM 7596 C CA . PRO B 1 435 ? -13.789 -41.531 -10.398 1 98.5 435 PRO B CA 1
ATOM 7597 C C . PRO B 1 435 ? -13.352 -41.062 -11.773 1 98.5 435 PRO B C 1
ATOM 7599 O O . PRO B 1 435 ? -13.922 -40.094 -12.312 1 98.5 435 PRO B O 1
ATOM 7602 N N . THR B 1 436 ? -12.492 -41.688 -12.461 1 97.19 436 THR B N 1
ATOM 7603 C CA . THR B 1 436 ? -11.891 -41.25 -13.719 1 97.19 436 THR B CA 1
ATOM 7604 C C . THR B 1 436 ? -12.898 -41.344 -14.859 1 97.19 436 THR B C 1
ATOM 7606 O O . THR B 1 436 ? -12.664 -40.812 -15.945 1 97.19 436 THR B O 1
ATOM 7609 N N . SER B 1 437 ? -14.031 -42 -14.602 1 97.75 437 SER B N 1
ATOM 7610 C CA . SER B 1 437 ? -15.086 -42.031 -15.609 1 97.75 437 SER B CA 1
ATOM 7611 C C . SER B 1 437 ? -15.695 -40.656 -15.828 1 97.75 437 SER B C 1
ATOM 7613 O O . SER B 1 437 ? -16.281 -40.406 -16.891 1 97.75 437 SER B O 1
ATOM 7615 N N . VAL B 1 438 ? -15.531 -39.781 -14.875 1 98.19 438 VAL B N 1
ATOM 7616 C CA . VAL B 1 438 ? -16.172 -38.469 -15.047 1 98.19 438 VAL B CA 1
ATOM 7617 C C . VAL B 1 438 ? -15.203 -37.375 -14.656 1 98.19 438 VAL B C 1
ATOM 7619 O O . VAL B 1 438 ? -15.492 -36.188 -14.867 1 98.19 438 VAL B O 1
ATOM 7622 N N . ALA B 1 439 ? -14.109 -37.719 -14.039 1 98.5 439 ALA B N 1
ATOM 7623 C CA . ALA B 1 439 ? -13.133 -36.719 -13.617 1 98.5 439 ALA B CA 1
ATOM 7624 C C . ALA B 1 439 ? -11.781 -36.938 -14.289 1 98.5 439 ALA B C 1
ATOM 7626 O O . ALA B 1 439 ? -11.344 -38.062 -14.438 1 98.5 439 ALA B O 1
ATOM 7627 N N . SER B 1 440 ? -11.141 -35.875 -14.773 1 98.25 440 SER B N 1
ATOM 7628 C CA . SER B 1 440 ? -9.797 -35.906 -15.344 1 98.25 440 SER B CA 1
ATOM 7629 C C . SER B 1 440 ? -8.992 -34.688 -14.953 1 98.25 440 SER B C 1
ATOM 7631 O O . SER B 1 440 ? -9.562 -33.656 -14.539 1 98.25 440 SER B O 1
ATOM 7633 N N . TRP B 1 441 ? -7.75 -34.75 -15.016 1 97.62 441 TRP B N 1
ATOM 7634 C CA . TRP B 1 441 ? -6.871 -33.656 -14.617 1 97.62 441 TRP B CA 1
ATOM 7635 C C . TRP B 1 441 ? -5.484 -33.812 -15.234 1 97.62 441 TRP B C 1
ATOM 7637 O O . TRP B 1 441 ? -5.145 -34.875 -15.742 1 97.62 441 TRP B O 1
ATOM 7647 N N . HIS B 1 442 ? -4.738 -32.75 -15.305 1 96.69 442 HIS B N 1
ATOM 7648 C CA . HIS B 1 442 ? -3.328 -32.719 -15.68 1 96.69 442 HIS B CA 1
ATOM 7649 C C . HIS B 1 442 ? -2.457 -32.281 -14.5 1 96.69 442 HIS B C 1
ATOM 7651 O O . HIS B 1 442 ? -2.789 -31.328 -13.797 1 96.69 442 HIS B O 1
ATOM 7657 N N . PRO B 1 443 ? -1.381 -33.031 -14.211 1 97 443 PRO B N 1
ATOM 7658 C CA . PRO B 1 443 ? -0.498 -32.625 -13.117 1 97 443 PRO B CA 1
ATOM 7659 C C . PRO B 1 443 ? 0.088 -31.234 -13.328 1 97 443 PRO B C 1
ATOM 7661 O O . PRO B 1 443 ? 0.731 -30.969 -14.352 1 97 443 PRO B O 1
ATOM 7664 N N . PRO B 1 444 ? -0.136 -30.328 -12.406 1 97.31 444 PRO B N 1
ATOM 7665 C CA . PRO B 1 444 ? 0.501 -29.031 -12.555 1 97.31 444 PRO B CA 1
ATOM 7666 C C . PRO B 1 444 ? 2.021 -29.094 -12.43 1 97.31 444 PRO B C 1
ATOM 7668 O O . PRO B 1 444 ? 2.543 -29.859 -11.609 1 97.31 444 PRO B O 1
ATOM 7671 N N . ALA B 1 445 ? 2.732 -28.266 -13.188 1 96.88 445 ALA B N 1
ATOM 7672 C CA . ALA B 1 445 ? 4.191 -28.234 -13.18 1 96.88 445 ALA B CA 1
ATOM 7673 C C . ALA B 1 445 ? 4.711 -27.141 -12.242 1 96.88 445 ALA B C 1
ATOM 7675 O O . ALA B 1 445 ? 5.887 -27.141 -11.875 1 96.88 445 ALA B O 1
ATOM 7676 N N . ALA B 1 446 ? 3.898 -26.234 -11.812 1 97.75 446 ALA B N 1
ATOM 7677 C CA . ALA B 1 446 ? 4.238 -25.125 -10.93 1 97.75 446 ALA B CA 1
ATOM 7678 C C . ALA B 1 446 ? 3.002 -24.609 -10.195 1 97.75 446 ALA B C 1
ATOM 7680 O O . ALA B 1 446 ? 1.872 -24.922 -10.57 1 97.75 446 ALA B O 1
ATOM 7681 N N . GLY B 1 447 ? 3.254 -23.891 -9.141 1 96.69 447 GLY B N 1
ATOM 7682 C CA . GLY B 1 447 ? 2.18 -23.156 -8.5 1 96.69 447 GLY B CA 1
ATOM 7683 C C . GLY B 1 447 ? 1.594 -23.875 -7.301 1 96.69 447 GLY B C 1
ATOM 7684 O O . GLY B 1 447 ? 2.32 -24.531 -6.543 1 96.69 447 GLY B O 1
ATOM 7685 N N . MET B 1 448 ? 0.285 -23.625 -7.07 1 97.12 448 MET B N 1
ATOM 7686 C CA . MET B 1 448 ? -0.333 -24.047 -5.82 1 97.12 448 MET B CA 1
ATOM 7687 C C . MET B 1 448 ? -1.696 -24.688 -6.074 1 97.12 448 MET B C 1
ATOM 7689 O O . MET B 1 448 ? -2.418 -25.016 -5.133 1 97.12 448 MET B O 1
ATOM 7693 N N . PHE B 1 449 ? -2.098 -24.859 -7.367 1 97.19 449 PHE B N 1
ATOM 7694 C CA . PHE B 1 449 ? -3.488 -25.188 -7.664 1 97.19 449 PHE B CA 1
ATOM 7695 C C . PHE B 1 449 ? -3.58 -26.438 -8.523 1 97.19 449 PHE B C 1
ATOM 7697 O O . PHE B 1 449 ? -2.641 -26.766 -9.25 1 97.19 449 PHE B O 1
ATOM 7704 N N . HIS B 1 450 ? -4.625 -27.109 -8.352 1 97.62 450 HIS B N 1
ATOM 7705 C CA . HIS B 1 450 ? -4.988 -28.297 -9.109 1 97.62 450 HIS B CA 1
ATOM 7706 C C . HIS B 1 450 ? -6.367 -28.141 -9.742 1 97.62 450 HIS B C 1
ATOM 7708 O O . HIS B 1 450 ? -7.324 -27.75 -9.07 1 97.62 450 HIS B O 1
ATOM 7714 N N . TRP B 1 451 ? -6.414 -28.359 -10.977 1 98 451 TRP B N 1
ATOM 7715 C CA . TRP B 1 451 ? -7.566 -28.109 -11.836 1 98 451 TRP B CA 1
ATOM 7716 C C . TRP B 1 451 ? -8.203 -29.422 -12.297 1 98 451 TRP B C 1
ATOM 7718 O O . TRP B 1 451 ? -7.609 -30.156 -13.086 1 98 451 TRP B O 1
ATOM 7728 N N . ILE B 1 452 ? -9.445 -29.719 -11.82 1 98.5 452 ILE B N 1
ATOM 7729 C CA . ILE B 1 452 ? -10.094 -31 -12.078 1 98.5 452 ILE B CA 1
ATOM 7730 C C . ILE B 1 452 ? -11.25 -30.797 -13.062 1 98.5 452 ILE B C 1
ATOM 7732 O O . ILE B 1 452 ? -12.203 -30.062 -12.773 1 98.5 452 ILE B O 1
ATOM 7736 N N . LYS B 1 453 ? -11.18 -31.406 -14.188 1 98.44 453 LYS B N 1
ATOM 7737 C CA . LYS B 1 453 ? -12.266 -31.391 -15.164 1 98.44 453 LYS B CA 1
ATOM 7738 C C . LYS B 1 453 ? -13.328 -32.438 -14.812 1 98.44 453 LYS B C 1
ATOM 7740 O O . LYS B 1 453 ? -13 -33.562 -14.477 1 98.44 453 LYS B O 1
ATOM 7745 N N . VAL B 1 454 ? -14.555 -32.031 -14.828 1 98.56 454 VAL B N 1
ATOM 7746 C CA . VAL B 1 454 ? -15.68 -32.938 -14.594 1 98.56 454 VAL B CA 1
ATOM 7747 C C . VAL B 1 454 ? -16.547 -33 -15.852 1 98.56 454 VAL B C 1
ATOM 7749 O O . VAL B 1 454 ? -17 -31.969 -16.375 1 98.56 454 VAL B O 1
ATOM 7752 N N . ASP B 1 455 ? -16.75 -34.188 -16.297 1 98.12 455 ASP B N 1
ATOM 7753 C CA . ASP B 1 455 ? -17.609 -34.406 -17.469 1 98.12 455 ASP B CA 1
ATOM 7754 C C . ASP B 1 455 ? -19.078 -34.188 -17.125 1 98.12 455 ASP B C 1
ATOM 7756 O O . ASP B 1 455 ? -19.859 -35.156 -17.141 1 98.12 455 ASP B O 1
ATOM 7760 N N . TRP B 1 456 ? -19.469 -32.969 -17.016 1 97.75 456 TRP B N 1
ATOM 7761 C CA . TRP B 1 456 ? -20.766 -32.625 -16.469 1 97.75 456 TRP B CA 1
ATOM 7762 C C . TRP B 1 456 ? -21.891 -33.094 -17.406 1 97.75 456 TRP B C 1
ATOM 7764 O O . TRP B 1 456 ? -23.031 -33.219 -16.984 1 97.75 456 TRP B O 1
ATOM 7774 N N . LYS B 1 457 ? -21.594 -33.344 -18.656 1 96.81 457 LYS B N 1
ATOM 7775 C CA . LYS B 1 457 ? -22.594 -33.812 -19.625 1 96.81 457 LYS B CA 1
ATOM 7776 C C . LYS B 1 457 ? -23.094 -35.188 -19.281 1 96.81 457 LYS B C 1
ATOM 7778 O O . LYS B 1 457 ? -24.172 -35.594 -19.719 1 96.81 457 LYS B O 1
ATOM 7783 N N . LYS B 1 458 ? -22.312 -35.906 -18.5 1 97.25 458 LYS B N 1
ATOM 7784 C CA . LYS B 1 458 ? -22.688 -37.25 -18.078 1 97.25 458 LYS B CA 1
ATOM 7785 C C . LYS B 1 458 ? -23.547 -37.188 -16.797 1 97.25 458 LYS B C 1
ATOM 7787 O O . LYS B 1 458 ? -24.062 -38.219 -16.359 1 97.25 458 LYS B O 1
ATOM 7792 N N . HIS B 1 459 ? -23.672 -36.062 -16.234 1 97.69 459 HIS B N 1
ATOM 7793 C CA . HIS B 1 459 ? -24.484 -35.906 -15.039 1 97.69 459 HIS B CA 1
ATOM 7794 C C . HIS B 1 459 ? -25.953 -36.188 -15.336 1 97.69 459 HIS B C 1
ATOM 7796 O O . HIS B 1 459 ? -26.484 -35.719 -16.359 1 97.69 459 HIS B O 1
ATOM 7802 N N . PRO B 1 460 ? -26.672 -36.812 -14.414 1 97.19 460 PRO B N 1
ATOM 7803 C CA . PRO B 1 460 ? -28.094 -37.062 -14.641 1 97.19 460 PRO B CA 1
ATOM 7804 C C . PRO B 1 460 ? -28.906 -35.812 -14.867 1 97.19 460 PRO B C 1
ATOM 7806 O O . PRO B 1 460 ? -29.828 -35.781 -15.695 1 97.19 460 PRO B O 1
ATOM 7809 N N . LEU B 1 461 ? -28.578 -34.781 -14.227 1 96.69 461 LEU B N 1
ATOM 7810 C CA . LEU B 1 461 ? -29.281 -33.531 -14.391 1 96.69 461 LEU B CA 1
ATOM 7811 C C . LEU B 1 461 ? -29.062 -32.938 -15.781 1 96.69 461 LEU B C 1
ATOM 7813 O O . LEU B 1 461 ? -29.938 -32.281 -16.344 1 96.69 461 LEU B O 1
ATOM 7817 N N . ALA B 1 462 ? -27.844 -33.125 -16.25 1 96.06 462 ALA B N 1
ATOM 7818 C CA . ALA B 1 462 ? -27.578 -32.656 -17.609 1 96.06 462 ALA B CA 1
ATOM 7819 C C . ALA B 1 462 ? -28.422 -33.406 -18.625 1 96.06 462 ALA B C 1
ATOM 7821 O O . ALA B 1 462 ? -28.938 -32.812 -19.578 1 96.06 462 ALA B O 1
ATOM 7822 N N . LEU B 1 463 ? -28.547 -34.656 -18.406 1 93.62 463 LEU B N 1
ATOM 7823 C CA . LEU B 1 463 ? -29.375 -35.5 -19.266 1 93.62 463 LEU B CA 1
ATOM 7824 C C . LEU B 1 463 ? -30.844 -35.094 -19.188 1 93.62 463 LEU B C 1
ATOM 7826 O O . LEU B 1 463 ? -31.578 -35.25 -20.156 1 93.62 463 LEU B O 1
ATOM 7830 N N . ALA B 1 464 ? -31.219 -34.531 -18.125 1 96.19 464 ALA B N 1
ATOM 7831 C CA . ALA B 1 464 ? -32.594 -34.062 -17.906 1 96.19 464 ALA B CA 1
ATOM 7832 C C . ALA B 1 464 ? -32.75 -32.656 -18.422 1 96.19 464 ALA B C 1
ATOM 7834 O O . ALA B 1 464 ? -33.844 -32.062 -18.266 1 96.19 464 ALA B O 1
ATOM 7835 N N . GLY B 1 465 ? -31.734 -32 -18.859 1 95.44 465 GLY B N 1
ATOM 7836 C CA . GLY B 1 465 ? -31.844 -30.688 -19.484 1 95.44 465 GLY B CA 1
ATOM 7837 C C . GLY B 1 465 ? -31.547 -29.547 -18.531 1 95.44 465 GLY B C 1
ATOM 7838 O O . GLY B 1 465 ? -31.812 -28.375 -18.844 1 95.44 465 GLY B O 1
ATOM 7839 N N . VAL B 1 466 ? -31.016 -29.922 -17.359 1 95.75 466 VAL B N 1
ATOM 7840 C CA . VAL B 1 466 ? -30.672 -28.891 -16.391 1 95.75 466 VAL B CA 1
ATOM 7841 C C . VAL B 1 466 ? -29.453 -28.125 -16.859 1 95.75 466 VAL B C 1
ATOM 7843 O O . VAL B 1 466 ? -28.562 -28.688 -17.5 1 95.75 466 VAL B O 1
ATOM 7846 N N . SER B 1 467 ? -29.359 -26.828 -16.531 1 95.06 467 SER B N 1
ATOM 7847 C CA . SER B 1 467 ? -28.328 -25.922 -17.047 1 95.06 467 SER B CA 1
ATOM 7848 C C . SER B 1 467 ? -26.969 -26.203 -16.422 1 95.06 467 SER B C 1
ATOM 7850 O O . SER B 1 467 ? -26.891 -26.75 -15.32 1 95.06 467 SER B O 1
ATOM 7852 N N . TYR B 1 468 ? -25.875 -25.797 -17.156 1 96.19 468 TYR B N 1
ATOM 7853 C CA . TYR B 1 468 ? -24.5 -25.875 -16.688 1 96.19 468 TYR B CA 1
ATOM 7854 C C . TYR B 1 468 ? -24.375 -25.312 -15.281 1 96.19 468 TYR B C 1
ATOM 7856 O O . TYR B 1 468 ? -23.844 -25.969 -14.383 1 96.19 468 TYR B O 1
ATOM 7864 N N . ASP B 1 469 ? -24.859 -24.094 -15.078 1 95.25 469 ASP B N 1
ATOM 7865 C CA . ASP B 1 469 ? -24.719 -23.359 -13.82 1 95.25 469 ASP B CA 1
ATOM 7866 C C . ASP B 1 469 ? -25.359 -24.125 -12.664 1 95.25 469 ASP B C 1
ATOM 7868 O O . ASP B 1 469 ? -24.797 -24.203 -11.57 1 95.25 469 ASP B O 1
ATOM 7872 N N . SER B 1 470 ? -26.5 -24.656 -12.922 1 96.44 470 SER B N 1
ATOM 7873 C CA . SER B 1 470 ? -27.234 -25.375 -11.891 1 96.44 470 SER B CA 1
ATOM 7874 C C . SER B 1 470 ? -26.5 -26.656 -11.508 1 96.44 470 SER B C 1
ATOM 7876 O O . SER B 1 470 ? -26.484 -27.031 -10.328 1 96.44 470 SER B O 1
ATOM 7878 N N . ILE B 1 471 ? -25.984 -27.281 -12.508 1 97.88 471 ILE B N 1
ATOM 7879 C CA . ILE B 1 471 ? -25.281 -28.531 -12.25 1 97.88 471 ILE B CA 1
ATOM 7880 C C . ILE B 1 471 ? -24 -28.266 -11.469 1 97.88 471 ILE B C 1
ATOM 7882 O O . ILE B 1 471 ? -23.703 -28.969 -10.5 1 97.88 471 ILE B O 1
ATOM 7886 N N . GLU B 1 472 ? -23.234 -27.266 -11.922 1 97.81 472 GLU B N 1
ATOM 7887 C CA . GLU B 1 472 ? -22.016 -26.922 -11.203 1 97.81 472 GLU B CA 1
ATOM 7888 C C . GLU B 1 472 ? -22.312 -26.578 -9.75 1 97.81 472 GLU B C 1
ATOM 7890 O O . GLU B 1 472 ? -21.609 -27.016 -8.844 1 97.81 472 GLU B O 1
ATOM 7895 N N . GLU B 1 473 ? -23.359 -25.797 -9.531 1 96.31 473 GLU B N 1
ATOM 7896 C CA . GLU B 1 473 ? -23.766 -25.406 -8.188 1 96.31 473 GLU B CA 1
ATOM 7897 C C . GLU B 1 473 ? -24.156 -26.625 -7.355 1 96.31 473 GLU B C 1
ATOM 7899 O O . GLU B 1 473 ? -23.844 -26.703 -6.168 1 96.31 473 GLU B O 1
ATOM 7904 N N . ALA B 1 474 ? -24.875 -27.516 -7.969 1 97.75 474 ALA B N 1
ATOM 7905 C CA . ALA B 1 474 ? -25.297 -28.719 -7.277 1 97.75 474 ALA B CA 1
ATOM 7906 C C . ALA B 1 474 ? -24.094 -29.531 -6.801 1 97.75 474 ALA B C 1
ATOM 7908 O O . ALA B 1 474 ? -24.078 -30 -5.656 1 97.75 474 ALA B O 1
ATOM 7909 N N . ILE B 1 475 ? -23.156 -29.719 -7.691 1 98.31 475 ILE B N 1
ATOM 7910 C CA . ILE B 1 475 ? -21.969 -30.469 -7.34 1 98.31 475 ILE B CA 1
ATOM 7911 C C . ILE B 1 475 ? -21.203 -29.75 -6.234 1 98.31 475 ILE B C 1
ATOM 7913 O O . ILE B 1 475 ? -20.766 -30.375 -5.266 1 98.31 475 ILE B O 1
ATOM 7917 N N . PHE B 1 476 ? -21.047 -28.453 -6.379 1 97.19 476 PHE B N 1
ATOM 7918 C CA . PHE B 1 476 ? -20.344 -27.625 -5.402 1 97.19 476 PHE B CA 1
ATOM 7919 C C . PHE B 1 476 ? -21 -27.75 -4.027 1 97.19 476 PHE B C 1
ATOM 7921 O O . PHE B 1 476 ? -20.312 -28.016 -3.037 1 97.19 476 PHE B O 1
ATOM 7928 N N . LYS B 1 477 ? -22.297 -27.578 -3.979 1 96.75 477 LYS B N 1
ATOM 7929 C CA . LYS B 1 477 ? -23.031 -27.625 -2.717 1 96.75 477 LYS B CA 1
ATOM 7930 C C . LYS B 1 477 ? -22.969 -29.031 -2.105 1 96.75 477 LYS B C 1
ATOM 7932 O O . LYS B 1 477 ? -22.875 -29.172 -0.885 1 96.75 477 LYS B O 1
ATOM 7937 N N . ALA B 1 478 ? -23.078 -30 -2.938 1 97.94 478 ALA B N 1
ATOM 7938 C CA . ALA B 1 478 ? -22.953 -31.375 -2.457 1 97.94 478 ALA B CA 1
ATOM 7939 C C . ALA B 1 478 ? -21.578 -31.625 -1.823 1 97.94 478 ALA B C 1
ATOM 7941 O O . ALA B 1 478 ? -21.484 -32.312 -0.803 1 97.94 478 ALA B O 1
ATOM 7942 N N . ALA B 1 479 ? -20.547 -31.141 -2.461 1 97.88 479 ALA B N 1
ATOM 7943 C CA . ALA B 1 479 ? -19.203 -31.266 -1.912 1 97.88 479 ALA B CA 1
ATOM 7944 C C . ALA B 1 479 ? -19.094 -30.594 -0.548 1 97.88 479 ALA B C 1
ATOM 7946 O O . ALA B 1 479 ? -18.547 -31.156 0.396 1 97.88 479 ALA B O 1
ATOM 7947 N N . VAL B 1 480 ? -19.609 -29.344 -0.461 1 96.44 480 VAL B N 1
ATOM 7948 C CA . VAL B 1 480 ? -19.641 -28.625 0.808 1 96.44 480 VAL B CA 1
ATOM 7949 C C . VAL B 1 480 ? -20.375 -29.453 1.857 1 96.44 480 VAL B C 1
ATOM 7951 O O . VAL B 1 480 ? -19.922 -29.562 3.002 1 96.44 480 VAL B O 1
ATOM 7954 N N . GLY B 1 481 ? -21.469 -29.984 1.446 1 96 481 GLY B N 1
ATOM 7955 C CA . GLY B 1 481 ? -22.234 -30.844 2.334 1 96 481 GLY B CA 1
ATOM 7956 C C . GLY B 1 481 ? -21.453 -32.031 2.846 1 96 481 GLY B C 1
ATOM 7957 O O . GLY B 1 481 ? -21.688 -32.5 3.965 1 96 481 GLY B O 1
ATOM 7958 N N . GLU B 1 482 ? -20.578 -32.531 2.018 1 96.5 482 GLU B N 1
ATOM 7959 C CA . GLU B 1 482 ? -19.734 -33.688 2.387 1 96.5 482 GLU B CA 1
ATOM 7960 C C . GLU B 1 482 ? -18.484 -33.219 3.131 1 96.5 482 GLU B C 1
ATOM 7962 O O . GLU B 1 482 ? -17.625 -34.031 3.463 1 96.5 482 GLU B O 1
ATOM 7967 N N . GLY B 1 483 ? -18.344 -31.953 3.283 1 95.81 483 GLY B N 1
ATOM 7968 C CA . GLY B 1 483 ? -17.312 -31.422 4.156 1 95.81 483 GLY B CA 1
ATOM 7969 C C . GLY B 1 483 ? -16.047 -31.031 3.406 1 95.81 483 GLY B C 1
ATOM 7970 O O . GLY B 1 483 ? -14.961 -31.031 3.977 1 95.81 483 GLY B O 1
ATOM 7971 N N . VAL B 1 484 ? -16.141 -30.781 2.16 1 96.44 484 VAL B N 1
ATOM 7972 C CA . VAL B 1 484 ? -14.977 -30.328 1.417 1 96.44 484 VAL B CA 1
ATOM 7973 C C . VAL B 1 484 ? -15.336 -29.094 0.596 1 96.44 484 VAL B C 1
ATOM 7975 O O . VAL B 1 484 ? -16.406 -29.031 0.005 1 96.44 484 VAL B O 1
ATOM 7978 N N . LEU B 1 485 ? -14.469 -28.094 0.669 1 94.94 485 LEU B N 1
ATOM 7979 C CA . LEU B 1 485 ? -14.648 -26.891 -0.123 1 94.94 485 LEU B CA 1
ATOM 7980 C C . LEU B 1 485 ? -13.648 -26.844 -1.277 1 94.94 485 LEU B C 1
ATOM 7982 O O . LEU B 1 485 ? -12.438 -26.781 -1.055 1 94.94 485 LEU B O 1
ATOM 7986 N N . VAL B 1 486 ? -14.102 -26.969 -2.477 1 95.44 486 VAL B N 1
ATOM 7987 C CA . VAL B 1 486 ? -13.375 -26.719 -3.715 1 95.44 486 VAL B CA 1
ATOM 7988 C C . VAL B 1 486 ? -14 -25.531 -4.445 1 95.44 486 VAL B C 1
ATOM 7990 O O . VAL B 1 486 ? -15.164 -25.203 -4.211 1 95.44 486 VAL B O 1
ATOM 7993 N N . SER B 1 487 ? -13.25 -24.875 -5.281 1 95 487 SER B N 1
ATOM 7994 C CA . SER B 1 487 ? -13.766 -23.703 -5.969 1 95 487 SER B CA 1
ATOM 7995 C C . SER B 1 487 ? -14.398 -24.062 -7.305 1 95 487 SER B C 1
ATOM 7997 O O . SER B 1 487 ? -13.898 -24.953 -8.016 1 95 487 SER B O 1
ATOM 7999 N N . ARG B 1 488 ? -15.477 -23.391 -7.625 1 95.38 488 ARG B N 1
ATOM 8000 C CA . ARG B 1 488 ? -16.109 -23.562 -8.93 1 95.38 488 ARG B CA 1
ATOM 8001 C C . ARG B 1 488 ? -15.258 -22.969 -10.039 1 95.38 488 ARG B C 1
ATOM 8003 O O . ARG B 1 488 ? -14.75 -21.844 -9.906 1 95.38 488 ARG B O 1
ATOM 8010 N N . GLY B 1 489 ? -15.109 -23.719 -11.125 1 95.75 489 GLY B N 1
ATOM 8011 C CA . GLY B 1 489 ? -14.359 -23.203 -12.258 1 95.75 489 GLY B CA 1
ATOM 8012 C C . GLY B 1 489 ? -14.953 -21.938 -12.852 1 95.75 489 GLY B C 1
ATOM 8013 O O . GLY B 1 489 ? -14.219 -21.078 -13.344 1 95.75 489 GLY B O 1
ATOM 8014 N N . SER B 1 490 ? -16.25 -21.766 -12.766 1 94.56 490 SER B N 1
ATOM 8015 C CA . SER B 1 490 ? -16.953 -20.641 -13.367 1 94.56 490 SER B CA 1
ATOM 8016 C C . SER B 1 490 ? -16.562 -19.328 -12.711 1 94.56 490 SER B C 1
ATOM 8018 O O . SER B 1 490 ? -16.719 -18.25 -13.305 1 94.56 490 SER B O 1
ATOM 8020 N N . TRP B 1 491 ? -16.047 -19.391 -11.484 1 93.31 491 TRP B N 1
ATOM 8021 C CA . TRP B 1 491 ? -15.625 -18.188 -10.789 1 93.31 491 TRP B CA 1
ATOM 8022 C C . TRP B 1 491 ? -14.438 -17.547 -11.492 1 93.31 491 TRP B C 1
ATOM 8024 O O . TRP B 1 491 ? -14.148 -16.359 -11.281 1 93.31 491 TRP B O 1
ATOM 8034 N N . PHE B 1 492 ? -13.758 -18.344 -12.312 1 95.5 492 PHE B N 1
ATOM 8035 C CA . PHE B 1 492 ? -12.508 -17.891 -12.93 1 95.5 492 PHE B CA 1
ATOM 8036 C C . PHE B 1 492 ? -12.703 -17.672 -14.422 1 95.5 492 PHE B C 1
ATOM 8038 O O . PHE B 1 492 ? -11.742 -17.359 -15.133 1 95.5 492 PHE B O 1
ATOM 8045 N N . PHE B 1 493 ? -13.906 -17.859 -14.891 1 94.69 493 PHE B N 1
ATOM 8046 C CA . PHE B 1 493 ? -14.195 -17.703 -16.312 1 94.69 493 PHE B CA 1
ATOM 8047 C C . PHE B 1 493 ? -14.25 -16.219 -16.672 1 94.69 493 PHE B C 1
ATOM 8049 O O . PHE B 1 493 ? -14.945 -15.438 -16.031 1 94.69 493 PHE B O 1
ATOM 8056 N N . ALA B 1 494 ? -13.477 -15.797 -17.656 1 92.62 494 ALA B N 1
ATOM 8057 C CA . ALA B 1 494 ? -13.359 -14.383 -18.031 1 92.62 494 ALA B CA 1
ATOM 8058 C C . ALA B 1 494 ? -14.633 -13.891 -18.719 1 92.62 494 ALA B C 1
ATOM 8060 O O . ALA B 1 494 ? -15.031 -12.742 -18.547 1 92.62 494 ALA B O 1
ATOM 8061 N N . ASP B 1 495 ? -15.258 -14.695 -19.516 1 89.25 495 ASP B N 1
ATOM 8062 C CA . ASP B 1 495 ? -16.469 -14.328 -20.234 1 89.25 495 ASP B CA 1
ATOM 8063 C C . ASP B 1 495 ? -17.719 -14.703 -19.438 1 89.25 495 ASP B C 1
ATOM 8065 O O . ASP B 1 495 ? -18.219 -15.828 -19.547 1 89.25 495 ASP B O 1
ATOM 8069 N N . LYS B 1 496 ? -18.281 -13.789 -18.781 1 83.25 496 LYS B N 1
ATOM 8070 C CA . LYS B 1 496 ? -19.422 -14.094 -17.922 1 83.25 496 LYS B CA 1
ATOM 8071 C C . LYS B 1 496 ? -20.719 -14.078 -18.719 1 83.25 496 LYS B C 1
ATOM 8073 O O . LYS B 1 496 ? -21.781 -14.398 -18.188 1 83.25 496 LYS B O 1
ATOM 8078 N N . SER B 1 497 ? -20.609 -13.844 -20 1 83 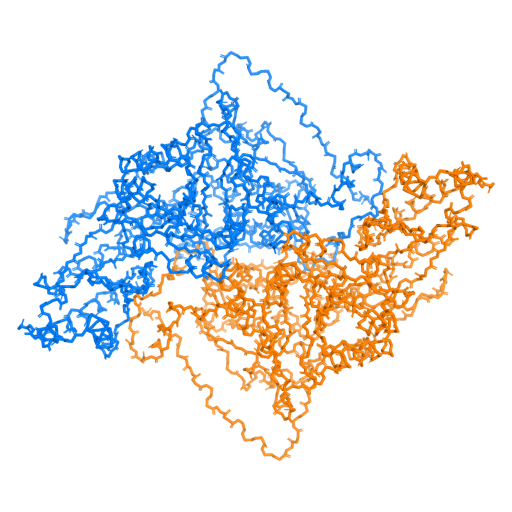497 SER B N 1
ATOM 8079 C CA . SER B 1 497 ? -21.812 -13.758 -20.828 1 83 497 SER B CA 1
ATOM 8080 C C . SER B 1 497 ? -22.141 -15.102 -21.469 1 83 497 SER B C 1
ATOM 8082 O O . SER B 1 497 ? -23.25 -15.289 -21.984 1 83 497 SER B O 1
ATOM 8084 N N . THR B 1 498 ? -21.203 -15.992 -21.406 1 84.69 498 THR B N 1
ATOM 8085 C CA . THR B 1 498 ? -21.422 -17.312 -22 1 84.69 498 THR B CA 1
ATOM 8086 C C . THR B 1 498 ? -21.109 -18.406 -20.984 1 84.69 498 THR B C 1
ATOM 8088 O O . THR B 1 498 ? -20.359 -18.188 -20.031 1 84.69 498 THR B O 1
ATOM 8091 N N . GLU B 1 499 ? -21.781 -19.5 -21.188 1 85.56 499 GLU B N 1
ATOM 8092 C CA . GLU B 1 499 ? -21.453 -20.656 -20.375 1 85.56 499 GLU B CA 1
ATOM 8093 C C . GLU B 1 499 ? -20.203 -21.375 -20.875 1 85.56 499 GLU B C 1
ATOM 8095 O O . GLU B 1 499 ? -20.016 -21.516 -22.094 1 85.56 499 GLU B O 1
ATOM 8100 N N . PRO B 1 500 ? -19.422 -21.734 -19.938 1 89.56 500 PRO B N 1
ATOM 8101 C CA . PRO B 1 500 ? -18.281 -22.516 -20.391 1 89.56 500 PRO B CA 1
ATOM 8102 C C . PRO B 1 500 ? -18.672 -23.859 -20.984 1 89.56 500 PRO B C 1
ATOM 8104 O O . PRO B 1 500 ? -19.734 -24.391 -20.656 1 89.56 500 PRO B O 1
ATOM 8107 N N . THR B 1 501 ? -17.812 -24.281 -21.859 1 90.88 501 THR B N 1
ATOM 8108 C CA . THR B 1 501 ? -18.047 -25.578 -22.469 1 90.88 501 THR B CA 1
ATOM 8109 C C . THR B 1 501 ? -17.703 -26.703 -21.484 1 90.88 501 THR B C 1
ATOM 8111 O O . THR B 1 501 ? -18.438 -27.703 -21.391 1 90.88 501 THR B O 1
ATOM 8114 N N . ASP B 1 502 ? -16.641 -26.547 -20.828 1 95.31 502 ASP B N 1
ATOM 8115 C CA . ASP B 1 502 ? -16.156 -27.562 -19.891 1 95.31 502 ASP B CA 1
ATOM 8116 C C . ASP B 1 502 ? -16.359 -27.109 -18.453 1 95.31 502 ASP B C 1
ATOM 8118 O O . ASP B 1 502 ? -16.438 -25.906 -18.172 1 95.31 502 ASP B O 1
ATOM 8122 N N . MET B 1 503 ? -16.5 -28.125 -17.562 1 97.81 503 MET B N 1
ATOM 8123 C CA . MET B 1 503 ? -16.688 -27.828 -16.156 1 97.81 503 MET B CA 1
ATOM 8124 C C . MET B 1 503 ? -15.438 -28.219 -15.352 1 97.81 503 MET B C 1
ATOM 8126 O O . MET B 1 503 ? -14.859 -29.281 -15.586 1 97.81 503 MET B O 1
ATOM 8130 N N . PHE B 1 504 ? -15.086 -27.328 -14.523 1 97.94 504 PHE B N 1
ATOM 8131 C CA . PHE B 1 504 ? -13.891 -27.562 -13.727 1 97.94 504 PHE B CA 1
ATOM 8132 C C . PHE B 1 504 ? -14.141 -27.203 -12.266 1 97.94 504 PHE B C 1
ATOM 8134 O O . PHE B 1 504 ? -15.031 -26.406 -11.961 1 97.94 504 PHE B O 1
ATOM 8141 N N . PHE B 1 505 ? -13.398 -27.828 -11.391 1 97.94 505 PHE B N 1
ATOM 8142 C CA . PHE B 1 505 ? -13.258 -27.422 -9.992 1 97.94 505 PHE B CA 1
ATOM 8143 C C . PHE B 1 505 ? -11.789 -27.25 -9.625 1 97.94 505 PHE B C 1
ATOM 8145 O O . PHE B 1 505 ? -10.945 -28.047 -10.039 1 97.94 505 PHE B O 1
ATOM 8152 N N . ARG B 1 506 ? -11.484 -26.203 -8.875 1 97.06 506 ARG B N 1
ATOM 8153 C CA . ARG B 1 506 ? -10.109 -25.938 -8.461 1 97.06 506 ARG B CA 1
ATOM 8154 C C . ARG B 1 506 ? -9.883 -26.328 -7.008 1 97.06 506 ARG B C 1
ATOM 8156 O O . ARG B 1 506 ? -10.688 -25.984 -6.137 1 97.06 506 ARG B O 1
ATOM 8163 N N . ALA B 1 507 ? -8.852 -27.016 -6.746 1 96.88 507 ALA B N 1
ATOM 8164 C CA . ALA B 1 507 ? -8.344 -27.297 -5.402 1 96.88 507 ALA B CA 1
ATOM 8165 C C . ALA B 1 507 ? -6.945 -26.719 -5.215 1 96.88 507 ALA B C 1
ATOM 8167 O O . ALA B 1 507 ? -6.219 -26.5 -6.188 1 96.88 507 ALA B O 1
ATOM 8168 N N . THR B 1 508 ? -6.602 -26.406 -4.02 1 96.19 508 THR B N 1
ATOM 8169 C CA . THR B 1 508 ? -5.246 -25.969 -3.715 1 96.19 508 THR B CA 1
ATOM 8170 C C . THR B 1 508 ? -4.539 -26.984 -2.811 1 96.19 508 THR B C 1
ATOM 8172 O O . THR B 1 508 ? -5.18 -27.625 -1.982 1 96.19 508 THR B O 1
ATOM 8175 N N . PHE B 1 509 ? -3.25 -27.172 -2.955 1 96.06 509 PHE B N 1
ATOM 8176 C CA . PHE B 1 509 ? -2.459 -28.016 -2.066 1 96.06 509 PHE B CA 1
ATOM 8177 C C . PHE B 1 509 ? -1.512 -27.156 -1.223 1 96.06 509 PHE B C 1
ATOM 8179 O O . PHE B 1 509 ? -0.549 -27.688 -0.653 1 96.06 509 PHE B O 1
ATOM 8186 N N . ALA B 1 510 ? -1.772 -25.891 -1.118 1 91.06 510 ALA B N 1
ATOM 8187 C CA . ALA B 1 510 ? -0.859 -24.953 -0.488 1 91.06 510 ALA B CA 1
ATOM 8188 C C . ALA B 1 510 ? -0.945 -25.031 1.033 1 91.06 510 ALA B C 1
ATOM 8190 O O . ALA B 1 510 ? 0.07 -24.922 1.726 1 91.06 510 ALA B O 1
ATOM 8191 N N . ALA B 1 511 ? -2.139 -25.156 1.572 1 80.69 511 ALA B N 1
ATOM 8192 C CA . ALA B 1 511 ? -2.279 -24.828 2.99 1 80.69 511 ALA B CA 1
ATOM 8193 C C . ALA B 1 511 ? -2.512 -26.094 3.82 1 80.69 511 ALA B C 1
ATOM 8195 O O . ALA B 1 511 ? -1.898 -26.266 4.875 1 80.69 511 ALA B O 1
ATOM 8196 N N . ALA B 1 512 ? -3.346 -27.031 3.357 1 85.62 512 ALA B N 1
ATOM 8197 C CA . ALA B 1 512 ? -3.803 -28.156 4.168 1 85.62 512 ALA B CA 1
ATOM 8198 C C . ALA B 1 512 ? -2.697 -29.188 4.336 1 85.62 512 ALA B C 1
ATOM 8200 O O . ALA B 1 512 ? -1.918 -29.438 3.412 1 85.62 512 ALA B O 1
ATOM 8201 N N . PRO B 1 513 ? -2.664 -29.75 5.48 1 90.94 513 PRO B N 1
ATOM 8202 C CA . PRO B 1 513 ? -1.729 -30.859 5.656 1 90.94 513 PRO B CA 1
ATOM 8203 C C . PRO B 1 513 ? -2.068 -32.062 4.77 1 90.94 513 PRO B C 1
ATOM 8205 O O . PRO B 1 513 ? -3.193 -32.188 4.277 1 90.94 513 PRO B O 1
ATOM 8208 N N . ALA B 1 514 ? -1.121 -32.938 4.641 1 93.69 514 ALA B N 1
ATOM 8209 C CA . ALA B 1 514 ? -1.201 -34.062 3.703 1 93.69 514 ALA B CA 1
ATOM 8210 C C . ALA B 1 514 ? -2.42 -34.938 3.992 1 93.69 514 ALA B C 1
ATOM 8212 O O . ALA B 1 514 ? -3.141 -35.344 3.072 1 93.69 514 ALA B O 1
ATOM 8213 N N . ASP B 1 515 ? -2.635 -35.25 5.207 1 95.94 515 ASP B N 1
ATOM 8214 C CA . ASP B 1 515 ? -3.744 -36.125 5.578 1 95.94 515 ASP B CA 1
ATOM 8215 C C . ASP B 1 515 ? -5.086 -35.469 5.273 1 95.94 515 ASP B C 1
ATOM 8217 O O . ASP B 1 515 ? -6.031 -36.125 4.855 1 95.94 515 ASP B O 1
ATOM 8221 N N . LYS B 1 516 ? -5.141 -34.156 5.461 1 95.31 516 LYS B N 1
ATOM 8222 C CA . LYS B 1 516 ? -6.371 -33.438 5.18 1 95.31 516 LYS B CA 1
ATOM 8223 C C . LYS B 1 516 ? -6.613 -33.312 3.676 1 95.31 516 LYS B C 1
ATOM 8225 O O . LYS B 1 516 ? -7.758 -33.344 3.223 1 95.31 516 LYS B O 1
ATOM 8230 N N . ILE B 1 517 ? -5.559 -33.219 2.916 1 96.38 517 ILE B N 1
ATOM 8231 C CA . ILE B 1 517 ? -5.688 -33.219 1.463 1 96.38 517 ILE B CA 1
ATOM 8232 C C . ILE B 1 517 ? -6.285 -34.531 0.985 1 96.38 517 ILE B C 1
ATOM 8234 O O . ILE B 1 517 ? -7.227 -34.531 0.186 1 96.38 517 ILE B O 1
ATOM 8238 N N . GLN B 1 518 ? -5.801 -35.594 1.507 1 97.31 518 GLN B N 1
ATOM 8239 C CA . GLN B 1 518 ? -6.293 -36.906 1.12 1 97.31 518 GLN B CA 1
ATOM 8240 C C . GLN B 1 518 ? -7.766 -37.094 1.485 1 97.31 518 GLN B C 1
ATOM 8242 O O . GLN B 1 518 ? -8.57 -37.531 0.666 1 97.31 518 GLN B O 1
ATOM 8247 N N . GLN B 1 519 ? -8.047 -36.688 2.674 1 98 519 GLN B N 1
ATOM 8248 C CA . GLN B 1 519 ? -9.422 -36.781 3.137 1 98 519 GLN B CA 1
ATOM 8249 C C . GLN B 1 519 ? -10.359 -35.906 2.299 1 98 519 GLN B C 1
ATOM 8251 O O . GLN B 1 519 ? -11.461 -36.344 1.945 1 98 519 GLN B O 1
ATOM 8256 N N . ALA B 1 520 ? -9.945 -34.719 2.025 1 97.75 520 ALA B N 1
ATOM 8257 C CA . ALA B 1 520 ? -10.75 -33.812 1.242 1 97.75 520 ALA B CA 1
ATOM 8258 C C . ALA B 1 520 ? -11.008 -34.344 -0.16 1 97.75 520 ALA B C 1
ATOM 8260 O O . ALA B 1 520 ? -12.133 -34.281 -0.663 1 97.75 520 ALA B O 1
ATOM 8261 N N . ILE B 1 521 ? -10.023 -34.906 -0.773 1 98.38 521 ILE B N 1
ATOM 8262 C CA . ILE B 1 521 ? -10.164 -35.438 -2.123 1 98.38 521 ILE B CA 1
ATOM 8263 C C . ILE B 1 521 ? -11.047 -36.688 -2.1 1 98.38 521 ILE B C 1
ATOM 8265 O O . ILE B 1 521 ? -11.828 -36.906 -3.02 1 98.38 521 ILE B O 1
ATOM 8269 N N . LYS B 1 522 ? -10.883 -37.469 -1.072 1 98.56 522 LYS B N 1
ATOM 8270 C CA . LYS B 1 522 ? -11.781 -38.625 -0.915 1 98.56 522 LYS B CA 1
ATOM 8271 C C . LYS B 1 522 ? -13.234 -38.156 -0.841 1 98.56 522 LYS B C 1
ATOM 8273 O O . LYS B 1 522 ? -14.102 -38.75 -1.504 1 98.56 522 LYS B O 1
ATOM 8278 N N . ARG B 1 523 ? -13.477 -37.188 -0.051 1 98.38 523 ARG B N 1
ATOM 8279 C CA . ARG B 1 523 ? -14.828 -36.656 0.089 1 98.38 523 ARG B CA 1
ATOM 8280 C C . ARG B 1 523 ? -15.344 -36.125 -1.244 1 98.38 523 ARG B C 1
ATOM 8282 O O . ARG B 1 523 ? -16.516 -36.312 -1.578 1 98.38 523 ARG B O 1
ATOM 8289 N N . PHE B 1 524 ? -14.539 -35.469 -1.983 1 98.5 524 PHE B N 1
ATOM 8290 C CA . PHE B 1 524 ? -14.938 -34.969 -3.285 1 98.5 524 PHE B CA 1
ATOM 8291 C C . PHE B 1 524 ? -15.234 -36.094 -4.254 1 98.5 524 PHE B C 1
ATOM 8293 O O . PHE B 1 524 ? -16.188 -36.031 -5.035 1 98.5 524 PHE B O 1
ATOM 8300 N N . GLY B 1 525 ? -14.383 -37.125 -4.215 1 98.5 525 GLY B N 1
ATOM 8301 C CA . GLY B 1 525 ? -14.648 -38.312 -5.008 1 98.5 525 GLY B CA 1
ATOM 8302 C C . GLY B 1 525 ? -15.992 -38.938 -4.688 1 98.5 525 GLY B C 1
ATOM 8303 O O . GLY B 1 525 ? -16.734 -39.312 -5.594 1 98.5 525 GLY B O 1
ATOM 8304 N N . ASP B 1 526 ? -16.266 -39.094 -3.385 1 98.31 526 ASP B N 1
ATOM 8305 C CA . ASP B 1 526 ? -17.562 -39.625 -2.949 1 98.31 526 ASP B CA 1
ATOM 8306 C C . ASP B 1 526 ? -18.703 -38.75 -3.457 1 98.31 526 ASP B C 1
ATOM 8308 O O . ASP B 1 526 ? -19.75 -39.281 -3.861 1 98.31 526 ASP B O 1
ATOM 8312 N N . THR B 1 527 ? -18.516 -37.5 -3.406 1 98.5 527 THR B N 1
ATOM 8313 C CA . THR B 1 527 ? -19.516 -36.562 -3.91 1 98.5 527 THR B CA 1
ATOM 8314 C C . THR B 1 527 ? -19.781 -36.812 -5.395 1 98.5 527 THR B C 1
ATOM 8316 O O . THR B 1 527 ? -20.938 -36.844 -5.82 1 98.5 527 THR B O 1
ATOM 8319 N N . LEU B 1 528 ? -18.703 -36.906 -6.188 1 98.56 528 LEU B N 1
ATOM 8320 C CA . LEU B 1 528 ? -18.859 -37.125 -7.621 1 98.56 528 LEU B CA 1
ATOM 8321 C C . LEU B 1 528 ? -19.562 -38.469 -7.891 1 98.56 528 LEU B C 1
ATOM 8323 O O . LEU B 1 528 ? -20.438 -38.531 -8.758 1 98.56 528 LEU B O 1
ATOM 8327 N N . ARG B 1 529 ? -19.219 -39.5 -7.133 1 98.38 529 ARG B N 1
ATOM 8328 C CA . ARG B 1 529 ? -19.859 -40.781 -7.312 1 98.38 529 ARG B CA 1
ATOM 8329 C C . ARG B 1 529 ? -21.359 -40.688 -7.027 1 98.38 529 ARG B C 1
ATOM 8331 O O . ARG B 1 529 ? -22.172 -41.25 -7.766 1 98.38 529 ARG B O 1
ATOM 8338 N N . ALA B 1 530 ? -21.656 -39.938 -5.996 1 98.12 530 ALA B N 1
ATOM 8339 C CA . ALA B 1 530 ? -23.062 -39.781 -5.648 1 98.12 530 ALA B CA 1
ATOM 8340 C C . ALA B 1 530 ? -23.797 -38.938 -6.699 1 98.12 530 ALA B C 1
ATOM 8342 O O . ALA B 1 530 ? -24.891 -39.312 -7.129 1 98.12 530 ALA B O 1
ATOM 8343 N N . GLN B 1 531 ? -23.203 -37.844 -7.098 1 97.81 531 GLN B N 1
ATOM 8344 C CA . GLN B 1 531 ? -23.828 -36.906 -8.039 1 97.81 531 GLN B CA 1
ATOM 8345 C C . GLN B 1 531 ? -24.031 -37.562 -9.398 1 97.81 531 GLN B C 1
ATOM 8347 O O . GLN B 1 531 ? -25.016 -37.281 -10.078 1 97.81 531 GLN B O 1
ATOM 8352 N N . PHE B 1 532 ? -23.156 -38.438 -9.758 1 97.69 532 PHE B N 1
ATOM 8353 C CA . PHE B 1 532 ? -23.203 -39.062 -11.078 1 97.69 532 PHE B CA 1
ATOM 8354 C C . PHE B 1 532 ? -23.781 -40.469 -10.984 1 97.69 532 PHE B C 1
ATOM 8356 O O . PHE B 1 532 ? -23.859 -41.188 -11.992 1 97.69 532 PHE B O 1
ATOM 8363 N N . GLN B 1 533 ? -24.109 -40.875 -9.742 1 96.69 533 GLN B N 1
ATOM 8364 C CA . GLN B 1 533 ? -24.703 -42.188 -9.492 1 96.69 533 GLN B CA 1
ATOM 8365 C C . GLN B 1 533 ? -23.781 -43.312 -9.977 1 96.69 533 GLN B C 1
ATOM 8367 O O . GLN B 1 533 ? -24.219 -44.188 -10.719 1 96.69 533 GLN B O 1
ATOM 8372 N N . LEU B 1 534 ? -22.609 -43.156 -9.617 1 94.56 534 LEU B N 1
ATOM 8373 C CA . LEU B 1 534 ? -21.609 -44.125 -9.977 1 94.56 534 LEU B CA 1
ATOM 8374 C C . LEU B 1 534 ? -21.531 -45.25 -8.922 1 94.56 534 LEU B C 1
ATOM 8376 O O . LEU B 1 534 ? -21.75 -44.969 -7.734 1 94.56 534 LEU B O 1
ATOM 8380 N N . GLN B 1 535 ? -21.344 -46.5 -9.344 1 82.69 535 GLN B N 1
ATOM 8381 C CA . GLN B 1 535 ? -21.188 -47.656 -8.445 1 82.69 535 GLN B CA 1
ATOM 8382 C C . GLN B 1 535 ? -19.812 -47.656 -7.789 1 82.69 535 GLN B C 1
ATOM 8384 O O . GLN B 1 535 ? -18.844 -47.188 -8.383 1 82.69 535 GLN B O 1
#

InterPro domains:
  IPR004839 Aminotransferase, class I/classII, large domain [PF00155] (191-524)
  IPR015421 Pyridoxal phosphate-dependent transferase, major domain [G3DSA:3.40.640.10] (55-534)
  IPR015424 Pyridoxal phosphate-dependent transferase [SSF53383] (67-529)
  IPR050859 Class-I pyridoxal-phosphate-dependent aminotransferase-like [PTHR42790] (59-533)

Foldseek 3Di:
DDPDQQQPPDPPDPPPPPDDQWDFDALVCQVVQVVVADFRDDAQGDDWLLSQGTPNLVPFAAFADDVVQWDPLLVPFDPDPLCVCVVCSNPPPDDDPRDPKDFCVPPPDFKDKDQAAAPPPHDPVRSVVPTDIDMAGAPCVVVVNDRDHCRHLVIAYAAQDHRLLLSQVSSVCRHQQVFRHRQKIKGKALADLRVLLLLCNGGDAQLEEEEEAQFADLVSVVSQVVRNYAYDHAYADLQTGALVSVLVCQVPDDCVVSVHDRHAEYEFAQALTPPALHHHAQVRLVSNVVSSVVRVHAYEHEYAWQLLQAFDDDDPPDDTDDFDPFLVSSSVPGGHDNSNVRSNQRYKYGAGCPQLPNVVLSITMIMTGNNSVVSSSSSSCPPVRHRRSVSSVVVSCVDPVNADPRNSSSSSSVSNHVQNVLLSLLVNLCVPAADPVFWDFDR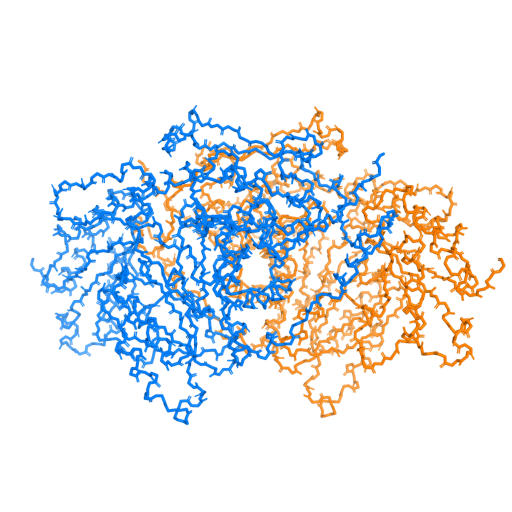RRIDWKTKIWGNLCLFPCVVVVHDPVVSQVQLQVLLVVLPAHWAWSLSRRSDVPDDDPITITMDGSRPDDSVVSNVSSNSSRVSSCVRSVND/DDPDQQQPPPPPDPPPCPDDQWDFDALVCQVVQVVVADFRDDAQGDDWLLSQGTPNLVPFAAFADDVVQWDPLLVPFDPDPLCVCVVCSNPPPDDDPRDPKDFPVPPPDFKDKDQAAAPPPHDPVRSVVPTDIDMAGAPCVVVVNDRDHCRHLVIFYAAQDHRLLLSQVSSVCRHQQVFRHRQKIKGKALAVLVLLLLLCNGGDAQLEEEEEAQFADLVSVVSQVVRNYAYDHAYADLQGGALVSVLVCQVPDDCVVSVHDRHAEYEFAQALTPPALHHHAQVRLVSNVVSSVVRVHAYEHEYAWQLLQAFDDDDPPDDTDDFQPFLVSSSVPGGHDNSNVRSNQRYKYGAGCPQLPNVVLSITMIMTGNNSVVSSSSSSCPPVRHRRSVSSVVVSCVDPVNADPRNSSSSSSVSNHVQNVLLNLLVNLCVVAADPVFWDFDRRRIDWKTKIWGNLCLFPCVVVVHDPVVSLVQLQVLLVVLPAHWAWSLSRRSDVPDDDPITITMDGSRPDDSVVSSVSSNSSRVSSCVRSVND

Organism: Coccidioides immitis (strain RS) (NCBI:txid246410)

Solvent-accessible surface area (backbone atoms only — not comparable to full-atom values): 55741 Å² total; per-residue (Å²): 138,75,88,76,72,48,73,65,72,73,86,66,77,72,71,81,78,72,86,78,80,53,63,73,57,43,79,85,47,46,65,65,52,51,73,74,42,82,77,70,58,54,69,48,42,80,71,60,35,78,73,55,56,51,71,32,41,69,74,39,51,64,44,60,84,64,74,89,50,48,9,72,39,41,68,55,51,62,81,59,72,75,59,61,57,52,73,55,59,58,44,82,82,46,38,70,24,51,64,89,45,74,36,61,73,56,34,68,56,50,32,43,33,38,31,25,50,45,81,90,44,67,49,58,68,48,24,71,74,64,31,45,76,52,74,41,33,36,58,20,48,84,68,69,74,37,88,61,27,41,49,38,27,36,30,62,63,33,32,48,31,57,54,68,52,43,39,52,52,40,46,48,44,42,53,74,41,44,53,54,29,33,48,54,27,59,29,38,27,47,16,49,57,30,47,51,41,49,51,46,43,34,46,44,49,71,56,31,39,32,32,30,35,34,61,28,51,47,63,65,48,63,39,38,43,30,60,41,33,42,78,45,65,21,48,61,56,82,44,28,69,36,42,67,43,46,44,47,57,61,73,65,54,49,39,78,85,68,65,28,67,78,59,42,42,33,49,43,44,52,35,16,15,51,51,58,1,18,34,43,50,63,66,57,48,52,46,37,51,51,46,29,61,75,66,65,31,34,38,36,41,44,37,58,24,58,70,32,52,33,68,82,85,76,58,77,90,44,80,75,76,77,74,64,89,42,57,66,53,45,61,68,66,50,75,74,52,72,52,34,68,27,61,49,40,44,37,39,35,36,34,44,35,39,74,73,41,29,41,6,40,31,41,21,32,37,39,25,24,43,68,58,42,52,55,48,38,49,50,29,55,35,32,55,33,39,37,33,20,52,31,47,51,52,48,34,48,48,45,56,72,70,40,25,70,65,44,45,43,47,49,42,50,51,51,15,52,53,47,30,52,36,48,49,47,48,51,39,26,42,70,72,39,39,56,66,91,43,38,48,70,67,86,50,48,16,37,48,33,41,33,36,37,37,51,57,74,69,23,59,53,40,71,71,67,48,52,71,68,59,50,56,48,49,53,50,51,46,19,44,72,60,27,20,38,60,33,62,38,72,70,24,41,59,58,82,87,55,79,70,90,72,44,40,37,30,36,31,49,46,48,55,52,68,70,54,44,35,51,30,38,37,37,43,17,52,35,50,30,61,67,51,68,53,134,138,78,88,77,70,46,72,66,71,74,85,68,75,73,71,81,78,72,85,75,81,53,63,73,58,43,80,86,47,45,65,64,53,50,73,74,41,83,76,72,57,56,70,49,41,81,73,61,35,78,72,55,55,51,71,31,42,69,76,37,53,66,44,60,85,64,75,90,51,48,9,72,39,41,69,54,50,63,80,58,72,75,59,60,58,52,73,56,57,59,42,82,81,47,39,69,24,53,64,88,46,74,39,60,72,56,34,69,57,49,32,43,33,38,30,26,50,45,81,88,45,68,48,56,68,49,24,70,76,65,30,47,76,51,73,41,33,37,56,20,46,86,68,69,73,36,88,61,27,41,48,38,27,36,30,60,64,33,34,48,33,59,54,67,52,42,41,51,53,41,46,47,44,43,53,76,42,43,53,54,26,33,47,52,26,59,30,38,26,47,15,48,56,30,49,50,44,49,51,47,44,35,48,43,47,70,57,32,40,32,34,32,35,35,62,26,50,44,66,64,48,64,38,38,43,30,60,41,34,41,79,43,64,20,50,60,57,81,44,28,70,36,40,68,42,46,44,47,58,62,72,66,55,49,40,78,84,69,66,30,67,78,58,40,41,33,50,43,43,52,35,16,16,51,51,57,2,18,35,44,50,61,66,56,48,52,48,38,51,50,44,29,63,74,66,65,31,33,39,36,42,45,37,59,23,59,71,33,52,33,69,80,84,75,59,76,90,44,81,76,76,76,74,64,90,42,58,66,52,44,61,68,66,51,74,75,51,69,52,35,70,28,61,49,39,46,38,39,34,34,35,45,34,39,74,72,40,29,41,7,39,31,41,21,32,37,40,23,22,44,68,58,43,53,54,48,38,48,50,29,56,35,30,55,34,40,35,32,18,51,30,48,52,52,47,32,46,46,47,56,71,70,42,26,69,64,44,45,43,48,49,42,51,52,50,15,52,53,49,32,52,35,48,48,47,48,52,39,26,42,69,72,38,39,55,66,90,42,38,50,71,64,87,51,50,17,38,48,32,40,33,37,36,37,53,57,75,70,23,59,53,41,70,71,67,48,52,70,69,57,49,53,48,48,52,49,53,46,20,44,73,60,27,20,38,59,32,61,38,72,68,23,40,59,58,81,87,55,80,71,90,71,45,42,36,29,36,34,49,46,48,56,54,69,71,53,44,36,52,30,37,38,37,42,16,52,35,50,30,59,65,50,67,53,132

Secondary structure (DSSP, 8-state):
------------------SS-PPPP-GGGHHHHHHT-PPP-STT----GGGTS-HHHHTSPPPPP-GGG--HHHHH----TGGGGGGGGGSTTPEE-S--PPPGGG---SEEEEEE-BTTB-SHHHHHHHPEEEEEETTTTTTTS-SS-HHHHTS---TT--HHHHHHHHHHHHHHT--SSS-EEEEEESHHHHHHHHHHHHH--TT-EEEEESB--HHHHHHHGGGT-EEEEE-EETTEE-HHHHHHHHHT--HHHHTSPPP-EEEE--SS-TTT-----HHHHHHHHHHHHHHT-EEEEE-TTTT-BPPPP--TTPPPPPPPSSHHHHHHHSPPPTGGG-SSS-EEEEEESTTTT-GGG--EEEEEEHHHHHHHHHHHTTTT-SS-HHHHHHHHIIIIIIIHHHHHHHHHHHHHHHHHHHHHHHHHHHHHHS-TTTEEE---SBSSEEEEEE-GGGSHHHHTT--HHHHHHHHHHHHHHTTEE-EEGGGGBS-TTS--SSEEEEEE-SSS-HHHHHHHHHHHHHHHHHHTT--/------------------SS-PPPP-GGGHHHHHHT-PPP-STT----GGGTS-HHHHTSPPPPP-GGG--HHHHH----TGGGGGGGGGSTTPEE-S--PPPGGG---SEEEEEE-BTTB-SHHHHHHHPEEEEEETTTTTTTS-SS-HHHHTS---TT--HHHHHHHHHHHHHHT--SSS-EEEEEESHHHHHHHHHHHHH--TT-EEEEESB--HHHHHHHGGGT-EEEEE-EETTEE-HHHHHHHHHT--HHHHTSPPP-EEEE--SS-TTT-----HHHHHHHHHHHHHHT-EEEEE-TTTT-BPPPP--TTPPPPPPPSSHHHHHHHSPPPTGGG-SSS-EEEEEESTTTT-GGG--EEEEEEHHHHHHHHHHHTTTT-SS-HHHHHHHHIIIIIIIHHHHHHHHHHHHHHHHHHHHHHHHHHHHHHS-TTTEEE---SBSSEEEEEE-GGGSHHHHTT--HHHHHHHHHHHHHHTTEE-EEGGGGBS-TTS--SSEEEEEE-SSS-HHHHHHHHHHHHHHHHHHTT--

Sequence (1070 aa):
MSPHAAQDAAVQGAVDITKETPEPLTVANVPARRAKTTMPTGVAASCHSDMFKSLACATKPKAKRWDKYLSVESKSRKASTLKQAAEYLKNPGLISLGGGLPSPEYFPIDEISIKVPVAPNFSEEATHESGQVVTAGKYDIREGRSEYDLEIALNYGQSVGAAQLLRFVTEHTEIVHNPPYSDWHCSLTAASTASWDMVLRLFCNRGDYILTEEFTFSSAMETALPQGIRLAPVKMDEQGLLPSSLDEVLTNWDASARGARKPFVLYTVPSGQNPTGATQDVERRKEVYKVAQKHDIIIVEDEPYYFLQMQPYKGANAPQDPPPANYNEFLKALIPSFLSMDVDGRVVRLESFSKVLSPGSRVGWLVASEQIVERFLRNAETCTQNPSGMSQIILFKLLDEAWGHEKYLQWLVHIRMAYTNRRNVMLEACEKYLPTSVASWHPPAAGMFHWIKVDWKKHPLALAGVSYDSIEEAIFKAAVGEGVLVSRGSWFFADKSTEPTDMFFRATFAAAPADKIQQAIKRFGDTLRAQFQLQMSPHAAQDAAVQGAVDITKETPEPLTVANVPARRAKTTMPTGVAASCHSDMFKSLACATKPKAKRWDKYLSVESKSRKASTLKQAAEYLKNPGLISLGGGLPSPEYFPIDEISIKVPVAPNFSEEATHESGQVVTAGKYDIREGRSEYDLEIALNYGQSVGAAQLLRFVTEHTEIVHNPPYSDWHCSLTAASTASWDMVLRLFCNRGDYILTEEFTFSSAMETALPQGIRLAPVKMDEQGLLPSSLDEVLTNWDASARGARKPFVLYTVPSGQNPTGATQDVERRKEVYKVAQKHDIIIVEDEPYYFLQMQPYKGANAPQDPPPANYNEFLKALIPSFLSMDVDGRVVRLESFSKVLSPGSRVGWLVASEQIVERFLRNAETCTQNPSGMSQIILFKLLDEAWGHEKYLQWLVHIRMAYTNRRNVMLEACEKYLPTSVASWHPPAAGMFHWIKVDWKKHPLALAGVSYDSIEEAIFKAAVGEGVLVSRGSWFFADKSTEPTDMFFRATFAAAPADKIQQAIKRFGDTLRAQFQLQ

pLDDT: mean 93.36, std 13.03, range [20.44, 98.94]

Nearest PDB structures (foldseek):
  6s8w-assembly1_B  TM=9.817E-01  e=1.524E-73  Aspergillus fumigatus Af293
  6s8w-assembly2_D  TM=9.807E-01  e=2.242E-73  Aspergillus fumigatus Af293
  6s8w-assembly1_A  TM=9.846E-01  e=2.542E-72  Aspergillus fumigatus Af293
  4je5-assembly2_D  TM=9.236E-01  e=2.503E-51  Saccharomyces cerevisiae S288C
  4je5-assembly1_A  TM=9.156E-01  e=2.310E-49  Saccharomyces cerevisiae S288C

Radius of gyration: 29.46 Å; Cα contacts (8 Å, |Δi|>4): 2269; chains: 2; bounding box: 71×96×70 Å